Protein AF-0000000082274101 (afdb_homodimer)

Secondary structure (DSSP, 8-state):
-------------------------------TTSTHHHHHHHHHHHHHHHHHHHHHHHHHTTTGGGSSTT-------------------------------------------S--TT----------HHHHHHHHHHHHHHHHH-SSEEEETTSHHHHHHHT--SBGGGGGS--SEEEE-SSHHHHHHHHHHHHHHHHHH---EEEESS---SSGGGT--TTSEEEE-TT---EE-TTS--STTS-TTTT----S-GGG---EEEEE-TT-BHHHHIIIIIITTSEE----SSTTSBHHHHHHT----TTHHHH--GGGGEEEEEEE-TTS-EEEEETT-HHHHHHHHH-TTTS-EEEEEEEEEEE--SEEEEEEEEEEHHHHHHHHHHHHHTGGGS-TTEEEEEEE------S-------TT--S--------------S-EEEEEEEE-S---SSS-HHHHHIIIIIGGGSS-HHHHHT-EEEEEEHHHHHHHHHHSHHHH-EEEEEEEEEEE-GGG-SHHHHHHHHHHHHHHHHH-SSEEEEEEE--GGGGGS-TTSSS----S-SEEEEEEEEEETT--HHHHHHHHHHHHHHHHHHHTT-B---GGG--TT--TTTHHHHHHGGGHHHHHHHHHHH-TT--S--TTPPPP------/--------------------------------TTHHHHHHHHHHHHHHHHHHHHHHHHHHHHHHHTTTTT-------------------------------------------S--TTS---------HHHHHHHHHHHHHHHHHSSSEEEETTSHHHHHHHT--SBGGGGGS--SEEEE-SSHHHHHHHHHHHHHHHHHH---EEEESS---SSGGGT--TTSEEEE-TT---EE-TTS--STTS-TTTTS---S-GGG---EEEEE-TT-BHHHHIIIIIITTSEE----SSTTSBHHHHHHT----TTHHHH--GGGGEEEEEEE-TTS-EEEEETT-HHHHHHHHH-TTTS-EEEEEEEEEEE--SEEEEEEEEEEHHHHHHHHHHHHHTGGGS-TTEEEEEEE----TTS-------TT--S--------------S-EEEEEEEE-S---SSS-HHHHHIIIIIGGGSS-HHHHHT-EEEEEEHHHHHHHHHHSHHHH-EEEEEEEEEEE-GGG-SHHHHHHHHHHHHHHHHH-SSEEEEEEE--GGGGGS-TTSSS----S-SEEEEEEEEEETT--HHHHHHHHHHHHHHHHHHHTT-B---GGG--TT--TTTHHHHHHGGGHHHHHHHHHHH-TT--S--TTPPPP------

Radius of gyration: 40.39 Å; Cα contacts (8 Å, |Δi|>4): 2285; chains: 2; bounding box: 103×112×145 Å

Organism: NCBI:txid303405

pLDDT: mean 73.42, std 30.39, range [15.16, 98.81]

Structure (mmCIF, N/CA/C/O backbone):
data_AF-0000000082274101-model_v1
#
loop_
_entity.id
_entity.type
_entity.pdbx_description
1 polymer 'Oxidoreductase, oxygen dependent, FAD-dependent protein'
#
loop_
_atom_site.group_PDB
_atom_site.id
_atom_site.type_symbol
_atom_site.label_atom_id
_atom_site.label_alt_id
_atom_site.label_comp_id
_atom_site.label_asym_id
_atom_site.label_entity_id
_atom_site.label_seq_id
_atom_site.pdbx_PDB_ins_code
_atom_site.Cartn_x
_atom_site.Cartn_y
_atom_site.Cartn_z
_atom_site.occupancy
_atom_site.B_iso_or_equiv
_atom_site.auth_seq_id
_atom_site.auth_comp_id
_atom_site.auth_asym_id
_atom_site.auth_atom_id
_atom_site.pdbx_PDB_model_num
ATOM 1 N N . MET A 1 1 ? 47.875 -25.062 -98.375 1 18.92 1 MET A N 1
ATOM 2 C CA . MET A 1 1 ? 47.719 -24.438 -99.688 1 18.92 1 MET A CA 1
ATOM 3 C C . MET A 1 1 ? 47.125 -23.047 -99.562 1 18.92 1 MET A C 1
ATOM 5 O O . MET A 1 1 ? 46.875 -22.578 -98.5 1 18.92 1 MET A O 1
ATOM 9 N N . PRO A 1 2 ? 46.031 -22.844 -100.25 1 21.27 2 PRO A N 1
ATOM 10 C CA . PRO A 1 2 ? 45.125 -22.172 -101.125 1 21.27 2 PRO A CA 1
ATOM 11 C C . PRO A 1 2 ? 44.312 -21.062 -100.438 1 21.27 2 PRO A C 1
ATOM 13 O O . PRO A 1 2 ? 44.031 -21.172 -99.25 1 21.27 2 PRO A O 1
ATOM 16 N N . LEU A 1 3 ? 44.281 -20.047 -100.875 1 22.56 3 LEU A N 1
ATOM 17 C CA . LEU A 1 3 ? 44.031 -18.641 -100.562 1 22.56 3 LEU A CA 1
ATOM 18 C C . LEU A 1 3 ? 42.656 -18.438 -99.938 1 22.56 3 LEU A C 1
ATOM 20 O O . LEU A 1 3 ? 41.656 -18.891 -100.5 1 22.56 3 LEU A O 1
ATOM 24 N N . THR A 1 4 ? 42.656 -18.172 -98.375 1 21.47 4 THR A N 1
ATOM 25 C CA . THR A 1 4 ? 42 -18.219 -97.062 1 21.47 4 THR A CA 1
ATOM 26 C C . THR A 1 4 ? 40.875 -17.203 -96.938 1 21.47 4 THR A C 1
ATOM 28 O O . THR A 1 4 ? 41.094 -16.047 -96.562 1 21.47 4 THR A O 1
ATOM 31 N N . THR A 1 5 ? 39.906 -17.5 -98 1 17.47 5 THR A N 1
ATOM 32 C CA . THR A 1 5 ? 39 -16.578 -98.625 1 17.47 5 THR A CA 1
ATOM 33 C C . THR A 1 5 ? 38.125 -15.852 -97.625 1 17.47 5 THR A C 1
ATOM 35 O O . THR A 1 5 ? 38.062 -14.625 -97.625 1 17.47 5 THR A O 1
ATOM 38 N N . LEU A 1 6 ? 36.719 -16.438 -97.25 1 19.23 6 LEU A N 1
ATOM 39 C CA . LEU A 1 6 ? 35.688 -15.711 -98 1 19.23 6 LEU A CA 1
ATOM 40 C C . LEU A 1 6 ? 35.094 -14.609 -97.125 1 19.23 6 LEU A C 1
ATOM 42 O O . LEU A 1 6 ? 35.062 -14.719 -95.875 1 19.23 6 LEU A O 1
ATOM 46 N N . PRO A 1 7 ? 34.094 -13.641 -97.375 1 17.73 7 PRO A N 1
ATOM 47 C CA . PRO A 1 7 ? 33.875 -12.273 -97.875 1 17.73 7 PRO A CA 1
ATOM 48 C C . PRO A 1 7 ? 32.906 -11.492 -96.938 1 17.73 7 PRO A C 1
ATOM 50 O O . PRO A 1 7 ? 33 -10.266 -96.875 1 17.73 7 PRO A O 1
ATOM 53 N N . PHE A 1 8 ? 31.625 -12.109 -96.375 1 21.91 8 PHE A N 1
ATOM 54 C CA . PHE A 1 8 ? 30.688 -11.062 -96.75 1 21.91 8 PHE A CA 1
ATOM 55 C C . PHE A 1 8 ? 30.859 -9.828 -95.875 1 21.91 8 PHE A C 1
ATOM 57 O O . PHE A 1 8 ? 31.25 -9.945 -94.688 1 21.91 8 PHE A O 1
ATOM 64 N N . THR A 1 9 ? 31.016 -8.711 -96.188 1 17.81 9 THR A N 1
ATOM 65 C CA . THR A 1 9 ? 31.312 -7.285 -96.188 1 17.81 9 THR A CA 1
ATOM 66 C C . THR A 1 9 ? 30.547 -6.555 -95.062 1 17.81 9 THR A C 1
ATOM 68 O O . THR A 1 9 ? 29.5 -7.027 -94.625 1 17.81 9 THR A O 1
ATOM 71 N N . PHE A 1 10 ? 30.453 -5.484 -94.875 1 16.62 10 PHE A N 1
ATOM 72 C CA . PHE A 1 10 ? 31.094 -4.645 -93.812 1 16.62 10 PHE A CA 1
ATOM 73 C C . PHE A 1 10 ? 30.266 -4.625 -92.562 1 16.62 10 PHE A C 1
ATOM 75 O O . PHE A 1 10 ? 30.797 -4.875 -91.438 1 16.62 10 PHE A O 1
ATOM 82 N N . CYS A 1 11 ? 29 -3.738 -92.125 1 19.5 11 CYS A N 1
ATOM 83 C CA . CYS A 1 11 ? 29.297 -2.32 -92 1 19.5 11 CYS A CA 1
ATOM 84 C C . CYS A 1 11 ? 29.156 -1.876 -90.562 1 19.5 11 CYS A C 1
ATOM 86 O O . CYS A 1 11 ? 28.078 -1.996 -90 1 19.5 11 CYS A O 1
ATOM 88 N N . GLY A 1 12 ? 30.203 -1.818 -89.25 1 17.06 12 GLY A N 1
ATOM 89 C CA . GLY A 1 12 ? 30.75 -2.104 -87.938 1 17.06 12 GLY A CA 1
ATOM 90 C C . GLY A 1 12 ? 30.438 -1.029 -86.938 1 17.06 12 GLY A C 1
ATOM 91 O O . GLY A 1 12 ? 31.062 -0.962 -85.875 1 17.06 12 GLY A O 1
ATOM 92 N N . LEU A 1 13 ? 29.406 0.059 -87.125 1 21.25 13 LEU A N 1
ATOM 93 C CA . LEU A 1 13 ? 29.734 1.325 -86.438 1 21.25 13 LEU A CA 1
ATOM 94 C C . LEU A 1 13 ? 29.688 1.188 -84.938 1 21.25 13 LEU A C 1
ATOM 96 O O . LEU A 1 13 ? 28.703 0.672 -84.375 1 21.25 13 LEU A O 1
ATOM 100 N N . VAL A 1 14 ? 30.766 1.341 -84 1 18.56 14 VAL A N 1
ATOM 101 C CA . VAL A 1 14 ? 31.375 0.928 -82.688 1 18.56 14 VAL A CA 1
ATOM 102 C C . VAL A 1 14 ? 30.703 1.673 -81.562 1 18.56 14 VAL A C 1
ATOM 104 O O . VAL A 1 14 ? 31.031 1.441 -80.375 1 18.56 14 VAL A O 1
ATOM 107 N N . MET A 1 15 ? 29.438 2.277 -81.688 1 20.77 15 MET A N 1
ATOM 108 C CA . MET A 1 15 ? 29.375 3.299 -80.625 1 20.77 15 MET A CA 1
ATOM 109 C C . MET A 1 15 ? 29.562 2.674 -79.25 1 20.77 15 MET A C 1
ATOM 111 O O . MET A 1 15 ? 28.922 1.664 -78.938 1 20.77 15 MET A O 1
ATOM 115 N N . THR A 1 16 ? 30.609 2.895 -78.438 1 18.91 16 THR A N 1
ATOM 116 C CA . THR A 1 16 ? 31.453 2.369 -77.375 1 18.91 16 THR A CA 1
ATOM 117 C C . THR A 1 16 ? 30.719 2.404 -76 1 18.91 16 THR A C 1
ATOM 119 O O . THR A 1 16 ? 30.562 3.469 -75.438 1 18.91 16 THR A O 1
ATOM 122 N N . THR A 1 17 ? 29.344 1.957 -76 1 20.41 17 THR A N 1
ATOM 123 C CA . THR A 1 17 ? 28.562 2.34 -74.875 1 20.41 17 THR A CA 1
ATOM 124 C C . THR A 1 17 ? 29.188 1.795 -73.562 1 20.41 17 THR A C 1
ATOM 126 O O . THR A 1 17 ? 29.562 0.622 -73.5 1 20.41 17 THR A O 1
ATOM 129 N N . VAL A 1 18 ? 29.672 2.578 -72.625 1 21.05 18 VAL A N 1
ATOM 130 C CA . VAL A 1 18 ? 30.641 2.447 -71.562 1 21.05 18 VAL A CA 1
ATOM 131 C C . VAL A 1 18 ? 30.062 1.523 -70.438 1 21.05 18 VAL A C 1
ATOM 133 O O . VAL A 1 18 ? 28.969 1.755 -69.938 1 21.05 18 VAL A O 1
ATOM 136 N N . THR A 1 19 ? 30.406 0.02 -70.5 1 19.03 19 THR A N 1
ATOM 137 C CA . THR A 1 19 ? 30.125 -1.209 -69.812 1 19.03 19 THR A CA 1
ATOM 138 C C . THR A 1 19 ? 30.5 -1.067 -68.312 1 19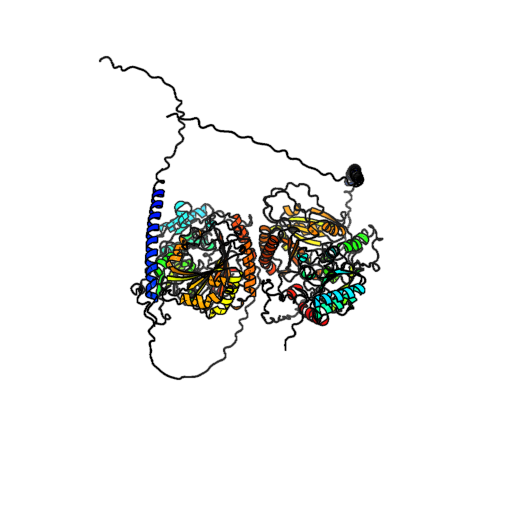.03 19 THR A C 1
ATOM 140 O O . THR A 1 19 ? 31.672 -1.23 -67.938 1 19.03 19 THR A O 1
ATOM 143 N N . MET A 1 20 ? 30.094 0.102 -67.688 1 20.52 20 MET A N 1
ATOM 144 C CA . MET A 1 20 ? 30.719 0.183 -66.375 1 20.52 20 MET A CA 1
ATOM 145 C C . MET A 1 20 ? 30.328 -1.002 -65.5 1 20.52 20 MET A C 1
ATOM 147 O O . MET A 1 20 ? 29.141 -1.271 -65.312 1 20.52 20 MET A O 1
ATOM 151 N N . THR A 1 21 ? 31.125 -2.127 -65.438 1 19.44 21 THR A N 1
ATOM 152 C CA . THR A 1 21 ? 31.109 -3.508 -64.938 1 19.44 21 THR A CA 1
ATOM 153 C C . THR A 1 21 ? 30.891 -3.564 -63.438 1 19.44 21 THR A C 1
ATOM 155 O O . THR A 1 21 ? 31.625 -4.25 -62.719 1 19.44 21 THR A O 1
ATOM 158 N N . MET A 1 22 ? 30.172 -2.516 -62.812 1 20.58 22 MET A N 1
ATOM 159 C CA . MET A 1 22 ? 30.438 -2.672 -61.375 1 20.58 22 MET A CA 1
ATOM 160 C C . MET A 1 22 ? 29.859 -3.99 -60.875 1 20.58 22 MET A C 1
ATOM 162 O O . MET A 1 22 ? 28.734 -4.352 -61.188 1 20.58 22 MET A O 1
ATOM 166 N N . THR A 1 23 ? 30.578 -5.012 -60.469 1 19.48 23 THR A N 1
ATOM 167 C CA . THR A 1 23 ? 30.594 -6.418 -60.062 1 19.48 23 THR A CA 1
ATOM 168 C C . THR A 1 23 ? 29.641 -6.672 -58.906 1 19.48 23 THR A C 1
ATOM 170 O O . THR A 1 23 ? 29.469 -7.812 -58.469 1 19.48 23 THR A O 1
ATOM 173 N N . MET A 1 24 ? 28.891 -5.609 -58.312 1 19.97 24 MET A N 1
ATOM 174 C CA . MET A 1 24 ? 28.609 -6.125 -56.969 1 19.97 24 MET A CA 1
ATOM 175 C C . MET A 1 24 ? 27.672 -7.324 -57.062 1 19.97 24 MET A C 1
ATOM 177 O O . MET A 1 24 ? 26.812 -7.402 -57.938 1 19.97 24 MET A O 1
ATOM 181 N N . LYS A 1 25 ? 27.891 -8.422 -56.312 1 20.09 25 LYS A N 1
ATOM 182 C CA . LYS A 1 25 ? 27.625 -9.828 -56.031 1 20.09 25 LYS A CA 1
ATOM 183 C C . LYS A 1 25 ? 26.156 -10.047 -55.688 1 20.09 25 LYS A C 1
ATOM 185 O O . LYS A 1 25 ? 25.688 -9.617 -54.625 1 20.09 25 LYS A O 1
ATOM 190 N N . ASN A 1 26 ? 25.109 -9.617 -56.719 1 19.45 26 ASN A N 1
ATOM 191 C CA . ASN A 1 26 ? 23.656 -9.555 -56.625 1 19.45 26 ASN A CA 1
ATOM 192 C C . ASN A 1 26 ? 23.047 -10.914 -56.281 1 19.45 26 ASN A C 1
ATOM 194 O O . ASN A 1 26 ? 23.094 -11.836 -57.094 1 19.45 26 ASN A O 1
ATOM 198 N N . GLU A 1 27 ? 23.094 -11.305 -55.031 1 21.03 27 GLU A N 1
ATOM 199 C CA . GLU A 1 27 ? 22.703 -12.594 -54.469 1 21.03 27 GLU A CA 1
ATOM 200 C C . GLU A 1 27 ? 21.266 -12.961 -54.875 1 21.03 27 GLU A C 1
ATOM 202 O O . GLU A 1 27 ? 20.422 -12.078 -55.031 1 21.03 27 GLU A O 1
ATOM 207 N N . ASN A 1 28 ? 20.953 -14.102 -55.5 1 19.91 28 ASN A N 1
ATOM 208 C CA . ASN A 1 28 ? 19.953 -14.922 -56.156 1 19.91 28 ASN A CA 1
ATOM 209 C C . ASN A 1 28 ? 18.688 -15.062 -55.312 1 19.91 28 ASN A C 1
ATOM 211 O O . ASN A 1 28 ? 18.578 -15.992 -54.5 1 19.91 28 ASN A O 1
ATOM 215 N N . LEU A 1 29 ? 18.172 -13.922 -54.594 1 20.09 29 LEU A N 1
ATOM 216 C CA . LEU A 1 29 ? 17.094 -14.125 -53.625 1 20.09 29 LEU A CA 1
ATOM 217 C C . LEU A 1 29 ? 15.844 -14.68 -54.312 1 20.09 29 LEU A C 1
ATOM 219 O O . LEU A 1 29 ? 15.375 -14.125 -55.312 1 20.09 29 LEU A O 1
ATOM 223 N N . SER A 1 30 ? 15.422 -15.969 -54.062 1 20.12 30 SER A N 1
ATOM 224 C CA . SER A 1 30 ? 14.477 -17 -54.469 1 20.12 30 SER A CA 1
ATOM 225 C C . SER A 1 30 ? 13.039 -16.484 -54.438 1 20.12 30 SER A C 1
ATOM 227 O O . SER A 1 30 ? 12.586 -15.945 -53.406 1 20.12 30 SER A O 1
ATOM 229 N N . SER A 1 31 ? 12.328 -16.047 -55.531 1 23.45 31 SER A N 1
ATOM 230 C CA . SER A 1 31 ? 11.164 -15.359 -56.062 1 23.45 31 SER A CA 1
ATOM 231 C C . SER A 1 31 ? 9.875 -16.078 -55.688 1 23.45 31 SER A C 1
ATOM 233 O O . SER A 1 31 ? 8.781 -15.648 -56.062 1 23.45 31 SER A O 1
ATOM 235 N N . ASP A 1 32 ? 9.977 -17.375 -55.281 1 22.62 32 ASP A N 1
ATOM 236 C CA . ASP A 1 32 ? 8.836 -18.266 -55.5 1 22.62 32 ASP A CA 1
ATOM 237 C C . ASP A 1 32 ? 7.691 -17.938 -54.562 1 22.62 32 ASP A C 1
ATOM 239 O O . ASP A 1 32 ? 6.711 -18.672 -54.469 1 22.62 32 ASP A O 1
ATOM 243 N N . TYR A 1 33 ? 7.926 -17.109 -53.531 1 21.34 33 TYR A N 1
ATOM 244 C CA . TYR A 1 33 ? 7.059 -17.094 -52.375 1 21.34 33 TYR A CA 1
ATOM 245 C C . TYR A 1 33 ? 5.699 -16.5 -52.719 1 21.34 33 TYR A C 1
ATOM 247 O O . TYR A 1 33 ? 4.875 -16.281 -51.812 1 21.34 33 TYR A O 1
ATOM 255 N N . SER A 1 34 ? 5.516 -15.961 -53.969 1 24.12 34 SER A N 1
ATOM 256 C CA . SER A 1 34 ? 4.438 -15 -54.156 1 24.12 34 SER A CA 1
ATOM 257 C C . SER A 1 34 ? 3.084 -15.695 -54.25 1 24.12 34 SER A C 1
ATOM 259 O O . SER A 1 34 ? 2.072 -15.156 -53.781 1 24.12 34 SER A O 1
ATOM 261 N N . LEU A 1 35 ? 3.104 -16.766 -55.031 1 24.48 35 LEU A N 1
ATOM 262 C CA . LEU A 1 35 ? 1.863 -17.219 -55.656 1 24.48 35 LEU A CA 1
ATOM 263 C C . LEU A 1 35 ? 0.942 -17.859 -54.625 1 24.48 35 LEU A C 1
ATOM 265 O O . LEU A 1 35 ? -0.282 -17.812 -54.75 1 24.48 35 LEU A O 1
ATOM 269 N N . ARG A 1 36 ? 1.587 -18.578 -53.656 1 23.25 36 ARG A N 1
ATOM 270 C CA . ARG A 1 36 ? 0.793 -19.469 -52.812 1 23.25 36 ARG A CA 1
ATOM 271 C C . ARG A 1 36 ? -0.174 -18.672 -51.938 1 23.25 36 ARG A C 1
ATOM 273 O O . ARG A 1 36 ? -1.048 -19.25 -51.281 1 23.25 36 ARG A O 1
ATOM 280 N N . GLN A 1 37 ? 0.16 -17.375 -51.812 1 24.98 37 GLN A N 1
ATOM 281 C CA . GLN A 1 37 ? -0.684 -16.578 -50.938 1 24.98 37 GLN A CA 1
ATOM 282 C C . GLN A 1 37 ? -2.078 -16.391 -51.531 1 24.98 37 GLN A C 1
ATOM 284 O O . GLN A 1 37 ? -3.066 -16.344 -50.781 1 24.98 37 GLN A O 1
ATOM 289 N N . ALA A 1 38 ? -2.111 -16.312 -52.906 1 29.28 38 ALA A N 1
ATOM 290 C CA . ALA A 1 38 ? -3.336 -15.883 -53.562 1 29.28 38 ALA A CA 1
ATOM 291 C C . ALA A 1 38 ? -4.434 -16.938 -53.438 1 29.28 38 ALA A C 1
ATOM 293 O O . ALA A 1 38 ? -5.598 -16.594 -53.188 1 29.28 38 ALA A O 1
ATOM 294 N N . ALA A 1 39 ? -4 -18.203 -53.656 1 28.55 39 ALA A N 1
ATOM 295 C CA . ALA A 1 39 ? -5.004 -19.266 -53.781 1 28.55 39 ALA A CA 1
ATOM 296 C C . ALA A 1 39 ? -5.773 -19.453 -52.469 1 28.55 39 ALA A C 1
ATOM 298 O O . ALA A 1 39 ? -6.973 -19.75 -52.5 1 28.55 39 ALA A O 1
ATOM 299 N N . ALA A 1 40 ? -5.023 -19.203 -51.344 1 27.98 40 ALA A N 1
ATOM 300 C CA . ALA A 1 40 ? -5.66 -19.547 -50.094 1 27.98 40 ALA A CA 1
ATOM 301 C C . ALA A 1 40 ? -6.824 -18.594 -49.781 1 27.98 40 ALA A C 1
ATOM 303 O O . ALA A 1 40 ? -7.746 -18.953 -49.062 1 27.98 40 ALA A O 1
ATOM 304 N N . LEU A 1 41 ? -6.801 -17.422 -50.469 1 31.98 41 LEU A N 1
ATOM 305 C CA . LEU A 1 41 ? -7.844 -16.438 -50.25 1 31.98 41 LEU A CA 1
ATOM 306 C C . LEU A 1 41 ? -9.164 -16.875 -50.875 1 31.98 41 LEU A C 1
ATOM 308 O O . LEU A 1 41 ? -10.227 -16.672 -50.281 1 31.98 41 LEU A O 1
ATOM 312 N N . LEU A 1 42 ? -9.055 -17.453 -52.062 1 32.19 42 LEU A N 1
ATOM 313 C CA . LEU A 1 42 ? -10.25 -17.766 -52.844 1 32.19 42 LEU A CA 1
ATOM 314 C C . LEU A 1 42 ? -11.07 -18.859 -52.156 1 32.19 42 LEU A C 1
ATOM 316 O O . LEU A 1 42 ? -12.305 -18.797 -52.156 1 32.19 42 LEU A O 1
ATOM 320 N N . ALA A 1 43 ? -10.375 -19.891 -51.625 1 30.62 43 ALA A N 1
ATOM 321 C CA . ALA A 1 43 ? -11.117 -21.031 -51.094 1 30.62 43 ALA A CA 1
ATOM 322 C C . ALA A 1 43 ? -11.961 -20.641 -49.875 1 30.62 43 ALA A C 1
ATOM 324 O O . ALA A 1 43 ? -12.961 -21.281 -49.562 1 30.62 43 ALA A O 1
ATOM 325 N N . ALA A 1 44 ? -11.57 -19.5 -49.25 1 29.78 44 ALA A N 1
ATOM 326 C CA . ALA A 1 44 ? -12.305 -19.078 -48.062 1 29.78 44 ALA A CA 1
ATOM 327 C C . ALA A 1 44 ? -13.703 -18.594 -48.406 1 29.78 44 ALA A C 1
ATOM 329 O O . ALA A 1 44 ? -14.648 -18.781 -47.625 1 29.78 44 ALA A O 1
ATOM 330 N N . ARG A 1 45 ? -13.836 -18.031 -49.594 1 33.47 45 ARG A N 1
ATOM 331 C CA . ARG A 1 45 ? -15.102 -17.422 -50 1 33.47 45 ARG A CA 1
ATOM 332 C C . ARG A 1 45 ? -16.188 -18.484 -50.188 1 33.47 45 ARG A C 1
ATOM 334 O O . ARG A 1 45 ? -17.328 -18.281 -49.781 1 33.47 45 ARG A O 1
ATOM 341 N N . ARG A 1 46 ? -15.781 -19.625 -50.844 1 32.06 46 ARG A N 1
ATOM 342 C CA . ARG A 1 46 ? -16.781 -20.609 -51.281 1 32.06 46 ARG A CA 1
ATOM 343 C C . ARG A 1 46 ? -17.484 -21.203 -50.062 1 32.06 46 ARG A C 1
ATOM 345 O O . ARG A 1 46 ? -18.688 -21.484 -50.094 1 32.06 46 ARG A O 1
ATOM 352 N N . HIS A 1 47 ? -16.562 -21.453 -49 1 31.42 47 HIS A N 1
ATOM 353 C CA . HIS A 1 47 ? -17.172 -22.219 -47.906 1 31.42 47 HIS A CA 1
ATOM 354 C C . HIS A 1 47 ? -18.203 -21.375 -47.156 1 31.42 47 HIS A C 1
ATOM 356 O O . HIS A 1 47 ? -19.047 -21.922 -46.438 1 31.42 47 HIS A O 1
ATOM 362 N N . ALA A 1 48 ? -18.109 -20.031 -47.312 1 33.34 48 ALA A N 1
ATOM 363 C CA . ALA A 1 48 ? -19.047 -19.141 -46.625 1 33.34 48 ALA A CA 1
ATOM 364 C C . ALA A 1 48 ? -20.453 -19.328 -47.125 1 33.34 48 ALA A C 1
ATOM 366 O O . ALA A 1 48 ? -21.422 -19.328 -46.375 1 33.34 48 ALA A O 1
ATOM 367 N N . GLU A 1 49 ? -20.531 -19.438 -48.438 1 35.75 49 GLU A N 1
ATOM 368 C CA . GLU A 1 49 ? -21.844 -19.375 -49.094 1 35.75 49 GLU A CA 1
ATOM 369 C C . GLU A 1 49 ? -22.719 -20.547 -48.688 1 35.75 49 GLU A C 1
ATOM 371 O O . GLU A 1 49 ? -23.938 -20.391 -48.5 1 35.75 49 GLU A O 1
ATOM 376 N N . ARG A 1 50 ? -22.016 -21.75 -48.562 1 29.98 50 ARG A N 1
ATOM 377 C CA . ARG A 1 50 ? -22.844 -22.922 -48.344 1 29.98 50 ARG A CA 1
ATOM 378 C C . ARG A 1 50 ? -23.531 -22.875 -47 1 29.98 50 ARG A C 1
ATOM 380 O O . ARG A 1 50 ? -24.562 -23.516 -46.781 1 29.98 50 ARG A O 1
ATOM 387 N N . MET A 1 51 ? -22.828 -22.109 -46.125 1 30.12 51 MET A N 1
ATOM 388 C CA . MET A 1 51 ? -23.406 -22.219 -44.781 1 30.12 51 MET A CA 1
ATOM 389 C C . MET A 1 51 ? -24.688 -21.391 -44.656 1 30.12 51 MET A C 1
ATOM 391 O O . MET A 1 51 ? -25.469 -21.594 -43.719 1 30.12 51 MET A O 1
ATOM 395 N N . TRP A 1 52 ? -24.797 -20.453 -45.562 1 33.31 52 TRP A N 1
ATOM 396 C CA . TRP A 1 52 ? -25.969 -19.578 -45.469 1 33.31 52 TRP A CA 1
ATOM 397 C C . TRP A 1 52 ? -27.266 -20.391 -45.656 1 33.31 52 TRP A C 1
ATOM 399 O O . TRP A 1 52 ? -28.25 -20.156 -44.938 1 33.31 52 TRP A O 1
ATOM 409 N N . ILE A 1 53 ? -27.172 -21.266 -46.75 1 35.38 53 ILE A N 1
ATOM 410 C CA . ILE A 1 53 ? -28.391 -21.906 -47.188 1 35.38 53 ILE A CA 1
ATOM 411 C C . ILE A 1 53 ? -28.969 -22.766 -46.062 1 35.38 53 ILE A C 1
ATOM 413 O O . ILE A 1 53 ? -30.172 -22.797 -45.844 1 35.38 53 ILE A O 1
ATOM 417 N N . TRP A 1 54 ? -27.938 -23.422 -45.281 1 32.97 54 TRP A N 1
ATOM 418 C CA . TRP A 1 54 ? -28.438 -24.406 -44.312 1 32.97 54 TRP A CA 1
ATOM 419 C C . TRP A 1 54 ? -29.156 -23.734 -43.156 1 32.97 54 TRP A C 1
ATOM 421 O O . TRP A 1 54 ? -30.172 -24.234 -42.656 1 32.97 54 TRP A O 1
ATOM 431 N N . TYR A 1 55 ? -28.875 -22.422 -43 1 33.06 55 TYR A N 1
ATOM 432 C CA . TYR A 1 55 ? -29.578 -21.734 -41.938 1 33.06 55 TYR A CA 1
ATOM 433 C C . TYR A 1 55 ? -31.078 -21.625 -42.25 1 33.06 55 TYR A C 1
ATOM 435 O O . TYR A 1 55 ? -31.906 -21.688 -41.344 1 33.06 55 TYR A O 1
ATOM 443 N N . PHE A 1 56 ? -31.234 -21.391 -43.594 1 35.53 56 PHE A N 1
ATOM 444 C CA . PHE A 1 56 ? -32.594 -21.062 -44 1 35.53 56 PHE A CA 1
ATOM 445 C C . PHE A 1 56 ? -33.562 -22.203 -43.656 1 35.53 56 PHE A C 1
ATOM 447 O O . PHE A 1 56 ? -34.656 -21.984 -43.156 1 35.53 56 PHE A O 1
ATOM 454 N N . LYS A 1 57 ? -33.094 -23.453 -44 1 29.31 57 LYS A N 1
ATOM 455 C CA . LYS A 1 57 ? -34.031 -24.578 -43.906 1 29.31 57 LYS A CA 1
ATOM 456 C C . LYS A 1 57 ? -34.406 -24.891 -42.469 1 29.31 57 LYS A C 1
ATOM 458 O O . LYS A 1 57 ? -35.531 -25.297 -42.188 1 29.31 57 LYS A O 1
ATOM 463 N N . VAL A 1 58 ? -33.344 -24.672 -41.531 1 30.7 58 VAL A N 1
ATOM 464 C CA . VAL A 1 58 ? -33.656 -25.156 -40.188 1 30.7 58 VAL A CA 1
ATOM 465 C C . VAL A 1 58 ? -34.594 -24.188 -39.469 1 30.7 58 VAL A C 1
ATOM 467 O O . VAL A 1 58 ? -35.125 -24.5 -38.406 1 30.7 58 VAL A O 1
ATOM 470 N N . SER A 1 59 ? -34.812 -23.031 -40.031 1 30.73 59 SER A N 1
ATOM 471 C CA . SER A 1 59 ? -35.75 -22.078 -39.469 1 30.73 59 SER A CA 1
ATOM 472 C C . SER A 1 59 ? -37.156 -22.656 -39.438 1 30.73 59 SER A C 1
ATOM 474 O O . SER A 1 59 ? -37.938 -22.344 -38.5 1 30.73 59 SER A O 1
ATOM 476 N N . LEU A 1 60 ? -37.531 -23.234 -40.625 1 30.8 60 LEU A N 1
ATOM 477 C CA . LEU A 1 60 ? -38.938 -23.516 -40.906 1 30.8 60 LEU A CA 1
ATOM 478 C C . LEU A 1 60 ? -39.5 -24.5 -39.875 1 30.8 60 LEU A C 1
ATOM 480 O O . LEU A 1 60 ? -40.625 -24.375 -39.438 1 30.8 60 LEU A O 1
ATOM 484 N N . SER A 1 61 ? -38.719 -25.641 -39.656 1 25.55 61 SER A N 1
ATOM 485 C CA . SER A 1 61 ? -39.406 -26.766 -39 1 25.55 61 SER A CA 1
ATOM 486 C C . SER A 1 61 ? -39.688 -26.453 -37.562 1 25.55 61 SER A C 1
ATOM 488 O O . SER A 1 61 ? -40.156 -27.328 -36.812 1 25.55 61 SER A O 1
ATOM 490 N N . PHE A 1 62 ? -39.375 -25.266 -37.125 1 28.75 62 PHE A N 1
ATOM 491 C CA . PHE A 1 62 ? -39.75 -24.875 -35.781 1 28.75 62 PHE A CA 1
ATOM 492 C C . PHE A 1 62 ? -41.281 -24.672 -35.719 1 28.75 62 PHE A C 1
ATOM 494 O O . PHE A 1 62 ? -41.812 -24.5 -34.625 1 28.75 62 PHE A O 1
ATOM 501 N N . VAL A 1 63 ? -41.812 -24.328 -36.875 1 28.27 63 VAL A N 1
ATOM 502 C CA . VAL A 1 63 ? -43.219 -23.906 -36.719 1 28.27 63 VAL A CA 1
ATOM 503 C C . VAL A 1 63 ? -44.031 -25 -36.062 1 28.27 63 VAL A C 1
ATOM 505 O O . VAL A 1 63 ? -44.781 -24.734 -35.125 1 28.27 63 VAL A O 1
ATOM 508 N N . VAL A 1 64 ? -44 -26.188 -36.688 1 25.89 64 VAL A N 1
ATOM 509 C CA . VAL A 1 64 ? -45.156 -27.094 -36.531 1 25.89 64 VAL A CA 1
ATOM 510 C C . VAL A 1 64 ? -45.125 -27.688 -35.125 1 25.89 64 VAL A C 1
ATOM 512 O O . VAL A 1 64 ? -46.188 -27.797 -34.469 1 25.89 64 VAL A O 1
ATOM 515 N N . PHE A 1 65 ? -43.844 -28.094 -34.656 1 23.92 65 PHE A N 1
ATOM 516 C CA . PHE A 1 65 ? -43.938 -29.016 -33.531 1 23.92 65 PHE A CA 1
ATOM 517 C C . PHE A 1 65 ? -44.375 -28.266 -32.281 1 23.92 65 PHE A C 1
ATOM 519 O O . PHE A 1 65 ? -44.5 -28.875 -31.203 1 23.92 65 PHE A O 1
ATOM 526 N N . PHE A 1 66 ? -44.625 -26.922 -32.25 1 27.53 66 PHE A N 1
ATOM 527 C CA . PHE A 1 66 ? -45.25 -26.234 -31.125 1 27.53 66 PHE A CA 1
ATOM 528 C C . PHE A 1 66 ? -46.562 -26.891 -30.734 1 27.53 66 PHE A C 1
ATOM 530 O O . PHE A 1 66 ? -47.062 -26.688 -29.625 1 27.53 66 PHE A O 1
ATOM 537 N N . MET A 1 67 ? -47.25 -27.297 -31.734 1 23.66 67 MET A N 1
ATOM 538 C CA . MET A 1 67 ? -48.688 -27.5 -31.484 1 23.66 67 MET A CA 1
ATOM 539 C C . MET A 1 67 ? -48.906 -28.531 -30.391 1 23.66 67 MET A C 1
ATOM 541 O O . MET A 1 67 ? -49.75 -28.359 -29.516 1 23.66 67 MET A O 1
ATOM 545 N N . ILE A 1 68 ? -48.594 -29.828 -30.5 1 21.23 68 ILE A N 1
ATOM 546 C CA . ILE A 1 68 ? -49.406 -30.891 -29.906 1 21.23 68 ILE A CA 1
ATOM 547 C C . ILE A 1 68 ? -49 -31.109 -28.453 1 21.23 68 ILE A C 1
ATOM 549 O O . ILE A 1 68 ? -49.844 -31.391 -27.609 1 21.23 68 ILE A O 1
ATOM 553 N N . TRP A 1 69 ? -47.625 -31.172 -28.156 1 20.17 69 TRP A N 1
ATOM 554 C CA . TRP A 1 69 ? -47.375 -32.094 -27.047 1 20.17 69 TRP A CA 1
ATOM 555 C C . TRP A 1 69 ? -47.75 -31.469 -25.719 1 20.17 69 TRP A C 1
ATOM 557 O O . TRP A 1 69 ? -47.031 -30.672 -25.156 1 20.17 69 TRP A O 1
ATOM 567 N N . SER A 1 70 ? -48.875 -30.719 -25.547 1 19.77 70 SER A N 1
ATOM 568 C CA . SER A 1 70 ? -49.688 -30.234 -24.422 1 19.77 70 SER A CA 1
ATOM 569 C C . SER A 1 70 ? -49.969 -31.359 -23.438 1 19.77 70 SER A C 1
ATOM 571 O O . SER A 1 70 ? -50.281 -31.109 -22.266 1 19.77 70 SER A O 1
ATOM 573 N N . GLN A 1 71 ? -50.438 -32.531 -23.828 1 17.58 71 GLN A N 1
ATOM 574 C CA . GLN A 1 71 ? -51.5 -33.219 -23.062 1 17.58 71 GLN A CA 1
ATOM 575 C C . GLN A 1 71 ? -50.938 -33.875 -21.797 1 17.58 71 GLN A C 1
ATOM 577 O O . GLN A 1 71 ? -51.562 -33.844 -20.75 1 17.58 71 GLN A O 1
ATOM 582 N N . MET A 1 72 ? -50.125 -34.938 -21.781 1 16.53 72 MET A N 1
ATOM 583 C CA . MET A 1 72 ? -50.5 -36.094 -20.969 1 16.53 72 MET A CA 1
ATOM 584 C C . MET A 1 72 ? -50.031 -35.906 -19.516 1 16.53 72 MET A C 1
ATOM 586 O O . MET A 1 72 ? -48.875 -35.562 -19.281 1 16.53 72 MET A O 1
ATOM 590 N N . LYS A 1 73 ? -51.031 -35.969 -18.578 1 18.47 73 LYS A N 1
ATOM 591 C CA . LYS A 1 73 ? -51.281 -35.812 -17.141 1 18.47 73 LYS A CA 1
ATOM 592 C C . LYS A 1 73 ? -50.656 -36.938 -16.344 1 18.47 73 LYS A C 1
ATOM 594 O O . LYS A 1 73 ? -50.656 -36.906 -15.102 1 18.47 73 LYS A O 1
ATOM 599 N N . PRO A 1 74 ? -49.594 -37.75 -16.812 1 15.89 74 PRO A N 1
ATOM 600 C CA . PRO A 1 74 ? -49.812 -39 -16.078 1 15.89 74 PRO A CA 1
ATOM 601 C C . PRO A 1 74 ? -49.75 -38.844 -14.562 1 15.89 74 PRO A C 1
ATOM 603 O O . PRO A 1 74 ? -49.156 -37.875 -14.07 1 15.89 74 PRO A O 1
ATOM 606 N N . LEU A 1 75 ? -50.094 -40.031 -13.852 1 16.66 75 LEU A N 1
ATOM 607 C CA . LEU A 1 75 ? -50.781 -40.656 -12.727 1 16.66 75 LEU A CA 1
ATOM 608 C C . LEU A 1 75 ? -49.875 -40.75 -11.516 1 16.66 75 LEU A C 1
ATOM 610 O O . LEU A 1 75 ? -50.219 -40.312 -10.414 1 16.66 75 LEU A O 1
ATOM 614 N N . HIS A 1 76 ? -49.156 -41.969 -11.312 1 16.25 76 HIS A N 1
ATOM 615 C CA . HIS A 1 76 ? -49.5 -42.875 -10.234 1 16.25 76 HIS A CA 1
ATOM 616 C C . HIS A 1 76 ? -48.812 -42.5 -8.93 1 16.25 76 HIS A C 1
ATOM 618 O O . HIS A 1 76 ? -47.906 -41.656 -8.93 1 16.25 76 HIS A O 1
ATOM 624 N N . PRO A 1 77 ? -48.25 -43.656 -8.117 1 16.28 77 PRO A N 1
ATOM 625 C CA . PRO A 1 77 ? -48.625 -44.375 -6.91 1 16.28 77 PRO A CA 1
ATOM 626 C C . PRO A 1 77 ? -47.75 -44.031 -5.707 1 16.28 77 PRO A C 1
ATOM 628 O O . PRO A 1 77 ? -48.25 -43.594 -4.668 1 16.28 77 PRO A O 1
ATOM 631 N N . LEU A 1 78 ? -46.812 -45.094 -5.262 1 15.17 78 LEU A N 1
ATOM 632 C CA . LEU A 1 78 ? -46.906 -45.969 -4.086 1 15.17 78 LEU A CA 1
ATOM 633 C C . LEU A 1 78 ? -46.031 -45.406 -2.955 1 15.17 78 LEU A C 1
ATOM 635 O O . LEU A 1 78 ? -46.5 -45.25 -1.826 1 15.17 78 LEU A O 1
ATOM 639 N N . ARG A 1 79 ? -44.844 -46.219 -2.604 1 15.26 79 ARG A N 1
ATOM 640 C CA . ARG A 1 79 ? -44.719 -47.062 -1.42 1 15.26 79 ARG A CA 1
ATOM 641 C C . ARG A 1 79 ? -44.219 -46.281 -0.223 1 15.26 79 ARG A C 1
ATOM 643 O O . ARG A 1 79 ? -43.688 -45.156 -0.38 1 15.26 79 ARG A O 1
ATOM 650 N N . ARG A 1 80 ? -43 -46.938 0.546 1 15.6 80 ARG A N 1
ATOM 651 C CA . ARG A 1 80 ? -42.844 -47.688 1.787 1 15.6 80 ARG A CA 1
ATOM 652 C C . ARG A 1 80 ? -42.281 -46.844 2.895 1 15.6 80 ARG A C 1
ATOM 654 O O . ARG A 1 80 ? -41.688 -45.781 2.621 1 15.6 80 ARG A O 1
ATOM 661 N N . ILE A 1 81 ? -41.344 -47.594 3.867 1 15.75 81 ILE A N 1
ATOM 662 C CA . ILE A 1 81 ? -41.344 -48.031 5.258 1 15.75 81 ILE A CA 1
ATOM 663 C C . ILE A 1 81 ? -40.469 -47.094 6.09 1 15.75 81 ILE A C 1
ATOM 665 O O . ILE A 1 81 ? -39.625 -46.406 5.547 1 15.75 81 ILE A O 1
ATOM 669 N N . HIS A 1 82 ? -39.844 -47.688 7.312 1 15.68 82 HIS A N 1
ATOM 670 C CA . HIS A 1 82 ? -40 -47.594 8.766 1 15.68 82 HIS A CA 1
ATOM 671 C C . HIS A 1 82 ? -38.844 -46.812 9.398 1 15.68 82 HIS A C 1
ATOM 673 O O . HIS A 1 82 ? -39.094 -45.875 10.148 1 15.68 82 HIS A O 1
ATOM 679 N N . PRO A 1 83 ? -37.844 -47.594 10.219 1 15.92 83 PRO A N 1
ATOM 680 C CA . PRO A 1 83 ? -37.812 -47.562 11.68 1 15.92 83 PRO A CA 1
ATOM 681 C C . PRO A 1 83 ? -36.812 -46.531 12.219 1 15.92 83 PRO A C 1
ATOM 683 O O . PRO A 1 83 ? -36.031 -45.938 11.453 1 15.92 83 PRO A O 1
ATOM 686 N N . GLN A 1 84 ? -35.906 -46.906 13.406 1 15.16 84 GLN A N 1
ATOM 687 C CA . GLN A 1 84 ? -35.812 -46.656 14.836 1 15.16 84 GLN A CA 1
ATOM 688 C C . GLN A 1 84 ? -34.625 -45.781 15.18 1 15.16 84 GLN A C 1
ATOM 690 O O . GLN A 1 84 ? -34.75 -44.812 15.906 1 15.16 84 GLN A O 1
ATOM 695 N N . ARG A 1 85 ? -33.219 -46.406 15.336 1 15.38 85 ARG A N 1
ATOM 696 C CA . ARG A 1 85 ? -32.625 -46.594 16.656 1 15.38 85 ARG A CA 1
ATOM 697 C C . ARG A 1 85 ? -31.984 -45.312 17.172 1 15.38 85 ARG A C 1
ATOM 699 O O . ARG A 1 85 ? -31.75 -44.375 16.391 1 15.38 85 ARG A O 1
ATOM 706 N N . SER A 1 86 ? -30.672 -45.438 18.031 1 15.74 86 SER A N 1
ATOM 707 C CA . SER A 1 86 ? -30.25 -45.344 19.422 1 15.74 86 SER A CA 1
ATOM 708 C C . SER A 1 86 ? -29.406 -44.094 19.656 1 15.74 86 SER A C 1
ATOM 710 O O . SER A 1 86 ? -28.969 -43.438 18.703 1 15.74 86 SER A O 1
ATOM 712 N N . GLN A 1 87 ? -28.281 -44.219 20.719 1 16.14 87 GLN A N 1
ATOM 713 C CA . GLN A 1 87 ? -28 -43.688 22.047 1 16.14 87 GLN A CA 1
ATOM 714 C C . GLN A 1 87 ? -26.969 -42.562 21.984 1 16.14 87 GLN A C 1
ATOM 716 O O . GLN A 1 87 ? -27.266 -41.438 22.391 1 16.14 87 GLN A O 1
ATOM 721 N N . GLU A 1 88 ? -25.625 -42.781 22.656 1 16.47 88 GLU A N 1
ATOM 722 C CA . GLU A 1 88 ? -25.094 -42.312 23.922 1 16.47 88 GLU A CA 1
ATOM 723 C C . GLU A 1 88 ? -24.156 -41.125 23.734 1 16.47 88 GLU A C 1
ATOM 725 O O . GLU A 1 88 ? -24.375 -40.062 24.328 1 16.47 88 GLU A O 1
ATOM 730 N N . ALA A 1 89 ? -22.703 -41.219 24.172 1 16.56 89 ALA A N 1
ATOM 731 C CA . ALA A 1 89 ? -22.062 -40.719 25.391 1 16.56 89 ALA A CA 1
ATOM 732 C C . ALA A 1 89 ? -21.297 -39.438 25.078 1 16.56 89 ALA A C 1
ATOM 734 O O . ALA A 1 89 ? -21.5 -38.406 25.75 1 16.56 89 ALA A O 1
ATOM 735 N N . LYS A 1 90 ? -19.781 -39.438 25.016 1 16.52 90 LYS A N 1
ATOM 736 C CA . LYS A 1 90 ? -18.797 -39.125 26.031 1 16.52 90 LYS A CA 1
ATOM 737 C C . LYS A 1 90 ? -18.172 -37.75 25.797 1 16.52 90 LYS A C 1
ATOM 739 O O . LYS A 1 90 ? -18.234 -37.219 24.688 1 16.52 90 LYS A O 1
ATOM 744 N N . ALA A 1 91 ? -16.703 -37.562 26.328 1 17.56 91 ALA A N 1
ATOM 745 C CA . ALA A 1 91 ? -15.93 -36.781 27.266 1 17.56 91 ALA A CA 1
ATOM 746 C C . ALA A 1 91 ? -15.258 -35.594 26.578 1 17.56 91 ALA A C 1
ATOM 748 O O . ALA A 1 91 ? -15.07 -35.625 25.359 1 17.56 91 ALA A O 1
ATOM 749 N N . ASN A 1 92 ? -14.555 -34.656 27.344 1 17.53 92 ASN A N 1
ATOM 750 C CA . ASN A 1 92 ? -14.289 -33.25 27.594 1 17.53 92 ASN A CA 1
ATOM 751 C C . ASN A 1 92 ? -12.977 -32.781 26.953 1 17.53 92 ASN A C 1
ATOM 753 O O . ASN A 1 92 ? -12.438 -31.734 27.297 1 17.53 92 ASN A O 1
ATOM 757 N N . PRO A 1 93 ? -12.484 -33.125 25.75 1 17.64 93 PRO A N 1
ATOM 758 C CA . PRO A 1 93 ? -11.031 -33 25.609 1 17.64 93 PRO A CA 1
ATOM 759 C C . PRO A 1 93 ? -10.547 -31.562 25.828 1 17.64 93 PRO A C 1
ATOM 761 O O . PRO A 1 93 ? -11.305 -30.609 25.609 1 17.64 93 PRO A O 1
ATOM 764 N N . SER A 1 94 ? -9.32 -31.406 26.594 1 18.72 94 SER A N 1
ATOM 765 C CA . SER A 1 94 ? -8.422 -30.438 27.25 1 18.72 94 SER A CA 1
ATOM 766 C C . SER A 1 94 ? -7.781 -29.516 26.219 1 18.72 94 SER A C 1
ATOM 768 O O . SER A 1 94 ? -7.441 -29.938 25.109 1 18.72 94 SER A O 1
ATOM 770 N N . ASP A 1 95 ? -7.836 -28.141 26.359 1 18.08 95 ASP A N 1
ATOM 771 C CA . ASP A 1 95 ? -7.652 -26.875 25.656 1 18.08 95 ASP A CA 1
ATOM 772 C C . ASP A 1 95 ? -6.168 -26.531 25.5 1 18.08 95 ASP A C 1
ATOM 774 O O . ASP A 1 95 ? -5.562 -25.953 26.406 1 18.08 95 ASP A O 1
ATOM 778 N N . THR A 1 96 ? -5.211 -27.453 25.094 1 17.66 96 THR A N 1
ATOM 779 C CA . THR A 1 96 ? -3.787 -27.156 25.203 1 17.66 96 THR A CA 1
ATOM 780 C C . THR A 1 96 ? -3.426 -25.922 24.359 1 17.66 96 THR A C 1
ATOM 782 O O . THR A 1 96 ? -3.664 -25.906 23.156 1 17.66 96 THR A O 1
ATOM 785 N N . THR A 1 97 ? -3.197 -24.734 25 1 18.25 97 THR A N 1
ATOM 786 C CA . THR A 1 97 ? -2.908 -23.359 24.578 1 18.25 97 THR A CA 1
ATOM 787 C C . THR A 1 97 ? -1.507 -23.266 23.984 1 18.25 97 THR A C 1
ATOM 789 O O . THR A 1 97 ? -0.516 -23.516 24.672 1 18.25 97 THR A O 1
ATOM 792 N N . ILE A 1 98 ? -1.191 -23.672 22.734 1 17.56 98 ILE A N 1
ATOM 793 C CA . ILE A 1 98 ? 0.151 -23.688 22.172 1 17.56 98 ILE A CA 1
ATOM 794 C C . ILE A 1 98 ? 0.687 -22.266 22.062 1 17.56 98 ILE A C 1
ATOM 796 O O . ILE A 1 98 ? 0.079 -21.406 21.406 1 17.56 98 ILE A O 1
ATOM 800 N N . SER A 1 99 ? 1.484 -21.812 23.094 1 18.25 99 SER A N 1
ATOM 801 C CA . SER A 1 99 ? 2.168 -20.531 23.281 1 18.25 99 SER A CA 1
ATOM 802 C C . SER A 1 99 ? 3.225 -20.312 22.203 1 18.25 99 SER A C 1
ATOM 804 O O . SER A 1 99 ? 4.113 -21.156 22.016 1 18.25 99 SER A O 1
ATOM 806 N N . LEU A 1 100 ? 2.939 -19.672 21.109 1 17.47 100 LEU A N 1
ATOM 807 C CA . LEU A 1 100 ? 3.832 -19.438 19.969 1 17.47 100 LEU A CA 1
ATOM 808 C C . LEU A 1 100 ? 5.016 -18.578 20.391 1 17.47 100 LEU A C 1
ATOM 810 O O . LEU A 1 100 ? 4.832 -17.5 20.969 1 17.47 100 LEU A O 1
ATOM 814 N N . LEU A 1 101 ? 6.121 -19.172 20.719 1 17.56 101 LEU A N 1
ATOM 815 C CA . LEU A 1 101 ? 7.41 -18.625 21.125 1 17.56 101 LEU A CA 1
ATOM 816 C C . LEU A 1 101 ? 7.898 -17.578 20.125 1 17.56 101 LEU A C 1
ATOM 818 O O . LEU A 1 101 ? 7.895 -17.828 18.922 1 17.56 101 LEU A O 1
ATOM 822 N N . ALA A 1 102 ? 7.914 -16.25 20.5 1 18.31 102 ALA A N 1
ATOM 823 C CA . ALA A 1 102 ? 8.367 -15.023 19.859 1 18.31 102 ALA A CA 1
ATOM 824 C C . ALA A 1 102 ? 9.844 -15.109 19.484 1 18.31 102 ALA A C 1
ATOM 826 O O . ALA A 1 102 ? 10.695 -15.32 20.344 1 18.31 102 ALA A O 1
ATOM 827 N N . CYS A 1 103 ? 10.133 -15.789 18.375 1 18.47 103 CYS A N 1
ATOM 828 C CA . CYS A 1 103 ? 11.508 -15.906 17.922 1 18.47 103 CYS A CA 1
ATOM 829 C C . CYS A 1 103 ? 12.195 -14.547 17.906 1 18.47 103 CYS A C 1
ATOM 831 O O . CYS A 1 103 ? 11.57 -13.531 17.609 1 18.47 103 CYS A O 1
ATOM 833 N N . ASP A 1 104 ? 13.32 -14.461 18.578 1 19.52 104 ASP A N 1
ATOM 834 C CA . ASP A 1 104 ? 14.344 -13.438 18.781 1 19.52 104 ASP A CA 1
ATOM 835 C C . ASP A 1 104 ? 14.75 -12.797 17.453 1 19.52 104 ASP A C 1
ATOM 837 O O . ASP A 1 104 ? 14.867 -13.484 16.438 1 19.52 104 ASP A O 1
ATOM 841 N N . ASP A 1 105 ? 14.695 -11.477 17.391 1 20.59 105 ASP A N 1
ATOM 842 C CA . ASP A 1 105 ? 14.789 -10.391 16.406 1 20.59 105 ASP A CA 1
ATOM 843 C C . ASP A 1 105 ? 16.156 -10.406 15.711 1 20.59 105 ASP A C 1
ATOM 845 O O . ASP A 1 105 ? 17 -9.547 15.969 1 20.59 105 ASP A O 1
ATOM 849 N N . HIS A 1 106 ? 16.938 -11.523 15.75 1 20.47 106 HIS A N 1
ATOM 850 C CA . HIS A 1 106 ? 18.203 -11.211 15.117 1 20.47 106 HIS A CA 1
ATOM 851 C C . HIS A 1 106 ? 18.016 -10.672 13.703 1 20.47 106 HIS A C 1
ATOM 853 O O . HIS A 1 106 ? 17.312 -11.289 12.891 1 20.47 106 HIS A O 1
ATOM 859 N N . VAL A 1 107 ? 18.141 -9.383 13.594 1 21.25 107 VAL A N 1
ATOM 860 C CA . VAL A 1 107 ? 18.078 -8.477 12.461 1 21.25 107 VAL A CA 1
ATOM 861 C C . VAL A 1 107 ? 18.984 -8.992 11.336 1 21.25 107 VAL A C 1
ATOM 863 O O . VAL A 1 107 ? 20.203 -9.008 11.477 1 21.25 107 VAL A O 1
ATOM 866 N N . LEU A 1 108 ? 18.766 -10.18 10.883 1 19.83 108 LEU A N 1
ATOM 867 C CA . LEU A 1 108 ? 19.609 -10.531 9.742 1 19.83 108 LEU A CA 1
ATOM 868 C C . LEU A 1 108 ? 19.469 -9.5 8.633 1 19.83 108 LEU A C 1
ATOM 870 O O . LEU A 1 108 ? 18.375 -9.008 8.359 1 19.83 108 LEU A O 1
ATOM 874 N N . THR A 1 109 ? 20.594 -8.828 8.289 1 21.14 109 THR A N 1
ATOM 875 C CA . THR A 1 109 ? 21.031 -7.812 7.344 1 21.14 109 THR A CA 1
ATOM 876 C C . THR A 1 109 ? 20.609 -8.172 5.922 1 21.14 109 THR A C 1
ATOM 878 O O . THR A 1 109 ? 20.953 -9.25 5.426 1 21.14 109 THR A O 1
ATOM 881 N N . SER A 1 110 ? 19.406 -7.902 5.637 1 20.7 110 SER A N 1
ATOM 882 C CA . SER A 1 110 ? 18.828 -8.125 4.316 1 20.7 110 SER A CA 1
ATOM 883 C C . SER A 1 110 ? 19.703 -7.531 3.219 1 20.7 110 SER A C 1
ATOM 885 O O . SER A 1 110 ? 20.062 -6.352 3.275 1 20.7 110 SER A O 1
ATOM 887 N N . THR A 1 111 ? 20.531 -8.312 2.68 1 23.14 111 THR A N 1
ATOM 888 C CA . THR A 1 111 ? 21.328 -8.016 1.491 1 23.14 111 THR A CA 1
ATOM 889 C C . THR A 1 111 ? 20.438 -7.48 0.371 1 23.14 111 THR A C 1
ATOM 891 O O . THR A 1 111 ? 19.516 -8.164 -0.088 1 23.14 111 THR A O 1
ATOM 894 N N . SER A 1 112 ? 20.047 -6.25 0.435 1 23.52 112 SER A N 1
ATOM 895 C CA . SER A 1 112 ? 19.297 -5.473 -0.548 1 23.52 112 SER A CA 1
ATOM 896 C C . SER A 1 112 ? 19.797 -5.75 -1.964 1 23.52 112 SER A C 1
ATOM 898 O O . SER A 1 112 ? 20.984 -5.641 -2.242 1 23.52 112 SER A O 1
ATOM 900 N N . LEU A 1 113 ? 19.094 -6.492 -2.705 1 24.22 113 LEU A N 1
ATOM 901 C CA . LEU A 1 113 ? 19.375 -6.91 -4.074 1 24.22 113 LEU A CA 1
ATOM 902 C C . LEU A 1 113 ? 19.375 -5.715 -5.02 1 24.22 113 LEU A C 1
ATOM 904 O O . LEU A 1 113 ? 19.141 -5.863 -6.219 1 24.22 113 LEU A O 1
ATOM 908 N N . ILE A 1 114 ? 19.156 -4.477 -4.562 1 24.75 114 ILE A N 1
ATOM 909 C CA . ILE A 1 114 ? 19.359 -3.59 -5.703 1 24.75 114 ILE A CA 1
ATOM 910 C C . ILE A 1 114 ? 20.781 -3.768 -6.238 1 24.75 114 ILE A C 1
ATOM 912 O O . ILE A 1 114 ? 21.75 -3.689 -5.484 1 24.75 114 ILE A O 1
ATOM 916 N N . PRO A 1 115 ? 20.891 -4.156 -7.48 1 25.09 115 PRO A N 1
ATOM 917 C CA . PRO A 1 115 ? 22.266 -4.227 -7.98 1 25.09 115 PRO A CA 1
ATOM 918 C C . PRO A 1 115 ? 23.031 -2.918 -7.785 1 25.09 115 PRO A C 1
ATOM 920 O O . PRO A 1 115 ? 22.594 -1.868 -8.266 1 25.09 115 PRO A O 1
ATOM 923 N N . ASP A 1 116 ? 23.281 -2.488 -6.559 1 25.08 116 ASP A N 1
ATOM 924 C CA . ASP A 1 116 ? 24.406 -1.562 -6.582 1 25.08 116 ASP A CA 1
ATOM 925 C C . ASP A 1 116 ? 25.406 -1.928 -7.688 1 25.08 116 ASP A C 1
ATOM 927 O O . ASP A 1 116 ? 25.625 -3.109 -7.953 1 25.08 116 ASP A O 1
ATOM 931 N N . GLU A 1 117 ? 25.594 -0.918 -8.617 1 26.42 117 GLU A N 1
ATOM 932 C CA . GLU A 1 117 ? 26.641 -1.158 -9.609 1 26.42 117 GLU A CA 1
ATOM 933 C C . GLU A 1 117 ? 27.812 -1.918 -8.992 1 26.42 117 GLU A C 1
ATOM 935 O O . GLU A 1 117 ? 28.422 -2.76 -9.648 1 26.42 117 GLU A O 1
ATOM 940 N N . ASN A 1 118 ? 28.172 -1.334 -7.746 1 24.92 118 ASN A N 1
ATOM 941 C CA . ASN A 1 118 ? 29.375 -1.882 -7.133 1 24.92 118 ASN A CA 1
ATOM 942 C C . ASN A 1 118 ? 29.062 -3.125 -6.305 1 24.92 118 ASN A C 1
ATOM 944 O O . ASN A 1 118 ? 29.812 -3.469 -5.391 1 24.92 118 ASN A O 1
ATOM 948 N N . VAL A 1 119 ? 27.859 -3.357 -5.938 1 26 119 VAL A N 1
ATOM 949 C CA . VAL A 1 119 ? 27.938 -4.691 -5.355 1 26 119 VAL A CA 1
ATOM 950 C C . VAL A 1 119 ? 28.531 -5.664 -6.375 1 26 119 VAL A C 1
ATOM 952 O O . VAL A 1 119 ? 27.891 -5.957 -7.398 1 26 119 VAL A O 1
ATOM 955 N N . LEU A 1 120 ? 29.734 -5.602 -6.332 1 23.84 120 LEU A N 1
ATOM 956 C CA . LEU A 1 120 ? 30.453 -6.715 -6.934 1 23.84 120 LEU A CA 1
ATOM 957 C C . LEU A 1 120 ? 29.75 -8.039 -6.656 1 23.84 120 LEU A C 1
ATOM 959 O O . LEU A 1 120 ? 29.688 -8.484 -5.508 1 23.84 120 LEU A O 1
ATOM 963 N N . ILE A 1 121 ? 28.469 -8.266 -7.031 1 26.27 121 ILE A N 1
ATOM 964 C CA . ILE A 1 121 ? 28.375 -9.711 -7.199 1 26.27 121 ILE A CA 1
ATOM 965 C C . ILE A 1 121 ? 29.766 -10.312 -7.266 1 26.27 121 ILE A C 1
ATOM 967 O O . ILE A 1 121 ? 30.562 -9.969 -8.148 1 26.27 121 ILE A O 1
ATOM 971 N N . LYS A 1 122 ? 30.203 -10.578 -6.105 1 28.78 122 LYS A N 1
ATOM 972 C CA . LYS A 1 122 ? 31.406 -11.359 -6.379 1 28.78 122 LYS A CA 1
ATOM 973 C C . LYS A 1 122 ? 31.297 -12.094 -7.711 1 28.78 122 LYS A C 1
ATOM 975 O O . LYS A 1 122 ? 30.5 -13.031 -7.844 1 28.78 122 LYS A O 1
ATOM 980 N N . ILE A 1 123 ? 31.172 -11.242 -8.789 1 29.55 123 ILE A N 1
ATOM 981 C CA . ILE A 1 123 ? 31.469 -11.969 -10.016 1 29.55 123 ILE A CA 1
ATOM 982 C C . ILE A 1 123 ? 32.281 -13.227 -9.695 1 29.55 123 ILE A C 1
ATOM 984 O O . ILE A 1 123 ? 33.312 -13.148 -9.055 1 29.55 123 ILE A O 1
ATOM 988 N N . ASN A 1 124 ? 31.453 -14.289 -9.484 1 34.44 124 ASN A N 1
ATOM 989 C CA . ASN A 1 124 ? 32.344 -15.43 -9.5 1 34.44 124 ASN A CA 1
ATOM 990 C C . ASN A 1 124 ? 33.656 -15.102 -10.211 1 34.44 124 ASN A C 1
ATOM 992 O O . ASN A 1 124 ? 33.656 -14.383 -11.211 1 34.44 124 ASN A O 1
ATOM 996 N N . PRO A 1 125 ? 34.719 -14.969 -9.461 1 39.5 125 PRO A N 1
ATOM 997 C CA . PRO A 1 125 ? 35.875 -14.773 -10.312 1 39.5 125 PRO A CA 1
ATOM 998 C C . PRO A 1 125 ? 35.656 -15.25 -11.75 1 39.5 125 PRO A C 1
ATOM 1000 O O . PRO A 1 125 ? 34.844 -16.156 -11.984 1 39.5 125 PRO A O 1
ATOM 1003 N N . PRO A 1 126 ? 35.656 -14.352 -12.672 1 41.41 126 PRO A N 1
ATOM 1004 C CA . PRO A 1 126 ? 35.625 -14.969 -14 1 41.41 126 PRO A CA 1
ATOM 1005 C C . PRO A 1 126 ? 36.094 -16.422 -13.977 1 41.41 126 PRO A C 1
ATOM 1007 O O . PRO A 1 126 ? 37.062 -16.766 -13.305 1 41.41 126 PRO A O 1
ATOM 1010 N N . ILE A 1 127 ? 35.031 -17.281 -13.969 1 49.78 127 ILE A N 1
ATOM 1011 C CA . ILE A 1 127 ? 35.5 -18.656 -14.164 1 49.78 127 ILE A CA 1
ATOM 1012 C C . ILE A 1 127 ? 36.812 -18.641 -14.898 1 49.78 127 ILE A C 1
ATOM 1014 O O . ILE A 1 127 ? 36.906 -18.156 -16.031 1 49.78 127 ILE A O 1
ATOM 1018 N N . ASP A 1 128 ? 37.781 -18.562 -14.086 1 59.5 128 ASP A N 1
ATOM 1019 C CA . ASP A 1 128 ? 39.125 -18.797 -14.656 1 59.5 128 ASP A CA 1
ATOM 1020 C C . ASP A 1 128 ? 39.031 -19.734 -15.852 1 59.5 128 ASP A C 1
ATOM 1022 O O . ASP A 1 128 ? 38.125 -20.562 -15.938 1 59.5 128 ASP A O 1
ATOM 1026 N N . ASP A 1 129 ? 39.531 -19.312 -16.953 1 64.69 129 ASP A N 1
ATOM 1027 C CA . ASP A 1 129 ? 39.594 -20.109 -18.172 1 64.69 129 ASP A CA 1
ATOM 1028 C C . ASP A 1 129 ? 39.812 -21.594 -17.844 1 64.69 129 ASP A C 1
ATOM 1030 O O . ASP A 1 129 ? 39.219 -22.469 -18.484 1 64.69 129 ASP A O 1
ATOM 1034 N N . GLU A 1 130 ? 40.469 -21.766 -16.688 1 72.5 130 GLU A N 1
ATOM 1035 C CA . GLU A 1 130 ? 40.719 -23.156 -16.312 1 72.5 130 GLU A CA 1
ATOM 1036 C C . GLU A 1 130 ? 39.469 -23.797 -15.727 1 72.5 130 GLU A C 1
ATOM 1038 O O . GLU A 1 130 ? 39.156 -24.953 -16 1 72.5 130 GLU A O 1
ATOM 1043 N N . TYR A 1 131 ? 38.719 -22.938 -15.039 1 77.25 131 TYR A N 1
ATOM 1044 C CA . TYR A 1 131 ? 37.469 -23.422 -14.422 1 77.25 131 TYR A CA 1
ATOM 1045 C C . TYR A 1 131 ? 36.406 -23.703 -15.477 1 77.25 131 TYR A C 1
ATOM 1047 O O . TYR A 1 131 ? 35.781 -24.766 -15.453 1 77.25 131 TYR A O 1
ATOM 1055 N N . ARG A 1 132 ? 36.312 -22.875 -16.344 1 78.38 132 ARG A N 1
ATOM 1056 C CA . ARG A 1 132 ? 35.375 -23.062 -17.438 1 78.38 132 ARG A CA 1
ATOM 1057 C C . ARG A 1 132 ? 35.719 -24.312 -18.25 1 78.38 132 ARG A C 1
ATOM 1059 O O . ARG A 1 132 ? 34.812 -25.047 -18.656 1 78.38 132 ARG A O 1
ATOM 1066 N N . LYS A 1 133 ? 37.031 -24.531 -18.391 1 82.25 133 LYS A N 1
ATOM 1067 C CA . LYS A 1 133 ? 37.469 -25.703 -19.141 1 82.25 133 LYS A CA 1
ATOM 1068 C C . LYS A 1 133 ? 37.062 -26.984 -18.422 1 82.25 133 LYS A C 1
ATOM 1070 O O . LYS A 1 133 ? 36.625 -27.953 -19.047 1 82.25 133 LYS A O 1
ATOM 1075 N N . LYS A 1 134 ? 37.188 -26.984 -17.125 1 86.69 134 LYS A N 1
ATOM 1076 C CA . LYS A 1 134 ? 36.844 -28.172 -16.344 1 86.69 134 LYS A CA 1
ATOM 1077 C C . LYS A 1 134 ? 35.344 -28.438 -16.391 1 86.69 134 LYS A C 1
ATOM 1079 O O . LYS A 1 134 ? 34.906 -29.594 -16.484 1 86.69 134 LYS A O 1
ATOM 1084 N N . VAL A 1 135 ? 34.594 -27.422 -16.297 1 88.31 135 VAL A N 1
ATOM 1085 C CA . VAL A 1 135 ? 33.125 -27.547 -16.359 1 88.31 135 VAL A CA 1
ATOM 1086 C C . VAL A 1 135 ? 32.719 -28.094 -17.719 1 88.31 135 VAL A C 1
ATOM 1088 O O . VAL A 1 135 ? 31.906 -29.031 -17.797 1 88.31 135 VAL A O 1
ATOM 1091 N N . LEU A 1 136 ? 33.344 -27.609 -18.781 1 87.44 136 LEU A N 1
ATOM 1092 C CA . LEU A 1 136 ? 33 -28.047 -20.125 1 87.44 136 LEU A CA 1
ATOM 1093 C C . LEU A 1 136 ? 33.438 -29.484 -20.359 1 87.44 136 LEU A C 1
ATOM 1095 O O . LEU A 1 136 ? 32.75 -30.25 -21.047 1 87.44 136 LEU A O 1
ATOM 1099 N N . GLU A 1 137 ? 34.562 -29.812 -19.797 1 89.75 137 GLU A N 1
ATOM 1100 C CA . GLU A 1 137 ? 35 -31.203 -19.906 1 89.75 137 GLU A CA 1
ATOM 1101 C C . GLU A 1 137 ? 34.062 -32.156 -19.188 1 89.75 137 GLU A C 1
ATOM 1103 O O . GLU A 1 137 ? 33.781 -33.25 -19.688 1 89.75 137 GLU A O 1
ATOM 1108 N N . THR A 1 138 ? 33.688 -31.75 -18.016 1 93.56 138 THR A N 1
ATOM 1109 C CA . THR A 1 138 ? 32.75 -32.562 -17.234 1 93.56 138 THR A CA 1
ATOM 1110 C C . THR A 1 138 ? 31.438 -32.75 -17.984 1 93.56 138 THR A C 1
ATOM 1112 O O . THR A 1 138 ? 30.875 -33.844 -18.031 1 93.56 138 THR A O 1
ATOM 1115 N N . LEU A 1 139 ? 30.969 -31.734 -18.641 1 93.19 139 LEU A N 1
ATOM 1116 C CA . LEU A 1 139 ? 29.719 -31.781 -19.391 1 93.19 139 LEU A CA 1
ATOM 1117 C C . LEU A 1 139 ? 29.891 -32.625 -20.641 1 93.19 139 LEU A C 1
ATOM 1119 O O . LEU A 1 139 ? 28.953 -33.344 -21.062 1 93.19 139 LEU A O 1
ATOM 1123 N N . LYS A 1 140 ? 31.031 -32.562 -21.203 1 91.06 140 LYS A N 1
ATOM 1124 C CA . LYS A 1 140 ? 31.312 -33.406 -22.359 1 91.06 140 LYS A CA 1
ATOM 1125 C C . LYS A 1 140 ? 31.281 -34.906 -21.984 1 91.06 140 LYS A C 1
ATOM 1127 O O . LYS A 1 140 ? 30.719 -35.719 -22.719 1 91.06 140 LYS A O 1
ATOM 1132 N N . ASN A 1 141 ? 31.953 -35.156 -20.875 1 93.38 141 ASN A N 1
ATOM 1133 C CA . ASN A 1 141 ? 31.938 -36.531 -20.391 1 93.38 141 ASN A CA 1
ATOM 1134 C C . ASN A 1 141 ? 30.516 -37.031 -20.094 1 93.38 141 ASN A C 1
ATOM 1136 O O . ASN A 1 141 ? 30.156 -38.156 -20.391 1 93.38 141 ASN A O 1
ATOM 1140 N N . LEU A 1 142 ? 29.75 -36.156 -19.5 1 94.69 142 LEU A N 1
ATOM 1141 C CA . LEU A 1 142 ? 28.344 -36.5 -19.234 1 94.69 142 LEU A CA 1
ATOM 1142 C C . LEU A 1 142 ? 27.578 -36.75 -20.531 1 94.69 142 LEU A C 1
ATOM 1144 O O . LEU A 1 142 ? 26.75 -37.656 -20.594 1 94.69 142 LEU A O 1
ATOM 1148 N N . ASP A 1 143 ? 27.844 -35.969 -21.516 1 94.38 143 ASP A N 1
ATOM 1149 C CA . ASP A 1 143 ? 27.172 -36.094 -22.812 1 94.38 143 ASP A CA 1
ATOM 1150 C C . ASP A 1 143 ? 27.391 -37.469 -23.422 1 94.38 143 ASP A C 1
ATOM 1152 O O . ASP A 1 143 ? 26.516 -38 -24.094 1 94.38 143 ASP A O 1
ATOM 1156 N N . GLU A 1 144 ? 28.516 -38.031 -23.188 1 94 144 GLU A N 1
ATOM 1157 C CA . GLU A 1 144 ? 28.875 -39.344 -23.719 1 94 144 GLU A CA 1
ATOM 1158 C C . GLU A 1 144 ? 28.141 -40.438 -22.969 1 94 144 GLU A C 1
ATOM 1160 O O . GLU A 1 144 ? 27.969 -41.562 -23.5 1 94 144 GLU A O 1
ATOM 1165 N N . GLU A 1 145 ? 27.75 -40.156 -21.812 1 95 145 GLU A N 1
ATOM 1166 C CA . GLU A 1 145 ? 27.172 -41.219 -20.969 1 95 145 GLU A CA 1
ATOM 1167 C C . GLU A 1 145 ? 25.656 -41.188 -21.016 1 95 145 GLU A C 1
ATOM 1169 O O . GLU A 1 145 ? 25 -42.219 -20.859 1 95 145 GLU A O 1
ATOM 1174 N N . ILE A 1 146 ? 25.047 -40.062 -21.219 1 96 146 ILE A N 1
ATOM 1175 C CA . ILE A 1 146 ? 23.594 -39.969 -21.172 1 96 146 ILE A CA 1
ATOM 1176 C C . ILE A 1 146 ? 23.016 -40.25 -22.547 1 96 146 ILE A C 1
ATOM 1178 O O . ILE A 1 146 ? 23.719 -40.188 -23.562 1 96 146 ILE A O 1
ATOM 1182 N N . GLN A 1 147 ? 21.766 -40.656 -22.594 1 96.94 147 GLN A N 1
ATOM 1183 C CA . GLN A 1 147 ? 21.047 -40.875 -23.859 1 96.94 147 GLN A CA 1
ATOM 1184 C C . GLN A 1 147 ? 20.562 -39.562 -24.438 1 96.94 147 GLN A C 1
ATOM 1186 O O . GLN A 1 147 ? 20.453 -39.438 -25.656 1 96.94 147 GLN A O 1
ATOM 1191 N N . GLY A 1 148 ? 20.234 -38.625 -23.562 1 96.31 148 GLY A N 1
ATOM 1192 C CA . GLY A 1 148 ? 19.844 -37.312 -24.016 1 96.31 148 GLY A CA 1
ATOM 1193 C C . GLY A 1 148 ? 20.984 -36.5 -24.609 1 96.31 148 GLY A C 1
ATOM 1194 O O . GLY A 1 148 ? 21.922 -37.094 -25.156 1 96.31 148 GLY A O 1
ATOM 1195 N N . ASP A 1 149 ? 20.781 -35.156 -24.625 1 94 149 ASP A N 1
ATOM 1196 C CA . ASP A 1 149 ? 21.766 -34.281 -25.281 1 94 149 ASP A CA 1
ATOM 1197 C C . ASP A 1 149 ? 22.156 -33.125 -24.359 1 94 149 ASP A C 1
ATOM 1199 O O . ASP A 1 149 ? 21.391 -32.719 -23.484 1 94 149 ASP A O 1
ATOM 1203 N N . ILE A 1 150 ? 23.344 -32.719 -24.531 1 94.56 150 ILE A N 1
ATOM 1204 C CA . ILE A 1 150 ? 23.781 -31.484 -23.906 1 94.56 150 ILE A CA 1
ATOM 1205 C C . ILE A 1 150 ? 23.984 -30.406 -24.969 1 94.56 150 ILE A C 1
ATOM 1207 O O . ILE A 1 150 ? 24.766 -30.594 -25.906 1 94.56 150 ILE A O 1
ATOM 1211 N N . VAL A 1 151 ? 23.25 -29.375 -24.859 1 92.94 151 VAL A N 1
ATOM 1212 C CA . VAL A 1 151 ? 23.328 -28.266 -25.812 1 92.94 151 VAL A CA 1
ATOM 1213 C C . VAL A 1 151 ? 24.109 -27.109 -25.188 1 92.94 151 VAL A C 1
ATOM 1215 O O . VAL A 1 151 ? 23.688 -26.562 -24.156 1 92.94 151 VAL A O 1
ATOM 1218 N N . LEU A 1 152 ? 25.141 -26.781 -25.797 1 91 152 LEU A N 1
ATOM 1219 C CA . LEU A 1 152 ? 25.969 -25.688 -25.297 1 91 152 LEU A CA 1
ATOM 1220 C C . LEU A 1 152 ? 25.516 -24.344 -25.891 1 91 152 LEU A C 1
ATOM 1222 O O . LEU A 1 152 ? 24.969 -24.312 -27 1 91 152 LEU A O 1
ATOM 1226 N N . LEU A 1 153 ? 25.781 -23.312 -25.141 1 87.25 153 LEU A N 1
ATOM 1227 C CA . LEU A 1 153 ? 25.469 -21.953 -25.578 1 87.25 153 LEU A CA 1
ATOM 1228 C C . LEU A 1 153 ? 26.109 -21.656 -26.922 1 87.25 153 LEU A C 1
ATOM 1230 O O . LEU A 1 153 ? 25.547 -20.922 -27.734 1 87.25 153 LEU A O 1
ATOM 1234 N N . SER A 1 154 ? 27.234 -22.266 -27.203 1 83 154 SER A N 1
ATOM 1235 C CA . SER A 1 154 ? 27.984 -22.016 -28.438 1 83 154 SER A CA 1
ATOM 1236 C C . SER A 1 154 ? 27.219 -22.531 -29.656 1 83 154 SER A C 1
ATOM 1238 O O . SER A 1 154 ? 27.453 -22.078 -30.781 1 83 154 SER A O 1
ATOM 1240 N N . ASN A 1 155 ? 26.359 -23.578 -29.453 1 87.62 155 ASN A N 1
ATOM 1241 C CA . ASN A 1 155 ? 25.484 -24.047 -30.516 1 87.62 155 ASN A CA 1
ATOM 1242 C C . ASN A 1 155 ? 24.188 -23.219 -30.578 1 87.62 155 ASN A C 1
ATOM 1244 O O . ASN A 1 155 ? 23.141 -23.656 -30.109 1 87.62 155 ASN A O 1
ATOM 1248 N N . LYS A 1 156 ? 24.25 -22.156 -31.234 1 83.62 156 LYS A N 1
ATOM 1249 C CA . LYS A 1 156 ? 23.25 -21.094 -31.156 1 83.62 156 LYS A CA 1
ATOM 1250 C C . LYS A 1 156 ? 21.875 -21.594 -31.609 1 83.62 156 LYS A C 1
ATOM 1252 O O . LYS A 1 156 ? 20.875 -21.375 -30.938 1 83.62 156 LYS A O 1
ATOM 1257 N N . THR A 1 157 ? 21.781 -22.281 -32.656 1 86.62 157 THR A N 1
ATOM 1258 C CA . THR A 1 157 ? 20.516 -22.688 -33.25 1 86.62 157 THR A CA 1
ATOM 1259 C C . THR A 1 157 ? 19.781 -23.656 -32.312 1 86.62 157 THR A C 1
ATOM 1261 O O . THR A 1 157 ? 18.609 -23.453 -32 1 86.62 157 THR A O 1
ATOM 1264 N N . LYS A 1 158 ? 20.516 -24.672 -31.859 1 89.88 158 LYS A N 1
ATOM 1265 C CA . LYS A 1 158 ? 19.875 -25.656 -30.984 1 89.88 158 LYS A CA 1
ATOM 1266 C C . LYS A 1 158 ? 19.641 -25.078 -29.594 1 89.88 158 LYS A C 1
ATOM 1268 O O . LYS A 1 158 ? 18.703 -25.484 -28.906 1 89.88 158 LYS A O 1
ATOM 1273 N N . PHE A 1 159 ? 20.484 -24.156 -29.312 1 91.88 159 PHE A N 1
ATOM 1274 C CA . PHE A 1 159 ? 20.438 -23.609 -27.953 1 91.88 159 PHE A CA 1
ATOM 1275 C C . PHE A 1 159 ? 19.172 -22.797 -27.734 1 91.88 159 PHE A C 1
ATOM 1277 O O . PHE A 1 159 ? 18.594 -22.828 -26.641 1 91.88 159 PHE A O 1
ATOM 1284 N N . ILE A 1 160 ? 18.719 -22.078 -28.672 1 88 160 ILE A N 1
ATOM 1285 C CA . ILE A 1 160 ? 17.531 -21.234 -28.547 1 88 160 ILE A CA 1
ATOM 1286 C C . ILE A 1 160 ? 16.328 -22.094 -28.188 1 88 160 ILE A C 1
ATOM 1288 O O . ILE A 1 160 ? 15.578 -21.766 -27.266 1 88 160 ILE A O 1
ATOM 1292 N N . GLY A 1 161 ? 16.141 -23.141 -28.828 1 88.25 161 GLY A N 1
ATOM 1293 C CA . GLY A 1 161 ? 15.039 -24.047 -28.547 1 88.25 161 GLY A CA 1
ATOM 1294 C C . GLY A 1 161 ? 15.18 -24.75 -27.203 1 88.25 161 GLY A C 1
ATOM 1295 O O . GLY A 1 161 ? 14.195 -24.875 -26.469 1 88.25 161 GLY A O 1
ATOM 1296 N N . ALA A 1 162 ? 16.344 -25.109 -26.891 1 91.69 162 ALA A N 1
ATOM 1297 C CA . ALA A 1 162 ? 16.594 -25.891 -25.688 1 91.69 162 ALA A CA 1
ATOM 1298 C C . ALA A 1 162 ? 16.422 -25.016 -24.438 1 91.69 162 ALA A C 1
ATOM 1300 O O . ALA A 1 162 ? 15.969 -25.5 -23.391 1 91.69 162 ALA A O 1
ATOM 1301 N N . SER A 1 163 ? 16.797 -23.75 -24.562 1 91.69 163 SER A N 1
ATOM 1302 C CA . SER A 1 163 ? 16.812 -22.891 -23.391 1 91.69 163 SER A CA 1
ATOM 1303 C C . SER A 1 163 ? 15.531 -22.078 -23.281 1 91.69 163 SER A C 1
ATOM 1305 O O . SER A 1 163 ? 15.398 -21.219 -22.406 1 91.69 163 SER A O 1
ATOM 1307 N N . GLN A 1 164 ? 14.609 -22.328 -24.125 1 87.94 164 GLN A N 1
ATOM 1308 C CA . GLN A 1 164 ? 13.406 -21.5 -24.219 1 87.94 164 GLN A CA 1
ATOM 1309 C C . GLN A 1 164 ? 12.57 -21.625 -22.953 1 87.94 164 GLN A C 1
ATOM 1311 O O . GLN A 1 164 ? 12.359 -22.734 -22.438 1 87.94 164 GLN A O 1
ATOM 1316 N N . VAL A 1 165 ? 12.188 -20.422 -22.406 1 89.88 165 VAL A N 1
ATOM 1317 C CA . VAL A 1 165 ? 11.234 -20.344 -21.297 1 89.88 165 VAL A CA 1
ATOM 1318 C C . VAL A 1 165 ? 10.141 -19.328 -21.641 1 89.88 165 VAL A C 1
ATOM 1320 O O . VAL A 1 165 ? 10.234 -18.625 -22.641 1 89.88 165 VAL A O 1
ATOM 1323 N N . TRP A 1 166 ? 9.086 -19.312 -20.844 1 88.69 166 TRP A N 1
ATOM 1324 C CA . TRP A 1 166 ? 7.891 -18.516 -21.094 1 88.69 166 TRP A CA 1
ATOM 1325 C C . TRP A 1 166 ? 8.234 -17.031 -21.156 1 88.69 166 TRP A C 1
ATOM 1327 O O . TRP A 1 166 ? 7.711 -16.312 -22 1 88.69 166 TRP A O 1
ATOM 1337 N N . GLN A 1 167 ? 9.18 -16.547 -20.328 1 88.94 167 GLN A N 1
ATOM 1338 C CA . GLN A 1 167 ? 9.555 -15.148 -20.266 1 88.94 167 GLN A CA 1
ATOM 1339 C C . GLN A 1 167 ? 10.789 -14.867 -21.125 1 88.94 167 GLN A C 1
ATOM 1341 O O . GLN A 1 167 ? 11.883 -15.352 -20.812 1 88.94 167 GLN A O 1
ATOM 1346 N N . GLN A 1 168 ? 10.703 -13.977 -21.969 1 83.38 168 GLN A N 1
ATOM 1347 C CA . GLN A 1 168 ? 11.789 -13.688 -22.891 1 83.38 168 GLN A CA 1
ATOM 1348 C C . GLN A 1 168 ? 12.906 -12.914 -22.219 1 83.38 168 GLN A C 1
ATOM 1350 O O . GLN A 1 168 ? 14.078 -13.039 -22.594 1 83.38 168 GLN A O 1
ATOM 1355 N N . LYS A 1 169 ? 12.523 -12.133 -21.266 1 83.31 169 LYS A N 1
ATOM 1356 C CA . LYS A 1 169 ? 13.516 -11.328 -20.547 1 83.31 169 LYS A CA 1
ATOM 1357 C C . LYS A 1 169 ? 14.586 -12.211 -19.922 1 83.31 169 LYS A C 1
ATOM 1359 O O . LYS A 1 169 ? 15.734 -11.781 -19.75 1 83.31 169 LYS A O 1
ATOM 1364 N N . ALA A 1 170 ? 14.258 -13.391 -19.625 1 75.31 170 ALA A N 1
ATOM 1365 C CA . ALA A 1 170 ? 15.195 -14.336 -19.016 1 75.31 170 ALA A CA 1
ATOM 1366 C C . ALA A 1 170 ? 16.312 -14.695 -19.984 1 75.31 170 ALA A C 1
ATOM 1368 O O . ALA A 1 170 ? 17.375 -15.156 -19.562 1 75.31 170 ALA A O 1
ATOM 1369 N N . HIS A 1 171 ? 16.156 -14.484 -21.234 1 75.5 171 HIS A N 1
ATOM 1370 C CA . HIS A 1 171 ? 17.141 -14.867 -22.25 1 75.5 171 HIS A CA 1
ATOM 1371 C C . HIS A 1 171 ? 18.281 -13.867 -22.297 1 75.5 171 HIS A C 1
ATOM 1373 O O . HIS A 1 171 ? 19.328 -14.141 -22.906 1 75.5 171 HIS A O 1
ATOM 1379 N N . LEU A 1 172 ? 18.094 -12.805 -21.578 1 77.19 172 LEU A N 1
ATOM 1380 C CA . LEU A 1 172 ? 19.141 -11.789 -21.547 1 77.19 172 LEU A CA 1
ATOM 1381 C C . LEU A 1 172 ? 20.344 -12.266 -20.75 1 77.19 172 LEU A C 1
ATOM 1383 O O . LEU A 1 172 ? 21.453 -11.75 -20.922 1 77.19 172 LEU A O 1
ATOM 1387 N N . THR A 1 173 ? 20.156 -13.266 -19.938 1 84.69 173 THR A N 1
ATOM 1388 C CA . THR A 1 173 ? 21.219 -13.898 -19.156 1 84.69 173 THR A CA 1
ATOM 1389 C C . THR A 1 173 ? 21.125 -15.422 -19.25 1 84.69 173 THR A C 1
ATOM 1391 O O . THR A 1 173 ? 20.734 -16.078 -18.281 1 84.69 173 THR A O 1
ATOM 1394 N N . PRO A 1 174 ? 21.594 -15.922 -20.328 1 88.62 174 PRO A N 1
ATOM 1395 C CA . PRO A 1 174 ? 21.375 -17.344 -20.609 1 88.62 174 PRO A CA 1
ATOM 1396 C C . PRO A 1 174 ? 22.281 -18.266 -19.797 1 88.62 174 PRO A C 1
ATOM 1398 O O . PRO A 1 174 ? 23.297 -17.812 -19.266 1 88.62 174 PRO A O 1
ATOM 1401 N N . PRO A 1 175 ? 21.828 -19.547 -19.672 1 92.44 175 PRO A N 1
ATOM 1402 C CA . PRO A 1 175 ? 22.703 -20.547 -19.094 1 92.44 175 PRO A CA 1
ATOM 1403 C C . PRO A 1 175 ? 23.891 -20.875 -19.984 1 92.44 175 PRO A C 1
ATOM 1405 O O . PRO A 1 175 ? 23.922 -20.5 -21.156 1 92.44 175 PRO A O 1
ATOM 1408 N N . LEU A 1 176 ? 24.875 -21.578 -19.391 1 90.25 176 LEU A N 1
ATOM 1409 C CA . LEU A 1 176 ? 26.047 -22.031 -20.125 1 90.25 176 LEU A CA 1
ATOM 1410 C C . LEU A 1 176 ? 25.688 -23.234 -21 1 90.25 176 LEU A C 1
ATOM 1412 O O . LEU A 1 176 ? 26.281 -23.422 -22.078 1 90.25 176 LEU A O 1
ATOM 1416 N N . ALA A 1 177 ? 24.828 -24.016 -20.469 1 94.31 177 ALA A N 1
ATOM 1417 C CA . ALA A 1 177 ? 24.438 -25.234 -21.172 1 94.31 177 ALA A CA 1
ATOM 1418 C C . ALA A 1 177 ? 23.062 -25.719 -20.719 1 94.31 177 ALA A C 1
ATOM 1420 O O . ALA A 1 177 ? 22.578 -25.312 -19.656 1 94.31 177 ALA A O 1
ATOM 1421 N N . VAL A 1 178 ? 22.469 -26.484 -21.594 1 96.5 178 VAL A N 1
ATOM 1422 C CA . VAL A 1 178 ? 21.234 -27.172 -21.281 1 96.5 178 VAL A CA 1
ATOM 1423 C C . VAL A 1 178 ? 21.422 -28.688 -21.422 1 96.5 178 VAL A C 1
ATOM 1425 O O . VAL A 1 178 ? 21.797 -29.172 -22.484 1 96.5 178 VAL A O 1
ATOM 1428 N N . VAL A 1 179 ? 21.234 -29.391 -20.312 1 97.56 179 VAL A N 1
ATOM 1429 C CA . VAL A 1 179 ? 21.203 -30.844 -20.344 1 97.56 179 VAL A CA 1
ATOM 1430 C C . VAL A 1 179 ? 19.766 -31.312 -20.594 1 97.56 179 VAL A C 1
ATOM 1432 O O . VAL A 1 179 ? 18.906 -31.188 -19.734 1 97.56 179 VAL A O 1
ATOM 1435 N N . GLU A 1 180 ? 19.484 -31.859 -21.719 1 97.31 180 GLU A N 1
ATOM 1436 C CA . GLU A 1 180 ? 18.188 -32.438 -22.062 1 97.31 180 GLU A CA 1
ATOM 1437 C C . GLU A 1 180 ? 18.172 -33.938 -21.812 1 97.31 180 GLU A C 1
ATOM 1439 O O . GLU A 1 180 ? 18.641 -34.719 -22.641 1 97.31 180 GLU A O 1
ATOM 1444 N N . VAL A 1 181 ? 17.562 -34.344 -20.797 1 98.12 181 VAL A N 1
ATOM 1445 C CA . VAL A 1 181 ? 17.531 -35.781 -20.453 1 98.12 181 VAL A CA 1
ATOM 1446 C C . VAL A 1 181 ? 16.469 -36.5 -21.281 1 98.12 181 VAL A C 1
ATOM 1448 O O . VAL A 1 181 ? 15.406 -35.938 -21.562 1 98.12 181 VAL A O 1
ATOM 1451 N N . ALA A 1 182 ? 16.719 -37.75 -21.562 1 97 182 ALA A N 1
ATOM 1452 C CA . ALA A 1 182 ? 15.812 -38.531 -22.391 1 97 182 ALA A CA 1
ATOM 1453 C C . ALA A 1 182 ? 15.031 -39.531 -21.562 1 97 182 ALA A C 1
ATOM 1455 O O . ALA A 1 182 ? 13.969 -40.031 -21.984 1 97 182 ALA A O 1
ATOM 1456 N N . ASN A 1 183 ? 15.578 -39.906 -20.484 1 96.88 183 ASN A N 1
ATOM 1457 C CA . ASN A 1 183 ? 14.977 -40.875 -19.594 1 96.88 183 ASN A CA 1
ATOM 1458 C C . ASN A 1 183 ? 15.438 -40.688 -18.156 1 96.88 183 ASN A C 1
ATOM 1460 O O . ASN A 1 183 ? 16.328 -39.875 -17.891 1 96.88 183 ASN A O 1
ATOM 1464 N N . PRO A 1 184 ? 14.773 -41.344 -17.188 1 97.5 184 PRO A N 1
ATOM 1465 C CA . PRO A 1 184 ? 15.125 -41.188 -15.773 1 97.5 184 PRO A CA 1
ATOM 1466 C C . PRO A 1 184 ? 16.578 -41.562 -15.484 1 97.5 184 PRO A C 1
ATOM 1468 O O . PRO A 1 184 ? 17.203 -41 -14.594 1 97.5 184 PRO A O 1
ATOM 1471 N N . GLN A 1 185 ? 17.109 -42.5 -16.219 1 97.62 185 GLN A N 1
ATOM 1472 C CA . GLN A 1 185 ? 18.5 -42.906 -16.016 1 97.62 185 GLN A CA 1
ATOM 1473 C C . GLN A 1 185 ? 19.453 -41.719 -16.297 1 97.62 185 GLN A C 1
ATOM 1475 O O . GLN A 1 185 ? 20.469 -41.594 -15.617 1 97.62 185 GLN A O 1
ATOM 1480 N N . ASP A 1 186 ? 19.141 -40.969 -17.344 1 98.31 186 ASP A N 1
ATOM 1481 C CA . ASP A 1 186 ? 19.922 -39.781 -17.625 1 98.31 186 ASP A CA 1
ATOM 1482 C C . ASP A 1 186 ? 19.953 -38.844 -16.422 1 98.31 186 ASP A C 1
ATOM 1484 O O . ASP A 1 186 ? 20.984 -38.219 -16.156 1 98.31 186 ASP A O 1
ATOM 1488 N N . VAL A 1 187 ? 18.828 -38.719 -15.711 1 98.56 187 VAL A N 1
ATOM 1489 C CA . VAL A 1 187 ? 18.75 -37.844 -14.531 1 98.56 187 VAL A CA 1
ATOM 1490 C C . VAL A 1 187 ? 19.656 -38.406 -13.43 1 98.56 187 VAL A C 1
ATOM 1492 O O . VAL A 1 187 ? 20.359 -37.656 -12.766 1 98.56 187 VAL A O 1
ATOM 1495 N N . GLU A 1 188 ? 19.656 -39.719 -13.219 1 98.12 188 GLU A N 1
ATOM 1496 C CA . GLU A 1 188 ? 20.484 -40.375 -12.219 1 98.12 188 GLU A CA 1
ATOM 1497 C C . GLU A 1 188 ? 21.969 -40.094 -12.453 1 98.12 188 GLU A C 1
ATOM 1499 O O . GLU A 1 188 ? 22.75 -40.031 -11.5 1 98.12 188 GLU A O 1
ATOM 1504 N N . LEU A 1 189 ? 22.281 -39.969 -13.672 1 97.69 189 LEU A N 1
ATOM 1505 C CA . LEU A 1 189 ? 23.672 -39.688 -14.031 1 97.69 189 LEU A CA 1
ATOM 1506 C C . LEU A 1 189 ? 24 -38.219 -13.93 1 97.69 189 LEU A C 1
ATOM 1508 O O . LEU A 1 189 ? 25.062 -37.844 -13.422 1 97.69 189 LEU A O 1
ATOM 1512 N N . ALA A 1 190 ? 23.141 -37.375 -14.414 1 98.19 190 ALA A N 1
ATOM 1513 C CA . ALA A 1 190 ? 23.406 -35.938 -14.547 1 98.19 190 ALA A CA 1
ATOM 1514 C C . ALA A 1 190 ? 23.375 -35.25 -13.195 1 98.19 190 ALA A C 1
ATOM 1516 O O . ALA A 1 190 ? 24.188 -34.375 -12.922 1 98.19 190 ALA A O 1
ATOM 1517 N N . LEU A 1 191 ? 22.438 -35.625 -12.328 1 97.94 191 LEU A N 1
ATOM 1518 C CA . LEU A 1 191 ? 22.172 -34.844 -11.117 1 97.94 191 LEU A CA 1
ATOM 1519 C C . LEU A 1 191 ? 23.375 -34.875 -10.18 1 97.94 191 LEU A C 1
ATOM 1521 O O . LEU A 1 191 ? 23.766 -33.812 -9.656 1 97.94 191 LEU A O 1
ATOM 1525 N N . PRO A 1 192 ? 23.984 -36.062 -9.898 1 97.38 192 PRO A N 1
ATOM 1526 C CA . PRO A 1 192 ? 25.172 -36.062 -9.047 1 97.38 192 PRO A CA 1
ATOM 1527 C C . PRO A 1 192 ? 26.312 -35.219 -9.641 1 97.38 192 PRO A C 1
ATOM 1529 O O . PRO A 1 192 ? 27.062 -34.594 -8.898 1 97.38 192 PRO A O 1
ATOM 1532 N N . ILE A 1 193 ? 26.406 -35.219 -10.906 1 97 193 ILE A N 1
ATOM 1533 C CA . ILE A 1 193 ? 27.469 -34.469 -11.57 1 97 193 ILE A CA 1
ATOM 1534 C C . ILE A 1 193 ? 27.203 -32.969 -11.43 1 97 193 ILE A C 1
ATOM 1536 O O . ILE A 1 193 ? 28.109 -32.188 -11.07 1 97 193 ILE A O 1
ATOM 1540 N N . LEU A 1 194 ? 26.016 -32.562 -11.719 1 97.31 194 LEU A N 1
ATOM 1541 C CA . LEU A 1 194 ? 25.656 -31.172 -11.578 1 97.31 194 LEU A CA 1
ATOM 1542 C C . LEU A 1 194 ? 25.781 -30.719 -10.125 1 97.31 194 LEU A C 1
ATOM 1544 O O . LEU A 1 194 ? 26.219 -29.594 -9.859 1 97.31 194 LEU A O 1
ATOM 1548 N N . SER A 1 195 ? 25.375 -31.578 -9.234 1 97.19 195 SER A N 1
ATOM 1549 C CA . SER A 1 195 ? 25.547 -31.297 -7.812 1 97.19 195 SER A CA 1
ATOM 1550 C C . SER A 1 195 ? 27.016 -31.109 -7.449 1 97.19 195 SER A C 1
ATOM 1552 O O . SER A 1 195 ? 27.359 -30.234 -6.664 1 97.19 195 SER A O 1
ATOM 1554 N N . GLY A 1 196 ? 27.797 -31.922 -7.973 1 95.44 196 GLY A N 1
ATOM 1555 C CA . GLY A 1 196 ? 29.234 -31.797 -7.762 1 95.44 196 GLY A CA 1
ATOM 1556 C C . GLY A 1 196 ? 29.797 -30.5 -8.32 1 95.44 196 GLY A C 1
ATOM 1557 O O . GLY A 1 196 ? 30.641 -29.859 -7.684 1 95.44 196 GLY A O 1
ATOM 1558 N N . LEU A 1 197 ? 29.344 -30.156 -9.516 1 94.44 197 LEU A N 1
ATOM 1559 C CA . LEU A 1 197 ? 29.781 -28.906 -10.125 1 94.44 197 LEU A CA 1
ATOM 1560 C C . LEU A 1 197 ? 29.391 -27.719 -9.25 1 94.44 197 LEU A C 1
ATOM 1562 O O . LEU A 1 197 ? 30.156 -26.766 -9.109 1 94.44 197 LEU A O 1
ATOM 1566 N N . LYS A 1 198 ? 28.203 -27.703 -8.727 1 95.19 198 LYS A N 1
ATOM 1567 C CA . LYS A 1 198 ? 27.766 -26.641 -7.824 1 95.19 198 LYS A CA 1
ATOM 1568 C C . LYS A 1 198 ? 28.609 -26.609 -6.555 1 95.19 198 LYS A C 1
ATOM 1570 O O . LYS A 1 198 ? 29.062 -25.547 -6.129 1 95.19 198 LYS A O 1
ATOM 1575 N N . ARG A 1 199 ? 28.828 -27.719 -5.93 1 92.88 199 ARG A N 1
ATOM 1576 C CA . ARG A 1 199 ? 29.531 -27.828 -4.656 1 92.88 199 ARG A CA 1
ATOM 1577 C C . ARG A 1 199 ? 31 -27.438 -4.809 1 92.88 199 ARG A C 1
ATOM 1579 O O . ARG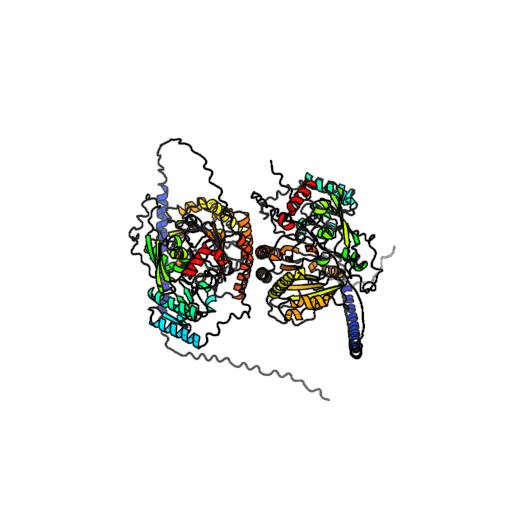 A 1 199 ? 31.531 -26.688 -3.992 1 92.88 199 ARG A O 1
ATOM 1586 N N . ASP A 1 200 ? 31.562 -27.953 -5.867 1 89.81 200 ASP A N 1
ATOM 1587 C CA . ASP A 1 200 ? 33.031 -27.891 -5.965 1 89.81 200 ASP A CA 1
ATOM 1588 C C . ASP A 1 200 ? 33.469 -26.688 -6.812 1 89.81 200 ASP A C 1
ATOM 1590 O O . ASP A 1 200 ? 34.562 -26.156 -6.633 1 89.81 200 ASP A O 1
ATOM 1594 N N . TYR A 1 201 ? 32.594 -26.266 -7.766 1 88.5 201 TYR A N 1
ATOM 1595 C CA . TYR A 1 201 ? 33 -25.219 -8.688 1 88.5 201 TYR A CA 1
ATOM 1596 C C . TYR A 1 201 ? 32 -24.062 -8.664 1 88.5 201 TYR A C 1
ATOM 1598 O O . TYR A 1 201 ? 32.125 -23.125 -9.469 1 88.5 201 TYR A O 1
ATOM 1606 N N . HIS A 1 202 ? 31.016 -24.094 -7.902 1 91.06 202 HIS A N 1
ATOM 1607 C CA . HIS A 1 202 ? 30.016 -23.047 -7.691 1 91.06 202 HIS A CA 1
ATOM 1608 C C . HIS A 1 202 ? 29.25 -22.75 -8.977 1 91.06 202 HIS A C 1
ATOM 1610 O O . HIS A 1 202 ? 28.891 -21.594 -9.242 1 91.06 202 HIS A O 1
ATOM 1616 N N . VAL A 1 203 ? 29.125 -23.766 -9.82 1 93.12 203 VAL A N 1
ATOM 1617 C CA . VAL A 1 203 ? 28.281 -23.656 -11.016 1 93.12 203 VAL A CA 1
ATOM 1618 C C . VAL A 1 203 ? 26.844 -24.047 -10.664 1 93.12 203 VAL A C 1
ATOM 1620 O O . VAL A 1 203 ? 26.547 -25.219 -10.453 1 93.12 203 VAL A O 1
ATOM 1623 N N . PRO A 1 204 ? 26.016 -23.031 -10.672 1 94.62 204 PRO A N 1
ATOM 1624 C CA . PRO A 1 204 ? 24.641 -23.359 -10.312 1 94.62 204 PRO A CA 1
ATOM 1625 C C . PRO A 1 204 ? 23.906 -24.125 -11.414 1 94.62 204 PRO A C 1
ATOM 1627 O O . PRO A 1 204 ? 24.344 -24.109 -12.562 1 94.62 204 PRO A O 1
ATOM 1630 N N . PHE A 1 205 ? 22.891 -24.844 -11.078 1 96 205 PHE A N 1
ATOM 1631 C CA . PHE A 1 205 ? 22.031 -25.484 -12.062 1 96 205 PHE A CA 1
ATOM 1632 C C . PHE A 1 205 ? 20.562 -25.344 -11.664 1 96 205 PHE A C 1
ATOM 1634 O O . PHE A 1 205 ? 20.25 -25.031 -10.516 1 96 205 PHE A O 1
ATOM 1641 N N . ARG A 1 206 ? 19.719 -25.469 -12.68 1 96.5 206 ARG A N 1
ATOM 1642 C CA . ARG A 1 206 ? 18.281 -25.312 -12.492 1 96.5 206 ARG A CA 1
ATOM 1643 C C . ARG A 1 206 ? 17.516 -26.422 -13.18 1 96.5 206 ARG A C 1
ATOM 1645 O O . ARG A 1 206 ? 17.859 -26.828 -14.305 1 96.5 206 ARG A O 1
ATOM 1652 N N . ILE A 1 207 ? 16.578 -26.953 -12.445 1 97.06 207 ILE A N 1
ATOM 1653 C CA . ILE A 1 207 ? 15.719 -27.984 -12.977 1 97.06 207 ILE A CA 1
ATOM 1654 C C . ILE A 1 207 ? 14.5 -27.359 -13.648 1 97.06 207 ILE A C 1
ATOM 1656 O O . ILE A 1 207 ? 13.836 -26.5 -13.07 1 97.06 207 ILE A O 1
ATOM 1660 N N . ARG A 1 208 ? 14.188 -27.797 -14.867 1 95.75 208 ARG A N 1
ATOM 1661 C CA . ARG A 1 208 ? 13.055 -27.219 -15.594 1 95.75 208 ARG A CA 1
ATOM 1662 C C . ARG A 1 208 ? 12.133 -28.312 -16.125 1 95.75 208 ARG A C 1
ATOM 1664 O O . ARG A 1 208 ? 12.578 -29.219 -16.828 1 95.75 208 ARG A O 1
ATOM 1671 N N . SER A 1 209 ? 10.922 -28.234 -15.789 1 93.88 209 SER A N 1
ATOM 1672 C CA . SER A 1 209 ? 9.883 -29.016 -16.453 1 93.88 209 SER A CA 1
ATOM 1673 C C . SER A 1 209 ? 9.297 -28.281 -17.641 1 93.88 209 SER A C 1
ATOM 1675 O O . SER A 1 209 ? 9.914 -28.219 -18.703 1 93.88 209 SER A O 1
ATOM 1677 N N . GLY A 1 210 ? 8.344 -27.422 -17.469 1 90.06 210 GLY A N 1
ATOM 1678 C CA . GLY A 1 210 ? 7.699 -26.703 -18.547 1 90.06 210 GLY A CA 1
ATOM 1679 C C . GLY A 1 210 ? 8.273 -25.312 -18.781 1 90.06 210 GLY A C 1
ATOM 1680 O O . GLY A 1 210 ? 8.117 -24.75 -19.859 1 90.06 210 GLY A O 1
ATOM 1681 N N . GLY A 1 211 ? 8.891 -24.734 -17.781 1 91.38 211 GLY A N 1
ATOM 1682 C CA . GLY A 1 211 ? 9.531 -23.438 -17.922 1 91.38 211 GLY A CA 1
ATOM 1683 C C . GLY A 1 211 ? 8.547 -22.281 -17.906 1 91.38 211 GLY A C 1
ATOM 1684 O O . GLY A 1 211 ? 8.789 -21.25 -18.516 1 91.38 211 GLY A O 1
ATOM 1685 N N . HIS A 1 212 ? 7.473 -22.391 -17.234 1 90.38 212 HIS A N 1
ATOM 1686 C CA . HIS A 1 212 ? 6.398 -21.406 -17.25 1 90.38 212 HIS A CA 1
ATOM 1687 C C . HIS A 1 212 ? 6.281 -20.688 -15.906 1 90.38 212 HIS A C 1
ATOM 1689 O O . HIS A 1 212 ? 5.18 -20.328 -15.484 1 90.38 212 HIS A O 1
ATOM 1695 N N . SER A 1 213 ? 7.367 -20.344 -15.234 1 91.38 213 SER A N 1
ATOM 1696 C CA . SER A 1 213 ? 7.344 -19.719 -13.922 1 91.38 213 SER A CA 1
ATOM 1697 C C . SER A 1 213 ? 7.305 -18.203 -14.039 1 91.38 213 SER A C 1
ATOM 1699 O O . SER A 1 213 ? 7.859 -17.625 -14.984 1 91.38 213 SER A O 1
ATOM 1701 N N . TYR A 1 214 ? 6.699 -17.562 -13.086 1 90.81 214 TYR A N 1
ATOM 1702 C CA . TYR A 1 214 ? 6.703 -16.109 -12.984 1 90.81 214 TYR A CA 1
ATOM 1703 C C . TYR A 1 214 ? 8.062 -15.586 -12.539 1 90.81 214 TYR A C 1
ATOM 1705 O O . TYR A 1 214 ? 8.375 -14.406 -12.703 1 90.81 214 TYR A O 1
ATOM 1713 N N . LEU A 1 215 ? 8.828 -16.422 -11.93 1 89.31 215 LEU A N 1
ATOM 1714 C CA . LEU A 1 215 ? 10.188 -16.094 -11.523 1 89.31 215 LEU A CA 1
ATOM 1715 C C . LEU A 1 215 ? 11.211 -16.875 -12.336 1 89.31 215 LEU A C 1
ATOM 1717 O O . LEU A 1 215 ? 11.281 -18.109 -12.242 1 89.31 215 LEU A O 1
ATOM 1721 N N . SER A 1 216 ? 11.992 -16.125 -13.016 1 82.94 216 SER A N 1
ATOM 1722 C CA . SER A 1 216 ? 12.906 -16.781 -13.945 1 82.94 216 SER A CA 1
ATOM 1723 C C . SER A 1 216 ? 13.914 -17.656 -13.211 1 82.94 216 SER A C 1
ATOM 1725 O O . SER A 1 216 ? 14.32 -18.703 -13.719 1 82.94 216 SER A O 1
ATOM 1727 N N . ASP A 1 217 ? 14.234 -17.328 -12.094 1 88.12 217 ASP A N 1
ATOM 1728 C CA . ASP A 1 217 ? 15.25 -18.078 -11.352 1 88.12 217 ASP A CA 1
ATOM 1729 C C . ASP A 1 217 ? 14.734 -19.453 -10.945 1 88.12 217 ASP A C 1
ATOM 1731 O O . ASP A 1 217 ? 15.516 -20.312 -10.531 1 88.12 217 ASP A O 1
ATOM 1735 N N . PHE A 1 218 ? 13.5 -19.656 -11.133 1 89.69 218 PHE A N 1
ATOM 1736 C CA . PHE A 1 218 ? 12.93 -20.953 -10.82 1 89.69 218 PHE A CA 1
ATOM 1737 C C . PHE A 1 218 ? 13.195 -21.953 -11.945 1 89.69 218 PHE A C 1
ATOM 1739 O O . PHE A 1 218 ? 13.242 -23.156 -11.711 1 89.69 218 PHE A O 1
ATOM 1746 N N . ASN A 1 219 ? 13.367 -21.391 -13.172 1 89.06 219 ASN A N 1
ATOM 1747 C CA . ASN A 1 219 ? 13.414 -22.359 -14.266 1 89.06 219 ASN A CA 1
ATOM 1748 C C . ASN A 1 219 ? 14.594 -22.078 -15.203 1 89.06 219 ASN A C 1
ATOM 1750 O O . ASN A 1 219 ? 14.828 -22.828 -16.156 1 89.06 219 ASN A O 1
ATOM 1754 N N . THR A 1 220 ? 15.266 -21.094 -14.961 1 91.69 220 THR A N 1
ATOM 1755 C CA . THR A 1 220 ? 16.5 -20.844 -15.695 1 91.69 220 THR A CA 1
ATOM 1756 C C . THR A 1 220 ? 17.562 -20.25 -14.773 1 91.69 220 THR A C 1
ATOM 1758 O O . THR A 1 220 ? 17.281 -19.969 -13.602 1 91.69 220 THR A O 1
ATOM 1761 N N . VAL A 1 221 ? 18.766 -20.219 -15.266 1 93.5 221 VAL A N 1
ATOM 1762 C CA . VAL A 1 221 ? 19.891 -19.766 -14.453 1 93.5 221 VAL A CA 1
ATOM 1763 C C . VAL A 1 221 ? 20.938 -19.094 -15.344 1 93.5 221 VAL A C 1
ATOM 1765 O O . VAL A 1 221 ? 21.188 -19.562 -16.453 1 93.5 221 VAL A O 1
ATOM 1768 N N . SER A 1 222 ? 21.422 -18 -14.875 1 90.06 222 SER A N 1
ATOM 1769 C CA . SER A 1 222 ? 22.5 -17.328 -15.594 1 90.06 222 SER A CA 1
ATOM 1770 C C . SER A 1 222 ? 23.844 -18 -15.328 1 90.06 222 SER A C 1
ATOM 1772 O O . SER A 1 222 ? 24.156 -18.312 -14.18 1 90.06 222 SER A O 1
ATOM 1774 N N . ASP A 1 223 ? 24.547 -18.281 -16.359 1 88.56 223 ASP A N 1
ATOM 1775 C CA . ASP A 1 223 ? 25.922 -18.781 -16.281 1 88.56 223 ASP A CA 1
ATOM 1776 C C . ASP A 1 223 ? 25.984 -20.125 -15.555 1 88.56 223 ASP A C 1
ATOM 1778 O O . ASP A 1 223 ? 26.969 -20.422 -14.875 1 88.56 223 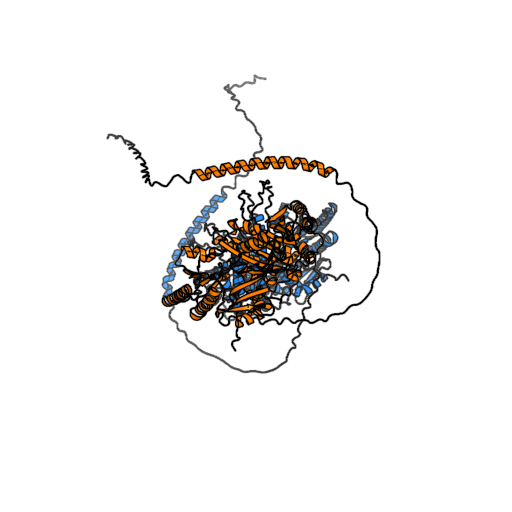ASP A O 1
ATOM 1782 N N . GLY A 1 224 ? 24.953 -20.844 -15.578 1 93.69 224 GLY A N 1
ATOM 1783 C CA . GLY A 1 224 ? 24.859 -22.172 -15.016 1 93.69 224 GLY A CA 1
ATOM 1784 C C . GLY A 1 224 ? 24.344 -23.203 -16.016 1 93.69 224 GLY A C 1
ATOM 1785 O O . GLY A 1 224 ? 24.562 -23.062 -17.219 1 93.69 224 GLY A O 1
ATOM 1786 N N . VAL A 1 225 ? 23.875 -24.297 -15.422 1 95.5 225 VAL A N 1
ATOM 1787 C CA . VAL A 1 225 ? 23.406 -25.391 -16.281 1 95.5 225 VAL A CA 1
ATOM 1788 C C . VAL A 1 225 ? 21.922 -25.625 -16.047 1 95.5 225 VAL A C 1
ATOM 1790 O O . VAL A 1 225 ? 21.484 -25.719 -14.898 1 95.5 225 VAL A O 1
ATOM 1793 N N . MET A 1 226 ? 21.172 -25.688 -17.141 1 96.44 226 MET A N 1
ATOM 1794 C CA . MET A 1 226 ? 19.766 -26.047 -17.062 1 96.44 226 MET A CA 1
ATOM 1795 C C . MET A 1 226 ? 19.578 -27.547 -17.266 1 96.44 226 MET A C 1
ATOM 1797 O O . MET A 1 226 ? 20.109 -28.125 -18.234 1 96.44 226 MET A O 1
ATOM 1801 N N . LEU A 1 227 ? 19 -28.188 -16.328 1 97.62 227 LEU A N 1
ATOM 1802 C CA . LEU A 1 227 ? 18.578 -29.578 -16.469 1 97.62 227 LEU A CA 1
ATOM 1803 C C . LEU A 1 227 ? 17.125 -29.672 -16.938 1 97.62 227 LEU A C 1
ATOM 1805 O O . LEU A 1 227 ? 16.203 -29.5 -16.125 1 97.62 227 LEU A O 1
ATOM 1809 N N . SER A 1 228 ? 16.938 -29.938 -18.203 1 97.5 228 SER A N 1
ATOM 1810 C CA . SER A 1 228 ? 15.602 -29.922 -18.797 1 97.5 228 SER A CA 1
ATOM 1811 C C . SER A 1 228 ? 14.961 -31.312 -18.781 1 97.5 228 SER A C 1
ATOM 1813 O O . SER A 1 228 ? 15.539 -32.281 -19.281 1 97.5 228 SER A O 1
ATOM 1815 N N . LEU A 1 229 ? 13.781 -31.359 -18.281 1 97.62 229 LEU A N 1
ATOM 1816 C CA . LEU A 1 229 ? 13 -32.594 -18.219 1 97.62 229 LEU A CA 1
ATOM 1817 C C . LEU A 1 229 ? 11.945 -32.594 -19.328 1 97.62 229 LEU A C 1
ATOM 1819 O O . LEU A 1 229 ? 11.055 -33.469 -19.328 1 97.62 229 LEU A O 1
ATOM 1823 N N . ALA A 1 230 ? 12.031 -31.719 -20.266 1 94.12 230 ALA A N 1
ATOM 1824 C CA . ALA A 1 230 ? 11 -31.484 -21.266 1 94.12 230 ALA A CA 1
ATOM 1825 C C . ALA A 1 230 ? 10.758 -32.719 -22.109 1 94.12 230 ALA A C 1
ATOM 1827 O O . ALA A 1 230 ? 9.664 -32.906 -22.656 1 94.12 230 ALA A O 1
ATOM 1828 N N . LYS A 1 231 ? 11.719 -33.594 -22.188 1 94.94 231 LYS A N 1
ATOM 1829 C CA . LYS A 1 231 ? 11.586 -34.781 -23.047 1 94.94 231 LYS A CA 1
ATOM 1830 C C . LYS A 1 231 ? 11.047 -35.969 -22.266 1 94.94 231 LYS A C 1
ATOM 1832 O O . LYS A 1 231 ? 10.727 -37 -22.859 1 94.94 231 LYS A O 1
ATOM 1837 N N . LEU A 1 232 ? 10.945 -35.875 -20.984 1 97.69 232 LEU A N 1
ATOM 1838 C CA . LEU A 1 232 ? 10.297 -36.906 -20.172 1 97.69 232 LEU A CA 1
ATOM 1839 C C . LEU A 1 232 ? 8.781 -36.781 -20.25 1 97.69 232 LEU A C 1
ATOM 1841 O O . LEU A 1 232 ? 8.156 -36.219 -19.359 1 97.69 232 LEU A O 1
ATOM 1845 N N . LYS A 1 233 ? 8.133 -37.406 -21.25 1 97.12 233 LYS A N 1
ATOM 1846 C CA . LYS A 1 233 ? 6.738 -37.125 -21.562 1 97.12 233 LYS A CA 1
ATOM 1847 C C . LYS A 1 233 ? 5.906 -38.406 -21.578 1 97.12 233 LYS A C 1
ATOM 1849 O O . LYS A 1 233 ? 4.762 -38.406 -22.031 1 97.12 233 LYS A O 1
ATOM 1854 N N . ALA A 1 234 ? 6.402 -39.469 -21.094 1 97.06 234 ALA A N 1
ATOM 1855 C CA . ALA A 1 234 ? 5.652 -40.719 -21.109 1 97.06 234 ALA A CA 1
ATOM 1856 C C . ALA A 1 234 ? 4.445 -40.656 -20.172 1 97.06 234 ALA A C 1
ATOM 1858 O O . ALA A 1 234 ? 4.523 -40.094 -19.094 1 97.06 234 ALA A O 1
ATOM 1859 N N . MET A 1 235 ? 3.342 -41.188 -20.672 1 97.06 235 MET A N 1
ATOM 1860 C CA . MET A 1 235 ? 2.123 -41.406 -19.891 1 97.06 235 MET A CA 1
ATOM 1861 C C . MET A 1 235 ? 1.641 -42.844 -20.016 1 97.06 235 MET A C 1
ATOM 1863 O O . MET A 1 235 ? 1.539 -43.375 -21.125 1 97.06 235 MET A O 1
ATOM 1867 N N . ASP A 1 236 ? 1.383 -43.438 -18.906 1 95.75 236 ASP A N 1
ATOM 1868 C CA . ASP A 1 236 ? 0.924 -44.844 -18.891 1 95.75 236 ASP A CA 1
ATOM 1869 C C . ASP A 1 236 ? -0.503 -44.938 -18.359 1 95.75 236 ASP A C 1
ATOM 1871 O O . ASP A 1 236 ? -0.753 -44.656 -17.188 1 95.75 236 ASP A O 1
ATOM 1875 N N . PHE A 1 237 ? -1.399 -45.375 -19.234 1 91.69 237 PHE A N 1
ATOM 1876 C CA . PHE A 1 237 ? -2.812 -45.5 -18.891 1 91.69 237 PHE A CA 1
ATOM 1877 C C . PHE A 1 237 ? -3.193 -46.969 -18.719 1 91.69 237 PHE A C 1
ATOM 1879 O O . PHE A 1 237 ? -4.375 -47.312 -18.75 1 91.69 237 PHE A O 1
ATOM 1886 N N . SER A 1 238 ? -2.33 -47.844 -18.641 1 83 238 SER A N 1
ATOM 1887 C CA . SER A 1 238 ? -2.57 -49.312 -18.656 1 83 238 SER A CA 1
ATOM 1888 C C . SER A 1 238 ? -3.445 -49.719 -17.484 1 83 238 SER A C 1
ATOM 1890 O O . SER A 1 238 ? -4.184 -50.719 -17.578 1 83 238 SER A O 1
ATOM 1892 N N . ASN A 1 239 ? -3.379 -49.062 -16.469 1 77.06 239 ASN A N 1
ATOM 1893 C CA . ASN A 1 239 ? -4.117 -49.469 -15.281 1 77.06 239 ASN A CA 1
ATOM 1894 C C . ASN A 1 239 ? -5.516 -48.844 -15.258 1 77.06 239 ASN A C 1
ATOM 1896 O O . ASN A 1 239 ? -6.211 -48.938 -14.242 1 77.06 239 ASN A O 1
ATOM 1900 N N . ILE A 1 240 ? -5.82 -48.188 -16.391 1 78.31 240 ILE A N 1
ATOM 1901 C CA . ILE A 1 240 ? -7.133 -47.562 -16.359 1 78.31 240 ILE A CA 1
ATOM 1902 C C . ILE A 1 240 ? -8.094 -48.312 -17.266 1 78.31 240 ILE A C 1
ATOM 1904 O O . ILE A 1 240 ? -7.684 -48.844 -18.312 1 78.31 240 ILE A O 1
ATOM 1908 N N . ASP A 1 241 ? -9.352 -48.594 -16.812 1 64.12 241 ASP A N 1
ATOM 1909 C CA . ASP A 1 241 ? -10.406 -49.188 -17.641 1 64.12 241 ASP A CA 1
ATOM 1910 C C . ASP A 1 241 ? -10.953 -48.156 -18.641 1 64.12 241 ASP A C 1
ATOM 1912 O O . ASP A 1 241 ? -11.266 -47.031 -18.281 1 64.12 241 ASP A O 1
ATOM 1916 N N . SER A 1 242 ? -10.383 -48.25 -19.906 1 52.88 242 SER A N 1
ATOM 1917 C CA . SER A 1 242 ? -10.828 -47.281 -20.922 1 52.88 242 SER A CA 1
ATOM 1918 C C . SER A 1 242 ? -12.336 -47.094 -20.891 1 52.88 242 SER A C 1
ATOM 1920 O O . SER A 1 242 ? -13.094 -48.062 -20.828 1 52.88 242 SER A O 1
ATOM 1922 N N . MET A 1 243 ? -12.75 -46.031 -20.344 1 47.59 243 MET A N 1
ATOM 1923 C CA . MET A 1 243 ? -14.172 -45.688 -20.438 1 47.59 243 MET A CA 1
ATOM 1924 C C . MET A 1 243 ? -14.594 -45.5 -21.875 1 47.59 243 MET A C 1
ATOM 1926 O O . MET A 1 243 ? -15.773 -45.25 -22.156 1 47.59 243 MET A O 1
ATOM 1930 N N . MET A 1 244 ? -13.68 -45.375 -22.766 1 42.47 244 MET A N 1
ATOM 1931 C CA . MET A 1 244 ? -14.156 -45.062 -24.109 1 42.47 244 MET A CA 1
ATOM 1932 C C . MET A 1 244 ? -15.172 -46.125 -24.578 1 42.47 244 MET A C 1
ATOM 1934 O O . MET A 1 244 ? -15.836 -45.906 -25.594 1 42.47 244 MET A O 1
ATOM 1938 N N . GLY A 1 245 ? -14.945 -47.375 -24.422 1 35.78 245 GLY A N 1
ATOM 1939 C CA . GLY A 1 245 ? -16.062 -48.188 -24.906 1 35.78 245 GLY A CA 1
ATOM 1940 C C . GLY A 1 245 ? -17.391 -47.812 -24.234 1 35.78 245 GLY A C 1
ATOM 1941 O O . GLY A 1 245 ? -18.406 -48.438 -24.516 1 35.78 245 GLY A O 1
ATOM 1942 N N . MET A 1 246 ? -17.422 -47.375 -23.016 1 33.72 246 MET A N 1
ATOM 1943 C CA . MET A 1 246 ? -18.672 -46.875 -22.484 1 33.72 246 MET A CA 1
ATOM 1944 C C . MET A 1 246 ? -19.047 -45.562 -23.156 1 33.72 246 MET A C 1
ATOM 1946 O O . MET A 1 246 ? -18.406 -44.531 -22.938 1 33.72 246 MET A O 1
ATOM 1950 N N . THR A 1 247 ? -19.297 -45.5 -24.469 1 31.84 247 THR A N 1
ATOM 1951 C CA . THR A 1 247 ? -19.859 -44.438 -25.281 1 31.84 247 THR A CA 1
ATOM 1952 C C . THR A 1 247 ? -20.781 -43.531 -24.469 1 31.84 247 THR A C 1
ATOM 1954 O O . THR A 1 247 ? -21.156 -43.875 -23.344 1 31.84 247 THR A O 1
ATOM 1957 N N . ASN A 1 248 ? -21.688 -42.656 -25.188 1 32.88 248 ASN A N 1
ATOM 1958 C CA . ASN A 1 248 ? -22.828 -41.781 -24.906 1 32.88 248 ASN A CA 1
ATOM 1959 C C . ASN A 1 248 ? -23.797 -42.438 -23.938 1 32.88 248 ASN A C 1
ATOM 1961 O O . ASN A 1 248 ? -24.703 -41.812 -23.422 1 32.88 248 ASN A O 1
ATOM 1965 N N . ASN A 1 249 ? -23.969 -43.688 -23.984 1 29.16 249 ASN A N 1
ATOM 1966 C CA . ASN A 1 249 ? -25.078 -44.406 -23.391 1 29.16 249 ASN A CA 1
ATOM 1967 C C . ASN A 1 249 ? -24.938 -44.562 -21.891 1 29.16 249 ASN A C 1
ATOM 1969 O O . ASN A 1 249 ? -25.906 -44.844 -21.188 1 29.16 249 ASN A O 1
ATOM 1973 N N . MET A 1 250 ? -23.766 -44.812 -21.406 1 31.53 250 MET A N 1
ATOM 1974 C CA . MET A 1 250 ? -23.734 -45 -19.953 1 31.53 250 MET A CA 1
ATOM 1975 C C . MET A 1 250 ? -23.891 -43.688 -19.219 1 31.53 250 MET A C 1
ATOM 1977 O O . MET A 1 250 ? -23.938 -43.656 -17.984 1 31.53 250 MET A O 1
ATOM 1981 N N . ILE A 1 251 ? -23.656 -42.531 -19.828 1 33.75 251 ILE A N 1
ATOM 1982 C CA . ILE A 1 251 ? -24.031 -41.281 -19.141 1 33.75 251 ILE A CA 1
ATOM 1983 C C . ILE A 1 251 ? -25.531 -41.281 -18.875 1 33.75 251 ILE A C 1
ATOM 1985 O O . ILE A 1 251 ? -26.047 -40.375 -18.203 1 33.75 251 ILE A O 1
ATOM 1989 N N . ARG A 1 252 ? -26.359 -42 -19.656 1 29.52 252 ARG A N 1
ATOM 1990 C CA . ARG A 1 252 ? -27.812 -41.969 -19.5 1 29.52 252 ARG A CA 1
ATOM 1991 C C . ARG A 1 252 ? -28.234 -42.688 -18.234 1 29.52 252 ARG A C 1
ATOM 1993 O O . ARG A 1 252 ? -29.438 -42.781 -17.922 1 29.52 252 ARG A O 1
ATOM 2000 N N . ASN A 1 253 ? -27.531 -43.75 -17.859 1 29.06 253 ASN A N 1
ATOM 2001 C CA . ASN A 1 253 ? -28.234 -44.406 -16.766 1 29.06 253 ASN A CA 1
ATOM 2002 C C . ASN A 1 253 ? -28.219 -43.562 -15.492 1 29.06 253 ASN A C 1
ATOM 2004 O O . ASN A 1 253 ? -27.188 -43.031 -15.109 1 29.06 253 ASN A O 1
ATOM 2008 N N . GLU A 1 254 ? -29.453 -43.094 -15.031 1 31.61 254 GLU A N 1
ATOM 2009 C CA . GLU A 1 254 ? -29.938 -42.219 -13.992 1 31.61 254 GLU A CA 1
ATOM 2010 C C . GLU A 1 254 ? -29.047 -42.281 -12.75 1 31.61 254 GLU A C 1
ATOM 2012 O O . GLU A 1 254 ? -28.859 -41.281 -12.055 1 31.61 254 GLU A O 1
ATOM 2017 N N . ALA A 1 255 ? -29.203 -43.438 -11.984 1 31.86 255 ALA A N 1
ATOM 2018 C CA . ALA A 1 255 ? -29.312 -43.625 -10.539 1 31.86 255 ALA A CA 1
ATOM 2019 C C . ALA A 1 255 ? -27.938 -43.75 -9.891 1 31.86 255 ALA A C 1
ATOM 2021 O O . ALA A 1 255 ? -27.828 -44.062 -8.711 1 31.86 255 ALA A O 1
ATOM 2022 N N . GLN A 1 256 ? -26.938 -44.156 -10.648 1 32.25 256 GLN A N 1
ATOM 2023 C CA . GLN A 1 256 ? -25.906 -44.344 -9.625 1 32.25 256 GLN A CA 1
ATOM 2024 C C . GLN A 1 256 ? -25.406 -42.969 -9.117 1 32.25 256 GLN A C 1
ATOM 2026 O O . GLN A 1 256 ? -25.172 -42.062 -9.898 1 32.25 256 GLN A O 1
ATOM 2031 N N . PRO A 1 257 ? -25.766 -42.625 -7.859 1 33.94 257 PRO A N 1
ATOM 2032 C CA . PRO A 1 257 ? -25.203 -41.375 -7.273 1 33.94 257 PRO A CA 1
ATOM 2033 C C . PRO A 1 257 ? -23.766 -41.125 -7.715 1 33.94 257 PRO A C 1
ATOM 2035 O O . PRO A 1 257 ? -22.969 -42.062 -7.777 1 33.94 257 PRO A O 1
ATOM 2038 N N . ARG A 1 258 ? -23.453 -40.25 -8.656 1 37.41 258 ARG A N 1
ATOM 2039 C CA . ARG A 1 258 ? -22.203 -39.688 -9.172 1 37.41 258 ARG A CA 1
ATOM 2040 C C . ARG A 1 258 ? -21.094 -39.781 -8.133 1 37.41 258 ARG A C 1
ATOM 2042 O O . ARG A 1 258 ? -19.969 -39.312 -8.367 1 37.41 258 ARG A O 1
ATOM 2049 N N . GLY A 1 259 ? -21.344 -40.031 -6.906 1 38.53 259 GLY A N 1
ATOM 2050 C CA . GLY A 1 259 ? -20.406 -40 -5.801 1 38.53 259 GLY A CA 1
ATOM 2051 C C . GLY A 1 259 ? -19.234 -40.938 -5.992 1 38.53 259 GLY A C 1
ATOM 2052 O O . GLY A 1 259 ? -18.141 -40.688 -5.512 1 38.53 259 GLY A O 1
ATOM 2053 N N . GLN A 1 260 ? -19.453 -42.312 -6.246 1 41.34 260 GLN A N 1
ATOM 2054 C CA . GLN A 1 260 ? -18.359 -43.281 -6.105 1 41.34 260 GLN A CA 1
ATOM 2055 C C . GLN A 1 260 ? -17.609 -43.438 -7.422 1 41.34 260 GLN A C 1
ATOM 2057 O O . GLN A 1 260 ? -17.266 -44.562 -7.801 1 41.34 260 GLN A O 1
ATOM 2062 N N . ILE A 1 261 ? -17.703 -42.625 -8.328 1 51.5 261 ILE A N 1
ATOM 2063 C CA . ILE A 1 261 ? -16.922 -42.844 -9.539 1 51.5 261 ILE A CA 1
ATOM 2064 C C . ILE A 1 261 ? -15.438 -43 -9.172 1 51.5 261 ILE A C 1
ATOM 2066 O O . ILE A 1 261 ? -14.852 -42.094 -8.57 1 51.5 261 ILE A O 1
ATOM 2070 N N . SER A 1 262 ? -14.969 -44.219 -9.125 1 66.75 262 SER A N 1
ATOM 2071 C CA . SER A 1 262 ? -13.68 -44.688 -8.617 1 66.75 262 SER A CA 1
ATOM 2072 C C . SER A 1 262 ? -12.523 -44 -9.359 1 66.75 262 SER A C 1
ATOM 2074 O O . SER A 1 262 ? -12.484 -44 -10.594 1 66.75 262 SER A O 1
ATOM 2076 N N . ALA A 1 263 ? -11.844 -43.062 -8.82 1 79.88 263 ALA A N 1
ATOM 2077 C CA . ALA A 1 263 ? -10.57 -42.531 -9.297 1 79.88 263 ALA A CA 1
ATOM 2078 C C . ALA A 1 263 ? -9.648 -43.656 -9.773 1 79.88 263 ALA A C 1
ATOM 2080 O O . ALA A 1 263 ? -9.641 -44.75 -9.203 1 79.88 263 ALA A O 1
ATOM 2081 N N . GLN A 1 264 ? -9.242 -43.469 -10.992 1 90 264 GLN A N 1
ATOM 2082 C CA . GLN A 1 264 ? -8.164 -44.312 -11.484 1 90 264 GLN A CA 1
ATOM 2083 C C . GLN A 1 264 ? -6.82 -43.594 -11.43 1 90 264 GLN A C 1
ATOM 2085 O O . GLN A 1 264 ? -6.77 -42.375 -11.172 1 90 264 GLN A O 1
ATOM 2090 N N . THR A 1 265 ? -5.805 -44.375 -11.508 1 94 265 THR A N 1
ATOM 2091 C CA . THR A 1 265 ? -4.48 -43.781 -11.398 1 94 265 THR A CA 1
ATOM 2092 C C . THR A 1 265 ? -3.682 -44 -12.68 1 94 265 THR A C 1
ATOM 2094 O O . THR A 1 265 ? -3.676 -45.094 -13.234 1 94 265 THR A O 1
ATOM 2097 N N . ILE A 1 266 ? -3.1 -42.938 -13.172 1 96 266 ILE A N 1
ATOM 2098 C CA . ILE A 1 266 ? -2.158 -43.062 -14.281 1 96 266 ILE A CA 1
ATOM 2099 C C . ILE A 1 266 ? -0.752 -42.719 -13.805 1 96 266 ILE A C 1
ATOM 2101 O O . ILE A 1 266 ? -0.586 -42.094 -12.758 1 96 266 ILE A O 1
ATOM 2105 N N . THR A 1 267 ? 0.191 -43.156 -14.5 1 97.12 267 THR A N 1
ATOM 2106 C CA . THR A 1 267 ? 1.572 -42.75 -14.266 1 97.12 267 THR A CA 1
ATOM 2107 C C . THR A 1 267 ? 2.055 -41.812 -15.367 1 97.12 267 THR A C 1
ATOM 2109 O O . THR A 1 267 ? 1.825 -42.062 -16.547 1 97.12 267 THR A O 1
ATOM 2112 N N . MET A 1 268 ? 2.689 -40.75 -15.039 1 97.5 268 MET A N 1
ATOM 2113 C CA . MET A 1 268 ? 3.178 -39.812 -16.047 1 97.5 268 MET A CA 1
ATOM 2114 C C . MET A 1 268 ? 4.52 -39.219 -15.625 1 97.5 268 MET A C 1
ATOM 2116 O O . MET A 1 268 ? 4.871 -39.219 -14.445 1 97.5 268 MET A O 1
ATOM 2120 N N . GLN A 1 269 ? 5.25 -38.812 -16.609 1 98.44 269 GLN A N 1
ATOM 2121 C CA . GLN A 1 269 ? 6.523 -38.125 -16.391 1 98.44 269 GLN A CA 1
ATOM 2122 C C . GLN A 1 269 ? 6.332 -36.625 -16.297 1 98.44 269 GLN A C 1
ATOM 2124 O O . GLN A 1 269 ? 5.316 -36.094 -16.75 1 98.44 269 GLN A O 1
ATOM 2129 N N . PRO A 1 270 ? 7.277 -35.938 -15.602 1 97.62 270 PRO A N 1
ATOM 2130 C CA . PRO A 1 270 ? 7.078 -34.531 -15.234 1 97.62 270 PRO A CA 1
ATOM 2131 C C . PRO A 1 270 ? 7.121 -33.594 -16.438 1 97.62 270 PRO A C 1
ATOM 2133 O O . PRO A 1 270 ? 6.703 -32.438 -16.328 1 97.62 270 PRO A O 1
ATOM 2136 N N . GLY A 1 271 ? 7.625 -33.938 -17.547 1 97.25 271 GLY A N 1
ATOM 2137 C CA . GLY A 1 271 ? 7.742 -33.094 -18.719 1 97.25 271 GLY A CA 1
ATOM 2138 C C . GLY A 1 271 ? 6.453 -32.969 -19.516 1 97.25 271 GLY A C 1
ATOM 2139 O O . GLY A 1 271 ? 6.348 -32.156 -20.438 1 97.25 271 GLY A O 1
ATOM 2140 N N . VAL A 1 272 ? 5.434 -33.781 -19.172 1 97.56 272 VAL A N 1
ATOM 2141 C CA . VAL A 1 272 ? 4.133 -33.719 -19.828 1 97.56 272 VAL A CA 1
ATOM 2142 C C . VAL A 1 272 ? 3.514 -32.344 -19.625 1 97.56 272 VAL A C 1
ATOM 2144 O O . VAL A 1 272 ? 3.479 -31.828 -18.5 1 97.56 272 VAL A O 1
ATOM 2147 N N . THR A 1 273 ? 3.094 -31.688 -20.719 1 94.69 273 THR A N 1
ATOM 2148 C CA . THR A 1 273 ? 2.412 -30.406 -20.609 1 94.69 273 THR A CA 1
ATOM 2149 C C . THR A 1 273 ? 0.92 -30.609 -20.359 1 94.69 273 THR A C 1
ATOM 2151 O O . THR A 1 273 ? 0.391 -31.703 -20.562 1 94.69 273 THR A O 1
ATOM 2154 N N . VAL A 1 274 ? 0.293 -29.578 -19.922 1 94.56 274 VAL A N 1
ATOM 2155 C CA . VAL A 1 274 ? -1.147 -29.609 -19.688 1 94.56 274 VAL A CA 1
ATOM 2156 C C . VAL A 1 274 ? -1.869 -29.969 -20.984 1 94.56 274 VAL A C 1
ATOM 2158 O O . VAL A 1 274 ? -2.791 -30.797 -20.984 1 94.56 274 VAL A O 1
ATOM 2161 N N . GLU A 1 275 ? -1.483 -29.391 -22.078 1 91.69 275 GLU A N 1
ATOM 2162 C CA . GLU A 1 275 ? -2.1 -29.672 -23.375 1 91.69 275 GLU A CA 1
ATOM 2163 C C . GLU A 1 275 ? -2.004 -31.156 -23.719 1 91.69 275 GLU A C 1
ATOM 2165 O O . GLU A 1 275 ? -2.992 -31.766 -24.125 1 91.69 275 GLU A O 1
ATOM 2170 N N . GLU A 1 276 ? -0.875 -31.734 -23.578 1 93.75 276 GLU A N 1
ATOM 2171 C CA . GLU A 1 276 ? -0.659 -33.125 -23.891 1 93.75 276 GLU A CA 1
ATOM 2172 C C . GLU A 1 276 ? -1.474 -34.031 -22.969 1 93.75 276 GLU A C 1
ATOM 2174 O O . GLU A 1 276 ? -2.074 -35.031 -23.406 1 93.75 276 GLU A O 1
ATOM 2179 N N . PHE A 1 277 ? -1.461 -33.719 -21.734 1 96.06 277 PHE A N 1
ATOM 2180 C CA . PHE A 1 277 ? -2.234 -34.5 -20.75 1 96.06 277 PHE A CA 1
ATOM 2181 C C . PHE A 1 277 ? -3.717 -34.469 -21.109 1 96.06 277 PHE A C 1
ATOM 2183 O O . PHE A 1 277 ? -4.375 -35.5 -21.109 1 96.06 277 PHE A O 1
ATOM 2190 N N . MET A 1 278 ? -4.246 -33.25 -21.344 1 93.88 278 MET A N 1
ATOM 2191 C CA . MET A 1 278 ? -5.672 -33.125 -21.625 1 93.88 278 MET A CA 1
ATOM 2192 C C . MET A 1 278 ? -6.047 -33.812 -22.938 1 93.88 278 MET A C 1
ATOM 2194 O O . MET A 1 278 ? -7.137 -34.375 -23.062 1 93.88 278 MET A O 1
ATOM 2198 N N . LYS A 1 279 ? -5.242 -33.781 -23.906 1 91.75 279 LYS A N 1
ATOM 2199 C CA . LYS A 1 279 ? -5.5 -34.469 -25.172 1 91.75 279 LYS A CA 1
ATOM 2200 C C . LYS A 1 279 ? -5.57 -35.969 -24.953 1 91.75 279 LYS A C 1
ATOM 2202 O O . LYS A 1 279 ? -6.535 -36.625 -25.359 1 91.75 279 LYS A O 1
ATOM 2207 N N . GLU A 1 280 ? -4.602 -36.5 -24.234 1 92.81 280 GLU A N 1
ATOM 2208 C CA . GLU A 1 280 ? -4.496 -37.938 -24.094 1 92.81 280 GLU A CA 1
ATOM 2209 C C . GLU A 1 280 ? -5.508 -38.469 -23.078 1 92.81 280 GLU A C 1
ATOM 2211 O O . GLU A 1 280 ? -6.125 -39.5 -23.281 1 92.81 280 GLU A O 1
ATOM 2216 N N . SER A 1 281 ? -5.641 -37.812 -21.984 1 92.69 281 SER A N 1
ATOM 2217 C CA . SER A 1 281 ? -6.465 -38.312 -20.875 1 92.69 281 SER A CA 1
ATOM 2218 C C . SER A 1 281 ? -7.934 -37.969 -21.094 1 92.69 281 SER A C 1
ATOM 2220 O O . SER A 1 281 ? -8.797 -38.844 -20.984 1 92.69 281 SER A O 1
ATOM 2222 N N . LEU A 1 282 ? -8.195 -36.75 -21.422 1 90.62 282 LEU A N 1
ATOM 2223 C CA . LEU A 1 282 ? -9.586 -36.312 -21.484 1 90.62 282 LEU A CA 1
ATOM 2224 C C . LEU A 1 282 ? -10.156 -36.562 -22.891 1 90.62 282 LEU A C 1
ATOM 2226 O O . LEU A 1 282 ? -11.148 -37.281 -23.047 1 90.62 282 LEU A O 1
ATOM 2230 N N . TYR A 1 283 ? -9.594 -35.969 -23.875 1 89.62 283 TYR A N 1
ATOM 2231 C CA . TYR A 1 283 ? -10.133 -36.031 -25.219 1 89.62 283 TYR A CA 1
ATOM 2232 C C . TYR A 1 283 ? -10.18 -37.469 -25.734 1 89.62 283 TYR A C 1
ATOM 2234 O O . TYR A 1 283 ? -11.203 -37.906 -26.234 1 89.62 283 TYR A O 1
ATOM 2242 N N . GLU A 1 284 ? -9.086 -38.219 -25.547 1 90.5 284 GLU A N 1
ATOM 2243 C CA . GLU A 1 284 ? -8.977 -39.562 -26.125 1 90.5 284 GLU A CA 1
ATOM 2244 C C . GLU A 1 284 ? -9.625 -40.594 -25.234 1 90.5 284 GLU A C 1
ATOM 2246 O O . GLU A 1 284 ? -10.156 -41.594 -25.719 1 90.5 284 GLU A O 1
ATOM 2251 N N . ARG A 1 285 ? -9.602 -40.375 -23.828 1 90.94 285 ARG A N 1
ATOM 2252 C CA . ARG A 1 285 ? -9.922 -41.5 -22.969 1 90.94 285 ARG A CA 1
ATOM 2253 C C . ARG A 1 285 ? -11.07 -41.156 -22.016 1 90.94 285 ARG A C 1
ATOM 2255 O O . ARG A 1 285 ? -11.602 -42.031 -21.344 1 90.94 285 ARG A O 1
ATOM 2262 N N . GLY A 1 286 ? -11.43 -39.875 -21.891 1 89.75 286 GLY A N 1
ATOM 2263 C CA . GLY A 1 286 ? -12.594 -39.5 -21.109 1 89.75 286 GLY A CA 1
ATOM 2264 C C . GLY A 1 286 ? -12.297 -39.344 -19.625 1 89.75 286 GLY A C 1
ATOM 2265 O O . GLY A 1 286 ? -13.164 -39.594 -18.781 1 89.75 286 GLY A O 1
ATOM 2266 N N . PHE A 1 287 ? -11.047 -39.094 -19.328 1 92.44 287 PHE A N 1
ATOM 2267 C CA . PHE A 1 287 ? -10.656 -38.875 -17.938 1 92.44 287 PHE A CA 1
ATOM 2268 C C . PHE A 1 287 ? -10.031 -37.469 -17.781 1 92.44 287 PHE A C 1
ATOM 2270 O O . PHE A 1 287 ? -9.273 -37.031 -18.641 1 92.44 287 PHE A O 1
ATOM 2277 N N . SER A 1 288 ? -10.453 -36.844 -16.75 1 92.62 288 SER A N 1
ATOM 2278 C CA . SER A 1 288 ? -9.836 -35.562 -16.438 1 92.62 288 SER A CA 1
ATOM 2279 C C . SER A 1 288 ? -9.227 -35.562 -15.039 1 92.62 288 SER A C 1
ATOM 2281 O O . SER A 1 288 ? -9.391 -36.531 -14.289 1 92.62 288 SER A O 1
ATOM 2283 N N . SER A 1 289 ? -8.539 -34.531 -14.711 1 95.81 289 SER A N 1
ATOM 2284 C CA . SER A 1 289 ? -8.008 -34.25 -13.375 1 95.81 289 SER A CA 1
ATOM 2285 C C . SER A 1 289 ? -7.68 -32.781 -13.219 1 95.81 289 SER A C 1
ATOM 2287 O O . SER A 1 289 ? -8.141 -31.938 -14 1 95.81 289 SER A O 1
ATOM 2289 N N . ILE A 1 290 ? -6.941 -32.469 -12.148 1 97.44 290 ILE A N 1
ATOM 2290 C CA . ILE A 1 290 ? -6.605 -31.078 -11.906 1 97.44 290 ILE A CA 1
ATOM 2291 C C . ILE A 1 290 ? -5.48 -30.656 -12.844 1 97.44 290 ILE A C 1
ATOM 2293 O O . ILE A 1 290 ? -4.438 -31.312 -12.914 1 97.44 290 ILE A O 1
ATOM 2297 N N . VAL A 1 291 ? -5.688 -29.562 -13.594 1 96.06 291 VAL A N 1
ATOM 2298 C CA . VAL A 1 291 ? -4.695 -29.047 -14.531 1 96.06 291 VAL A CA 1
ATOM 2299 C C . VAL A 1 291 ? -4.68 -27.516 -14.469 1 96.06 291 VAL A C 1
ATOM 2301 O O . VAL A 1 291 ? -5.641 -26.906 -14.008 1 96.06 291 VAL A O 1
ATOM 2304 N N . ALA A 1 292 ? -3.557 -26.969 -14.898 1 93.69 292 ALA A N 1
ATOM 2305 C CA . ALA A 1 292 ? -3.451 -25.516 -15.023 1 93.69 292 ALA A CA 1
ATOM 2306 C C . ALA A 1 292 ? -4.285 -25 -16.188 1 93.69 292 ALA A C 1
ATOM 2308 O O . ALA A 1 292 ? -4.836 -25.797 -16.969 1 93.69 292 ALA A O 1
ATOM 2309 N N . SER A 1 293 ? -4.402 -23.719 -16.234 1 86.25 293 SER A N 1
ATOM 2310 C CA . SER A 1 293 ? -5.199 -23.094 -17.297 1 86.25 293 SER A CA 1
ATOM 2311 C C . SER A 1 293 ? -4.414 -23 -18.594 1 86.25 293 SER A C 1
ATOM 2313 O O . SER A 1 293 ? -4.98 -23.125 -19.688 1 86.25 293 SER A O 1
ATOM 2315 N N . ALA A 1 294 ? -3.145 -22.859 -18.516 1 86.12 294 ALA A N 1
ATOM 2316 C CA . ALA A 1 294 ? -2.318 -22.688 -19.719 1 86.12 294 ALA A CA 1
ATOM 2317 C C . ALA A 1 294 ? -1.8 -24.047 -20.203 1 86.12 294 ALA A C 1
ATOM 2319 O O . ALA A 1 294 ? -1.32 -24.859 -19.422 1 86.12 294 ALA A O 1
ATOM 2320 N N . GLY A 1 295 ? -1.811 -24.219 -21.453 1 87.88 295 GLY A N 1
ATOM 2321 C CA . GLY A 1 295 ? -1.468 -25.5 -22.062 1 87.88 295 GLY A CA 1
ATOM 2322 C C . GLY A 1 295 ? 0.013 -25.812 -22 1 87.88 295 GLY A C 1
ATOM 2323 O O . GLY A 1 295 ? 0.4 -26.984 -21.938 1 87.88 295 GLY A O 1
ATOM 2324 N N . GLU A 1 296 ? 0.85 -24.828 -21.938 1 87.75 296 GLU A N 1
ATOM 2325 C CA . GLU A 1 296 ? 2.293 -25.031 -22.016 1 87.75 296 GLU A CA 1
ATOM 2326 C C . GLU A 1 296 ? 2.887 -25.312 -20.625 1 87.75 296 GLU A C 1
ATOM 2328 O O . GLU A 1 296 ? 4.051 -25.688 -20.516 1 87.75 296 GLU A O 1
ATOM 2333 N N . VAL A 1 297 ? 2.096 -25.188 -19.641 1 92.69 297 VAL A N 1
ATOM 2334 C CA . VAL A 1 297 ? 2.564 -25.469 -18.281 1 92.69 297 VAL A CA 1
ATOM 2335 C C . VAL A 1 297 ? 2.922 -26.953 -18.156 1 92.69 297 VAL A C 1
ATOM 2337 O O . VAL A 1 297 ? 2.193 -27.812 -18.656 1 92.69 297 VAL A O 1
ATOM 2340 N N . GLY A 1 298 ? 4.098 -27.203 -17.625 1 95.25 298 GLY A N 1
ATOM 2341 C CA . GLY A 1 298 ? 4.477 -28.578 -17.328 1 95.25 298 GLY A CA 1
ATOM 2342 C C . GLY A 1 298 ? 3.76 -29.141 -16.109 1 95.25 298 GLY A C 1
ATOM 2343 O O . GLY A 1 298 ? 3.633 -28.469 -15.094 1 95.25 298 GLY A O 1
ATOM 2344 N N . MET A 1 299 ? 3.293 -30.344 -16.234 1 97.38 299 MET A N 1
ATOM 2345 C CA . MET A 1 299 ? 2.559 -30.984 -15.148 1 97.38 299 MET A CA 1
ATOM 2346 C C . MET A 1 299 ? 3.441 -31.141 -13.914 1 97.38 299 MET A C 1
ATOM 2348 O O . MET A 1 299 ? 2.959 -31.047 -12.781 1 97.38 299 MET A O 1
ATOM 2352 N N . GLY A 1 300 ? 4.727 -31.375 -14.141 1 97.5 300 GLY A N 1
ATOM 2353 C CA . GLY A 1 300 ? 5.633 -31.531 -13.016 1 97.5 300 GLY A CA 1
ATOM 2354 C C . GLY A 1 300 ? 5.664 -30.328 -12.102 1 97.5 300 GLY A C 1
ATOM 2355 O O . GLY A 1 300 ? 5.316 -30.422 -10.922 1 97.5 300 GLY A O 1
ATOM 2356 N N . GLY A 1 301 ? 6.109 -29.188 -12.656 1 96.56 301 GLY A N 1
ATOM 2357 C CA . GLY A 1 301 ? 6.152 -27.969 -11.875 1 96.56 301 GLY A CA 1
ATOM 2358 C C . GLY A 1 301 ? 4.801 -27.578 -11.305 1 96.56 301 GLY A C 1
ATOM 2359 O O . GLY A 1 301 ? 4.711 -27.141 -10.156 1 96.56 301 GLY A O 1
ATOM 2360 N N . PHE A 1 302 ? 3.74 -27.781 -12.047 1 97.12 302 PHE A N 1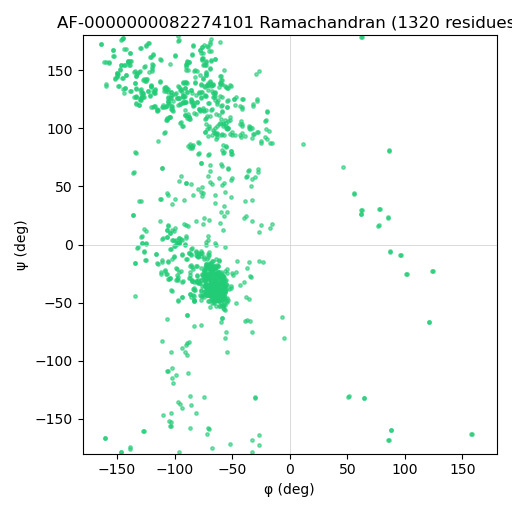
ATOM 2361 C CA . PHE A 1 302 ? 2.379 -27.438 -11.656 1 97.12 302 PHE A CA 1
ATOM 2362 C C . PHE A 1 302 ? 1.953 -28.219 -10.422 1 97.12 302 PHE A C 1
ATOM 2364 O O . PHE A 1 302 ? 1.464 -27.641 -9.453 1 97.12 302 PHE A O 1
ATOM 2371 N N . ILE A 1 303 ? 2.174 -29.5 -10.422 1 98.38 303 ILE A N 1
ATOM 2372 C CA . ILE A 1 303 ? 1.709 -30.375 -9.359 1 98.38 303 ILE A CA 1
ATOM 2373 C C . ILE A 1 303 ? 2.531 -30.141 -8.094 1 98.38 303 ILE A C 1
ATOM 2375 O O . ILE A 1 303 ? 1.975 -29.984 -7.008 1 98.38 303 ILE A O 1
ATOM 2379 N N . LEU A 1 304 ? 3.799 -30.016 -8.219 1 98.12 304 LEU A N 1
ATOM 2380 C CA . LEU A 1 304 ? 4.695 -29.984 -7.066 1 98.12 304 LEU A CA 1
ATOM 2381 C C . LEU A 1 304 ? 4.531 -28.688 -6.289 1 98.12 304 LEU A C 1
ATOM 2383 O O . LEU A 1 304 ? 4.961 -28.594 -5.137 1 98.12 304 LEU A O 1
ATOM 2387 N N . GLY A 1 305 ? 3.951 -27.688 -6.93 1 97.44 305 GLY A N 1
ATOM 2388 C CA . GLY A 1 305 ? 3.721 -26.422 -6.254 1 97.44 305 GLY A CA 1
ATOM 2389 C C . GLY A 1 305 ? 2.338 -26.312 -5.637 1 97.44 305 GLY A C 1
ATOM 2390 O O . GLY A 1 305 ? 1.988 -25.281 -5.055 1 97.44 305 GLY A O 1
ATOM 2391 N N . GLY A 1 306 ? 1.569 -27.281 -5.66 1 97.62 306 GLY A N 1
ATOM 2392 C CA . GLY A 1 306 ? 0.19 -27.312 -5.203 1 97.62 306 GLY A CA 1
ATOM 2393 C C . GLY A 1 306 ? -0.796 -27.688 -6.293 1 97.62 306 GLY A C 1
ATOM 2394 O O . GLY A 1 306 ? -1.393 -28.766 -6.25 1 97.62 306 GLY A O 1
ATOM 2395 N N . GLY A 1 307 ? -0.898 -26.828 -7.219 1 98.44 307 GLY A N 1
ATOM 2396 C CA . GLY A 1 307 ? -1.66 -27.141 -8.422 1 98.44 307 GLY A CA 1
ATOM 2397 C C . GLY A 1 307 ? -3.141 -26.844 -8.273 1 98.44 307 GLY A C 1
ATOM 2398 O O . GLY A 1 307 ? -3.943 -27.766 -8.078 1 98.44 307 GLY A O 1
ATOM 2399 N N . TYR A 1 308 ? -3.48 -25.594 -8.438 1 98.25 308 TYR A N 1
ATOM 2400 C CA . TYR A 1 308 ? -4.879 -25.172 -8.477 1 98.25 308 TYR A CA 1
ATOM 2401 C C . TYR A 1 308 ? -5.414 -25.188 -9.906 1 98.25 308 TYR A C 1
ATOM 2403 O O . TYR A 1 308 ? -4.73 -24.75 -10.836 1 98.25 308 TYR A O 1
ATOM 2411 N N . GLY A 1 309 ? -6.598 -25.734 -10.047 1 96.94 309 GLY A N 1
ATOM 2412 C CA . GLY A 1 309 ? -7.281 -25.734 -11.328 1 96.94 309 GLY A CA 1
ATOM 2413 C C . GLY A 1 309 ? -8.789 -25.641 -11.203 1 96.94 309 GLY A C 1
ATOM 2414 O O . GLY A 1 309 ? -9.32 -25.609 -10.086 1 96.94 309 GLY A O 1
ATOM 2415 N N . LEU A 1 310 ? -9.484 -25.656 -12.266 1 95.75 310 LEU A N 1
ATOM 2416 C CA . LEU A 1 310 ? -10.914 -25.406 -12.328 1 95.75 310 LEU A CA 1
ATOM 2417 C C . LEU A 1 310 ? -11.695 -26.516 -11.633 1 95.75 310 LEU A C 1
ATOM 2419 O O . LEU A 1 310 ? -12.828 -26.297 -11.195 1 95.75 310 LEU A O 1
ATOM 2423 N N . GLN A 1 311 ? -11.125 -27.688 -11.477 1 96.25 311 GLN A N 1
ATOM 2424 C CA . GLN A 1 311 ? -11.828 -28.781 -10.828 1 96.25 311 GLN A CA 1
ATOM 2425 C C . GLN A 1 311 ? -11.328 -29 -9.398 1 96.25 311 GLN A C 1
ATOM 2427 O O . GLN A 1 311 ? -11.648 -30 -8.766 1 96.25 311 GLN A O 1
ATOM 2432 N N . SER A 1 312 ? -10.531 -28.078 -8.922 1 97.94 312 SER A N 1
ATOM 2433 C CA . SER A 1 312 ? -9.953 -28.234 -7.594 1 97.94 312 SER A CA 1
ATOM 2434 C C . SER A 1 312 ? -11.031 -28.25 -6.52 1 97.94 312 SER A C 1
ATOM 2436 O O . SER A 1 312 ? -10.883 -28.906 -5.484 1 97.94 312 SER A O 1
ATOM 2438 N N . ARG A 1 313 ? -12.125 -27.531 -6.715 1 97.75 313 ARG A N 1
ATOM 2439 C CA . ARG A 1 313 ? -13.195 -27.531 -5.723 1 97.75 313 ARG A CA 1
ATOM 2440 C C . ARG A 1 313 ? -13.875 -28.906 -5.648 1 97.75 313 ARG A C 1
ATOM 2442 O O . ARG A 1 313 ? -14.555 -29.203 -4.672 1 97.75 313 ARG A O 1
ATOM 2449 N N . MET A 1 314 ? -13.719 -29.703 -6.699 1 96.25 314 MET A N 1
ATOM 2450 C CA . MET A 1 314 ? -14.305 -31.031 -6.754 1 96.25 314 MET A CA 1
ATOM 2451 C C . MET A 1 314 ? -13.383 -32.062 -6.109 1 96.25 314 MET A C 1
ATOM 2453 O O . MET A 1 314 ? -13.828 -32.938 -5.355 1 96.25 314 MET A O 1
ATOM 2457 N N . TYR A 1 315 ? -12.086 -31.922 -6.426 1 96.62 315 TYR A N 1
ATOM 2458 C CA . TYR A 1 315 ? -11.203 -33.062 -6.133 1 96.62 315 TYR A CA 1
ATOM 2459 C C . TYR A 1 315 ? -9.984 -32.594 -5.336 1 96.62 315 TYR A C 1
ATOM 2461 O O . TYR A 1 315 ? -9.031 -33.344 -5.168 1 96.62 315 TYR A O 1
ATOM 2469 N N . GLY A 1 316 ? -9.922 -31.328 -4.891 1 97.75 316 GLY A N 1
ATOM 2470 C CA . GLY A 1 316 ? -8.758 -30.781 -4.211 1 97.75 316 GLY A CA 1
ATOM 2471 C C . GLY A 1 316 ? -7.707 -30.25 -5.164 1 97.75 316 GLY A C 1
ATOM 2472 O O . GLY A 1 316 ? -7.988 -30.031 -6.344 1 97.75 316 GLY A O 1
ATOM 2473 N N . LEU A 1 317 ? -6.555 -29.969 -4.602 1 98.56 317 LEU A N 1
ATOM 2474 C CA . LEU A 1 317 ? -5.438 -29.5 -5.41 1 98.56 317 LEU A CA 1
ATOM 2475 C C . LEU A 1 317 ? -4.77 -30.656 -6.145 1 98.56 317 LEU A C 1
ATOM 2477 O O . LEU A 1 317 ? -5.07 -31.812 -5.875 1 98.56 317 LEU A O 1
ATOM 2481 N N . ALA A 1 318 ? -3.93 -30.359 -7.094 1 98.62 318 ALA A N 1
ATOM 2482 C CA . ALA A 1 318 ? -3.221 -31.406 -7.828 1 98.62 318 ALA A CA 1
ATOM 2483 C C . ALA A 1 318 ? -2.441 -32.312 -6.879 1 98.62 318 ALA A C 1
ATOM 2485 O O . ALA A 1 318 ? -2.416 -33.531 -7.055 1 98.62 318 ALA A O 1
ATOM 2486 N N . ILE A 1 319 ? -1.822 -31.75 -5.887 1 98.5 319 ILE A N 1
ATOM 2487 C CA . ILE A 1 319 ? -1.006 -32.5 -4.938 1 98.5 319 ILE A CA 1
ATOM 2488 C C . ILE A 1 319 ? -1.882 -33.469 -4.172 1 98.5 319 ILE A C 1
ATOM 2490 O O . ILE A 1 319 ? -1.388 -34.469 -3.648 1 98.5 319 ILE A O 1
ATOM 2494 N N . ASP A 1 320 ? -3.15 -33.219 -4.008 1 98.06 320 ASP A N 1
ATOM 2495 C CA . ASP A 1 320 ? -4.066 -34.125 -3.299 1 98.06 320 ASP A CA 1
ATOM 2496 C C . ASP A 1 320 ? -4.402 -35.344 -4.141 1 98.06 320 ASP A C 1
ATOM 2498 O O . ASP A 1 320 ? -4.965 -36.312 -3.631 1 98.06 320 ASP A O 1
ATOM 2502 N N . ASN A 1 321 ? -4.039 -35.312 -5.41 1 97.81 321 ASN A N 1
ATOM 2503 C CA . ASN A 1 321 ? -4.371 -36.375 -6.34 1 97.81 321 ASN A CA 1
ATOM 2504 C C . ASN A 1 321 ? -3.129 -37.156 -6.762 1 97.81 321 ASN A C 1
ATOM 2506 O O . ASN A 1 321 ? -3.182 -37.969 -7.695 1 97.81 321 ASN A O 1
ATOM 2510 N N . VAL A 1 322 ? -2.006 -36.844 -6.176 1 98.06 322 VAL A N 1
ATOM 2511 C CA . VAL A 1 322 ? -0.789 -37.625 -6.383 1 98.06 322 VAL A CA 1
ATOM 2512 C C . VAL A 1 322 ? -0.757 -38.812 -5.418 1 98.06 322 VAL A C 1
ATOM 2514 O O . VAL A 1 322 ? -0.965 -38.656 -4.211 1 98.06 322 VAL A O 1
ATOM 2517 N N . VAL A 1 323 ? -0.441 -40 -5.918 1 97.12 323 VAL A N 1
ATOM 2518 C CA . VAL A 1 323 ? -0.494 -41.188 -5.047 1 97.12 323 VAL A CA 1
ATOM 2519 C C . VAL A 1 323 ? 0.917 -41.719 -4.809 1 97.12 323 VAL A C 1
ATOM 2521 O O . VAL A 1 323 ? 1.17 -42.375 -3.814 1 97.12 323 VAL A O 1
ATOM 2524 N N . GLU A 1 324 ? 1.803 -41.438 -5.672 1 97.62 324 GLU A N 1
ATOM 2525 C CA . GLU A 1 324 ? 3.193 -41.875 -5.559 1 97.62 324 GLU A CA 1
ATOM 2526 C C . GLU A 1 324 ? 4.105 -41.031 -6.453 1 97.62 324 GLU A C 1
ATOM 2528 O O . GLU A 1 324 ? 3.639 -40.406 -7.406 1 97.62 324 GLU A O 1
ATOM 2533 N N . MET A 1 325 ? 5.383 -40.969 -6.133 1 98.5 325 MET A N 1
ATOM 2534 C CA . MET A 1 325 ? 6.395 -40.312 -6.945 1 98.5 325 MET A CA 1
ATOM 2535 C C . MET A 1 325 ? 7.707 -41.062 -6.934 1 98.5 325 MET A C 1
ATOM 2537 O O . MET A 1 325 ? 8.016 -41.781 -5.965 1 98.5 325 MET A O 1
ATOM 2541 N N . GLN A 1 326 ? 8.367 -41.031 -8.008 1 98.56 326 GLN A N 1
ATOM 2542 C CA . GLN A 1 326 ? 9.773 -41.406 -8.062 1 98.56 326 GLN A CA 1
ATOM 2543 C C . GLN A 1 326 ? 10.688 -40.188 -8.117 1 98.56 326 GLN A C 1
ATOM 2545 O O . GLN A 1 326 ? 10.477 -39.281 -8.93 1 98.56 326 GLN A O 1
ATOM 2550 N N . VAL A 1 327 ? 11.68 -40.188 -7.207 1 98.44 327 VAL A N 1
ATOM 2551 C CA . VAL A 1 327 ? 12.539 -39.031 -7.086 1 98.44 327 VAL A CA 1
ATOM 2552 C C . VAL A 1 327 ? 14 -39.438 -7.141 1 98.44 327 VAL A C 1
ATOM 2554 O O . VAL A 1 327 ? 14.406 -40.406 -6.488 1 98.44 327 VAL A O 1
ATOM 2557 N N . VAL A 1 328 ? 14.781 -38.781 -7.973 1 98.62 328 VAL A N 1
ATOM 2558 C CA . VAL A 1 328 ? 16.234 -38.938 -7.98 1 98.62 328 VAL A CA 1
ATOM 2559 C C . VAL A 1 328 ? 16.859 -37.906 -7.051 1 98.62 328 VAL A C 1
ATOM 2561 O O . VAL A 1 328 ? 16.641 -36.688 -7.203 1 98.62 328 VAL A O 1
ATOM 2564 N N . LEU A 1 329 ? 17.609 -38.344 -6.082 1 98.12 329 LEU A N 1
ATOM 2565 C CA . LEU A 1 329 ? 18.25 -37.469 -5.113 1 98.12 329 LEU A CA 1
ATOM 2566 C C . LEU A 1 329 ? 19.578 -36.938 -5.66 1 98.12 329 LEU A C 1
ATOM 2568 O O . LEU A 1 329 ? 20.047 -37.406 -6.707 1 98.12 329 LEU A O 1
ATOM 2572 N N . THR A 1 330 ? 20.203 -36 -4.98 1 97.31 330 THR A N 1
ATOM 2573 C CA . THR A 1 330 ? 21.391 -35.281 -5.453 1 97.31 330 THR A CA 1
ATOM 2574 C C . THR A 1 330 ? 22.562 -36.25 -5.602 1 97.31 330 THR A C 1
ATOM 2576 O O . THR A 1 330 ? 23.516 -35.938 -6.324 1 97.31 330 THR A O 1
ATOM 2579 N N . ASN A 1 331 ? 22.531 -37.406 -4.945 1 96.25 331 ASN A N 1
ATOM 2580 C CA . ASN A 1 331 ? 23.594 -38.375 -5.059 1 96.25 331 ASN A CA 1
ATOM 2581 C C . ASN A 1 331 ? 23.328 -39.375 -6.176 1 96.25 331 ASN A C 1
ATOM 2583 O O . ASN A 1 331 ? 24.109 -40.312 -6.391 1 96.25 331 ASN A O 1
ATOM 2587 N N . GLY A 1 332 ? 22.172 -39.219 -6.863 1 97.06 332 GLY A N 1
ATOM 2588 C CA . GLY A 1 332 ? 21.844 -40.062 -7.992 1 97.06 332 GLY A CA 1
ATOM 2589 C C . GLY A 1 332 ? 20.938 -41.219 -7.621 1 97.06 332 GLY A C 1
ATOM 2590 O O . GLY A 1 332 ? 20.453 -41.938 -8.492 1 97.06 332 GLY A O 1
ATOM 2591 N N . GLN A 1 333 ? 20.734 -41.406 -6.316 1 97.5 333 GLN A N 1
ATOM 2592 C CA . GLN A 1 333 ? 19.859 -42.5 -5.867 1 97.5 333 GLN A CA 1
ATOM 2593 C C . GLN A 1 333 ? 18.406 -42.188 -6.191 1 97.5 333 GLN A C 1
ATOM 2595 O O . GLN A 1 333 ? 17.938 -41.062 -6.031 1 97.5 333 GLN A O 1
ATOM 2600 N N . THR A 1 334 ? 17.703 -43.219 -6.691 1 98.19 334 THR A N 1
ATOM 2601 C CA . THR A 1 334 ? 16.266 -43.125 -6.953 1 98.19 334 THR A CA 1
ATOM 2602 C C . THR A 1 334 ? 15.461 -43.625 -5.766 1 98.19 334 THR A C 1
ATOM 2604 O O . THR A 1 334 ? 15.758 -44.688 -5.223 1 98.19 334 THR A O 1
ATOM 2607 N N . LYS A 1 335 ? 14.5 -42.875 -5.352 1 97.94 335 LYS A N 1
ATOM 2608 C CA . LYS A 1 335 ? 13.594 -43.281 -4.273 1 97.94 335 LYS A CA 1
ATOM 2609 C C . LYS A 1 335 ? 12.141 -43.25 -4.738 1 97.94 335 LYS A C 1
ATOM 2611 O O . LYS A 1 335 ? 11.711 -42.281 -5.387 1 97.94 335 LYS A O 1
ATOM 2616 N N . ASP A 1 336 ? 11.422 -44.344 -4.438 1 98.06 336 ASP A N 1
ATOM 2617 C CA . ASP A 1 336 ? 9.969 -44.344 -4.578 1 98.06 336 ASP A CA 1
ATOM 2618 C C . ASP A 1 336 ? 9.289 -43.906 -3.283 1 98.06 336 ASP A C 1
ATOM 2620 O O . ASP A 1 336 ? 9.555 -44.469 -2.217 1 98.06 336 ASP A O 1
ATOM 2624 N N . VAL A 1 337 ? 8.469 -42.844 -3.371 1 98.25 337 VAL A N 1
ATOM 2625 C CA . VAL A 1 337 ? 7.871 -42.312 -2.156 1 98.25 337 VAL A CA 1
ATOM 2626 C C . VAL A 1 337 ? 6.352 -42.281 -2.295 1 98.25 337 VAL A C 1
ATOM 2628 O O . VAL A 1 337 ? 5.824 -42.062 -3.385 1 98.25 337 VAL A O 1
ATOM 2631 N N . THR A 1 338 ? 5.629 -42.562 -1.241 1 97.56 338 THR A N 1
ATOM 2632 C CA . THR A 1 338 ? 4.176 -42.562 -1.141 1 97.56 338 THR A CA 1
ATOM 2633 C C . THR A 1 338 ? 3.727 -41.938 0.188 1 97.56 338 THR A C 1
ATOM 2635 O O . THR A 1 338 ? 4.543 -41.406 0.941 1 97.56 338 THR A O 1
ATOM 2638 N N . LYS A 1 339 ? 2.41 -42 0.361 1 96.19 339 LYS A N 1
ATOM 2639 C CA . LYS A 1 339 ? 1.857 -41.5 1.61 1 96.19 339 LYS A CA 1
ATOM 2640 C C . LYS A 1 339 ? 2.572 -42.094 2.816 1 96.19 339 LYS A C 1
ATOM 2642 O O . LYS A 1 339 ? 2.826 -43.281 2.857 1 96.19 339 LYS A O 1
ATOM 2647 N N . GLY A 1 340 ? 2.873 -41.281 3.795 1 95.62 340 GLY A N 1
ATOM 2648 C CA . GLY A 1 340 ? 3.594 -41.688 4.984 1 95.62 340 GLY A CA 1
ATOM 2649 C C . GLY A 1 340 ? 5.062 -41.312 4.953 1 95.62 340 GLY A C 1
ATOM 2650 O O . GLY A 1 340 ? 5.703 -41.219 6.004 1 95.62 340 GLY A O 1
ATOM 2651 N N . ASP A 1 341 ? 5.652 -41.156 3.752 1 97.69 341 ASP A N 1
ATOM 2652 C CA . ASP A 1 341 ? 7.043 -40.719 3.6 1 97.69 341 ASP A CA 1
ATOM 2653 C C . ASP A 1 341 ? 7.184 -39.219 3.818 1 97.69 341 ASP A C 1
ATOM 2655 O O . ASP A 1 341 ? 6.391 -38.438 3.289 1 97.69 341 ASP A O 1
ATOM 2659 N N . ASP A 1 342 ? 8.234 -38.844 4.547 1 98.06 342 ASP A N 1
ATOM 2660 C CA . ASP A 1 342 ? 8.508 -37.438 4.781 1 98.06 342 ASP A CA 1
ATOM 2661 C C . ASP A 1 342 ? 8.797 -36.688 3.473 1 98.06 342 ASP A C 1
ATOM 2663 O O . ASP A 1 342 ? 8.398 -35.531 3.299 1 98.06 342 ASP A O 1
ATOM 2667 N N . LEU A 1 343 ? 9.484 -37.312 2.619 1 98.44 343 LEU A N 1
ATOM 2668 C CA . LEU A 1 343 ? 9.805 -36.719 1.338 1 98.44 343 LEU A CA 1
ATOM 2669 C C . LEU A 1 343 ? 8.555 -36.531 0.483 1 98.44 343 LEU A C 1
ATOM 2671 O O . LEU A 1 343 ? 8.414 -35.531 -0.225 1 98.44 343 LEU A O 1
ATOM 2675 N N . PHE A 1 344 ? 7.637 -37.531 0.53 1 98.56 344 PHE A N 1
ATOM 2676 C CA . PHE A 1 344 ? 6.359 -37.406 -0.166 1 98.56 344 PHE A CA 1
ATOM 2677 C C . PHE A 1 344 ? 5.586 -36.188 0.331 1 98.56 344 PHE A C 1
ATOM 2679 O O . PHE A 1 344 ? 5.016 -35.438 -0.466 1 98.56 344 PHE A O 1
ATOM 2686 N N . TRP A 1 345 ? 5.609 -36.031 1.653 1 98.62 345 TRP A N 1
ATOM 2687 C CA . TRP A 1 345 ? 4.973 -34.875 2.279 1 98.62 345 TRP A CA 1
ATOM 2688 C C . TRP A 1 345 ? 5.582 -33.562 1.765 1 98.62 345 TRP A C 1
ATOM 2690 O O . TRP A 1 345 ? 4.859 -32.656 1.36 1 98.62 345 TRP A O 1
ATOM 2700 N N . ALA A 1 346 ? 6.875 -33.469 1.709 1 98.75 346 ALA A N 1
ATOM 2701 C CA . ALA A 1 346 ? 7.602 -32.25 1.353 1 98.75 346 ALA A CA 1
ATOM 2702 C C . ALA A 1 346 ? 7.414 -31.922 -0.123 1 98.75 346 ALA A C 1
ATOM 2704 O O . ALA A 1 346 ? 7.277 -30.75 -0.484 1 98.75 346 ALA A O 1
ATOM 2705 N N . LEU A 1 347 ? 7.359 -32.906 -0.954 1 98.69 347 LEU A N 1
ATOM 2706 C CA . LEU A 1 347 ? 7.27 -32.719 -2.396 1 98.69 347 LEU A CA 1
ATOM 2707 C C . LEU A 1 347 ? 5.902 -32.188 -2.785 1 98.69 347 LEU A C 1
ATOM 2709 O O . LEU A 1 347 ? 5.754 -31.578 -3.854 1 98.69 347 LEU A O 1
ATOM 2713 N N . ARG A 1 348 ? 4.922 -32.438 -1.972 1 98.62 348 ARG A N 1
ATOM 2714 C CA . ARG A 1 348 ? 3.574 -31.938 -2.23 1 98.62 348 ARG A CA 1
ATOM 2715 C C . ARG A 1 348 ? 3.395 -30.531 -1.681 1 98.62 348 ARG A C 1
ATOM 2717 O O . ARG A 1 348 ? 2.762 -30.344 -0.639 1 98.62 348 ARG A O 1
ATOM 2724 N N . GLY A 1 349 ? 3.84 -29.594 -2.488 1 98.25 349 GLY A N 1
ATOM 2725 C CA . GLY A 1 349 ? 3.717 -28.188 -2.115 1 98.25 349 GLY A CA 1
ATOM 2726 C C . GLY A 1 349 ? 5.043 -27.453 -2.105 1 98.25 349 GLY A C 1
ATOM 2727 O O . GLY A 1 349 ? 5.082 -26.234 -2.215 1 98.25 349 GLY A O 1
ATOM 2728 N N . ALA A 1 350 ? 6.109 -28.141 -1.974 1 97.88 350 ALA A N 1
ATOM 2729 C CA . ALA A 1 350 ? 7.438 -27.531 -1.951 1 97.88 350 ALA A CA 1
ATOM 2730 C C . ALA A 1 350 ? 8.422 -28.328 -2.811 1 97.88 350 ALA A C 1
ATOM 2732 O O . ALA A 1 350 ? 9.633 -28.25 -2.596 1 97.88 350 ALA A O 1
ATOM 2733 N N . GLY A 1 351 ? 7.984 -29 -3.734 1 92.69 351 GLY A N 1
ATOM 2734 C CA . GLY A 1 351 ? 8.797 -29.969 -4.434 1 92.69 351 GLY A CA 1
ATOM 2735 C C . GLY A 1 351 ? 9.625 -29.375 -5.559 1 92.69 351 GLY A C 1
ATOM 2736 O O . GLY A 1 351 ? 10.609 -29.969 -6 1 92.69 351 GLY A O 1
ATOM 2737 N N . GLY A 1 352 ? 9.258 -28.219 -6.023 1 93.06 352 GLY A N 1
ATOM 2738 C CA . GLY A 1 352 ? 9.953 -27.656 -7.164 1 93.06 352 GLY A CA 1
ATOM 2739 C C . GLY A 1 352 ? 11.398 -27.281 -6.852 1 93.06 352 GLY A C 1
ATOM 2740 O O . GLY A 1 352 ? 11.656 -26.234 -6.266 1 93.06 352 GLY A O 1
ATOM 2741 N N . GLY A 1 353 ? 12.266 -28.172 -7.227 1 93.56 353 GLY A N 1
ATOM 2742 C CA . GLY A 1 353 ? 13.688 -27.859 -7.211 1 93.56 353 GLY A CA 1
ATOM 2743 C C . GLY A 1 353 ? 14.289 -27.891 -5.816 1 93.56 353 GLY A C 1
ATOM 2744 O O . GLY A 1 353 ? 15.391 -27.391 -5.602 1 93.56 353 GLY A O 1
ATOM 2745 N N . ASN A 1 354 ? 13.656 -28.453 -4.867 1 96.94 354 ASN A N 1
ATOM 2746 C CA . ASN A 1 354 ? 14.125 -28.281 -3.496 1 96.94 354 ASN A CA 1
ATOM 2747 C C . ASN A 1 354 ? 14.742 -29.562 -2.947 1 96.94 354 ASN A C 1
ATOM 2749 O O . ASN A 1 354 ? 15.531 -29.531 -2.004 1 96.94 354 ASN A O 1
ATOM 2753 N N . PHE A 1 355 ? 14.422 -30.797 -3.502 1 98 355 PHE A N 1
ATOM 2754 C CA . PHE A 1 355 ? 14.82 -32 -2.812 1 98 355 PHE A CA 1
ATOM 2755 C C . PHE A 1 355 ? 15.445 -33 -3.783 1 98 355 PHE A C 1
ATOM 2757 O O . PHE A 1 355 ? 16.078 -33.969 -3.367 1 98 355 PHE A O 1
ATOM 2764 N N . GLY A 1 356 ? 15.266 -32.812 -4.957 1 98 356 GLY A N 1
ATOM 2765 C CA . GLY A 1 356 ? 15.68 -33.719 -6.035 1 98 356 GLY A CA 1
ATOM 2766 C C . GLY A 1 356 ? 14.891 -33.5 -7.312 1 98 356 GLY A C 1
ATOM 2767 O O . GLY A 1 356 ? 14.32 -32.438 -7.531 1 98 356 GLY A O 1
ATOM 2768 N N . VAL A 1 357 ? 14.969 -34.5 -8.188 1 98.56 357 VAL A N 1
ATOM 2769 C CA . VAL A 1 357 ? 14.242 -34.438 -9.445 1 98.56 357 VAL A CA 1
ATOM 2770 C C . VAL A 1 357 ? 13.18 -35.531 -9.492 1 98.56 357 VAL A C 1
ATOM 2772 O O . VAL A 1 357 ? 13.508 -36.719 -9.445 1 98.56 357 VAL A O 1
ATOM 2775 N N . VAL A 1 358 ? 11.938 -35.156 -9.523 1 98.62 358 VAL A N 1
ATOM 2776 C CA . VAL A 1 358 ? 10.852 -36.094 -9.711 1 98.62 358 VAL A CA 1
ATOM 2777 C C . VAL A 1 358 ? 10.828 -36.594 -11.164 1 98.62 358 VAL A C 1
ATOM 2779 O O . VAL A 1 358 ? 10.812 -35.781 -12.094 1 98.62 358 VAL A O 1
ATOM 2782 N N . THR A 1 359 ? 10.812 -37.875 -11.359 1 98.5 359 THR A N 1
ATOM 2783 C CA . THR A 1 359 ? 10.891 -38.438 -12.711 1 98.5 359 THR A CA 1
ATOM 2784 C C . THR A 1 359 ? 9.602 -39.156 -13.07 1 98.5 359 THR A C 1
ATOM 2786 O O . THR A 1 359 ? 9.359 -39.469 -14.234 1 98.5 359 THR A O 1
ATOM 2789 N N . SER A 1 360 ? 8.844 -39.438 -12.086 1 98.06 360 SER A N 1
ATOM 2790 C CA . SER A 1 360 ? 7.57 -40.094 -12.305 1 98.06 360 SER A CA 1
ATOM 2791 C C . SER A 1 360 ? 6.547 -39.719 -11.25 1 98.06 360 SER A C 1
ATOM 2793 O O . SER A 1 360 ? 6.895 -39.531 -10.078 1 98.06 360 SER A O 1
ATOM 2795 N N . LEU A 1 361 ? 5.281 -39.625 -11.672 1 97.69 361 LEU A N 1
ATOM 2796 C CA . LEU A 1 361 ? 4.16 -39.281 -10.797 1 97.69 361 LEU A CA 1
ATOM 2797 C C . LEU A 1 361 ? 2.984 -40.219 -11.031 1 97.69 361 LEU A C 1
ATOM 2799 O O . LEU A 1 361 ? 2.596 -40.469 -12.18 1 97.69 361 LEU A O 1
ATOM 2803 N N . GLY A 1 362 ? 2.475 -40.844 -9.953 1 97.62 362 GLY A N 1
ATOM 2804 C CA . GLY A 1 362 ? 1.146 -41.438 -9.984 1 97.62 362 GLY A CA 1
ATOM 2805 C C . GLY A 1 362 ? 0.04 -40.438 -9.719 1 97.62 362 GLY A C 1
ATOM 2806 O O . GLY A 1 362 ? 0.016 -39.781 -8.672 1 97.62 362 GLY A O 1
ATOM 2807 N N . TYR A 1 363 ? -0.866 -40.281 -10.664 1 97.44 363 TYR A N 1
ATOM 2808 C CA . TYR A 1 363 ? -1.831 -39.188 -10.641 1 97.44 363 TYR A CA 1
ATOM 2809 C C . TYR A 1 363 ? -3.25 -39.719 -10.828 1 97.44 363 TYR A C 1
ATOM 2811 O O . TYR A 1 363 ? -3.525 -40.469 -11.781 1 97.44 363 TYR A O 1
ATOM 2819 N N . ARG A 1 364 ? -4.164 -39.375 -9.898 1 96.25 364 ARG A N 1
ATOM 2820 C CA . ARG A 1 364 ? -5.559 -39.812 -9.977 1 96.25 364 ARG A CA 1
ATOM 2821 C C . ARG A 1 364 ? -6.289 -39.062 -11.102 1 96.25 364 ARG A C 1
ATOM 2823 O O . ARG A 1 364 ? -6.09 -37.875 -11.289 1 96.25 364 ARG A O 1
ATOM 2830 N N . VAL A 1 365 ? -7.07 -39.75 -11.844 1 95.25 365 VAL A N 1
ATOM 2831 C CA . VAL A 1 365 ? -7.926 -39.188 -12.883 1 95.25 365 VAL A CA 1
ATOM 2832 C C . VAL A 1 365 ? -9.367 -39.656 -12.664 1 95.25 365 VAL A C 1
ATOM 2834 O O . VAL A 1 365 ? -9.617 -40.688 -12.055 1 95.25 365 VAL A O 1
ATOM 2837 N N . TYR A 1 366 ? -10.273 -38.844 -13.133 1 92.88 366 TYR A N 1
ATOM 2838 C CA . TYR A 1 366 ? -11.703 -39.062 -12.906 1 92.88 366 TYR A CA 1
ATOM 2839 C C . TYR A 1 366 ? -12.469 -39.062 -14.219 1 92.88 366 TYR A C 1
ATOM 2841 O O . TYR A 1 366 ? -12.156 -38.312 -15.133 1 92.88 366 TYR A O 1
ATOM 2849 N N . PRO A 1 367 ? -13.477 -39.938 -14.312 1 91.12 367 PRO A N 1
ATOM 2850 C CA . PRO A 1 367 ? -14.312 -39.875 -15.508 1 91.12 367 PRO A CA 1
ATOM 2851 C C . PRO A 1 367 ? -14.906 -38.469 -15.727 1 91.12 367 PRO A C 1
ATOM 2853 O O . PRO A 1 367 ? -15.383 -37.844 -14.781 1 91.12 367 PRO A O 1
ATOM 2856 N N . SER A 1 368 ? -14.82 -38.062 -16.984 1 90.19 368 SER A N 1
ATOM 2857 C CA . SER A 1 368 ? -15.273 -36.688 -17.281 1 90.19 368 SER A CA 1
ATOM 2858 C C . SER A 1 368 ? -15.594 -36.531 -18.766 1 90.19 368 SER A C 1
ATOM 2860 O O . SER A 1 368 ? -14.852 -37.031 -19.625 1 90.19 368 SER A O 1
ATOM 2862 N N . SER A 1 369 ? -16.734 -35.844 -19.031 1 87.56 369 SER A N 1
ATOM 2863 C CA . SER A 1 369 ? -16.969 -35.375 -20.391 1 87.56 369 SER A CA 1
ATOM 2864 C C . SER A 1 369 ? -16.062 -34.188 -20.75 1 87.56 369 SER A C 1
ATOM 2866 O O . SER A 1 369 ? -15.633 -33.438 -19.859 1 87.56 369 SER A O 1
ATOM 2868 N N . ASP A 1 370 ? -15.703 -34.094 -22.016 1 89.62 370 ASP A N 1
ATOM 2869 C CA . ASP A 1 370 ? -14.891 -32.969 -22.5 1 89.62 370 ASP A CA 1
ATOM 2870 C C . ASP A 1 370 ? -15.695 -31.672 -22.516 1 89.62 370 ASP A C 1
ATOM 2872 O O . ASP A 1 370 ? -15.125 -30.594 -22.406 1 89.62 370 ASP A O 1
ATOM 2876 N N . ILE A 1 371 ? -16.984 -31.75 -22.625 1 88.94 371 ILE A N 1
ATOM 2877 C CA . ILE A 1 371 ? -17.828 -30.562 -22.766 1 88.94 371 ILE A CA 1
ATOM 2878 C C . ILE A 1 371 ? -18.172 -30 -21.391 1 88.94 371 ILE A C 1
ATOM 2880 O O . ILE A 1 371 ? -18.656 -30.734 -20.516 1 88.94 371 ILE A O 1
ATOM 2884 N N . LYS A 1 372 ? -17.875 -28.781 -21.203 1 92.19 372 LYS A N 1
ATOM 2885 C CA . LYS A 1 372 ? -18.172 -28.016 -20 1 92.19 372 LYS A CA 1
ATOM 2886 C C . LYS A 1 372 ? -18.969 -26.75 -20.328 1 92.19 372 LYS A C 1
ATOM 2888 O O . LYS A 1 372 ? -19.25 -26.484 -21.5 1 92.19 372 LYS A O 1
ATOM 2893 N N . LEU A 1 373 ? -19.438 -26.094 -19.266 1 92.75 373 LEU A N 1
ATOM 2894 C CA . LEU A 1 373 ? -20.234 -24.875 -19.438 1 92.75 373 LEU A CA 1
ATOM 2895 C C . LEU A 1 373 ? -19.531 -23.672 -18.812 1 92.75 373 LEU A C 1
ATOM 2897 O O . LEU A 1 373 ? -18.984 -23.766 -17.719 1 92.75 373 LEU A O 1
ATOM 2901 N N . GLU A 1 374 ? -19.484 -22.578 -19.562 1 92.94 374 GLU A N 1
ATOM 2902 C CA . GLU A 1 374 ? -19.031 -21.281 -19.047 1 92.94 374 GLU A CA 1
ATOM 2903 C C . GLU A 1 374 ? -20.125 -20.234 -19.203 1 92.94 374 GLU A C 1
ATOM 2905 O O . GLU A 1 374 ? -20.766 -20.125 -20.25 1 92.94 374 GLU A O 1
ATOM 2910 N N . ALA A 1 375 ? -20.438 -19.562 -18.172 1 94.44 375 ALA A N 1
ATOM 2911 C CA . ALA A 1 375 ? -21.203 -18.312 -18.188 1 94.44 375 ALA A CA 1
ATOM 2912 C C . ALA A 1 375 ? -20.297 -17.109 -17.922 1 94.44 375 ALA A C 1
ATOM 2914 O O . ALA A 1 375 ? -19.531 -17.109 -16.953 1 94.44 375 ALA A O 1
ATOM 2915 N N . SER A 1 376 ? -20.312 -16.125 -18.766 1 93.31 376 SER A N 1
ATOM 2916 C CA . SER A 1 376 ? -19.375 -15.023 -18.656 1 93.31 376 SER A CA 1
ATOM 2917 C C . SER A 1 376 ? -20.094 -13.68 -18.781 1 93.31 376 SER A C 1
ATOM 2919 O O . SER A 1 376 ? -21.109 -13.578 -19.453 1 93.31 376 SER A O 1
ATOM 2921 N N . VAL A 1 377 ? -19.578 -12.672 -18.047 1 91.94 377 VAL A N 1
ATOM 2922 C CA . VAL A 1 377 ? -20.125 -11.32 -18.109 1 91.94 377 VAL A CA 1
ATOM 2923 C C . VAL A 1 377 ? -19.016 -10.305 -17.797 1 91.94 377 VAL A C 1
ATOM 2925 O O . VAL A 1 377 ? -18.109 -10.578 -17.016 1 91.94 377 VAL A O 1
ATOM 2928 N N . LYS A 1 378 ? -19.047 -9.164 -18.5 1 89.38 378 LYS A N 1
ATOM 2929 C CA . LYS A 1 378 ? -18.172 -8.031 -18.203 1 89.38 378 LYS A CA 1
ATOM 2930 C C . LYS A 1 378 ? -18.844 -7.066 -17.219 1 89.38 378 LYS A C 1
ATOM 2932 O O . LYS A 1 378 ? -20 -6.695 -17.422 1 89.38 378 LYS A O 1
ATOM 2937 N N . VAL A 1 379 ? -18.156 -6.773 -16.219 1 90.38 379 VAL A N 1
ATOM 2938 C CA . VAL A 1 379 ? -18.781 -5.973 -15.18 1 90.38 379 VAL A CA 1
ATOM 2939 C C . VAL A 1 379 ? -17.781 -4.922 -14.672 1 90.38 379 VAL A C 1
ATOM 2941 O O . VAL A 1 379 ? -16.578 -5.027 -14.914 1 90.38 379 VAL A O 1
ATOM 2944 N N . THR A 1 380 ? -18.312 -3.922 -13.953 1 87.69 380 THR A N 1
ATOM 2945 C CA . THR A 1 380 ? -17.5 -2.893 -13.32 1 87.69 380 THR A CA 1
ATOM 2946 C C . THR A 1 380 ? -16.812 -3.438 -12.07 1 87.69 380 THR A C 1
ATOM 2948 O O . THR A 1 380 ? -17.203 -4.488 -11.555 1 87.69 380 THR A O 1
ATOM 2951 N N . LEU A 1 381 ? -15.812 -2.689 -11.602 1 88.94 381 LEU A N 1
ATOM 2952 C CA . LEU A 1 381 ? -15.109 -3.07 -10.375 1 88.94 381 LEU A CA 1
ATOM 2953 C C . LEU A 1 381 ? -16.062 -3.086 -9.188 1 88.94 381 LEU A C 1
ATOM 2955 O O . LEU A 1 381 ? -15.984 -3.963 -8.328 1 88.94 381 LEU A O 1
ATOM 2959 N N . SER A 1 382 ? -16.969 -2.131 -9.125 1 88.88 382 SER A N 1
ATOM 2960 C CA . SER A 1 382 ? -17.922 -2.064 -8.016 1 88.88 382 SER A CA 1
ATOM 2961 C C . SER A 1 382 ? -18.875 -3.258 -8.031 1 88.88 382 SER A C 1
ATOM 2963 O O . SER A 1 382 ? -19.172 -3.826 -6.977 1 88.88 382 SER A O 1
ATOM 2965 N N . ASP A 1 383 ? -19.266 -3.674 -9.211 1 91.44 383 ASP A N 1
ATOM 2966 C CA . ASP A 1 383 ? -20.188 -4.805 -9.328 1 91.44 383 ASP A CA 1
ATOM 2967 C C . ASP A 1 383 ? -19.5 -6.113 -8.945 1 91.44 383 ASP A C 1
ATOM 2969 O O . ASP A 1 383 ? -20.062 -6.938 -8.234 1 91.44 383 ASP A O 1
ATOM 2973 N N . VAL A 1 384 ? -18.297 -6.262 -9.398 1 94 384 VAL A N 1
ATOM 2974 C CA . VAL A 1 384 ? -17.641 -7.547 -9.203 1 94 384 VAL A CA 1
ATOM 2975 C C . VAL A 1 384 ? -17.266 -7.711 -7.73 1 94 384 VAL A C 1
ATOM 2977 O O . VAL A 1 384 ? -17.328 -8.812 -7.184 1 94 384 VAL A O 1
ATOM 2980 N N . THR A 1 385 ? -16.797 -6.633 -7.031 1 95.12 385 THR A N 1
ATOM 2981 C CA . THR A 1 385 ? -16.391 -6.758 -5.637 1 95.12 385 THR A CA 1
ATOM 2982 C C . THR A 1 385 ? -17.594 -7.09 -4.754 1 95.12 385 THR A C 1
ATOM 2984 O O . THR A 1 385 ? -17.484 -7.91 -3.84 1 95.12 385 THR A O 1
ATOM 2987 N N . LEU A 1 386 ? -18.75 -6.504 -5.047 1 95.88 386 LEU A N 1
ATOM 2988 C CA . LEU A 1 386 ? -19.953 -6.852 -4.305 1 95.88 386 LEU A CA 1
ATOM 2989 C C . LEU A 1 386 ? -20.391 -8.281 -4.609 1 95.88 386 LEU A C 1
ATOM 2991 O O . LEU A 1 386 ? -20.781 -9.016 -3.707 1 95.88 386 LEU A O 1
ATOM 2995 N N . PHE A 1 387 ? -20.359 -8.656 -5.828 1 97.38 387 PHE A N 1
ATOM 2996 C CA . PHE A 1 387 ? -20.656 -10.023 -6.234 1 97.38 387 PHE A CA 1
ATOM 2997 C C . PHE A 1 387 ? -19.781 -11.016 -5.496 1 97.38 387 PHE A C 1
ATOM 2999 O O . PHE A 1 387 ? -20.266 -12.016 -4.953 1 97.38 387 PHE A O 1
ATOM 3006 N N . LEU A 1 388 ? -18.422 -10.766 -5.469 1 98.44 388 LEU A N 1
ATOM 3007 C CA . LEU A 1 388 ? -17.469 -11.672 -4.836 1 98.44 388 LEU A CA 1
ATOM 3008 C C . LEU A 1 388 ? -17.703 -11.75 -3.334 1 98.44 388 LEU A C 1
ATOM 3010 O O . LEU A 1 388 ? -17.578 -12.82 -2.736 1 98.44 388 LEU A O 1
ATOM 3014 N N . GLN A 1 389 ? -18 -10.578 -2.73 1 98.38 389 GLN A N 1
ATOM 3015 C CA . GLN A 1 389 ? -18.312 -10.594 -1.305 1 98.38 389 GLN A CA 1
ATOM 3016 C C . GLN A 1 389 ? -19.516 -11.492 -1.017 1 98.38 389 GLN A C 1
ATOM 3018 O O . GLN A 1 389 ? -19.484 -12.289 -0.08 1 98.38 389 GLN A O 1
ATOM 3023 N N . ARG A 1 390 ? -20.594 -11.43 -1.816 1 98.19 390 ARG A N 1
ATOM 3024 C CA . ARG A 1 390 ? -21.797 -12.227 -1.646 1 98.19 390 ARG A CA 1
ATOM 3025 C C . ARG A 1 390 ? -21.547 -13.695 -1.934 1 98.19 390 ARG A C 1
ATOM 3027 O O . ARG A 1 390 ? -22.016 -14.57 -1.204 1 98.19 390 ARG A O 1
ATOM 3034 N N . LEU A 1 391 ? -20.828 -13.922 -2.998 1 98.56 391 LEU A N 1
ATOM 3035 C CA . LEU A 1 391 ? -20.484 -15.297 -3.342 1 98.56 391 LEU A CA 1
ATOM 3036 C C . LEU A 1 391 ? -19.672 -15.953 -2.227 1 98.56 391 LEU A C 1
ATOM 3038 O O . LEU A 1 391 ? -19.922 -17.109 -1.875 1 98.56 391 LEU A O 1
ATOM 3042 N N . GLY A 1 392 ? -18.641 -15.172 -1.735 1 98.25 392 GLY A N 1
ATOM 3043 C CA . GLY A 1 392 ? -17.828 -15.68 -0.639 1 98.25 392 GLY A CA 1
ATOM 3044 C C . GLY A 1 392 ? -18.656 -16.062 0.582 1 98.25 392 GLY A C 1
ATOM 3045 O O . GLY A 1 392 ? -18.344 -17.031 1.269 1 98.25 392 GLY A O 1
ATOM 3046 N N . ALA A 1 393 ? -19.688 -15.336 0.848 1 97.19 393 ALA A N 1
ATOM 3047 C CA . ALA A 1 393 ? -20.547 -15.617 1.985 1 97.19 393 ALA A CA 1
ATOM 3048 C C . ALA A 1 393 ? -21.312 -16.922 1.78 1 97.19 393 ALA A C 1
ATOM 3050 O O . ALA A 1 393 ? -21.672 -17.609 2.748 1 97.19 393 ALA A O 1
ATOM 3051 N N . MET A 1 394 ? -21.438 -17.375 0.585 1 96.94 394 MET A N 1
ATOM 3052 C CA . MET A 1 394 ? -22.219 -18.562 0.247 1 96.94 394 MET A CA 1
ATOM 3053 C C . MET A 1 394 ? -21.297 -19.766 0.002 1 96.94 394 MET A C 1
ATOM 3055 O O . MET A 1 394 ? -21.766 -20.859 -0.331 1 96.94 394 MET A O 1
ATOM 3059 N N . GLU A 1 395 ? -20.047 -19.641 0.185 1 95.94 395 GLU A N 1
ATOM 3060 C CA . GLU A 1 395 ? -19.062 -20.609 -0.282 1 95.94 395 GLU A CA 1
ATOM 3061 C C . GLU A 1 395 ? -19.359 -22 0.269 1 95.94 395 GLU A C 1
ATOM 3063 O O . GLU A 1 395 ? -19.344 -22.984 -0.474 1 95.94 395 GLU A O 1
ATOM 3068 N N . PRO A 1 396 ? -19.781 -22.156 1.532 1 93.5 396 PRO A N 1
ATOM 3069 C CA . PRO A 1 396 ? -20.031 -23.5 2.057 1 93.5 396 PRO A CA 1
ATOM 3070 C C . PRO A 1 396 ? -21.188 -24.203 1.358 1 93.5 396 PRO A C 1
ATOM 3072 O O . PRO A 1 396 ? -21.25 -25.438 1.363 1 93.5 396 PRO A O 1
ATOM 3075 N N . GLU A 1 397 ? -22.031 -23.453 0.704 1 95.5 397 GLU A N 1
ATOM 3076 C CA . GLU A 1 397 ? -23.234 -24.016 0.091 1 95.5 397 GLU A CA 1
ATOM 3077 C C . GLU A 1 397 ? -23.062 -24.156 -1.42 1 95.5 397 GLU A C 1
ATOM 3079 O O . GLU A 1 397 ? -23.922 -24.734 -2.092 1 95.5 397 GLU A O 1
ATOM 3084 N N . LEU A 1 398 ? -22 -23.719 -1.92 1 97.5 398 LEU A N 1
ATOM 3085 C CA . LEU A 1 398 ? -21.812 -23.766 -3.367 1 97.5 398 LEU A CA 1
ATOM 3086 C C . LEU A 1 398 ? -21.641 -25.188 -3.855 1 97.5 398 LEU A C 1
ATOM 3088 O O . LEU A 1 398 ? -20.984 -26 -3.191 1 97.5 398 LEU A O 1
ATOM 3092 N N . HIS A 1 399 ? -22.234 -25.484 -4.965 1 96.38 399 HIS A N 1
ATOM 3093 C CA . HIS A 1 399 ? -22.047 -26.797 -5.582 1 96.38 399 HIS A CA 1
ATOM 3094 C C . HIS A 1 399 ? -20.562 -27.047 -5.891 1 96.38 399 HIS A C 1
ATOM 3096 O O . HIS A 1 399 ? -19.875 -26.156 -6.379 1 96.38 399 HIS A O 1
ATOM 3102 N N . PRO A 1 400 ? -20.062 -28.234 -5.645 1 95.31 400 PRO A N 1
ATOM 3103 C CA . PRO A 1 400 ? -18.641 -28.516 -5.848 1 95.31 400 PRO A CA 1
ATOM 3104 C C . PRO A 1 400 ? -18.203 -28.375 -7.305 1 95.31 400 PRO A C 1
ATOM 3106 O O . PRO A 1 400 ? -17.031 -28.109 -7.586 1 95.31 400 PRO A O 1
ATOM 3109 N N . GLU A 1 401 ? -19.125 -28.531 -8.234 1 95.94 401 GLU A N 1
ATOM 3110 C CA . GLU A 1 401 ? -18.781 -28.516 -9.656 1 95.94 401 GLU A CA 1
ATOM 3111 C C . GLU A 1 401 ? -18.766 -27.078 -10.195 1 95.94 401 GLU A C 1
ATOM 3113 O O . GLU A 1 401 ? -18.422 -26.844 -11.352 1 95.94 401 GLU A O 1
ATOM 3118 N N . PHE A 1 402 ? -19.125 -26.141 -9.344 1 97.25 402 PHE A N 1
ATOM 3119 C CA . PHE A 1 402 ? -19.125 -24.734 -9.711 1 97.25 402 PHE A CA 1
ATOM 3120 C C . PHE A 1 402 ? -17.781 -24.094 -9.406 1 97.25 402 PHE A C 1
ATOM 3122 O O . PHE A 1 402 ? -17.172 -24.375 -8.383 1 97.25 402 PHE A O 1
ATOM 3129 N N . ASN A 1 403 ? -17.328 -23.234 -10.328 1 97.5 403 ASN A N 1
ATOM 3130 C CA . ASN A 1 403 ? -16.109 -22.453 -10.125 1 97.5 403 ASN A CA 1
ATOM 3131 C C . ASN A 1 403 ? -16.203 -21.078 -10.773 1 97.5 403 ASN A C 1
ATOM 3133 O O . ASN A 1 403 ? -17.016 -20.875 -11.688 1 97.5 403 ASN A O 1
ATOM 3137 N N . VAL A 1 404 ? -15.43 -20.094 -10.234 1 97.44 404 VAL A N 1
ATOM 3138 C CA . VAL A 1 404 ? -15.438 -18.734 -10.773 1 97.44 404 VAL A CA 1
ATOM 3139 C C . VAL A 1 404 ? -14.008 -18.219 -10.914 1 97.44 404 VAL A C 1
ATOM 3141 O O . VAL A 1 404 ? -13.164 -18.469 -10.047 1 97.44 404 VAL A O 1
ATOM 3144 N N . HIS A 1 405 ? -13.719 -17.531 -12.016 1 95.5 405 HIS A N 1
ATOM 3145 C CA . HIS A 1 405 ? -12.492 -16.797 -12.266 1 95.5 405 HIS A CA 1
ATOM 3146 C C . HIS A 1 405 ? -12.789 -15.367 -12.719 1 95.5 405 HIS A C 1
ATOM 3148 O O . HIS A 1 405 ? -13.609 -15.156 -13.617 1 95.5 405 HIS A O 1
ATOM 3154 N N . VAL A 1 406 ? -12.164 -14.445 -12.016 1 95 406 VAL A N 1
ATOM 3155 C CA . VAL A 1 406 ? -12.227 -13.055 -12.461 1 95 406 VAL A CA 1
ATOM 3156 C C . VAL A 1 406 ? -10.906 -12.672 -13.133 1 95 406 VAL A C 1
ATOM 3158 O O . VAL A 1 406 ? -9.828 -12.93 -12.586 1 95 406 VAL A O 1
ATOM 3161 N N . HIS A 1 407 ? -10.945 -12.109 -14.227 1 87.62 407 HIS A N 1
ATOM 3162 C CA . HIS A 1 407 ? -9.734 -11.641 -14.906 1 87.62 407 HIS A CA 1
ATOM 3163 C C . HIS A 1 407 ? -9.992 -10.328 -15.641 1 87.62 407 HIS A C 1
ATOM 3165 O O . HIS A 1 407 ? -11.117 -10.07 -16.094 1 87.62 407 HIS A O 1
ATOM 3171 N N . GLY A 1 408 ? -9.094 -9.312 -15.43 1 71 408 GLY A N 1
ATOM 3172 C CA . GLY A 1 408 ? -9.305 -7.961 -15.922 1 71 408 GLY A CA 1
ATOM 3173 C C . GLY A 1 408 ? -8.602 -7.688 -17.234 1 71 408 GLY A C 1
ATOM 3174 O O . GLY A 1 408 ? -7.57 -8.297 -17.531 1 71 408 GLY A O 1
ATOM 3175 N N . TYR A 1 409 ? -9.125 -7.336 -18.359 1 54.56 409 TYR A N 1
ATOM 3176 C CA . TYR A 1 409 ? -8.414 -6.941 -19.578 1 54.56 409 TYR A CA 1
ATOM 3177 C C . TYR A 1 409 ? -8.234 -5.43 -19.641 1 54.56 409 TYR A C 1
ATOM 3179 O O . TYR A 1 409 ? -7.109 -4.941 -19.781 1 54.56 409 TYR A O 1
ATOM 3187 N N . GLU A 1 410 ? -9.289 -4.633 -20.281 1 48.19 410 GLU A N 1
ATOM 3188 C CA . GLU A 1 410 ? -9.07 -3.539 -21.219 1 48.19 410 GLU A CA 1
ATOM 3189 C C . GLU A 1 410 ? -8.805 -2.227 -20.484 1 48.19 410 GLU A C 1
ATOM 3191 O O . GLU A 1 410 ? -9.625 -1.777 -19.688 1 48.19 410 GLU A O 1
ATOM 3196 N N . ALA A 1 411 ? -7.641 -2.057 -20.172 1 43.34 411 ALA A N 1
ATOM 3197 C CA . ALA A 1 411 ? -7.246 -0.719 -19.734 1 43.34 411 ALA A CA 1
ATOM 3198 C C . ALA A 1 411 ? -8.062 0.354 -20.453 1 43.34 411 ALA A C 1
ATOM 3200 O O . ALA A 1 411 ? -8.672 0.087 -21.484 1 43.34 411 ALA A O 1
ATOM 3201 N N . ARG A 1 412 ? -7.734 1.654 -20.125 1 41.34 412 ARG A N 1
ATOM 3202 C CA . ARG A 1 412 ? -8.328 2.934 -20.5 1 41.34 412 ARG A CA 1
ATOM 3203 C C . ARG A 1 412 ? -8.359 3.1 -22.016 1 41.34 412 ARG A C 1
ATOM 3205 O O . ARG A 1 412 ? -7.543 3.832 -22.578 1 41.34 412 ARG A O 1
ATOM 3212 N N . LYS A 1 413 ? -8.477 2.506 -23.156 1 37.59 413 LYS A N 1
ATOM 3213 C CA . LYS A 1 413 ? -8.727 3.488 -24.203 1 37.59 413 LYS A CA 1
ATOM 3214 C C . LYS A 1 413 ? -10 4.281 -23.938 1 37.59 413 LYS A C 1
ATOM 3216 O O . LYS A 1 413 ? -11.109 3.777 -24.141 1 37.59 413 LYS A O 1
ATOM 3221 N N . CYS A 1 414 ? -10.102 5.234 -22.859 1 33.09 414 CYS A N 1
ATOM 3222 C CA . CYS A 1 414 ? -11.312 6.035 -23.062 1 33.09 414 CYS A CA 1
ATOM 3223 C C . CYS A 1 414 ? -11.539 6.312 -24.547 1 33.09 414 CYS A C 1
ATOM 3225 O O . CYS A 1 414 ? -12.648 6.66 -24.953 1 33.09 414 CYS A O 1
ATOM 3227 N N . GLU A 1 415 ? -10.711 7.047 -25.281 1 31.02 415 GLU A N 1
ATOM 3228 C CA . GLU A 1 415 ? -11.055 7.148 -26.688 1 31.02 415 GLU A CA 1
ATOM 3229 C C . GLU A 1 415 ? -11.141 5.77 -27.344 1 31.02 415 GLU A C 1
ATOM 3231 O O . GLU A 1 415 ? -10.188 4.988 -27.281 1 31.02 415 GLU A O 1
ATOM 3236 N N . ILE A 1 416 ? -12.328 5.254 -27.391 1 28.89 416 ILE A N 1
ATOM 3237 C CA . ILE A 1 416 ? -12.82 4.098 -28.141 1 28.89 416 ILE A CA 1
ATOM 3238 C C . ILE A 1 416 ? -12.062 3.979 -29.469 1 28.89 416 ILE A C 1
ATOM 3240 O O . ILE A 1 416 ? -12.438 4.598 -30.469 1 28.89 416 ILE A O 1
ATOM 3244 N N . SER A 1 417 ? -10.914 4.508 -29.719 1 26.89 417 SER A N 1
ATOM 3245 C CA . SER A 1 417 ? -10.641 3.883 -31.016 1 26.89 417 SER A CA 1
ATOM 3246 C C . SER A 1 417 ? -10.703 2.361 -30.906 1 26.89 417 SER A C 1
ATOM 3248 O O . SER A 1 417 ? -10.484 1.795 -29.828 1 26.89 417 SER A O 1
ATOM 3250 N N . THR A 1 418 ? -11.312 1.63 -31.828 1 26.5 418 THR A N 1
ATOM 3251 C CA . THR A 1 418 ? -11.617 0.28 -32.281 1 26.5 418 THR A CA 1
ATOM 3252 C C . THR A 1 418 ? -10.438 -0.654 -32.031 1 26.5 418 THR A C 1
ATOM 3254 O O . THR A 1 418 ? -10.453 -1.81 -32.469 1 26.5 418 THR A O 1
ATOM 3257 N N . GLN A 1 419 ? -9.195 -0.197 -31.844 1 23.89 419 GLN A N 1
ATOM 3258 C CA . GLN A 1 419 ? -8.43 -1.402 -32.125 1 23.89 419 GLN A CA 1
ATOM 3259 C C . GLN A 1 419 ? -8.57 -2.43 -31.016 1 23.89 419 GLN A C 1
ATOM 3261 O O . GLN A 1 419 ? -8.5 -2.084 -29.844 1 23.89 419 GLN A O 1
ATOM 3266 N N . ARG A 1 420 ? -9.258 -3.598 -31.234 1 25.22 420 ARG A N 1
ATOM 3267 C CA . ARG A 1 420 ? -9.5 -4.934 -30.703 1 25.22 420 ARG A CA 1
ATOM 3268 C C . ARG A 1 420 ? -8.258 -5.48 -30.016 1 25.22 420 ARG A C 1
ATOM 3270 O O . ARG A 1 420 ? -7.266 -5.809 -30.672 1 25.22 420 ARG A O 1
ATOM 3277 N N . SER A 1 421 ? -7.68 -4.922 -29.109 1 25.72 421 SER A N 1
ATOM 3278 C CA . SER A 1 421 ? -6.68 -5.906 -28.703 1 25.72 421 SER A CA 1
ATOM 3279 C C . SER A 1 421 ? -7.32 -7.254 -28.391 1 25.72 421 SER A C 1
ATOM 3281 O O . SER A 1 421 ? -8.258 -7.328 -27.594 1 25.72 421 SER A O 1
ATOM 3283 N N . HIS A 1 422 ? -7.332 -8.227 -29.188 1 24.61 422 HIS A N 1
ATOM 3284 C CA . HIS A 1 422 ? -7.668 -9.617 -29.453 1 24.61 422 HIS A CA 1
ATOM 3285 C C . HIS A 1 422 ? -7.215 -10.523 -28.312 1 24.61 422 HIS A C 1
ATOM 3287 O O . HIS A 1 422 ? -7.406 -11.742 -28.375 1 24.61 422 HIS A O 1
ATOM 3293 N N . ALA A 1 423 ? -6.293 -10.234 -27.516 1 25.86 423 ALA A N 1
ATOM 3294 C CA . ALA A 1 423 ? -5.688 -11.539 -27.25 1 25.86 423 ALA A CA 1
ATOM 3295 C C . ALA A 1 423 ? -6.73 -12.531 -26.75 1 25.86 423 ALA A C 1
ATOM 3297 O O . ALA A 1 423 ? -6.77 -13.68 -27.203 1 25.86 423 ALA A O 1
ATOM 3298 N N . VAL A 1 424 ? -7.273 -12.555 -25.531 1 25.98 424 VAL A N 1
ATOM 3299 C CA . VAL A 1 424 ? -7.836 -13.883 -25.344 1 25.98 424 VAL A CA 1
ATOM 3300 C C . VAL A 1 424 ? -9.125 -14.023 -26.141 1 25.98 424 VAL A C 1
ATOM 3302 O O . VAL A 1 424 ? -10.219 -14.008 -25.578 1 25.98 424 VAL A O 1
ATOM 3305 N N . ASP A 1 425 ? -9.383 -13.141 -27.141 1 25.61 425 ASP A N 1
ATOM 3306 C CA . ASP A 1 425 ? -10.602 -13.516 -27.859 1 25.61 425 ASP A CA 1
ATOM 3307 C C . ASP A 1 425 ? -10.422 -14.844 -28.578 1 25.61 425 ASP A C 1
ATOM 3309 O O . ASP A 1 425 ? -9.812 -14.898 -29.641 1 25.61 425 ASP A O 1
ATOM 3313 N N . GLY A 1 426 ? -9.922 -15.93 -28.312 1 25.27 426 GLY A N 1
ATOM 3314 C CA . GLY A 1 426 ? -10.297 -16.875 -29.359 1 25.27 426 GLY A CA 1
ATOM 3315 C C . GLY A 1 426 ? -11.641 -16.578 -29.984 1 25.27 426 GLY A C 1
ATOM 3316 O O . GLY A 1 426 ? -11.773 -15.602 -30.734 1 25.27 426 GLY A O 1
ATOM 3317 N N . LEU A 1 427 ? -12.672 -17.672 -30.156 1 24.44 427 LEU A N 1
ATOM 3318 C CA . LEU A 1 427 ? -13.688 -17.859 -31.188 1 24.44 427 LEU A CA 1
ATOM 3319 C C . LEU A 1 427 ? -14.742 -16.766 -31.125 1 24.44 427 LEU A C 1
ATOM 3321 O O . LEU A 1 427 ? -15.719 -16.781 -31.875 1 24.44 427 LEU A O 1
ATOM 3325 N N . PHE A 1 428 ? -15.148 -16.172 -30.016 1 24.47 428 PHE A N 1
ATOM 3326 C CA . PHE A 1 428 ? -16.422 -15.523 -30.281 1 24.47 428 PHE A CA 1
ATOM 3327 C C . PHE A 1 428 ? -16.25 -14.32 -31.203 1 24.47 428 PHE A C 1
ATOM 3329 O O . PHE A 1 428 ? -15.328 -13.531 -31.031 1 24.47 428 PHE A O 1
ATOM 3336 N N . GLU A 1 429 ? -16.562 -14.547 -32.5 1 26.47 429 GLU A N 1
ATOM 3337 C CA . GLU A 1 429 ? -17 -13.562 -33.5 1 26.47 429 GLU A CA 1
ATOM 3338 C C . GLU A 1 429 ? -17.828 -12.461 -32.844 1 26.47 429 GLU A C 1
ATOM 3340 O O . GLU A 1 429 ? -19.031 -12.633 -32.656 1 26.47 429 GLU A O 1
ATOM 3345 N N . GLN A 1 430 ? -17.656 -11.922 -31.75 1 26.25 430 GLN A N 1
ATOM 3346 C CA . GLN A 1 430 ? -18.688 -10.922 -31.5 1 26.25 430 GLN A CA 1
ATOM 3347 C C . GLN A 1 430 ? -18.734 -9.891 -32.625 1 26.25 430 GLN A C 1
ATOM 3349 O O . GLN A 1 430 ? -17.703 -9.367 -33.031 1 26.25 430 GLN A O 1
ATOM 3354 N N . LYS A 1 431 ? -19.797 -9.969 -33.469 1 26.92 431 LYS A N 1
ATOM 3355 C CA . LYS A 1 431 ? -20.391 -8.891 -34.25 1 26.92 431 LYS A CA 1
ATOM 3356 C C . LYS A 1 431 ? -20.156 -7.535 -33.594 1 26.92 431 LYS A C 1
ATOM 3358 O O . LYS A 1 431 ? -20.016 -7.453 -32.375 1 26.92 431 LYS A O 1
ATOM 3363 N N . ASP A 1 432 ? -20.047 -6.434 -34.406 1 29.48 432 ASP A N 1
ATOM 3364 C CA . ASP A 1 432 ? -19.953 -4.984 -34.25 1 29.48 432 ASP A CA 1
ATOM 3365 C C . ASP A 1 432 ? -20.875 -4.492 -33.156 1 29.48 432 ASP A C 1
ATOM 3367 O O . ASP A 1 432 ? -22.031 -4.164 -33.406 1 29.48 432 ASP A O 1
ATOM 3371 N N . SER A 1 433 ? -21.266 -5.266 -32.25 1 29 433 SER A N 1
ATOM 3372 C CA . SER A 1 433 ? -22.203 -4.508 -31.422 1 29 433 SER A CA 1
ATOM 3373 C C . SER A 1 433 ? -21.703 -3.088 -31.172 1 29 433 SER A C 1
ATOM 3375 O O . SER A 1 433 ? -20.516 -2.871 -30.969 1 29 433 SER A O 1
ATOM 3377 N N . PRO A 1 434 ? -22.594 -2.092 -31.703 1 27.8 434 PRO A N 1
ATOM 3378 C CA . PRO A 1 434 ? -22.219 -0.691 -31.484 1 27.8 434 PRO A CA 1
ATOM 3379 C C . PRO A 1 434 ? -21.531 -0.464 -30.141 1 27.8 434 PRO A C 1
ATOM 3381 O O . PRO A 1 434 ? -21.938 -1.032 -29.125 1 27.8 434 PRO A O 1
ATOM 3384 N N . ILE A 1 435 ? -20.297 -0.403 -30.234 1 29.94 435 ILE A N 1
ATOM 3385 C CA . ILE A 1 435 ? -19.594 0.163 -29.094 1 29.94 435 ILE A CA 1
ATOM 3386 C C . ILE A 1 435 ? -20.422 1.292 -28.484 1 29.94 435 ILE A C 1
ATOM 3388 O O . ILE A 1 435 ? -20.625 2.332 -29.109 1 29.94 435 ILE A O 1
ATOM 3392 N N . VAL A 1 436 ? -21.594 0.962 -27.984 1 28.48 436 VAL A N 1
ATOM 3393 C CA . VAL A 1 436 ? -22.219 2.049 -27.234 1 28.48 436 VAL A CA 1
ATOM 3394 C C . VAL A 1 436 ? -21.141 2.887 -26.562 1 28.48 436 VAL A C 1
ATOM 3396 O O . VAL A 1 436 ? -20.219 2.344 -25.922 1 28.48 436 VAL A O 1
ATOM 3399 N N . ASP A 1 437 ? -20.797 3.965 -27.094 1 30.8 437 ASP A N 1
ATOM 3400 C CA . ASP A 1 437 ? -20.062 5.098 -26.547 1 30.8 437 ASP A CA 1
ATOM 3401 C C . ASP A 1 437 ? -20.25 5.199 -25.031 1 30.8 437 ASP A C 1
ATOM 3403 O O . ASP A 1 437 ? -21.062 6.008 -24.562 1 30.8 437 ASP A O 1
ATOM 3407 N N . ARG A 1 438 ? -20.828 4.148 -24.469 1 30.09 438 ARG A N 1
ATOM 3408 C CA . ARG A 1 438 ? -20.922 4.484 -23.047 1 30.09 438 ARG A CA 1
ATOM 3409 C C . ARG A 1 438 ? -19.594 5.027 -22.531 1 30.09 438 ARG A C 1
ATOM 3411 O O . ARG A 1 438 ? -18.531 4.512 -22.875 1 30.09 438 ARG A O 1
ATOM 3418 N N . ASP A 1 439 ? -19.344 6.215 -22.484 1 33.41 439 ASP A N 1
ATOM 3419 C CA . ASP A 1 439 ? -18.391 6.887 -21.625 1 33.41 439 ASP A CA 1
ATOM 3420 C C . ASP A 1 439 ? -17.953 5.98 -20.484 1 33.41 439 ASP A C 1
ATOM 3422 O O . ASP A 1 439 ? -18.156 6.312 -19.312 1 33.41 439 ASP A O 1
ATOM 3426 N N . VAL A 1 440 ? -18.234 4.742 -20.734 1 34.72 440 VAL A N 1
ATOM 3427 C CA . VAL A 1 440 ? -17.812 3.908 -19.609 1 34.72 440 VAL A CA 1
ATOM 3428 C C . VAL A 1 440 ? -16.312 4.086 -19.391 1 34.72 440 VAL A C 1
ATOM 3430 O O . VAL A 1 440 ? -15.492 3.646 -20.219 1 34.72 440 VAL A O 1
ATOM 3433 N N . GLY A 1 441 ? -15.789 5.133 -19.281 1 38.88 441 GLY A N 1
ATOM 3434 C CA . GLY A 1 441 ? -14.492 5.359 -18.672 1 38.88 441 GLY A CA 1
ATOM 3435 C C . GLY A 1 441 ? -13.891 4.105 -18.062 1 38.88 441 GLY A C 1
ATOM 3436 O O . GLY A 1 441 ? -12.758 3.734 -18.406 1 38.88 441 GLY A O 1
ATOM 3437 N N . CYS A 1 442 ? -14.242 3.578 -16.797 1 47.31 442 CYS A N 1
ATOM 3438 C CA . CYS A 1 442 ? -13.656 2.9 -15.641 1 47.31 442 CYS A CA 1
ATOM 3439 C C . CYS A 1 442 ? -13.734 1.387 -15.805 1 47.31 442 CYS A C 1
ATOM 3441 O O . CYS A 1 442 ? -14.828 0.82 -15.891 1 47.31 442 CYS A O 1
ATOM 3443 N N . GLY A 1 443 ? -12.516 0.499 -15.93 1 62.06 443 GLY A N 1
ATOM 3444 C CA . GLY A 1 443 ? -11.922 -0.727 -15.414 1 62.06 443 GLY A CA 1
ATOM 3445 C C . GLY A 1 443 ? -12.906 -1.881 -15.352 1 62.06 443 GLY A C 1
ATOM 3446 O O . GLY A 1 443 ? -13.422 -2.199 -14.273 1 62.06 443 GLY A O 1
ATOM 3447 N N . LEU A 1 444 ? -13.375 -2.385 -16.578 1 77.12 444 LEU A N 1
ATOM 3448 C CA . LEU A 1 444 ? -14.211 -3.584 -16.547 1 77.12 444 LEU A CA 1
ATOM 3449 C C . LEU A 1 444 ? -13.352 -4.832 -16.344 1 77.12 444 LEU A C 1
ATOM 3451 O O . LEU A 1 444 ? -12.195 -4.871 -16.781 1 77.12 444 LEU A O 1
ATOM 3455 N N . VAL A 1 445 ? -13.977 -5.746 -15.617 1 88.44 445 VAL A N 1
ATOM 3456 C CA . VAL A 1 445 ? -13.391 -7.07 -15.43 1 88.44 445 VAL A CA 1
ATOM 3457 C C . VAL A 1 445 ? -14.352 -8.141 -15.93 1 88.44 445 VAL A C 1
ATOM 3459 O O . VAL A 1 445 ? -15.57 -7.926 -15.961 1 88.44 445 VAL A O 1
ATOM 3462 N N . THR A 1 446 ? -13.82 -9.211 -16.422 1 90.62 446 THR A N 1
ATOM 3463 C CA . THR A 1 446 ? -14.625 -10.352 -16.859 1 90.62 446 THR A CA 1
ATOM 3464 C C . THR A 1 446 ? -14.789 -11.352 -15.711 1 90.62 446 THR A C 1
ATOM 3466 O O . THR A 1 446 ? -13.812 -11.75 -15.086 1 90.62 446 THR A O 1
ATOM 3469 N N . VAL A 1 447 ? -15.984 -11.672 -15.461 1 95.06 447 VAL A N 1
ATOM 3470 C CA . VAL A 1 447 ? -16.297 -12.766 -14.539 1 95.06 447 VAL A CA 1
ATOM 3471 C C . VAL A 1 447 ? -16.672 -14.016 -15.328 1 95.06 447 VAL A C 1
ATOM 3473 O O . VAL A 1 447 ? -17.656 -14.008 -16.078 1 95.06 447 VAL A O 1
ATOM 3476 N N . SER A 1 448 ? -15.875 -15.023 -15.211 1 94.75 448 SER A N 1
ATOM 3477 C CA . SER A 1 448 ? -16.172 -16.328 -15.812 1 94.75 448 SER A CA 1
ATOM 3478 C C . SER A 1 448 ? -16.672 -17.312 -14.766 1 94.75 448 SER A C 1
ATOM 3480 O O . SER A 1 448 ? -15.945 -17.656 -13.828 1 94.75 448 SER A O 1
ATOM 3482 N N . MET A 1 449 ? -17.875 -17.75 -14.945 1 97.06 449 MET A N 1
ATOM 3483 C CA . MET A 1 449 ? -18.5 -18.75 -14.086 1 97.06 449 MET A CA 1
ATOM 3484 C C . MET A 1 449 ? -18.562 -20.109 -14.789 1 97.06 449 MET A C 1
ATOM 3486 O O . MET A 1 449 ? -19.156 -20.234 -15.859 1 97.06 449 MET A O 1
ATOM 3490 N N . TYR A 1 450 ? -17.938 -21.109 -14.117 1 95.88 450 TYR A N 1
ATOM 3491 C CA . TYR A 1 450 ? -17.797 -22.406 -14.773 1 95.88 450 TYR A CA 1
ATOM 3492 C C . TYR A 1 450 ? -18.641 -23.453 -14.07 1 95.88 450 TYR A C 1
ATOM 3494 O O . TYR A 1 450 ? -18.75 -23.469 -12.836 1 95.88 450 TYR A O 1
ATOM 3502 N N . TRP A 1 451 ? -19.266 -24.344 -14.852 1 95.69 451 TRP A N 1
ATOM 3503 C CA . TRP A 1 451 ? -19.734 -25.656 -14.406 1 95.69 451 TRP A CA 1
ATOM 3504 C C . TRP A 1 451 ? -18.812 -26.766 -14.906 1 95.69 451 TRP A C 1
ATOM 3506 O O . TRP A 1 451 ? -18.859 -27.141 -16.078 1 95.69 451 TRP A O 1
ATOM 3516 N N . MET A 1 452 ? -18.094 -27.359 -13.992 1 93.69 452 MET A N 1
ATOM 3517 C CA . MET A 1 452 ? -17.031 -28.281 -14.383 1 93.69 452 MET A CA 1
ATOM 3518 C C . MET A 1 452 ? -17.5 -29.719 -14.258 1 93.69 452 MET A C 1
ATOM 3520 O O . MET A 1 452 ? -16.719 -30.656 -14.508 1 93.69 452 MET A O 1
ATOM 3524 N N . GLY A 1 453 ? -18.719 -29.875 -13.805 1 89.12 453 GLY A N 1
ATOM 3525 C CA . GLY A 1 453 ? -19.359 -31.156 -14.016 1 89.12 453 GLY A CA 1
ATOM 3526 C C . GLY A 1 453 ? -19.703 -31.422 -15.469 1 89.12 453 GLY A C 1
ATOM 3527 O O . GLY A 1 453 ? -19.438 -30.594 -16.344 1 89.12 453 GLY A O 1
ATOM 3528 N N . ASP A 1 454 ? -20.156 -32.656 -15.711 1 80.25 454 ASP A N 1
ATOM 3529 C CA . ASP A 1 454 ? -20.562 -32.969 -17.078 1 80.25 454 ASP A CA 1
ATOM 3530 C C . ASP A 1 454 ? -21.734 -32.094 -17.531 1 80.25 454 ASP A C 1
ATOM 3532 O O . ASP A 1 454 ? -22.703 -31.938 -16.797 1 80.25 454 ASP A O 1
ATOM 3536 N N . ALA A 1 455 ? -21.438 -31.438 -18.672 1 73.75 455 ALA A N 1
ATOM 3537 C CA . ALA A 1 455 ? -22.438 -30.516 -19.172 1 73.75 455 ALA A CA 1
ATOM 3538 C C . ALA A 1 455 ? -23.125 -31.078 -20.422 1 73.75 455 ALA A C 1
ATOM 3540 O O . ALA A 1 455 ? -22.516 -31.797 -21.203 1 73.75 455 ALA A O 1
ATOM 3541 N N . ASN A 1 456 ? -24.406 -30.984 -20.344 1 72.62 456 ASN A N 1
ATOM 3542 C CA . ASN A 1 456 ? -25.25 -31.422 -21.453 1 72.62 456 ASN A CA 1
ATOM 3543 C C . ASN A 1 456 ? -26.281 -30.359 -21.812 1 72.62 456 ASN A C 1
ATOM 3545 O O . ASN A 1 456 ? -27.031 -29.891 -20.938 1 72.62 456 ASN A O 1
ATOM 3549 N N . PRO A 1 457 ? -26.156 -29.938 -23.078 1 70.38 457 PRO A N 1
ATOM 3550 C CA . PRO A 1 457 ? -27.141 -28.922 -23.469 1 70.38 457 PRO A CA 1
ATOM 3551 C C . PRO A 1 457 ? -28.578 -29.359 -23.219 1 70.38 457 PRO A C 1
ATOM 3553 O O . PRO A 1 457 ? -29.469 -28.516 -23.047 1 70.38 457 PRO A O 1
ATOM 3556 N N . GLU A 1 458 ? -28.75 -30.594 -23.203 1 66.25 458 GLU A N 1
ATOM 3557 C CA . GLU A 1 458 ? -30.109 -31.078 -22.984 1 66.25 458 GLU A CA 1
ATOM 3558 C C . GLU A 1 458 ? -30.453 -31.109 -21.5 1 66.25 458 GLU A C 1
ATOM 3560 O O . GLU A 1 458 ? -31.625 -30.969 -21.125 1 66.25 458 GLU A O 1
ATOM 3565 N N . GLU A 1 459 ? -29.469 -31.469 -20.719 1 65.19 459 GLU A N 1
ATOM 3566 C CA . GLU A 1 459 ? -29.641 -31.453 -19.266 1 65.19 459 GLU A CA 1
ATOM 3567 C C . GLU A 1 459 ? -28.875 -30.281 -18.641 1 65.19 459 GLU A C 1
ATOM 3569 O O . GLU A 1 459 ? -27.672 -30.359 -18.422 1 65.19 459 GLU A O 1
ATOM 3574 N N . ARG A 1 460 ? -29.641 -29.359 -18.203 1 77.12 460 ARG A N 1
ATOM 3575 C CA . ARG A 1 460 ? -29.016 -28.062 -18 1 77.12 460 ARG A CA 1
ATOM 3576 C C . ARG A 1 460 ? -28.812 -27.766 -16.516 1 77.12 460 ARG A C 1
ATOM 3578 O O . ARG A 1 460 ? -29.109 -26.656 -16.062 1 77.12 460 ARG A O 1
ATOM 3585 N N . LEU A 1 461 ? -28.312 -28.875 -15.852 1 84.31 461 LEU A N 1
ATOM 3586 C CA . LEU A 1 461 ? -28.109 -28.672 -14.422 1 84.31 461 LEU A CA 1
ATOM 3587 C C . LEU A 1 461 ? -27.188 -27.5 -14.156 1 84.31 461 LEU A C 1
ATOM 3589 O O . LEU A 1 461 ? -27.516 -26.594 -13.383 1 84.31 461 LEU A O 1
ATOM 3593 N N . GLY A 1 462 ? -26.031 -27.484 -14.805 1 91.56 462 GLY A N 1
ATOM 3594 C CA . GLY A 1 462 ? -25.062 -26.422 -14.602 1 91.56 462 GLY A CA 1
ATOM 3595 C C . GLY A 1 462 ? -25.594 -25.062 -14.969 1 91.56 462 GLY A C 1
ATOM 3596 O O . GLY A 1 462 ? -25.406 -24.094 -14.227 1 91.56 462 GLY A O 1
ATOM 3597 N N . MET A 1 463 ? -26.297 -24.969 -16 1 92.56 463 MET A N 1
ATOM 3598 C CA . MET A 1 463 ? -26.844 -23.688 -16.453 1 92.56 463 MET A CA 1
ATOM 3599 C C . MET A 1 463 ? -27.906 -23.188 -15.492 1 92.56 463 MET A C 1
ATOM 3601 O O . MET A 1 463 ? -27.938 -22 -15.148 1 92.56 463 MET A O 1
ATOM 3605 N N . THR A 1 464 ? -28.812 -24.094 -15.117 1 93.56 464 THR A N 1
ATOM 3606 C CA . THR A 1 464 ? -29.875 -23.734 -14.188 1 93.56 464 THR A CA 1
ATOM 3607 C C . THR A 1 464 ? -29.297 -23.281 -12.852 1 93.56 464 THR A C 1
ATOM 3609 O O . THR A 1 464 ? -29.766 -22.297 -12.273 1 93.56 464 THR A O 1
ATOM 3612 N N . TYR A 1 465 ? -28.312 -24 -12.438 1 95.69 465 TYR A N 1
ATOM 3613 C CA . TYR A 1 465 ? -27.688 -23.641 -11.172 1 95.69 465 TYR A CA 1
ATOM 3614 C C . TYR A 1 465 ? -27.078 -22.25 -11.234 1 95.69 465 TYR A C 1
ATOM 3616 O O . TYR A 1 465 ? -27.312 -21.422 -10.344 1 95.69 465 TYR A O 1
ATOM 3624 N N . ILE A 1 466 ? -26.312 -21.906 -12.281 1 96.75 466 ILE A N 1
ATOM 3625 C CA . ILE A 1 466 ? -25.656 -20.609 -12.414 1 96.75 466 ILE A CA 1
ATOM 3626 C C . ILE A 1 466 ? -26.703 -19.516 -12.57 1 96.75 466 ILE A C 1
ATOM 3628 O O . ILE A 1 466 ? -26.641 -18.484 -11.898 1 96.75 466 ILE A O 1
ATOM 3632 N N . LYS A 1 467 ? -27.656 -19.75 -13.352 1 95.12 467 LYS A N 1
ATOM 3633 C CA . LYS A 1 467 ? -28.688 -18.766 -13.656 1 95.12 467 LYS A CA 1
ATOM 3634 C C . LYS A 1 467 ? -29.531 -18.453 -12.43 1 95.12 467 LYS A C 1
ATOM 3636 O O . LYS A 1 467 ? -29.828 -17.281 -12.156 1 95.12 467 LYS A O 1
ATOM 3641 N N . ASP A 1 468 ? -29.875 -19.469 -11.672 1 95.56 468 ASP A N 1
ATOM 3642 C CA . ASP A 1 468 ? -30.875 -19.297 -10.609 1 95.56 468 ASP A CA 1
ATOM 3643 C C . ASP A 1 468 ? -30.188 -18.984 -9.273 1 95.56 468 ASP A C 1
ATOM 3645 O O . ASP A 1 468 ? -30.766 -18.281 -8.438 1 95.56 468 ASP A O 1
ATOM 3649 N N . THR A 1 469 ? -29.016 -19.531 -9.086 1 96.81 469 THR A N 1
ATOM 3650 C CA . THR A 1 469 ? -28.391 -19.422 -7.773 1 96.81 469 THR A CA 1
ATOM 3651 C C . THR A 1 469 ? -27.297 -18.359 -7.781 1 96.81 469 THR A C 1
ATOM 3653 O O . THR A 1 469 ? -27.125 -17.625 -6.805 1 96.81 469 THR A O 1
ATOM 3656 N N . ILE A 1 470 ? -26.469 -18.234 -8.859 1 98 470 ILE A N 1
ATOM 3657 C CA . ILE A 1 470 ? -25.25 -17.422 -8.852 1 98 470 ILE A CA 1
ATOM 3658 C C . ILE A 1 470 ? -25.547 -16.062 -9.461 1 98 470 ILE A C 1
ATOM 3660 O O . ILE A 1 470 ? -25.188 -15.023 -8.883 1 98 470 ILE A O 1
ATOM 3664 N N . VAL A 1 471 ? -26.203 -15.953 -10.594 1 97.31 471 VAL A N 1
ATOM 3665 C CA . VAL A 1 471 ? -26.406 -14.734 -11.367 1 97.31 471 VAL A CA 1
ATOM 3666 C C . VAL A 1 471 ? -27.156 -13.703 -10.516 1 97.31 471 VAL A C 1
ATOM 3668 O O . VAL A 1 471 ? -26.844 -12.508 -10.57 1 97.31 471 VAL A O 1
ATOM 3671 N N . PRO A 1 472 ? -28.094 -14.117 -9.625 1 97.25 472 PRO A N 1
ATOM 3672 C CA . PRO A 1 472 ? -28.812 -13.133 -8.805 1 97.25 472 PRO A CA 1
ATOM 3673 C C . PRO A 1 472 ? -27.891 -12.43 -7.793 1 97.25 472 PRO A C 1
ATOM 3675 O O . PRO A 1 472 ? -28.297 -11.438 -7.188 1 97.25 472 PRO A O 1
ATOM 3678 N N . LEU A 1 473 ? -26.688 -12.961 -7.578 1 97.12 473 LEU A N 1
ATOM 3679 C CA . LEU A 1 473 ? -25.766 -12.352 -6.617 1 97.12 473 LEU A CA 1
ATOM 3680 C C . LEU A 1 473 ? -25.188 -11.055 -7.164 1 97.12 473 LEU A C 1
ATOM 3682 O O . LEU A 1 473 ? -24.625 -10.258 -6.406 1 97.12 473 LEU A O 1
ATOM 3686 N N . PHE A 1 474 ? -25.25 -10.844 -8.516 1 96.5 474 PHE A N 1
ATOM 3687 C CA . PHE A 1 474 ? -24.828 -9.562 -9.07 1 96.5 474 PHE A CA 1
ATOM 3688 C C . PHE A 1 474 ? -25.781 -8.453 -8.641 1 96.5 474 PHE A C 1
ATOM 3690 O O . PHE A 1 474 ? -27 -8.625 -8.664 1 96.5 474 PHE A O 1
ATOM 3697 N N . PRO A 1 475 ? -25.219 -7.305 -8.258 1 93.06 475 PRO A N 1
ATOM 3698 C CA . PRO A 1 475 ? -26.094 -6.227 -7.781 1 93.06 475 PRO A CA 1
ATOM 3699 C C . PRO A 1 475 ? -26.859 -5.547 -8.914 1 93.06 475 PRO A C 1
ATOM 3701 O O . PRO A 1 475 ? -27.953 -5.043 -8.703 1 93.06 475 PRO A O 1
ATOM 3704 N N . SER A 1 476 ? -26.344 -5.523 -10.078 1 89.62 476 SER A N 1
ATOM 3705 C CA . SER A 1 476 ? -26.922 -4.801 -11.211 1 89.62 476 SER A CA 1
ATOM 3706 C C . SER A 1 476 ? -27.797 -5.711 -12.055 1 89.62 476 SER A C 1
ATOM 3708 O O . SER A 1 476 ? -27.391 -6.797 -12.453 1 89.62 476 SER A O 1
ATOM 3710 N N . ASN A 1 477 ? -28.953 -5.25 -12.391 1 84.5 477 ASN A N 1
ATOM 3711 C CA . ASN A 1 477 ? -29.844 -5.984 -13.273 1 84.5 477 ASN A CA 1
ATOM 3712 C C . ASN A 1 477 ? -29.281 -6.09 -14.688 1 84.5 477 ASN A C 1
ATOM 3714 O O . ASN A 1 477 ? -29.438 -7.117 -15.344 1 84.5 477 ASN A O 1
ATOM 3718 N N . THR A 1 478 ? -28.656 -5.07 -15.016 1 81.19 478 THR A N 1
ATOM 3719 C CA . THR A 1 478 ? -28.062 -5.059 -16.344 1 81.19 478 THR A CA 1
ATOM 3720 C C . THR A 1 478 ? -27.016 -6.156 -16.469 1 81.19 478 THR A C 1
ATOM 3722 O O . THR A 1 478 ? -26.969 -6.867 -17.484 1 81.19 478 THR A O 1
ATOM 3725 N N . THR A 1 479 ? -26.266 -6.281 -15.477 1 85.12 479 THR A N 1
ATOM 3726 C CA . THR A 1 479 ? -25.25 -7.324 -15.461 1 85.12 479 THR A CA 1
ATOM 3727 C C . THR A 1 479 ? -25.891 -8.711 -15.555 1 85.12 479 THR A C 1
ATOM 3729 O O . THR A 1 479 ? -25.422 -9.57 -16.297 1 85.12 479 THR A O 1
ATOM 3732 N N . ARG A 1 480 ? -26.969 -8.922 -14.938 1 90.69 480 ARG A N 1
ATOM 3733 C CA . ARG A 1 480 ? -27.656 -10.211 -14.914 1 90.69 480 ARG A CA 1
ATOM 3734 C C . ARG A 1 480 ? -28.172 -10.578 -16.297 1 90.69 480 ARG A C 1
ATOM 3736 O O . ARG A 1 480 ? -28.125 -11.742 -16.703 1 90.69 480 ARG A O 1
ATOM 3743 N N . GLU A 1 481 ? -28.562 -9.555 -16.984 1 89.88 481 GLU A N 1
ATOM 3744 C CA . GLU A 1 481 ? -29.156 -9.781 -18.297 1 89.88 481 GLU A CA 1
ATOM 3745 C C . GLU A 1 481 ? -28.078 -10 -19.359 1 89.88 481 GLU A C 1
ATOM 3747 O O . GLU A 1 481 ? -28.344 -10.594 -20.406 1 89.88 481 GLU A O 1
ATOM 3752 N N . GLU A 1 482 ? -26.922 -9.602 -19.047 1 90.81 482 GLU A N 1
ATOM 3753 C CA . GLU A 1 482 ? -25.859 -9.617 -20.047 1 90.81 482 GLU A CA 1
ATOM 3754 C C . GLU A 1 482 ? -25.016 -10.883 -19.938 1 90.81 482 GLU A C 1
ATOM 3756 O O . GLU A 1 482 ? -24.094 -11.094 -20.719 1 90.81 482 GLU A O 1
ATOM 3761 N N . VAL A 1 483 ? -25.375 -11.758 -19.031 1 93.56 483 VAL A N 1
ATOM 3762 C CA . VAL A 1 483 ? -24.625 -13 -18.875 1 93.56 483 VAL A CA 1
ATOM 3763 C C . VAL A 1 483 ? -24.797 -13.867 -20.125 1 93.56 483 VAL A C 1
ATOM 3765 O O . VAL A 1 483 ? -25.922 -14.125 -20.562 1 93.56 483 VAL A O 1
ATOM 3768 N N . THR A 1 484 ? -23.656 -14.281 -20.688 1 92.81 484 THR A N 1
ATOM 3769 C CA . THR A 1 484 ? -23.656 -15.164 -21.844 1 92.81 484 THR A CA 1
ATOM 3770 C C . THR A 1 484 ? -23.234 -16.578 -21.438 1 92.81 484 THR A C 1
ATOM 3772 O O . THR A 1 484 ? -22.281 -16.75 -20.688 1 92.81 484 THR A O 1
ATOM 3775 N N . TYR A 1 485 ? -24.031 -17.562 -21.953 1 90.88 485 TYR A N 1
ATOM 3776 C CA . TYR A 1 485 ? -23.75 -18.969 -21.656 1 90.88 485 TYR A CA 1
ATOM 3777 C C . TYR A 1 485 ? -23.219 -19.688 -22.891 1 90.88 485 TYR A C 1
ATOM 3779 O O . TYR A 1 485 ? -23.75 -19.516 -24 1 90.88 485 TYR A O 1
ATOM 3787 N N . TYR A 1 486 ? -22.141 -20.484 -22.719 1 86.5 486 TYR A N 1
ATOM 3788 C CA . TYR A 1 486 ? -21.672 -21.281 -23.844 1 86.5 486 TYR A CA 1
ATOM 3789 C C . TYR A 1 486 ? -21.031 -22.562 -23.359 1 86.5 486 TYR A C 1
ATOM 3791 O O . TYR A 1 486 ? -20.469 -22.625 -22.266 1 86.5 486 TYR A O 1
ATOM 3799 N N . TYR A 1 487 ? -21.188 -23.578 -24.125 1 87.88 487 TYR A N 1
ATOM 3800 C CA . TYR A 1 487 ? -20.516 -24.859 -23.922 1 87.88 487 TYR A CA 1
ATOM 3801 C C . TYR A 1 487 ? -19.172 -24.891 -24.641 1 87.88 487 TYR A C 1
ATOM 3803 O O . TYR A 1 487 ? -19.047 -24.359 -25.75 1 87.88 487 TYR A O 1
ATOM 3811 N N . PHE A 1 488 ? -18.156 -25.453 -23.984 1 84.62 488 PHE A N 1
ATOM 3812 C CA . PHE A 1 488 ? -16.844 -25.469 -24.609 1 84.62 488 PHE A CA 1
ATOM 3813 C C . PHE A 1 488 ? -16.156 -26.812 -24.375 1 84.62 488 PHE A C 1
ATOM 3815 O O . PHE A 1 488 ? -16.531 -27.562 -23.453 1 84.62 488 PHE A O 1
ATOM 3822 N N . SER A 1 489 ? -15.25 -27.141 -25.281 1 88.31 489 SER A N 1
ATOM 3823 C CA . SER A 1 489 ? -14.352 -28.266 -25.078 1 88.31 489 SER A CA 1
ATOM 3824 C C . SER A 1 489 ? -13.219 -27.891 -24.109 1 88.31 489 SER A C 1
ATOM 3826 O O . SER A 1 489 ? -12.391 -27.031 -24.422 1 88.31 489 SER A O 1
ATOM 3828 N N . TRP A 1 490 ? -13.219 -28.547 -23.016 1 89.75 490 TRP A N 1
ATOM 3829 C CA . TRP A 1 490 ? -12.203 -28.219 -22.016 1 89.75 490 TRP A CA 1
ATOM 3830 C C . TRP A 1 490 ? -10.812 -28.641 -22.5 1 89.75 490 TRP A C 1
ATOM 3832 O O . TRP A 1 490 ? -9.844 -27.906 -22.297 1 89.75 490 TRP A O 1
ATOM 3842 N N . SER A 1 491 ? -10.672 -29.781 -23.094 1 86.75 491 SER A N 1
ATOM 3843 C CA . SER A 1 491 ? -9.391 -30.203 -23.656 1 86.75 491 SER A CA 1
ATOM 3844 C C . SER A 1 491 ? -8.93 -29.281 -24.766 1 86.75 491 SER A C 1
ATOM 3846 O O . SER A 1 491 ? -7.723 -29.109 -24.984 1 86.75 491 SER A O 1
ATOM 3848 N N . GLY A 1 492 ? -9.836 -28.609 -25.391 1 80.62 492 GLY A N 1
ATOM 3849 C CA . GLY A 1 492 ? -9.539 -27.688 -26.469 1 80.62 492 GLY A CA 1
ATOM 3850 C C . GLY A 1 492 ? -9.156 -26.297 -25.984 1 80.62 492 GLY A C 1
ATOM 3851 O O . GLY A 1 492 ? -8.445 -25.562 -26.672 1 80.62 492 GLY A O 1
ATOM 3852 N N . MET A 1 493 ? -9.711 -25.922 -24.859 1 74.81 493 MET A N 1
ATOM 3853 C CA . MET A 1 493 ? -9.438 -24.594 -24.297 1 74.81 493 MET A CA 1
ATOM 3854 C C . MET A 1 493 ? -7.934 -24.375 -24.141 1 74.81 493 MET A C 1
ATOM 3856 O O . MET A 1 493 ? -7.422 -23.312 -24.484 1 74.81 493 MET A O 1
ATOM 3860 N N . SER A 1 494 ? -7.305 -25.312 -23.625 1 63.47 494 SER A N 1
ATOM 3861 C CA . SER A 1 494 ? -5.859 -25.203 -23.469 1 63.47 494 SER A CA 1
ATOM 3862 C C . SER A 1 494 ? -5.172 -25.031 -24.812 1 63.47 494 SER A C 1
ATOM 3864 O O . SER A 1 494 ? -4.211 -24.266 -24.938 1 63.47 494 SER A O 1
ATOM 3866 N N . ARG A 1 495 ? -5.75 -25.609 -25.781 1 61.53 495 ARG A N 1
ATOM 3867 C CA . ARG A 1 495 ? -5.191 -25.547 -27.125 1 61.53 495 ARG A CA 1
ATOM 3868 C C . ARG A 1 495 ? -5.426 -24.188 -27.766 1 61.53 495 ARG A C 1
ATOM 3870 O O . ARG A 1 495 ? -4.539 -23.656 -28.438 1 61.53 495 ARG A O 1
ATOM 3877 N N . GLN A 1 496 ? -6.57 -23.734 -27.594 1 60.69 496 GLN A N 1
ATOM 3878 C CA . GLN A 1 496 ? -6.93 -22.453 -28.188 1 60.69 496 GLN A CA 1
ATOM 3879 C C . GLN A 1 496 ? -6.109 -21.312 -27.594 1 60.69 496 GLN A C 1
ATOM 3881 O O . GLN A 1 496 ? -5.668 -20.406 -28.297 1 60.69 496 GLN A O 1
ATOM 3886 N N . ARG A 1 497 ? -5.914 -21.328 -26.344 1 58.69 497 ARG A N 1
ATOM 3887 C CA . ARG A 1 497 ? -5.117 -20.297 -25.688 1 58.69 497 ARG A CA 1
ATOM 3888 C C . ARG A 1 497 ? -3.695 -20.266 -26.234 1 58.69 497 ARG A C 1
ATOM 3890 O O . ARG A 1 497 ? -3.111 -19.203 -26.406 1 58.69 497 ARG A O 1
ATOM 3897 N N . GLU A 1 498 ? -3.211 -21.469 -26.594 1 55.22 498 GLU A N 1
ATOM 3898 C CA . GLU A 1 498 ? -1.852 -21.578 -27.109 1 55.22 498 GLU A CA 1
ATOM 3899 C C . GLU A 1 498 ? -1.748 -21.031 -28.531 1 55.22 498 GLU A C 1
ATOM 3901 O O . GLU A 1 498 ? -0.663 -20.672 -28.984 1 55.22 498 GLU A O 1
ATOM 3906 N N . GLN A 1 499 ? -2.828 -21.078 -29.156 1 56.84 499 GLN A N 1
ATOM 3907 C CA . GLN A 1 499 ? -2.783 -20.594 -30.531 1 56.84 499 GLN A CA 1
ATOM 3908 C C . GLN A 1 499 ? -2.836 -19.062 -30.578 1 56.84 499 GLN A C 1
ATOM 3910 O O . GLN A 1 499 ? -2.537 -18.453 -31.609 1 56.84 499 GLN A O 1
ATOM 3915 N N . ASP A 1 500 ? -3.117 -18.547 -29.469 1 57.06 500 ASP A N 1
ATOM 3916 C CA . ASP A 1 500 ? -3.115 -17.094 -29.359 1 57.06 500 ASP A CA 1
ATOM 3917 C C . ASP A 1 500 ? -1.718 -16.578 -29.031 1 57.06 500 ASP A C 1
ATOM 3919 O O . ASP A 1 500 ? -1.163 -16.891 -27.984 1 57.06 500 ASP A O 1
ATOM 3923 N N . ASP A 1 501 ? -1.079 -15.93 -30.062 1 55.88 501 ASP A N 1
ATOM 3924 C CA . ASP A 1 501 ? 0.289 -15.438 -29.938 1 55.88 501 ASP A CA 1
ATOM 3925 C C . ASP A 1 501 ? 0.476 -14.617 -28.672 1 55.88 501 ASP A C 1
ATOM 3927 O O . ASP A 1 501 ? 1.583 -14.539 -28.125 1 55.88 501 ASP A O 1
ATOM 3931 N N . ARG A 1 502 ? -0.567 -14.047 -28.156 1 57.09 502 ARG A N 1
ATOM 3932 C CA . ARG A 1 502 ? -0.477 -13.172 -26.984 1 57.09 502 ARG A CA 1
ATOM 3933 C C . ARG A 1 502 ? -0.12 -13.969 -25.734 1 57.09 502 ARG A C 1
ATOM 3935 O O . ARG A 1 502 ? 0.389 -13.406 -24.766 1 57.09 502 ARG A O 1
ATOM 3942 N N . TRP A 1 503 ? -0.409 -15.242 -25.891 1 58.31 503 TRP A N 1
ATOM 3943 C CA . TRP A 1 503 ? -0.236 -16.062 -24.703 1 58.31 503 TRP A CA 1
ATOM 3944 C C . TRP A 1 503 ? 1.001 -16.938 -24.812 1 58.31 503 TRP A C 1
ATOM 3946 O O . TRP A 1 503 ? 1.453 -17.516 -23.828 1 58.31 503 TRP A O 1
ATOM 3956 N N . LYS A 1 504 ? 1.474 -17.047 -25.953 1 63.03 504 LYS A N 1
ATOM 3957 C CA . LYS A 1 504 ? 2.59 -17.969 -26.172 1 63.03 504 LYS A CA 1
ATOM 3958 C C . LYS A 1 504 ? 3.828 -17.516 -25.391 1 63.03 504 LYS A C 1
ATOM 3960 O O . LYS A 1 504 ? 4.512 -18.328 -24.781 1 63.03 504 LYS A O 1
ATOM 3965 N N . SER A 1 505 ? 4.07 -16.234 -25.5 1 70.44 505 SER A N 1
ATOM 3966 C CA . SER A 1 505 ? 5.23 -15.695 -24.781 1 70.44 505 SER A CA 1
ATOM 3967 C C . SER A 1 505 ? 5 -14.242 -24.375 1 70.44 505 SER A C 1
ATOM 3969 O O . SER A 1 505 ? 4.129 -13.57 -24.922 1 70.44 505 SER A O 1
ATOM 3971 N N . VAL A 1 506 ? 5.613 -13.977 -23.234 1 81.25 506 VAL A N 1
ATOM 3972 C CA . VAL A 1 506 ? 5.598 -12.602 -22.766 1 81.25 506 VAL A CA 1
ATOM 3973 C C . VAL A 1 506 ? 7.027 -12.078 -22.656 1 81.25 506 VAL A C 1
ATOM 3975 O O . VAL A 1 506 ? 7.977 -12.859 -22.562 1 81.25 506 VAL A O 1
ATOM 3978 N N . TYR A 1 507 ? 7.148 -10.844 -22.797 1 84.44 507 TYR A N 1
ATOM 3979 C CA . TYR A 1 507 ? 8.445 -10.234 -22.5 1 84.44 507 TYR A CA 1
ATOM 3980 C C . TYR A 1 507 ? 8.82 -10.453 -21.047 1 84.44 507 TYR A C 1
ATOM 3982 O O . TYR A 1 507 ? 9.906 -10.945 -20.75 1 84.44 507 TYR A O 1
ATOM 3990 N N . SER A 1 508 ? 7.91 -10.078 -20.219 1 88.88 508 SER A N 1
ATOM 3991 C CA . SER A 1 508 ? 8.07 -10.297 -18.797 1 88.88 508 SER A CA 1
ATOM 3992 C C . SER A 1 508 ? 6.727 -10.555 -18.125 1 88.88 508 SER A C 1
ATOM 3994 O O . SER A 1 508 ? 5.684 -10.133 -18.625 1 88.88 508 SER A O 1
ATOM 3996 N N . ALA A 1 509 ? 6.793 -11.328 -17.031 1 90.69 509 ALA A N 1
ATOM 3997 C CA . ALA A 1 509 ? 5.605 -11.648 -16.234 1 90.69 509 ALA A CA 1
ATOM 3998 C C . ALA A 1 509 ? 5.898 -11.586 -14.742 1 90.69 509 ALA A C 1
ATOM 4000 O O . ALA A 1 509 ? 6.957 -12.031 -14.297 1 90.69 509 ALA A O 1
ATOM 4001 N N . GLN A 1 510 ? 5.051 -10.914 -14.016 1 93.25 510 GLN A N 1
ATOM 4002 C CA . GLN A 1 510 ? 5.074 -10.906 -12.562 1 93.25 510 GLN A CA 1
ATOM 4003 C C . GLN A 1 510 ? 3.672 -11.094 -11.984 1 93.25 510 GLN A C 1
ATOM 4005 O O . GLN A 1 510 ? 2.68 -10.758 -12.641 1 93.25 510 GLN A O 1
ATOM 4010 N N . CYS A 1 511 ? 3.65 -11.695 -10.852 1 94.88 511 CYS A N 1
ATOM 4011 C CA . CYS A 1 511 ? 2.379 -11.914 -10.172 1 94.88 511 CYS A CA 1
ATOM 4012 C C . CYS A 1 511 ? 2.484 -11.57 -8.695 1 94.88 511 CYS A C 1
ATOM 4014 O O . CYS A 1 511 ? 3.48 -11.898 -8.039 1 94.88 511 CYS A O 1
ATOM 4016 N N . TRP A 1 512 ? 1.624 -10.742 -8.211 1 96.75 512 TRP A N 1
ATOM 4017 C CA . TRP A 1 512 ? 1.371 -10.531 -6.793 1 96.75 512 TRP A CA 1
ATOM 4018 C C . TRP A 1 512 ? 0.08 -11.219 -6.359 1 96.75 512 TRP A C 1
ATOM 4020 O O . TRP A 1 512 ? -0.962 -11.055 -6.996 1 96.75 512 TRP A O 1
ATOM 4030 N N . ASN A 1 513 ? 0.152 -12.07 -5.305 1 97.62 513 ASN A N 1
ATOM 4031 C CA . ASN A 1 513 ? -1.079 -12.758 -4.938 1 97.62 513 ASN A CA 1
ATOM 4032 C C . ASN A 1 513 ? -1.095 -13.133 -3.455 1 97.62 513 ASN A C 1
ATOM 4034 O O . ASN A 1 513 ? -0.058 -13.094 -2.791 1 97.62 513 ASN A O 1
ATOM 4038 N N . GLY A 1 514 ? -2.221 -13.406 -2.943 1 98.19 514 GLY A N 1
ATOM 4039 C CA . GLY A 1 514 ? -2.488 -13.859 -1.589 1 98.19 514 GLY A CA 1
ATOM 4040 C C . GLY A 1 514 ? -3.877 -14.453 -1.422 1 98.19 514 GLY A C 1
ATOM 4041 O O . GLY A 1 514 ? -4.688 -14.422 -2.35 1 98.19 514 GLY A O 1
ATOM 4042 N N . PHE A 1 515 ? -4.125 -15.023 -0.234 1 98.69 515 PHE A N 1
ATOM 4043 C CA . PHE A 1 515 ? -5.375 -15.727 0.013 1 98.69 515 PHE A CA 1
ATOM 4044 C C . PHE A 1 515 ? -6.297 -14.906 0.905 1 98.69 515 PHE A C 1
ATOM 4046 O O . PHE A 1 515 ? -5.895 -14.469 1.987 1 98.69 515 PHE A O 1
ATOM 4053 N N . LEU A 1 516 ? -7.516 -14.641 0.403 1 98.75 516 LEU A N 1
ATOM 4054 C CA . LEU A 1 516 ? -8.539 -14.039 1.245 1 98.75 516 LEU A CA 1
ATOM 4055 C C . LEU A 1 516 ? -9.273 -15.102 2.061 1 98.75 516 LEU A C 1
ATOM 4057 O O . LEU A 1 516 ? -9.867 -16.016 1.497 1 98.75 516 LEU A O 1
ATOM 4061 N N . LEU A 1 517 ? -9.234 -15.016 3.338 1 98.38 517 LEU A N 1
ATOM 4062 C CA . LEU A 1 517 ? -9.891 -15.953 4.246 1 98.38 517 LEU A CA 1
ATOM 4063 C C . LEU A 1 517 ? -11.328 -15.516 4.516 1 98.38 517 LEU A C 1
ATOM 4065 O O . LEU A 1 517 ? -11.672 -14.352 4.34 1 98.38 517 LEU A O 1
ATOM 4069 N N . PRO A 1 518 ? -12.148 -16.469 4.91 1 97.69 518 PRO A N 1
ATOM 4070 C CA . PRO A 1 518 ? -13.562 -16.141 5.152 1 97.69 518 PRO A CA 1
ATOM 4071 C C . PRO A 1 518 ? -13.75 -14.992 6.137 1 97.69 518 PRO A C 1
ATOM 4073 O O . PRO A 1 518 ? -14.641 -14.164 5.961 1 97.69 518 PRO A O 1
ATOM 4076 N N . ARG A 1 519 ? -12.938 -14.828 7.141 1 96.81 519 ARG A N 1
ATOM 4077 C CA . ARG A 1 519 ? -13.062 -13.781 8.156 1 96.81 519 ARG A CA 1
ATOM 4078 C C . ARG A 1 519 ? -12.891 -12.398 7.535 1 96.81 519 ARG A C 1
ATOM 4080 O O . ARG A 1 519 ? -13.422 -11.414 8.055 1 96.81 519 ARG A O 1
ATOM 4087 N N . ASN A 1 520 ? -12.203 -12.336 6.445 1 97.81 520 ASN A N 1
ATOM 4088 C CA . ASN A 1 520 ? -11.93 -11.047 5.809 1 97.81 520 ASN A CA 1
ATOM 4089 C C . ASN A 1 520 ? -12.891 -10.789 4.648 1 97.81 520 ASN A C 1
ATOM 4091 O O . ASN A 1 520 ? -12.734 -9.805 3.92 1 97.81 520 ASN A O 1
ATOM 4095 N N . ASN A 1 521 ? -13.859 -11.688 4.414 1 98.19 521 ASN A N 1
ATOM 4096 C CA . ASN A 1 521 ? -14.852 -11.477 3.367 1 98.19 521 ASN A CA 1
ATOM 4097 C C . ASN A 1 521 ? -15.922 -10.477 3.799 1 98.19 521 ASN A C 1
ATOM 4099 O O . ASN A 1 521 ? -17.094 -10.836 3.941 1 98.19 521 ASN A O 1
ATOM 4103 N N . THR A 1 522 ? -15.57 -9.188 3.916 1 97.19 522 THR A N 1
ATOM 4104 C CA . THR A 1 522 ? -16.469 -8.125 4.332 1 97.19 522 THR A CA 1
ATOM 4105 C C . THR A 1 522 ? -16.578 -7.055 3.248 1 97.19 522 THR A C 1
ATOM 4107 O O . THR A 1 522 ? -15.742 -6.984 2.35 1 97.19 522 THR A O 1
ATOM 4110 N N . TYR A 1 523 ? -17.609 -6.301 3.354 1 94.12 523 TYR A N 1
ATOM 4111 C CA . TYR A 1 523 ? -17.828 -5.203 2.418 1 94.12 523 TYR A CA 1
ATOM 4112 C C . TYR A 1 523 ? -16.688 -4.203 2.465 1 94.12 523 TYR A C 1
ATOM 4114 O O . TYR A 1 523 ? -16.219 -3.736 1.423 1 94.12 523 TYR A O 1
ATOM 4122 N N . ASP A 1 524 ? -16.141 -3.908 3.604 1 90.62 524 ASP A N 1
ATOM 4123 C CA . ASP A 1 524 ? -15.07 -2.93 3.777 1 90.62 524 ASP A CA 1
ATOM 4124 C C . ASP A 1 524 ? -13.781 -3.4 3.109 1 90.62 524 ASP A C 1
ATOM 4126 O O . ASP A 1 524 ? -13.094 -2.617 2.445 1 90.62 524 ASP A O 1
ATOM 4130 N N . VAL A 1 525 ? -13.492 -4.645 3.303 1 95.75 525 VAL A N 1
ATOM 4131 C CA . VAL A 1 525 ? -12.273 -5.203 2.725 1 95.75 525 VAL A CA 1
ATOM 4132 C C . VAL A 1 525 ? -12.352 -5.148 1.201 1 95.75 525 VAL A C 1
ATOM 4134 O O . VAL A 1 525 ? -11.414 -4.703 0.54 1 95.75 525 VAL A O 1
ATOM 4137 N N . TRP A 1 526 ? -13.445 -5.523 0.649 1 96.75 526 TRP A N 1
ATOM 4138 C CA . TRP A 1 526 ? -13.602 -5.539 -0.802 1 96.75 526 TRP A CA 1
ATOM 4139 C C . TRP A 1 526 ? -13.617 -4.121 -1.364 1 96.75 526 TRP A C 1
ATOM 4141 O O . TRP A 1 526 ? -13.141 -3.883 -2.477 1 96.75 526 TRP A O 1
ATOM 4151 N N . THR A 1 527 ? -14.148 -3.18 -0.623 1 91.75 527 THR A N 1
ATOM 4152 C CA . THR A 1 527 ? -14.117 -1.781 -1.038 1 91.75 527 THR A CA 1
ATOM 4153 C C . THR A 1 527 ? -12.68 -1.266 -1.093 1 91.75 527 THR A C 1
ATOM 4155 O O . THR A 1 527 ? -12.312 -0.543 -2.021 1 91.75 527 THR A O 1
ATOM 4158 N N . ASP A 1 528 ? -11.93 -1.604 -0.109 1 91.31 528 ASP A N 1
ATOM 4159 C CA . ASP A 1 528 ? -10.523 -1.221 -0.093 1 91.31 528 ASP A CA 1
ATOM 4160 C C . ASP A 1 528 ? -9.773 -1.821 -1.282 1 91.31 528 ASP A C 1
ATOM 4162 O O . ASP A 1 528 ? -9 -1.131 -1.949 1 91.31 528 ASP A O 1
ATOM 4166 N N . ILE A 1 529 ? -9.984 -3.096 -1.532 1 95.69 529 ILE A N 1
ATOM 4167 C CA . ILE A 1 529 ? -9.359 -3.773 -2.662 1 95.69 529 ILE A CA 1
ATOM 4168 C C . ILE A 1 529 ? -9.781 -3.104 -3.967 1 95.69 529 ILE A C 1
ATOM 4170 O O . ILE A 1 529 ? -8.961 -2.879 -4.855 1 95.69 529 ILE A O 1
ATOM 4174 N N . GLN A 1 530 ? -11.047 -2.756 -4.051 1 93.25 530 GLN A N 1
ATOM 4175 C CA . GLN A 1 530 ? -11.602 -2.09 -5.227 1 93.25 530 GLN A CA 1
ATOM 4176 C C . GLN A 1 530 ? -10.867 -0.785 -5.516 1 93.25 530 GLN A C 1
ATOM 4178 O O . GLN A 1 530 ? -10.531 -0.497 -6.668 1 93.25 530 GLN A O 1
ATOM 4183 N N . GLU A 1 531 ? -10.641 -0.028 -4.531 1 89.69 531 GLU A N 1
ATOM 4184 C CA . GLU A 1 531 ? -9.984 1.264 -4.703 1 89.69 531 GLU A CA 1
ATOM 4185 C C . GLU A 1 531 ? -8.555 1.091 -5.207 1 89.69 531 GLU A C 1
ATOM 4187 O O . GLU A 1 531 ? -8.086 1.862 -6.047 1 89.69 531 GLU A O 1
ATOM 4192 N N . SER A 1 532 ? -7.879 0.138 -4.668 1 93.38 532 SER A N 1
ATOM 4193 C CA . SER A 1 532 ? -6.523 -0.153 -5.125 1 93.38 532 SER A CA 1
ATOM 4194 C C . SER A 1 532 ? -6.523 -0.63 -6.574 1 93.38 532 SER A C 1
ATOM 4196 O O . SER A 1 532 ? -5.668 -0.227 -7.363 1 93.38 532 SER A O 1
ATOM 4198 N N . MET A 1 533 ? -7.465 -1.46 -6.914 1 92.31 533 MET A N 1
ATOM 4199 C CA . MET A 1 533 ? -7.562 -1.953 -8.281 1 92.31 533 MET A CA 1
ATOM 4200 C C . MET A 1 533 ? -7.914 -0.822 -9.242 1 92.31 533 MET A C 1
ATOM 4202 O O . MET A 1 533 ? -7.469 -0.818 -10.398 1 92.31 533 MET A O 1
ATOM 4206 N N . LYS A 1 534 ? -8.742 0.073 -8.781 1 90.19 534 LYS A N 1
ATOM 4207 C CA . LYS A 1 534 ? -9.078 1.236 -9.594 1 90.19 534 LYS A CA 1
ATOM 4208 C C . LYS A 1 534 ? -7.832 2.021 -9.977 1 90.19 534 LYS A C 1
ATOM 4210 O O . LYS A 1 534 ? -7.699 2.465 -11.125 1 90.19 534 LYS A O 1
ATOM 4215 N N . ALA A 1 535 ? -6.98 2.191 -9.023 1 91.38 535 ALA A N 1
ATOM 4216 C CA . ALA A 1 535 ? -5.723 2.881 -9.305 1 91.38 535 ALA A CA 1
ATOM 4217 C C . ALA A 1 535 ? -4.926 2.148 -10.375 1 91.38 535 ALA A C 1
ATOM 4219 O O . ALA A 1 535 ? -4.359 2.777 -11.273 1 91.38 535 ALA A O 1
ATOM 4220 N N . LEU A 1 536 ? -4.844 0.872 -10.289 1 90.12 536 LEU A N 1
ATOM 4221 C CA . LEU A 1 536 ? -4.117 0.087 -11.281 1 90.12 536 LEU A CA 1
ATOM 4222 C C . LEU A 1 536 ? -4.727 0.266 -12.672 1 90.12 536 LEU A C 1
ATOM 4224 O O . LEU A 1 536 ? -4.004 0.438 -13.656 1 90.12 536 LEU A O 1
ATOM 4228 N N . PHE A 1 537 ? -6.035 0.29 -12.742 1 86.25 537 PHE A N 1
ATOM 4229 C CA . PHE A 1 537 ? -6.727 0.458 -14.016 1 86.25 537 PHE A CA 1
ATOM 4230 C C . PHE A 1 537 ? -6.434 1.828 -14.609 1 86.25 537 PHE A C 1
ATOM 4232 O O . PHE A 1 537 ? -6.336 1.971 -15.828 1 86.25 537 PHE A O 1
ATOM 4239 N N . LEU A 1 538 ? -6.289 2.766 -13.742 1 85.56 538 LEU A N 1
ATOM 4240 C CA . LEU A 1 538 ? -6.098 4.141 -14.188 1 85.56 538 LEU A CA 1
ATOM 4241 C C . LEU A 1 538 ? -4.676 4.355 -14.695 1 85.56 538 LEU A C 1
ATOM 4243 O O . LEU A 1 538 ? -4.449 5.145 -15.609 1 85.56 538 LEU A O 1
ATOM 4247 N N . TYR A 1 539 ? -3.744 3.562 -14.195 1 88.44 539 TYR A N 1
ATOM 4248 C CA . TYR A 1 539 ? -2.373 4.02 -14.398 1 88.44 539 TYR A CA 1
ATOM 4249 C C . TYR A 1 539 ? -1.526 2.93 -15.047 1 88.44 539 TYR A C 1
ATOM 4251 O O . TYR A 1 539 ? -0.371 3.166 -15.414 1 88.44 539 TYR A O 1
ATOM 4259 N N . THR A 1 540 ? -2.043 1.739 -15.234 1 87.44 540 THR A N 1
ATOM 4260 C CA . THR A 1 540 ? -1.275 0.667 -15.859 1 87.44 540 THR A CA 1
ATOM 4261 C C . THR A 1 540 ? -1.955 0.188 -17.141 1 87.44 540 THR A C 1
ATOM 4263 O O . THR A 1 540 ? -3.17 0.323 -17.297 1 87.44 540 THR A O 1
ATOM 4266 N N . ASN A 1 541 ? -1.095 -0.372 -18.016 1 83.88 541 ASN A N 1
ATOM 4267 C CA . ASN A 1 541 ? -1.604 -0.914 -19.266 1 83.88 541 ASN A CA 1
ATOM 4268 C C . ASN A 1 541 ? -1.644 -2.439 -19.25 1 83.88 541 ASN A C 1
ATOM 4270 O O . ASN A 1 541 ? -2.49 -3.053 -19.891 1 83.88 541 ASN A O 1
ATOM 4274 N N . ASN A 1 542 ? -0.747 -3.037 -18.5 1 85.75 542 ASN A N 1
ATOM 4275 C CA . ASN A 1 542 ? -0.551 -4.477 -18.641 1 85.75 542 ASN A CA 1
ATOM 4276 C C . ASN A 1 542 ? -0.915 -5.215 -17.359 1 85.75 542 ASN A C 1
ATOM 4278 O O . ASN A 1 542 ? -0.909 -6.449 -17.312 1 85.75 542 ASN A O 1
ATOM 4282 N N . ALA A 1 543 ? -1.188 -4.441 -16.266 1 90.19 543 ALA A N 1
ATOM 4283 C CA . ALA A 1 543 ? -1.576 -5.078 -15.008 1 90.19 543 ALA A CA 1
ATOM 4284 C C . ALA A 1 543 ? -3.064 -5.414 -15 1 90.19 543 ALA A C 1
ATOM 4286 O O . ALA A 1 543 ? -3.885 -4.633 -15.492 1 90.19 543 ALA A O 1
ATOM 4287 N N . SER A 1 544 ? -3.424 -6.609 -14.453 1 88.62 544 SER A N 1
ATOM 4288 C CA . SER A 1 544 ? -4.82 -7.027 -14.391 1 88.62 544 SER A CA 1
ATOM 4289 C C . SER A 1 544 ? -5.102 -7.832 -13.125 1 88.62 544 SER A C 1
ATOM 4291 O O . SER A 1 544 ? -4.262 -8.617 -12.688 1 88.62 544 SER A O 1
ATOM 4293 N N . PRO A 1 545 ? -6.293 -7.594 -12.617 1 92.31 545 PRO A N 1
ATOM 4294 C CA . PRO A 1 545 ? -6.668 -8.438 -11.484 1 92.31 545 PRO A CA 1
ATOM 4295 C C . PRO A 1 545 ? -7 -9.867 -11.891 1 92.31 545 PRO A C 1
ATOM 4297 O O . PRO A 1 545 ? -7.504 -10.094 -12.992 1 92.31 545 PRO A O 1
ATOM 4300 N N . ARG A 1 546 ? -6.688 -10.781 -11.078 1 94.62 546 ARG A N 1
ATOM 4301 C CA . ARG A 1 546 ? -7.098 -12.18 -11.172 1 94.62 546 ARG A CA 1
ATOM 4302 C C . ARG A 1 546 ? -7.594 -12.695 -9.82 1 94.62 546 ARG A C 1
ATOM 4304 O O . ARG A 1 546 ? -6.867 -12.641 -8.828 1 94.62 546 ARG A O 1
ATOM 4311 N N . ILE A 1 547 ? -8.812 -13.148 -9.797 1 97.69 547 ILE A N 1
ATOM 4312 C CA . ILE A 1 547 ? -9.383 -13.695 -8.57 1 97.69 547 ILE A CA 1
ATOM 4313 C C . ILE A 1 547 ? -9.953 -15.086 -8.844 1 97.69 547 ILE A C 1
ATOM 4315 O O . ILE A 1 547 ? -10.734 -15.273 -9.781 1 97.69 547 ILE A O 1
ATOM 4319 N N . GLU A 1 548 ? -9.547 -15.992 -8.078 1 98.06 548 GLU A N 1
ATOM 4320 C CA . GLU A 1 548 ? -9.953 -17.391 -8.242 1 98.06 548 GLU A CA 1
ATOM 4321 C C . GLU A 1 548 ? -10.672 -17.891 -6.992 1 98.06 548 GLU A C 1
ATOM 4323 O O . GLU A 1 548 ? -10.242 -17.625 -5.871 1 98.06 548 GLU A O 1
ATOM 4328 N N . LEU A 1 549 ? -11.766 -18.625 -7.258 1 98.56 549 LEU A N 1
ATOM 4329 C CA . LEU A 1 549 ? -12.539 -19.203 -6.168 1 98.56 549 LEU A CA 1
ATOM 4330 C C . LEU A 1 549 ? -11.891 -20.484 -5.66 1 98.56 549 LEU A C 1
ATOM 4332 O O . LEU A 1 549 ? -11.602 -21.391 -6.445 1 98.56 549 LEU A O 1
ATOM 4336 N N . TRP A 1 550 ? -11.609 -20.5 -4.461 1 98.44 550 TRP A N 1
ATOM 4337 C CA . TRP A 1 550 ? -11.102 -21.688 -3.773 1 98.44 550 TRP A CA 1
ATOM 4338 C C . TRP A 1 550 ? -12.195 -22.328 -2.93 1 98.44 550 TRP A C 1
ATOM 4340 O O . TRP A 1 550 ? -13.375 -22.281 -3.293 1 98.44 550 TRP A O 1
ATOM 4350 N N . GLY A 1 551 ? -11.867 -23.094 -1.892 1 97.38 551 GLY A N 1
ATOM 4351 C CA . GLY A 1 551 ? -12.867 -23.797 -1.103 1 97.38 551 GLY A CA 1
ATOM 4352 C C . GLY A 1 551 ? -13.203 -25.172 -1.664 1 97.38 551 GLY A C 1
ATOM 4353 O O . GLY A 1 551 ? -12.398 -25.781 -2.371 1 97.38 551 GLY A O 1
ATOM 4354 N N . GLY A 1 552 ? -14.422 -25.703 -1.255 1 97.06 552 GLY A N 1
ATOM 4355 C CA . GLY A 1 552 ? -14.805 -27.031 -1.692 1 97.06 552 GLY A CA 1
ATOM 4356 C C . GLY A 1 552 ? -13.898 -28.125 -1.158 1 97.06 552 GLY A C 1
ATOM 4357 O O . GLY A 1 552 ? -13.57 -28.141 0.031 1 97.06 552 GLY A O 1
ATOM 4358 N N . ALA A 1 553 ? -13.5 -28.953 -2.014 1 97.56 553 ALA A N 1
ATOM 4359 C CA . ALA A 1 553 ? -12.672 -30.094 -1.616 1 97.56 553 ALA A CA 1
ATOM 4360 C C . ALA A 1 553 ? -11.32 -29.625 -1.079 1 97.56 553 ALA A C 1
ATOM 4362 O O . ALA A 1 553 ? -10.695 -30.312 -0.277 1 97.56 553 ALA A O 1
ATOM 4363 N N . ILE A 1 554 ? -10.852 -28.438 -1.487 1 98.19 554 ILE A N 1
ATOM 4364 C CA . ILE A 1 554 ? -9.57 -27.906 -1.023 1 98.19 554 ILE A CA 1
ATOM 4365 C C . ILE A 1 554 ? -9.602 -27.75 0.494 1 98.19 554 ILE A C 1
ATOM 4367 O O . ILE A 1 554 ? -8.648 -28.109 1.185 1 98.19 554 ILE A O 1
ATOM 4371 N N . SER A 1 555 ? -10.727 -27.266 1.016 1 97.06 555 SER A N 1
ATOM 4372 C CA . SER A 1 555 ? -10.836 -26.906 2.428 1 97.06 555 SER A CA 1
ATOM 4373 C C . SER A 1 555 ? -11.047 -28.141 3.295 1 97.06 555 SER A C 1
ATOM 4375 O O . SER A 1 555 ? -11 -28.062 4.523 1 97.06 555 SER A O 1
ATOM 4377 N N . LYS A 1 556 ? -11.289 -29.25 2.703 1 96.12 556 LYS A N 1
ATOM 4378 C CA . LYS A 1 556 ? -11.539 -30.484 3.457 1 96.12 556 LYS A CA 1
ATOM 4379 C C . LYS A 1 556 ? -10.234 -31.188 3.809 1 96.12 556 LYS A C 1
ATOM 4381 O O . LYS A 1 556 ? -10.234 -32.156 4.559 1 96.12 556 LYS A O 1
ATOM 4386 N N . VAL A 1 557 ? -9.164 -30.703 3.256 1 96.5 557 VAL A N 1
ATOM 4387 C CA . VAL A 1 557 ? -7.844 -31.25 3.527 1 96.5 557 VAL A CA 1
ATOM 4388 C C . VAL A 1 557 ? -7.148 -30.438 4.605 1 96.5 557 VAL A C 1
ATOM 4390 O O . VAL A 1 557 ? -7.18 -29.203 4.57 1 96.5 557 VAL A O 1
ATOM 4393 N N . SER A 1 558 ? -6.527 -31.094 5.539 1 95.94 558 SER A N 1
ATOM 4394 C CA . SER A 1 558 ? -5.828 -30.391 6.613 1 95.94 558 SER A CA 1
ATOM 4395 C C . SER A 1 558 ? -4.594 -29.672 6.086 1 95.94 558 SER A C 1
ATOM 4397 O O . SER A 1 558 ? -3.953 -30.125 5.141 1 95.94 558 SER A O 1
ATOM 4399 N N . SER A 1 559 ? -4.219 -28.578 6.754 1 96.19 559 SER A N 1
ATOM 4400 C CA . SER A 1 559 ? -3.109 -27.719 6.332 1 96.19 559 SER A CA 1
ATOM 4401 C C . SER A 1 559 ? -1.771 -28.438 6.504 1 96.19 559 SER A C 1
ATOM 4403 O O . SER A 1 559 ? -0.768 -28.031 5.914 1 96.19 559 SER A O 1
ATOM 4405 N N . ASN A 1 560 ? -1.716 -29.531 7.273 1 96.06 560 ASN A N 1
ATOM 4406 C CA . ASN A 1 560 ? -0.453 -30.219 7.523 1 96.06 560 ASN A CA 1
ATOM 4407 C C . ASN A 1 560 ? -0.371 -31.531 6.758 1 96.06 560 ASN A C 1
ATOM 4409 O O . ASN A 1 560 ? 0.586 -32.281 6.922 1 96.06 560 ASN A O 1
ATOM 4413 N N . THR A 1 561 ? -1.363 -31.797 5.902 1 96.69 561 THR A N 1
ATOM 4414 C CA . THR A 1 561 ? -1.391 -33.031 5.121 1 96.69 561 THR A CA 1
ATOM 4415 C C . THR A 1 561 ? -0.235 -33.062 4.125 1 96.69 561 THR A C 1
ATOM 4417 O O . THR A 1 561 ? 0.25 -34.125 3.766 1 96.69 561 THR A O 1
ATOM 4420 N N . SER A 1 562 ? 0.183 -31.984 3.686 1 97.94 562 SER A N 1
ATOM 4421 C CA . SER A 1 562 ? 1.303 -31.781 2.771 1 97.94 562 SER A CA 1
ATOM 4422 C C . SER A 1 562 ? 2.055 -30.5 3.1 1 97.94 562 SER A C 1
ATOM 4424 O O . SER A 1 562 ? 1.698 -29.781 4.043 1 97.94 562 SER A O 1
ATOM 4426 N N . ALA A 1 563 ? 3.113 -30.203 2.395 1 98.44 563 ALA A N 1
ATOM 4427 C CA . ALA A 1 563 ? 3.906 -29 2.627 1 98.44 563 ALA A CA 1
ATOM 4428 C C . ALA A 1 563 ? 3.092 -27.75 2.336 1 98.44 563 ALA A C 1
ATOM 4430 O O . ALA A 1 563 ? 3.385 -26.672 2.867 1 98.44 563 ALA A O 1
ATOM 4431 N N . PHE A 1 564 ? 2.113 -27.781 1.422 1 98.25 564 PHE A N 1
ATOM 4432 C CA . PHE A 1 564 ? 1.278 -26.625 1.083 1 98.25 564 PHE A CA 1
ATOM 4433 C C . PHE A 1 564 ? 0.199 -26.422 2.139 1 98.25 564 PHE A C 1
ATOM 4435 O O . PHE A 1 564 ? -0.743 -27.203 2.238 1 98.25 564 PHE A O 1
ATOM 4442 N N . PRO A 1 565 ? 0.195 -25.328 2.846 1 98.19 565 PRO A N 1
ATOM 4443 C CA . PRO A 1 565 ? -0.661 -25.219 4.027 1 98.19 565 PRO A CA 1
ATOM 4444 C C . PRO A 1 565 ? -1.939 -24.422 3.756 1 98.19 565 PRO A C 1
ATOM 4446 O O . PRO A 1 565 ? -2.85 -24.406 4.59 1 98.19 565 PRO A O 1
ATOM 4449 N N . HIS A 1 566 ? -2.141 -23.75 2.662 1 97.88 566 HIS A N 1
ATOM 4450 C CA . HIS A 1 566 ? -3.205 -22.766 2.467 1 97.88 566 HIS A CA 1
ATOM 4451 C C . HIS A 1 566 ? -4.48 -23.438 1.967 1 97.88 566 HIS A C 1
ATOM 4453 O O . HIS A 1 566 ? -4.801 -23.359 0.778 1 97.88 566 HIS A O 1
ATOM 4459 N N . ARG A 1 567 ? -5.246 -23.938 2.939 1 97.88 567 ARG A N 1
ATOM 4460 C CA . ARG A 1 567 ? -6.379 -24.797 2.58 1 97.88 567 ARG A CA 1
ATOM 4461 C C . ARG A 1 567 ? -7.699 -24.094 2.867 1 97.88 567 ARG A C 1
ATOM 4463 O O . ARG A 1 567 ? -8.742 -24.469 2.322 1 97.88 567 ARG A O 1
ATOM 4470 N N . ASN A 1 568 ? -7.711 -23.031 3.619 1 96.75 568 ASN A N 1
ATOM 4471 C CA . ASN A 1 568 ? -8.961 -22.438 4.105 1 96.75 568 ASN A CA 1
ATOM 4472 C C . ASN A 1 568 ? -9.305 -21.156 3.355 1 96.75 568 ASN A C 1
ATOM 4474 O O . ASN A 1 568 ? -10.125 -20.375 3.82 1 96.75 568 ASN A O 1
ATOM 4478 N N . ALA A 1 569 ? -8.727 -20.953 2.289 1 98 569 ALA A N 1
ATOM 4479 C CA . ALA A 1 569 ? -8.93 -19.734 1.529 1 98 569 ALA A CA 1
ATOM 4480 C C . ALA A 1 569 ? -10.273 -19.75 0.812 1 98 569 ALA A C 1
ATOM 4482 O O . ALA A 1 569 ? -10.719 -20.781 0.327 1 98 569 ALA A O 1
ATOM 4483 N N . LEU A 1 570 ? -10.922 -18.547 0.759 1 98.25 570 LEU A N 1
ATOM 4484 C CA . LEU A 1 570 ? -12.086 -18.344 -0.098 1 98.25 570 LEU A CA 1
ATOM 4485 C C . LEU A 1 570 ? -11.656 -18.016 -1.526 1 98.25 570 LEU A C 1
ATOM 4487 O O . LEU A 1 570 ? -12.234 -18.547 -2.482 1 98.25 570 LEU A O 1
ATOM 4491 N N . TYR A 1 571 ? -10.727 -17.094 -1.569 1 98.69 571 TYR A N 1
ATOM 4492 C CA . TYR A 1 571 ? -10.227 -16.625 -2.861 1 98.69 571 TYR A CA 1
ATOM 4493 C C . TYR A 1 571 ? -8.703 -16.562 -2.861 1 98.69 571 TYR A C 1
ATOM 4495 O O . TYR A 1 571 ? -8.086 -16.375 -1.812 1 98.69 571 TYR A O 1
ATOM 4503 N N . ASN A 1 572 ? -8.086 -16.859 -3.977 1 98.62 572 ASN A N 1
ATOM 4504 C CA . ASN A 1 572 ? -6.777 -16.297 -4.297 1 98.62 572 ASN A CA 1
ATOM 4505 C C . ASN A 1 572 ? -6.902 -14.992 -5.09 1 98.62 572 ASN A C 1
ATOM 4507 O O . ASN A 1 572 ? -7.457 -14.984 -6.191 1 98.62 572 ASN A O 1
ATOM 4511 N N . VAL A 1 573 ? -6.539 -13.867 -4.492 1 98.5 573 VAL A N 1
ATOM 4512 C CA . VAL A 1 573 ? -6.59 -12.547 -5.105 1 98.5 573 VAL A CA 1
ATOM 4513 C C . VAL A 1 573 ? -5.207 -12.164 -5.633 1 98.5 573 VAL A C 1
ATOM 4515 O O . VAL A 1 573 ? -4.223 -12.203 -4.895 1 98.5 573 VAL A O 1
ATOM 4518 N N . ALA A 1 574 ? -5.215 -11.812 -6.945 1 97.5 574 ALA A N 1
ATOM 4519 C CA . ALA A 1 574 ? -3.91 -11.562 -7.547 1 97.5 574 ALA A CA 1
ATOM 4520 C C . ALA A 1 574 ? -3.963 -10.375 -8.5 1 97.5 574 ALA A C 1
ATOM 4522 O O . ALA A 1 574 ? -5.047 -9.938 -8.906 1 97.5 574 ALA A O 1
ATOM 4523 N N . VAL A 1 575 ? -2.834 -9.781 -8.719 1 95.94 575 VAL A N 1
ATOM 4524 C CA . VAL A 1 575 ? -2.559 -8.859 -9.82 1 95.94 575 VAL A CA 1
ATOM 4525 C C . VAL A 1 575 ? -1.468 -9.445 -10.719 1 95.94 575 VAL A C 1
ATOM 4527 O O . VAL A 1 575 ? -0.36 -9.727 -10.25 1 95.94 575 VAL A O 1
ATOM 4530 N N . ASP A 1 576 ? -1.802 -9.656 -11.945 1 92.75 576 ASP A N 1
ATOM 4531 C CA . ASP A 1 576 ? -0.84 -10.117 -12.938 1 92.75 576 ASP A CA 1
ATOM 4532 C C . ASP A 1 576 ? -0.326 -8.961 -13.789 1 92.75 576 ASP A C 1
ATOM 4534 O O . ASP A 1 576 ? -1.107 -8.117 -14.234 1 92.75 576 ASP A O 1
ATOM 4538 N N . LEU A 1 577 ? 0.923 -8.875 -13.898 1 92 577 LEU A N 1
ATOM 4539 C CA . LEU A 1 577 ? 1.56 -7.984 -14.867 1 92 577 LEU A CA 1
ATOM 4540 C C . LEU A 1 577 ? 2.189 -8.781 -16 1 92 577 LEU A C 1
ATOM 4542 O O . LEU A 1 577 ? 3.299 -9.297 -15.867 1 92 577 LEU A O 1
ATOM 4546 N N . LEU A 1 578 ? 1.486 -8.898 -17.078 1 89.38 578 LEU A N 1
ATOM 4547 C CA . LEU A 1 578 ? 1.941 -9.609 -18.281 1 89.38 578 LEU A CA 1
ATOM 4548 C C . LEU A 1 578 ? 2.275 -8.625 -19.391 1 89.38 578 LEU A C 1
ATOM 4550 O O . LEU A 1 578 ? 1.375 -8.078 -20.047 1 89.38 578 LEU A O 1
ATOM 4554 N N . VAL A 1 579 ? 3.547 -8.484 -19.625 1 88.25 579 VAL A N 1
ATOM 4555 C CA . VAL A 1 579 ? 4.012 -7.531 -20.625 1 88.25 579 VAL A CA 1
ATOM 4556 C C . VAL A 1 579 ? 4.234 -8.25 -21.953 1 88.25 579 VAL A C 1
ATOM 4558 O O . VAL A 1 579 ? 5.047 -9.172 -22.047 1 88.25 579 VAL A O 1
ATOM 4561 N N . PRO A 1 580 ? 3.555 -7.828 -22.922 1 84 580 PRO A N 1
ATOM 4562 C CA . PRO A 1 580 ? 3.703 -8.508 -24.219 1 84 580 PRO A CA 1
ATOM 4563 C C . PRO A 1 580 ? 5.102 -8.359 -24.812 1 84 580 PRO A C 1
ATOM 4565 O O . PRO A 1 580 ? 5.84 -7.438 -24.438 1 84 580 PRO A O 1
ATOM 4568 N N . GLU A 1 581 ? 5.352 -9.266 -25.688 1 82.5 581 GLU A N 1
ATOM 4569 C CA . GLU A 1 581 ? 6.605 -9.18 -26.422 1 82.5 581 GLU A CA 1
ATOM 4570 C C . GLU A 1 581 ? 6.688 -7.883 -27.219 1 82.5 581 GLU A C 1
ATOM 4572 O O . GLU A 1 581 ? 5.676 -7.395 -27.734 1 82.5 581 GLU A O 1
ATOM 4577 N N . GLY A 1 582 ? 7.75 -7.34 -27.344 1 79.31 582 GLY A N 1
ATOM 4578 C CA . GLY A 1 582 ? 7.953 -6.137 -28.125 1 79.31 582 GLY A CA 1
ATOM 4579 C C . GLY A 1 582 ? 7.703 -4.859 -27.344 1 79.31 582 GLY A C 1
ATOM 4580 O O . GLY A 1 582 ? 7.926 -3.76 -27.859 1 79.31 582 GLY A O 1
ATOM 4581 N N . SER A 1 583 ? 7.227 -5 -26.109 1 81.5 583 SER A N 1
ATOM 4582 C CA . SER A 1 583 ? 6.977 -3.828 -25.281 1 81.5 583 SER A CA 1
ATOM 4583 C C . SER A 1 583 ? 8.281 -3.146 -24.891 1 81.5 583 SER A C 1
ATOM 4585 O O . SER A 1 583 ? 9.352 -3.766 -24.922 1 81.5 583 SER A O 1
ATOM 4587 N N . ASP A 1 584 ? 8.141 -1.864 -24.547 1 84.81 584 ASP A N 1
ATOM 4588 C CA . ASP A 1 584 ? 9.281 -1.11 -24.031 1 84.81 584 ASP A CA 1
ATOM 4589 C C . ASP A 1 584 ? 9.664 -1.593 -22.625 1 84.81 584 ASP A C 1
ATOM 4591 O O . ASP A 1 584 ? 8.852 -1.561 -21.703 1 84.81 584 ASP A O 1
ATOM 4595 N N . PRO A 1 585 ? 10.906 -2.033 -22.516 1 84.88 585 PRO A N 1
ATOM 4596 C CA . PRO A 1 585 ? 11.344 -2.553 -21.219 1 84.88 585 PRO A CA 1
ATOM 4597 C C . PRO A 1 585 ? 11.195 -1.53 -20.094 1 84.88 585 PRO A C 1
ATOM 4599 O O . PRO A 1 585 ? 10.883 -1.897 -18.953 1 84.88 585 PRO A O 1
ATOM 4602 N N . LYS A 1 586 ? 11.406 -0.316 -20.359 1 85.25 586 LYS A N 1
ATOM 4603 C CA . LYS A 1 586 ? 11.305 0.711 -19.328 1 85.25 586 LYS A CA 1
ATOM 4604 C C . LYS A 1 586 ? 9.867 0.841 -18.828 1 85.25 586 LYS A C 1
ATOM 4606 O O . LYS A 1 586 ? 9.633 0.944 -17.625 1 85.25 586 LYS A O 1
ATOM 4611 N N . SER A 1 587 ? 8.977 0.811 -19.781 1 83.25 587 SER A N 1
ATOM 4612 C CA . SER A 1 587 ? 7.57 0.897 -19.406 1 83.25 587 SER A CA 1
ATOM 4613 C C . SER A 1 587 ? 7.152 -0.294 -18.562 1 83.25 587 SER A C 1
ATOM 4615 O O . SER A 1 587 ? 6.371 -0.146 -17.609 1 83.25 587 SER A O 1
ATOM 4617 N N . ALA A 1 588 ? 7.711 -1.416 -18.906 1 85.38 588 ALA A N 1
ATOM 4618 C CA . ALA A 1 588 ? 7.426 -2.625 -18.125 1 85.38 588 ALA A CA 1
ATOM 4619 C C . ALA A 1 588 ? 7.949 -2.5 -16.703 1 85.38 588 ALA A C 1
ATOM 4621 O O . ALA A 1 588 ? 7.25 -2.844 -15.75 1 85.38 588 ALA A O 1
ATOM 4622 N N . ASP A 1 589 ? 9.07 -1.947 -16.609 1 88.19 589 ASP A N 1
ATOM 4623 C CA . ASP A 1 589 ? 9.688 -1.775 -15.297 1 88.19 589 ASP A CA 1
ATOM 4624 C C . ASP A 1 589 ? 8.922 -0.749 -14.461 1 88.19 589 ASP A C 1
ATOM 4626 O O . ASP A 1 589 ? 8.742 -0.937 -13.258 1 88.19 589 ASP A O 1
ATOM 4630 N N . ASP A 1 590 ? 8.508 0.303 -15.094 1 88.62 590 ASP A N 1
ATOM 4631 C CA . ASP A 1 590 ? 7.758 1.344 -14.398 1 88.62 590 ASP A CA 1
ATOM 4632 C C . ASP A 1 590 ? 6.438 0.799 -13.852 1 88.62 590 ASP A C 1
ATOM 4634 O O . ASP A 1 590 ? 6.051 1.107 -12.727 1 88.62 590 ASP A O 1
ATOM 4638 N N . GLU A 1 591 ? 5.777 -0.013 -14.602 1 91.38 591 GLU A N 1
ATOM 4639 C CA . GLU A 1 591 ? 4.52 -0.585 -14.141 1 91.38 591 GLU A CA 1
ATOM 4640 C C . GLU A 1 591 ? 4.746 -1.543 -12.969 1 91.38 591 GLU A C 1
ATOM 4642 O O . GLU A 1 591 ? 3.941 -1.598 -12.039 1 91.38 591 GLU A O 1
ATOM 4647 N N . ALA A 1 592 ? 5.84 -2.242 -13.117 1 93.12 592 ALA A N 1
ATOM 4648 C CA . ALA A 1 592 ? 6.156 -3.148 -12.016 1 93.12 592 ALA A CA 1
ATOM 4649 C C . ALA A 1 592 ? 6.371 -2.377 -10.711 1 93.12 592 ALA A C 1
ATOM 4651 O O . ALA A 1 592 ? 5.914 -2.801 -9.648 1 93.12 592 ALA A O 1
ATOM 4652 N N . ILE A 1 593 ? 7.027 -1.274 -10.805 1 92.12 593 ILE A N 1
ATOM 4653 C CA . ILE A 1 593 ? 7.273 -0.425 -9.641 1 92.12 593 ILE A CA 1
ATOM 4654 C C . ILE A 1 593 ? 5.945 0.04 -9.055 1 92.12 593 ILE A C 1
ATOM 4656 O O . ILE A 1 593 ? 5.758 0.017 -7.832 1 92.12 593 ILE A O 1
ATOM 4660 N N . LEU A 1 594 ? 5.059 0.405 -9.922 1 94.06 594 LEU A N 1
ATOM 4661 C CA . LEU A 1 594 ? 3.764 0.902 -9.469 1 94.06 594 LEU A CA 1
ATOM 4662 C C . LEU A 1 594 ? 2.961 -0.206 -8.797 1 94.06 594 LEU A C 1
ATOM 4664 O O . LEU A 1 594 ? 2.406 -0.007 -7.715 1 94.06 594 LEU A O 1
ATOM 4668 N N . VAL A 1 595 ? 2.887 -1.35 -9.406 1 95.75 595 VAL A N 1
ATOM 4669 C CA . VAL A 1 595 ? 2.123 -2.453 -8.836 1 95.75 595 VAL A CA 1
ATOM 4670 C C . VAL A 1 595 ? 2.707 -2.84 -7.48 1 95.75 595 VAL A C 1
ATOM 4672 O O . VAL A 1 595 ? 1.968 -3.092 -6.523 1 95.75 595 VAL A O 1
ATOM 4675 N N . HIS A 1 596 ? 3.998 -2.865 -7.426 1 94.38 596 HIS A N 1
ATOM 4676 C CA . HIS A 1 596 ? 4.676 -3.182 -6.172 1 94.38 596 HIS A CA 1
ATOM 4677 C C . HIS A 1 596 ? 4.309 -2.18 -5.082 1 94.38 596 HIS A C 1
ATOM 4679 O O . HIS A 1 596 ? 4.145 -2.555 -3.918 1 94.38 596 HIS A O 1
ATOM 4685 N N . ALA A 1 597 ? 4.18 -0.983 -5.461 1 94.69 597 ALA A N 1
ATOM 4686 C CA . ALA A 1 597 ? 3.869 0.07 -4.496 1 94.69 597 ALA A CA 1
ATOM 4687 C C . ALA A 1 597 ? 2.418 -0.017 -4.035 1 94.69 597 ALA A C 1
ATOM 4689 O O . ALA A 1 597 ? 2.1 0.324 -2.893 1 94.69 597 ALA A O 1
ATOM 4690 N N . ILE A 1 598 ? 1.524 -0.472 -4.848 1 96.31 598 ILE A N 1
ATOM 4691 C CA . ILE A 1 598 ? 0.097 -0.516 -4.551 1 96.31 598 ILE A CA 1
ATOM 4692 C C . ILE A 1 598 ? -0.237 -1.807 -3.807 1 96.31 598 ILE A C 1
ATOM 4694 O O . ILE A 1 598 ? -1.142 -1.832 -2.969 1 96.31 598 ILE A O 1
ATOM 4698 N N . TRP A 1 599 ? 0.462 -2.83 -4.008 1 96.38 599 TRP A N 1
ATOM 4699 C CA . TRP A 1 599 ? 0.111 -4.188 -3.611 1 96.38 599 TRP A CA 1
ATOM 4700 C C . TRP A 1 599 ? -0.081 -4.281 -2.1 1 96.38 599 TRP A C 1
ATOM 4702 O O . TRP A 1 599 ? -1.003 -4.949 -1.625 1 96.38 599 TRP A O 1
ATOM 4712 N N . PRO A 1 600 ? 0.7 -3.619 -1.339 1 94.12 600 PRO A N 1
ATOM 4713 C CA . PRO A 1 600 ? 0.504 -3.74 0.108 1 94.12 600 PRO A CA 1
ATOM 4714 C C . PRO A 1 600 ? -0.894 -3.314 0.552 1 94.12 600 PRO A C 1
ATOM 4716 O O . PRO A 1 600 ? -1.406 -3.818 1.555 1 94.12 600 PRO A O 1
ATOM 4719 N N . SER A 1 601 ? -1.518 -2.42 -0.224 1 93.75 601 SER A N 1
ATOM 4720 C CA . SER A 1 601 ? -2.875 -1.998 0.101 1 93.75 601 SER A CA 1
ATOM 4721 C C . SER A 1 601 ? -3.865 -3.148 -0.057 1 93.75 601 SER A C 1
ATOM 4723 O O . SER A 1 601 ? -4.898 -3.182 0.614 1 93.75 601 SER A O 1
ATOM 4725 N N . ILE A 1 602 ? -3.523 -4.051 -0.846 1 96.81 602 ILE A N 1
ATOM 4726 C CA . ILE A 1 602 ? -4.352 -5.234 -1.057 1 96.81 602 ILE A CA 1
ATOM 4727 C C . ILE A 1 602 ? -3.889 -6.355 -0.132 1 96.81 602 ILE A C 1
ATOM 4729 O O . ILE A 1 602 ? -4.707 -6.988 0.545 1 96.81 602 ILE A O 1
ATOM 4733 N N . ALA A 1 603 ? -2.594 -6.547 -0.063 1 96.19 603 ALA A N 1
ATOM 4734 C CA . ALA A 1 603 ? -1.963 -7.668 0.635 1 96.19 603 ALA A CA 1
ATOM 4735 C C . ALA A 1 603 ? -2.314 -7.652 2.121 1 96.19 603 ALA A C 1
ATOM 4737 O O . ALA A 1 603 ? -2.381 -8.703 2.758 1 96.19 603 ALA A O 1
ATOM 4738 N N . ARG A 1 604 ? -2.566 -6.492 2.67 1 93.25 604 ARG A N 1
ATOM 4739 C CA . ARG A 1 604 ? -2.832 -6.387 4.102 1 93.25 604 ARG A CA 1
ATOM 4740 C C . ARG A 1 604 ? -4.082 -7.172 4.484 1 93.25 604 ARG A C 1
ATOM 4742 O O . ARG A 1 604 ? -4.305 -7.457 5.66 1 93.25 604 ARG A O 1
ATOM 4749 N N . HIS A 1 605 ? -4.914 -7.477 3.502 1 96.88 605 HIS A N 1
ATOM 4750 C CA . HIS A 1 605 ? -6.152 -8.203 3.758 1 96.88 605 HIS A CA 1
ATOM 4751 C C . HIS A 1 605 ? -5.988 -9.688 3.461 1 96.88 605 HIS A C 1
ATOM 4753 O O . HIS A 1 605 ? -6.941 -10.461 3.596 1 96.88 605 HIS A O 1
ATOM 4759 N N . LEU A 1 606 ? -4.836 -10.094 3.055 1 97.69 606 LEU A N 1
ATOM 4760 C CA . LEU A 1 606 ? -4.633 -11.445 2.543 1 97.69 606 LEU A CA 1
ATOM 4761 C C . LEU A 1 606 ? -3.623 -12.203 3.398 1 97.69 606 LEU A C 1
ATOM 4763 O O . LEU A 1 606 ? -2.912 -11.602 4.207 1 97.69 606 LEU A O 1
ATOM 4767 N N . ASP A 1 607 ? -3.682 -13.555 3.174 1 96.5 607 ASP A N 1
ATOM 4768 C CA . ASP A 1 607 ? -2.764 -14.461 3.863 1 96.5 607 ASP A CA 1
ATOM 4769 C C . ASP A 1 607 ? -1.999 -15.328 2.869 1 96.5 607 ASP A C 1
ATOM 4771 O O . ASP A 1 607 ? -2.543 -15.727 1.838 1 96.5 607 ASP A O 1
ATOM 4775 N N . GLY A 1 608 ? -0.741 -15.523 3.178 1 96.69 608 GLY A N 1
ATOM 4776 C CA . GLY A 1 608 ? 0.04 -16.469 2.4 1 96.69 608 GLY A CA 1
ATOM 4777 C C . GLY A 1 608 ? 0.172 -16.094 0.94 1 96.69 608 GLY A C 1
ATOM 4778 O O . GLY A 1 608 ? -0.276 -15.016 0.535 1 96.69 608 GLY A O 1
ATOM 4779 N N . VAL A 1 609 ? 0.909 -16.922 0.192 1 97.56 609 VAL A N 1
ATOM 4780 C CA . VAL A 1 609 ? 1.158 -16.734 -1.233 1 97.56 609 VAL A CA 1
ATOM 4781 C C . VAL A 1 609 ? 1.165 -18.078 -1.941 1 97.56 609 VAL A C 1
ATOM 4783 O O . VAL A 1 609 ? 1.68 -19.062 -1.407 1 97.56 609 VAL A O 1
ATOM 4786 N N . TYR A 1 610 ? 0.51 -18.141 -3.037 1 97.81 610 TYR A N 1
ATOM 4787 C CA . TYR A 1 610 ? 0.504 -19.344 -3.861 1 97.81 610 TYR A CA 1
ATOM 4788 C C . TYR A 1 610 ? 1.827 -19.5 -4.602 1 97.81 610 TYR A C 1
ATOM 4790 O O . TYR A 1 610 ? 2.137 -18.719 -5.508 1 97.81 610 TYR A O 1
ATOM 4798 N N . ILE A 1 611 ? 2.572 -20.5 -4.324 1 96.25 611 ILE A N 1
ATOM 4799 C CA . ILE A 1 611 ? 3.963 -20.641 -4.746 1 96.25 611 ILE A CA 1
ATOM 4800 C C . ILE A 1 611 ? 4.027 -20.859 -6.254 1 96.25 611 ILE A C 1
ATOM 4802 O O . ILE A 1 611 ? 5.031 -20.531 -6.891 1 96.25 611 ILE A O 1
ATOM 4806 N N . ASN A 1 612 ? 2.979 -21.469 -6.871 1 96.75 612 ASN A N 1
ATOM 4807 C CA . ASN A 1 612 ? 2.99 -21.609 -8.32 1 96.75 612 ASN A CA 1
ATOM 4808 C C . ASN A 1 612 ? 2.914 -20.25 -9.023 1 96.75 612 ASN A C 1
ATOM 4810 O O . ASN A 1 612 ? 3.193 -20.156 -10.219 1 96.75 612 ASN A O 1
ATOM 4814 N N . ASN A 1 613 ? 2.479 -19.281 -8.336 1 95.88 613 ASN A N 1
ATOM 4815 C CA . ASN A 1 613 ? 2.576 -17.891 -8.758 1 95.88 613 ASN A CA 1
ATOM 4816 C C . ASN A 1 613 ? 3.555 -17.109 -7.895 1 95.88 613 ASN A C 1
ATOM 4818 O O . ASN A 1 613 ? 3.166 -16.156 -7.223 1 95.88 613 ASN A O 1
ATOM 4822 N N . ALA A 1 614 ? 4.746 -17.469 -8 1 94.69 614 ALA A N 1
ATOM 4823 C CA . ALA A 1 614 ? 5.797 -16.953 -7.129 1 94.69 614 ALA A CA 1
ATOM 4824 C C . ALA A 1 614 ? 5.906 -15.438 -7.25 1 94.69 614 ALA A C 1
ATOM 4826 O O . ALA A 1 614 ? 5.77 -14.883 -8.344 1 94.69 614 ALA A O 1
ATOM 4827 N N . MET A 1 615 ? 6.137 -14.875 -6.145 1 93.88 615 MET A N 1
ATOM 4828 C CA . MET A 1 615 ? 6.184 -13.414 -6.066 1 93.88 615 MET A CA 1
ATOM 4829 C C . MET A 1 615 ? 7.621 -12.93 -5.887 1 93.88 615 MET A C 1
ATOM 4831 O O . MET A 1 615 ? 8.242 -13.188 -4.855 1 93.88 615 MET A O 1
ATOM 4835 N N . ALA A 1 616 ? 8.055 -12.172 -6.832 1 88.88 616 ALA A N 1
ATOM 4836 C CA . ALA A 1 616 ? 9.438 -11.688 -6.832 1 88.88 616 ALA A CA 1
ATOM 4837 C C . ALA A 1 616 ? 9.672 -10.711 -5.688 1 88.88 616 ALA A C 1
ATOM 4839 O O . ALA A 1 616 ? 10.789 -10.586 -5.191 1 88.88 616 ALA A O 1
ATOM 4840 N N . SER A 1 617 ? 8.633 -10.102 -5.223 1 84.94 617 SER A N 1
ATOM 4841 C CA . SER A 1 617 ? 8.766 -9 -4.27 1 84.94 617 SER A CA 1
ATOM 4842 C C . SER A 1 617 ? 8.961 -9.523 -2.85 1 84.94 617 SER A C 1
ATOM 4844 O O . SER A 1 617 ? 9.227 -8.75 -1.928 1 84.94 617 SER A O 1
ATOM 4846 N N . LEU A 1 618 ? 8.875 -10.781 -2.668 1 87.25 618 LEU A N 1
ATOM 4847 C CA . LEU A 1 618 ? 9.047 -11.32 -1.323 1 87.25 618 LEU A CA 1
ATOM 4848 C C . LEU A 1 618 ? 10.523 -11.352 -0.935 1 87.25 618 LEU A C 1
ATOM 4850 O O . LEU A 1 618 ? 11.367 -11.766 -1.731 1 87.25 618 LEU A O 1
ATOM 4854 N N . SER A 1 619 ? 10.75 -10.828 0.258 1 74.12 619 SER A N 1
ATOM 4855 C CA . SER A 1 619 ? 12.125 -10.836 0.766 1 74.12 619 SER A CA 1
ATOM 4856 C C . SER A 1 619 ? 12.523 -12.227 1.247 1 74.12 619 SER A C 1
ATOM 4858 O O . SER A 1 619 ? 11.68 -13.125 1.348 1 74.12 619 SER A O 1
ATOM 4860 N N . GLY A 1 620 ? 13.781 -12.328 1.508 1 71.56 620 GLY A N 1
ATOM 4861 C CA . GLY A 1 620 ? 14.344 -13.586 1.951 1 71.56 620 GLY A CA 1
ATOM 4862 C C . GLY A 1 620 ? 13.766 -14.078 3.264 1 71.56 620 GLY A C 1
ATOM 4863 O O . GLY A 1 620 ? 13.609 -15.281 3.473 1 71.56 620 GLY A O 1
ATOM 4864 N N . PHE A 1 621 ? 13.367 -13.156 3.992 1 65.75 621 PHE A N 1
ATOM 4865 C CA . PHE A 1 621 ? 12.867 -13.531 5.312 1 65.75 621 PHE A CA 1
ATOM 4866 C C . PHE A 1 621 ? 11.375 -13.828 5.262 1 65.75 621 PHE A C 1
ATOM 4868 O O . PHE A 1 621 ? 10.859 -14.594 6.086 1 65.75 621 PHE A O 1
ATOM 4875 N N . GLU A 1 622 ? 10.82 -13.477 4.23 1 80.69 622 GLU A N 1
ATOM 4876 C CA . GLU A 1 622 ? 9.359 -13.508 4.219 1 80.69 622 GLU A CA 1
ATOM 4877 C C . GLU A 1 622 ? 8.836 -14.703 3.436 1 80.69 622 GLU A C 1
ATOM 4879 O O . GLU A 1 622 ? 7.789 -15.258 3.766 1 80.69 622 GLU A O 1
ATOM 4884 N N . TYR A 1 623 ? 9.594 -15.156 2.445 1 90.81 623 TYR A N 1
ATOM 4885 C CA . TYR A 1 623 ? 8.945 -16.016 1.467 1 90.81 623 TYR A CA 1
ATOM 4886 C C . TYR A 1 623 ? 8.68 -17.406 2.053 1 90.81 623 TYR A C 1
ATOM 4888 O O . TYR A 1 623 ? 7.668 -18.031 1.73 1 90.81 623 TYR A O 1
ATOM 4896 N N . PRO A 1 624 ? 9.547 -17.938 3.01 1 93.25 624 PRO A N 1
ATOM 4897 C CA . PRO A 1 624 ? 9.203 -19.266 3.525 1 93.25 624 PRO A CA 1
ATOM 4898 C C . PRO A 1 624 ? 7.875 -19.281 4.277 1 93.25 624 PRO A C 1
ATOM 4900 O O . PRO A 1 624 ? 7.066 -20.188 4.086 1 93.25 624 PRO A O 1
ATOM 4903 N N . LEU A 1 625 ? 7.676 -18.281 5.02 1 94.06 625 LEU A N 1
ATOM 4904 C CA . LEU A 1 625 ? 6.422 -18.219 5.762 1 94.06 625 LEU A CA 1
ATOM 4905 C C . LEU A 1 625 ? 5.254 -17.922 4.828 1 94.06 625 LEU A C 1
ATOM 4907 O O . LEU A 1 625 ? 4.145 -18.406 5.035 1 94.06 625 LEU A O 1
ATOM 4911 N N . ALA A 1 626 ? 5.504 -17.094 3.877 1 96.06 626 ALA A N 1
ATOM 4912 C CA . ALA A 1 626 ? 4.453 -16.75 2.92 1 96.06 626 ALA A CA 1
ATOM 4913 C C . ALA A 1 626 ? 4.008 -17.984 2.137 1 96.06 626 ALA A C 1
ATOM 4915 O O . ALA A 1 626 ? 2.811 -18.219 1.955 1 96.06 626 ALA A O 1
ATOM 4916 N N . TYR A 1 627 ? 4.918 -18.812 1.73 1 97.31 627 TYR A N 1
ATOM 4917 C CA . TYR A 1 627 ? 4.613 -19.969 0.887 1 97.31 627 TYR A CA 1
ATOM 4918 C C . TYR A 1 627 ? 4.145 -21.141 1.726 1 97.31 627 TYR A C 1
ATOM 4920 O O . TYR A 1 627 ? 3.227 -21.875 1.332 1 97.31 627 TYR A O 1
ATOM 4928 N N . TRP A 1 628 ? 4.789 -21.359 2.949 1 97.62 628 TRP A N 1
ATOM 4929 C CA . TRP A 1 628 ? 4.605 -22.641 3.594 1 97.62 628 TRP A CA 1
ATOM 4930 C C . TRP A 1 628 ? 4.156 -22.484 5.043 1 97.62 628 TRP A C 1
ATOM 4932 O O . TRP A 1 628 ? 3.959 -23.469 5.758 1 97.62 628 TRP A O 1
ATOM 4942 N N . GLY A 1 629 ? 3.975 -21.25 5.48 1 95.5 629 GLY A N 1
ATOM 4943 C CA . GLY A 1 629 ? 3.461 -21.016 6.816 1 95.5 629 GLY A CA 1
ATOM 4944 C C . GLY A 1 629 ? 4.211 -21.781 7.895 1 95.5 629 GLY A C 1
ATOM 4945 O O . GLY A 1 629 ? 5.441 -21.75 7.934 1 95.5 629 GLY A O 1
ATOM 4946 N N . SER A 1 630 ? 3.436 -22.453 8.75 1 94 630 SER A N 1
ATOM 4947 C CA . SER A 1 630 ? 4.004 -23.188 9.883 1 94 630 SER A CA 1
ATOM 4948 C C . SER A 1 630 ? 4.77 -24.422 9.422 1 94 630 SER A C 1
ATOM 4950 O O . SER A 1 630 ? 5.559 -24.984 10.18 1 94 630 SER A O 1
ATOM 4952 N N . ASN A 1 631 ? 4.547 -24.844 8.234 1 97.19 631 ASN A N 1
ATOM 4953 C CA . ASN A 1 631 ? 5.223 -26.031 7.723 1 97.19 631 ASN A CA 1
ATOM 4954 C C . ASN A 1 631 ? 6.668 -25.719 7.336 1 97.19 631 ASN A C 1
ATOM 4956 O O . ASN A 1 631 ? 7.434 -26.641 7.02 1 97.19 631 ASN A O 1
ATOM 4960 N N . SER A 1 632 ? 7.047 -24.453 7.371 1 95.94 632 SER A N 1
ATOM 4961 C CA . SER A 1 632 ? 8.375 -24.016 6.938 1 95.94 632 SER A CA 1
ATOM 4962 C C . SER A 1 632 ? 9.469 -24.656 7.785 1 95.94 632 SER A C 1
ATOM 4964 O O . SER A 1 632 ? 10.531 -25.016 7.273 1 95.94 632 SER A O 1
ATOM 4966 N N . TYR A 1 633 ? 9.188 -24.859 9.055 1 94.25 633 TYR A N 1
ATOM 4967 C CA . TYR A 1 633 ? 10.203 -25.422 9.938 1 94.25 633 TYR A CA 1
ATOM 4968 C C . TYR A 1 633 ? 10.508 -26.859 9.555 1 94.25 633 TYR A C 1
ATOM 4970 O O . TYR A 1 633 ? 11.672 -27.25 9.406 1 94.25 633 TYR A O 1
ATOM 4978 N N . ARG A 1 634 ? 9.469 -27.641 9.422 1 96.44 634 ARG A N 1
ATOM 4979 C CA . ARG A 1 634 ? 9.641 -29.047 9.023 1 96.44 634 ARG A CA 1
ATOM 4980 C C . ARG A 1 634 ? 10.328 -29.141 7.664 1 96.44 634 ARG A C 1
ATOM 4982 O O . ARG A 1 634 ? 11.172 -30.016 7.457 1 96.44 634 ARG A O 1
ATOM 4989 N N . LEU A 1 635 ? 9.992 -28.25 6.789 1 97.62 635 LEU A N 1
ATOM 4990 C CA . LEU A 1 635 ? 10.594 -28.25 5.457 1 97.62 635 LEU A CA 1
ATOM 4991 C C . LEU A 1 635 ? 12.094 -27.984 5.539 1 97.62 635 LEU A C 1
ATOM 4993 O O . LEU A 1 635 ? 12.875 -28.594 4.809 1 97.62 635 LEU A O 1
ATOM 4997 N N . ARG A 1 636 ? 12.492 -27.094 6.363 1 96.12 636 ARG A N 1
ATOM 4998 C CA . ARG A 1 636 ? 13.914 -26.781 6.516 1 96.12 636 ARG A CA 1
ATOM 4999 C C . ARG A 1 636 ? 14.68 -27.984 7.051 1 96.12 636 ARG A C 1
ATOM 5001 O O . ARG A 1 636 ? 15.805 -28.25 6.629 1 96.12 636 ARG A O 1
ATOM 5008 N N . GLN A 1 637 ? 14.047 -28.719 7.973 1 96.44 637 GLN A N 1
ATOM 5009 C CA . GLN A 1 637 ? 14.664 -29.938 8.484 1 96.44 637 GLN A CA 1
ATOM 5010 C C . GLN A 1 637 ? 14.836 -30.969 7.379 1 96.44 637 GLN A C 1
ATOM 5012 O O . GLN A 1 637 ? 15.891 -31.609 7.273 1 96.44 637 GLN A O 1
ATOM 5017 N N . LEU A 1 638 ? 13.867 -31.125 6.586 1 97.69 638 LEU A N 1
ATOM 5018 C CA . LEU A 1 638 ? 13.922 -32.094 5.5 1 97.69 638 LEU A CA 1
ATOM 5019 C C . LEU A 1 638 ? 14.914 -31.656 4.426 1 97.69 638 LEU A C 1
ATOM 5021 O O . LEU A 1 638 ? 15.594 -32.5 3.82 1 97.69 638 LEU A O 1
ATOM 5025 N N . LYS A 1 639 ? 14.961 -30.312 4.184 1 97.12 639 LYS A N 1
ATOM 5026 C CA . LYS A 1 639 ? 15.969 -29.797 3.264 1 97.12 639 LYS A CA 1
ATOM 5027 C C . LYS A 1 639 ? 17.375 -30.156 3.73 1 97.12 639 LYS A C 1
ATOM 5029 O O . LYS A 1 639 ? 18.219 -30.562 2.928 1 97.12 639 LYS A O 1
ATOM 5034 N N . GLN A 1 640 ? 17.609 -30.062 4.988 1 95.5 640 GLN A N 1
ATOM 5035 C CA . GLN A 1 640 ? 18.906 -30.422 5.555 1 95.5 640 GLN A CA 1
ATOM 5036 C C . GLN A 1 640 ? 19.203 -31.906 5.375 1 95.5 640 GLN A C 1
ATOM 5038 O O . GLN A 1 640 ? 20.344 -32.281 5.129 1 95.5 640 GLN A O 1
ATOM 5043 N N . GLN A 1 641 ? 18.25 -32.656 5.547 1 95.69 641 GLN A N 1
ATOM 5044 C CA . GLN A 1 641 ? 18.391 -34.125 5.441 1 95.69 641 GLN A CA 1
ATOM 5045 C C . GLN A 1 641 ? 18.672 -34.531 4 1 95.69 641 GLN A C 1
ATOM 5047 O O . GLN A 1 641 ? 19.547 -35.375 3.75 1 95.69 641 GLN A O 1
ATOM 5052 N N . TYR A 1 642 ? 17.953 -33.969 3.025 1 96.56 642 TYR A N 1
ATOM 5053 C CA . TYR A 1 642 ? 17.984 -34.5 1.663 1 96.56 642 TYR A CA 1
ATOM 5054 C C . TYR A 1 642 ? 18.938 -33.688 0.788 1 96.56 642 TYR A C 1
ATOM 5056 O O . TYR A 1 642 ? 19.328 -34.125 -0.295 1 96.56 642 TYR A O 1
ATOM 5064 N N . ASP A 1 643 ? 19.25 -32.531 1.163 1 95.88 643 ASP A N 1
ATOM 5065 C CA . ASP A 1 643 ? 20.203 -31.672 0.466 1 95.88 643 ASP A CA 1
ATOM 5066 C C . ASP A 1 643 ? 21.156 -31 1.449 1 95.88 643 ASP A C 1
ATOM 5068 O O . ASP A 1 643 ? 21.219 -29.766 1.519 1 95.88 643 ASP A O 1
ATOM 5072 N N . PRO A 1 644 ? 21.922 -31.75 2.156 1 92.44 644 PRO A N 1
ATOM 5073 C CA . PRO A 1 644 ? 22.766 -31.203 3.23 1 92.44 644 PRO A CA 1
ATOM 5074 C C . PRO A 1 644 ? 23.797 -30.203 2.725 1 92.44 644 PRO A C 1
ATOM 5076 O O . PRO A 1 644 ? 24.234 -29.328 3.477 1 92.44 644 PRO A O 1
ATOM 5079 N N . PHE A 1 645 ? 24.188 -30.25 1.442 1 92.5 645 PHE A N 1
ATOM 5080 C CA . PHE A 1 645 ? 25.203 -29.344 0.912 1 92.5 645 PHE A CA 1
ATOM 5081 C C . PHE A 1 645 ? 24.547 -28.156 0.228 1 92.5 645 PHE A C 1
ATOM 5083 O O . PHE A 1 645 ? 25.219 -27.312 -0.361 1 92.5 645 PHE A O 1
ATOM 5090 N N . HIS A 1 646 ? 23.266 -28.109 0.245 1 94.31 646 HIS A N 1
ATOM 5091 C CA . HIS A 1 646 ? 22.453 -27.016 -0.279 1 94.31 646 HIS A CA 1
ATOM 5092 C C . HIS A 1 646 ? 22.781 -26.734 -1.742 1 94.31 646 HIS A C 1
ATOM 5094 O O . HIS A 1 646 ? 23.016 -25.594 -2.125 1 94.31 646 HIS A O 1
ATOM 5100 N N . VAL A 1 647 ? 22.891 -27.781 -2.488 1 95.94 647 VAL A N 1
ATOM 5101 C CA . VAL A 1 647 ? 23.219 -27.625 -3.902 1 95.94 647 VAL A CA 1
ATOM 5102 C C . VAL A 1 647 ? 21.969 -27.25 -4.688 1 95.94 647 VAL A C 1
ATOM 5104 O O . VAL A 1 647 ? 22.062 -26.594 -5.727 1 95.94 647 VAL A O 1
ATOM 5107 N N . LEU A 1 648 ? 20.828 -27.734 -4.238 1 96.69 648 LEU A N 1
ATOM 5108 C CA . LEU A 1 648 ? 19.562 -27.328 -4.824 1 96.69 648 LEU A CA 1
ATOM 5109 C C . LEU A 1 648 ? 19.125 -25.969 -4.289 1 96.69 648 LEU A C 1
ATOM 5111 O O . LEU A 1 648 ? 18.234 -25.875 -3.445 1 96.69 648 LEU A O 1
ATOM 5115 N N . THR A 1 649 ? 19.734 -24.938 -4.809 1 93.75 649 THR A N 1
ATOM 5116 C CA . THR A 1 649 ? 19.484 -23.609 -4.289 1 93.75 649 THR A CA 1
ATOM 5117 C C . THR A 1 649 ? 19.141 -22.641 -5.418 1 93.75 649 THR A C 1
ATOM 5119 O O . THR A 1 649 ? 19.734 -22.688 -6.496 1 93.75 649 THR A O 1
ATOM 5122 N N . PHE A 1 650 ? 18.109 -21.828 -5.254 1 91.38 650 PHE A N 1
ATOM 5123 C CA . PHE A 1 650 ? 17.672 -20.719 -6.102 1 91.38 650 PHE A CA 1
ATOM 5124 C C . PHE A 1 650 ? 17.062 -19.609 -5.262 1 91.38 650 PHE A C 1
ATOM 5126 O O . PHE A 1 650 ? 17.078 -19.656 -4.031 1 91.38 650 PHE A O 1
ATOM 5133 N N . SER A 1 651 ? 16.625 -18.406 -5.715 1 87.12 651 SER A N 1
ATOM 5134 C CA . SER A 1 651 ? 16.25 -17.172 -5.012 1 87.12 651 SER A CA 1
ATOM 5135 C C . SER A 1 651 ? 15.242 -17.453 -3.908 1 87.12 651 SER A C 1
ATOM 5137 O O . SER A 1 651 ? 15.281 -16.844 -2.844 1 87.12 651 SER A O 1
ATOM 5139 N N . GLN A 1 652 ? 14.305 -18.375 -4.051 1 93 652 GLN A N 1
ATOM 5140 C CA . GLN A 1 652 ? 13.289 -18.625 -3.035 1 93 652 GLN A CA 1
ATOM 5141 C C . GLN A 1 652 ? 13.195 -20.125 -2.721 1 93 652 GLN A C 1
ATOM 5143 O O . GLN A 1 652 ? 12.109 -20.656 -2.49 1 93 652 GLN A O 1
ATOM 5148 N N . SER A 1 653 ? 14.414 -20.719 -2.73 1 94.75 653 SER A N 1
ATOM 5149 C CA . SER A 1 653 ? 14.508 -22.094 -2.291 1 94.75 653 SER A CA 1
ATOM 5150 C C . SER A 1 653 ? 14.422 -22.203 -0.772 1 94.75 653 SER A C 1
ATOM 5152 O O . SER A 1 653 ? 14.641 -21.219 -0.063 1 94.75 653 SER A O 1
ATOM 5154 N N . ILE A 1 654 ? 14.102 -23.375 -0.267 1 95.44 654 ILE A N 1
ATOM 5155 C CA . ILE A 1 654 ? 14.008 -23.609 1.171 1 95.44 654 ILE A CA 1
ATOM 5156 C C . ILE A 1 654 ? 15.375 -23.391 1.817 1 95.44 654 ILE A C 1
ATOM 5158 O O . ILE A 1 654 ? 16.359 -24.031 1.435 1 95.44 654 ILE A O 1
ATOM 5162 N N . PRO A 1 655 ? 15.43 -22.438 2.771 1 91.75 655 PRO A N 1
ATOM 5163 C CA . PRO A 1 655 ? 16.719 -22.234 3.445 1 91.75 655 PRO A CA 1
ATOM 5164 C C . PRO A 1 655 ? 17.062 -23.359 4.418 1 91.75 655 PRO A C 1
ATOM 5166 O O . PRO A 1 655 ? 16.172 -24.062 4.898 1 91.75 655 PRO A O 1
ATOM 5169 N N . LEU A 1 656 ? 18.344 -23.531 4.648 1 89.25 656 LEU A N 1
ATOM 5170 C CA . LEU A 1 656 ? 18.781 -24.5 5.648 1 89.25 656 LEU A CA 1
ATOM 5171 C C . LEU A 1 656 ? 18.547 -23.969 7.059 1 89.25 656 LEU A C 1
ATOM 5173 O O . LEU A 1 656 ? 18.312 -22.781 7.246 1 89.25 656 LEU A O 1
ATOM 5177 N N . VAL A 1 657 ? 18.406 -24.844 8.023 1 78.62 657 VAL A N 1
ATOM 5178 C CA . VAL A 1 657 ? 18.266 -24.453 9.422 1 78.62 657 VAL A CA 1
ATOM 5179 C C . VAL A 1 657 ? 19.516 -23.734 9.898 1 78.62 657 VAL A C 1
ATOM 5181 O O . VAL A 1 657 ? 20.625 -24.078 9.5 1 78.62 657 VAL A O 1
ATOM 5184 N N . ASN A 1 658 ? 19.484 -22.406 9.984 1 61.56 658 ASN A N 1
ATOM 5185 C CA . ASN A 1 658 ? 20.672 -21.75 10.5 1 61.56 658 ASN A CA 1
ATOM 5186 C C . ASN A 1 658 ? 21.297 -22.547 11.656 1 61.56 658 ASN A C 1
ATOM 5188 O O . ASN A 1 658 ? 20.594 -22.938 12.594 1 61.56 658 ASN A O 1
ATOM 5192 N N . VAL A 1 659 ? 22.281 -23.438 11.438 1 44.38 659 VAL A N 1
ATOM 5193 C CA . VAL A 1 659 ? 23.078 -23.953 12.547 1 44.38 659 VAL A CA 1
ATOM 5194 C C . VAL A 1 659 ? 23.438 -22.812 13.492 1 44.38 659 VAL A C 1
ATOM 5196 O O . VAL A 1 659 ? 23.953 -21.781 13.062 1 44.38 659 VAL A O 1
ATOM 5199 N N . SER A 1 660 ? 22.719 -22.531 14.484 1 34.75 660 SER A N 1
ATOM 5200 C CA . SER A 1 660 ? 23.328 -21.719 15.531 1 34.75 660 SER A CA 1
ATOM 5201 C C . SER A 1 660 ? 24.844 -21.938 15.578 1 34.75 660 SER A C 1
ATOM 5203 O O . SER A 1 660 ? 25.312 -23.062 15.547 1 34.75 660 SER A O 1
ATOM 5205 N N . LEU A 1 661 ? 25.688 -21.141 14.984 1 29.08 661 LEU A N 1
ATOM 5206 C CA . LEU A 1 661 ? 27 -21.188 15.625 1 29.08 661 LEU A CA 1
ATOM 5207 C C . LEU A 1 661 ? 26.875 -21.453 17.125 1 29.08 661 LEU A C 1
ATOM 5209 O O . LEU A 1 661 ? 26.203 -20.703 17.828 1 29.08 661 LEU A O 1
ATOM 5213 N N . GLU A 1 662 ? 26.969 -22.688 17.594 1 23.33 662 GLU A N 1
ATOM 5214 C CA . GLU A 1 662 ? 27.578 -22.734 18.906 1 23.33 662 GLU A CA 1
ATOM 5215 C C . GLU A 1 662 ? 28.688 -21.688 19.047 1 23.33 662 GLU A C 1
ATOM 5217 O O . GLU A 1 662 ? 29.5 -21.516 18.141 1 23.33 662 GLU A O 1
ATOM 5222 N N . MET B 1 1 ? -29.094 16.859 -91.562 1 19.02 1 MET B N 1
ATOM 5223 C CA . MET B 1 1 ? -27.75 16.641 -92.062 1 19.02 1 MET B CA 1
ATOM 5224 C C . MET B 1 1 ? -26.703 17.234 -91.125 1 19.02 1 MET B C 1
ATOM 5226 O O . MET B 1 1 ? -25.688 16.594 -90.875 1 19.02 1 MET B O 1
ATOM 5230 N N . PRO B 1 2 ? -26.547 18.547 -90.875 1 20.91 2 PRO B N 1
ATOM 5231 C CA . PRO B 1 2 ? -25.625 19.641 -90.562 1 20.91 2 PRO B CA 1
ATOM 5232 C C . PRO B 1 2 ? -25.266 19.703 -89.062 1 20.91 2 PRO B C 1
ATOM 5234 O O . PRO B 1 2 ? -26.156 19.609 -88.188 1 20.91 2 PRO B O 1
ATOM 5237 N N . LEU B 1 3 ? -24.031 19.438 -88.5 1 23.69 3 LEU B N 1
ATOM 5238 C CA . LEU B 1 3 ? -23.328 18.859 -87.375 1 23.69 3 LEU B CA 1
ATOM 5239 C C . LEU B 1 3 ? -23.109 19.906 -86.312 1 23.69 3 LEU B C 1
ATOM 5241 O O . LEU B 1 3 ? -22.234 20.766 -86.438 1 23.69 3 LEU B O 1
ATOM 5245 N N . THR B 1 4 ? -24.031 20.828 -85.625 1 21.45 4 THR B N 1
ATOM 5246 C CA . THR B 1 4 ? -23.969 22.234 -85.188 1 21.45 4 THR B CA 1
ATOM 5247 C C . THR B 1 4 ? -23.266 22.359 -83.812 1 21.45 4 THR B C 1
ATOM 5249 O O . THR B 1 4 ? -23.406 21.5 -82.938 1 21.45 4 THR B O 1
ATOM 5252 N N . THR B 1 5 ? -22.391 23.578 -83.25 1 23.11 5 THR B N 1
ATOM 5253 C CA . THR B 1 5 ? -21.141 24.078 -82.75 1 23.11 5 THR B CA 1
ATOM 5254 C C . THR B 1 5 ? -21.25 24.328 -81.25 1 23.11 5 THR B C 1
ATOM 5256 O O . THR B 1 5 ? -22.188 25 -80.75 1 23.11 5 THR B O 1
ATOM 5259 N N . LEU B 1 6 ? -20.641 23.578 -80 1 23.92 6 LEU B N 1
ATOM 5260 C CA . LEU B 1 6 ? -21.031 23.219 -78.625 1 23.92 6 LEU B CA 1
ATOM 5261 C C . LEU B 1 6 ? -20.547 24.266 -77.625 1 23.92 6 LEU B C 1
ATOM 5263 O O . LEU B 1 6 ? -19.359 24.312 -77.312 1 23.92 6 LEU B O 1
ATOM 5267 N N . PRO B 1 7 ? -20.812 25.703 -77.5 1 20.25 7 PRO B N 1
ATOM 5268 C CA . PRO B 1 7 ? -19.984 26.828 -77.125 1 20.25 7 PRO B CA 1
ATOM 5269 C C . PRO B 1 7 ? -19.938 27 -75.562 1 20.25 7 PRO B C 1
ATOM 5271 O O . PRO B 1 7 ? -20.906 26.688 -74.875 1 20.25 7 PRO B O 1
ATOM 5274 N N . PHE B 1 8 ? -18.734 27.172 -74.688 1 23.36 8 PHE B N 1
ATOM 5275 C CA . PHE B 1 8 ? -18.094 26.906 -73.375 1 23.36 8 PHE B CA 1
ATOM 5276 C C . PHE B 1 8 ? -18.281 28.078 -72.438 1 23.36 8 PHE B C 1
ATOM 5278 O O . PHE B 1 8 ? -17.844 28.031 -71.25 1 23.36 8 PHE B O 1
ATOM 5285 N N . THR B 1 9 ? -19.422 28.766 -72 1 19.44 9 THR B N 1
ATOM 5286 C CA . THR B 1 9 ? -19.516 30.188 -71.688 1 19.44 9 THR B CA 1
ATOM 5287 C C . THR B 1 9 ? -19.094 30.438 -70.25 1 19.44 9 THR B C 1
ATOM 5289 O O . THR B 1 9 ? -19.641 29.812 -69.312 1 19.44 9 THR B O 1
ATOM 5292 N N . PHE B 1 10 ? -18.031 31.312 -69.75 1 20.92 10 PHE B N 1
ATOM 5293 C CA . PHE B 1 10 ? -17.016 31.547 -68.688 1 20.92 10 PHE B CA 1
ATOM 5294 C C . PHE B 1 10 ? -17.578 32.406 -67.562 1 20.92 10 PHE B C 1
ATOM 5296 O O . PHE B 1 10 ? -16.891 32.656 -66.562 1 20.92 10 PHE B O 1
ATOM 5303 N N . CYS B 1 11 ? -18.828 32.469 -66.938 1 19.42 11 CYS B N 1
ATOM 5304 C CA . CYS B 1 11 ? -19.312 33.781 -66.5 1 19.42 11 CYS B CA 1
ATOM 5305 C C . CYS B 1 11 ? -18.578 34.25 -65.25 1 19.42 11 CYS B C 1
ATOM 5307 O O . CYS B 1 11 ? -18.047 33.438 -64.5 1 19.42 11 CYS B O 1
ATOM 5309 N N . GLY B 1 12 ? -18.766 35.594 -64.75 1 19.33 12 GLY B N 1
ATOM 5310 C CA . GLY B 1 12 ? -18.25 36.812 -64.188 1 19.33 12 GLY B CA 1
ATOM 5311 C C . GLY B 1 12 ? -18.203 36.812 -62.656 1 19.33 12 GLY B C 1
ATOM 5312 O O . GLY B 1 12 ? -19.172 36.438 -62 1 19.33 12 GLY B O 1
ATOM 5313 N N . LEU B 1 13 ? -17.016 36.812 -61.812 1 20.8 13 LEU B N 1
ATOM 5314 C CA . LEU B 1 13 ? -16.406 36.5 -60.531 1 20.8 13 LEU B CA 1
ATOM 5315 C C . LEU B 1 13 ? -16.625 37.656 -59.531 1 20.8 13 LEU B C 1
ATOM 5317 O O . LEU B 1 13 ? -15.945 38.656 -59.562 1 20.8 13 LEU B O 1
ATOM 5321 N N . VAL B 1 14 ? -17.859 38.25 -59.219 1 19.94 14 VAL B N 1
ATOM 5322 C CA . VAL B 1 14 ? -17.984 39.625 -58.719 1 19.94 14 VAL B CA 1
ATOM 5323 C C . VAL B 1 14 ? -17.562 39.688 -57.25 1 19.94 14 VAL B C 1
ATOM 5325 O O . VAL B 1 14 ? -18.078 38.938 -56.406 1 19.94 14 VAL B O 1
ATOM 5328 N N . MET B 1 15 ? -16.469 40.438 -56.75 1 20.23 15 MET B N 1
ATOM 5329 C CA . MET B 1 15 ? -15.523 40.594 -55.656 1 20.23 15 MET B CA 1
ATOM 5330 C C . MET B 1 15 ? -16.109 41.406 -54.5 1 20.23 15 MET B C 1
ATOM 5332 O O . MET B 1 15 ? -16.125 42.656 -54.594 1 20.23 15 MET B O 1
ATOM 5336 N N . THR B 1 16 ? -17.359 41.344 -53.938 1 20.62 16 THR B N 1
ATOM 5337 C CA . THR B 1 16 ? -17.953 42.531 -53.312 1 20.62 16 THR B CA 1
ATOM 5338 C C . THR B 1 16 ? -17.234 42.875 -52 1 20.62 16 THR B C 1
ATOM 5340 O O . THR B 1 16 ? -16.938 41.969 -51.188 1 20.62 16 THR B O 1
ATOM 5343 N N . THR B 1 17 ? -16.828 44.188 -51.719 1 20.42 17 THR B N 1
ATOM 5344 C CA . THR B 1 17 ? -16 45.031 -50.906 1 20.42 17 THR B CA 1
ATOM 5345 C C . THR B 1 17 ? -16.531 45.094 -49.469 1 20.42 17 THR B C 1
ATOM 5347 O O . THR B 1 17 ? -17.75 45.156 -49.25 1 20.42 17 THR B O 1
ATOM 5350 N N . VAL B 1 18 ? -15.688 45.062 -48.25 1 21.09 18 VAL B N 1
ATOM 5351 C CA . VAL B 1 18 ? -15.492 44.531 -46.906 1 21.09 18 VAL B CA 1
ATOM 5352 C C . VAL B 1 18 ? -15.875 45.562 -45.875 1 21.09 18 VAL B C 1
ATOM 5354 O O . VAL B 1 18 ? -15.898 45.281 -44.688 1 21.09 18 VAL B O 1
ATOM 5357 N N . THR B 1 19 ? -16.891 46.5 -45.969 1 19.94 19 THR B N 1
ATOM 5358 C CA . THR B 1 19 ? -16.828 47.812 -45.312 1 19.94 19 THR B CA 1
ATOM 5359 C C . THR B 1 19 ? -17.016 47.656 -43.812 1 19.94 19 THR B C 1
ATOM 5361 O O . THR B 1 19 ? -18.031 47.125 -43.344 1 19.94 19 THR B O 1
ATOM 5364 N N . MET B 1 20 ? -15.93 48 -42.938 1 20.39 20 MET B N 1
ATOM 5365 C CA . MET B 1 20 ? -15.414 47.938 -41.562 1 20.39 20 MET B CA 1
ATOM 5366 C C . MET B 1 20 ? -16.047 49 -40.688 1 20.39 20 MET B C 1
ATOM 5368 O O . MET B 1 20 ? -15.648 50.156 -40.719 1 20.39 20 MET B O 1
ATOM 5372 N N . THR B 1 21 ? -17.297 49.281 -40.594 1 20.14 21 THR B N 1
ATOM 5373 C CA . THR B 1 21 ? -17.781 50.5 -40 1 20.14 21 THR B CA 1
ATOM 5374 C C . THR B 1 21 ? -17.5 50.531 -38.5 1 20.14 21 THR B C 1
ATOM 5376 O O . THR B 1 21 ? -18.016 49.688 -37.75 1 20.14 21 THR B O 1
ATOM 5379 N N . MET B 1 22 ? -16.312 51.156 -37.969 1 20.28 22 MET B N 1
ATOM 5380 C CA . MET B 1 22 ? -15.586 51.438 -36.75 1 20.28 22 MET B CA 1
ATOM 5381 C C . MET B 1 22 ? -16.344 52.469 -35.875 1 20.28 22 MET B C 1
ATOM 5383 O O . MET B 1 22 ? -16.328 53.656 -36.188 1 20.28 22 MET B O 1
ATOM 5387 N N . THR B 1 23 ? -17.562 52.406 -35.469 1 20.98 23 THR B N 1
ATOM 5388 C CA . THR B 1 23 ? -18.203 53.531 -34.781 1 20.98 23 THR B CA 1
ATOM 5389 C C . THR B 1 23 ? -17.516 53.812 -33.469 1 20.98 23 THR B C 1
ATOM 5391 O O . THR B 1 23 ? -17.469 52.969 -32.562 1 20.98 23 THR B O 1
ATOM 5394 N N . MET B 1 24 ? -16.484 54.812 -33.375 1 20.33 24 MET B N 1
ATOM 5395 C CA . MET B 1 24 ? -15.508 55.406 -32.469 1 20.33 24 MET B CA 1
ATOM 5396 C C . MET B 1 24 ? -16.203 56.188 -31.359 1 20.33 24 MET B C 1
ATOM 5398 O O . MET B 1 24 ? -16.609 57.344 -31.562 1 20.33 24 MET B O 1
ATOM 5402 N N . LYS B 1 25 ? -17.172 55.719 -30.578 1 21.69 25 LYS B N 1
ATOM 5403 C CA . LYS B 1 25 ? -17.812 56.625 -29.609 1 21.69 25 LYS B CA 1
ATOM 5404 C C . LYS B 1 25 ? -16.766 57.281 -28.703 1 21.69 25 LYS B C 1
ATOM 5406 O O . LYS B 1 25 ? -15.805 56.625 -28.281 1 21.69 25 LYS B O 1
ATOM 5411 N N . ASN B 1 26 ? -16.547 58.594 -28.5 1 21.8 26 ASN B N 1
ATOM 5412 C CA . ASN B 1 26 ? -15.781 59.781 -28.156 1 21.8 26 ASN B CA 1
ATOM 5413 C C . ASN B 1 26 ? -15.477 59.844 -26.656 1 21.8 26 ASN B C 1
ATOM 5415 O O . ASN B 1 26 ? -14.969 60.844 -26.156 1 21.8 26 ASN B O 1
ATOM 5419 N N . GLU B 1 27 ? -16.047 59.031 -25.766 1 23.25 27 GLU B N 1
ATOM 5420 C CA . GLU B 1 27 ? -16.141 59.625 -24.438 1 23.25 27 GLU B CA 1
ATOM 5421 C C . GLU B 1 27 ? -14.758 59.938 -23.875 1 23.25 27 GLU B C 1
ATOM 5423 O O . GLU B 1 27 ? -13.789 59.25 -24.172 1 23.25 27 GLU B O 1
ATOM 5428 N N . ASN B 1 28 ? -14.484 61.156 -23.234 1 22.47 28 ASN B N 1
ATOM 5429 C CA . ASN B 1 28 ? -13.469 62.031 -22.688 1 22.47 28 ASN B CA 1
ATOM 5430 C C . ASN B 1 28 ? -12.594 61.344 -21.656 1 22.47 28 ASN B C 1
ATOM 5432 O O . ASN B 1 28 ? -12.891 61.375 -20.469 1 22.47 28 ASN B O 1
ATOM 5436 N N . LEU B 1 29 ? -12.406 60 -21.734 1 19.97 29 LEU B N 1
ATOM 5437 C CA . LEU B 1 29 ? -11.695 59.375 -20.641 1 19.97 29 LEU B CA 1
ATOM 5438 C C . LEU B 1 29 ? -10.312 59.969 -20.453 1 19.97 29 LEU B C 1
ATOM 5440 O O . LEU B 1 29 ? -9.523 60.031 -21.406 1 19.97 29 LEU B O 1
ATOM 5444 N N . SER B 1 30 ? -10.07 60.875 -19.391 1 21.41 30 SER B N 1
ATOM 5445 C CA . SER B 1 30 ? -8.977 61.688 -18.906 1 21.41 30 SER B CA 1
ATOM 5446 C C . SER B 1 30 ? -7.648 60.938 -18.969 1 21.41 30 SER B C 1
ATOM 5448 O O . SER B 1 30 ? -7.586 59.75 -18.703 1 21.41 30 SER B O 1
ATOM 5450 N N . SER B 1 31 ? -6.586 61.375 -19.797 1 24.2 31 SER B N 1
ATOM 5451 C CA . SER B 1 31 ? -5.262 61.219 -20.391 1 24.2 31 SER B CA 1
ATOM 5452 C C . SER B 1 31 ? -4.191 61 -19.328 1 24.2 31 SER B C 1
ATOM 5454 O O . SER B 1 31 ? -3.025 60.75 -19.656 1 24.2 31 SER B O 1
ATOM 5456 N N . ASP B 1 32 ? -4.5 61.406 -18.062 1 23.23 32 ASP B N 1
ATOM 5457 C CA . ASP B 1 32 ? -3.414 61.875 -17.203 1 23.23 32 ASP B CA 1
ATOM 5458 C C . ASP B 1 32 ? -2.537 60.719 -16.75 1 23.23 32 ASP B C 1
ATOM 5460 O O . ASP B 1 32 ? -1.445 60.938 -16.219 1 23.23 32 ASP B O 1
ATOM 5464 N N . TYR B 1 33 ? -3.207 59.594 -16.484 1 23.19 33 TYR B N 1
ATOM 5465 C CA . TYR B 1 33 ? -2.49 58.719 -15.555 1 23.19 33 TYR B CA 1
ATOM 5466 C C . TYR B 1 33 ? -1.273 58.094 -16.234 1 23.19 33 TYR B C 1
ATOM 5468 O O . TYR B 1 33 ? -1.121 56.875 -16.234 1 23.19 33 TYR B O 1
ATOM 5476 N N . SER B 1 34 ? -0.983 58.594 -17.547 1 25.25 34 SER B N 1
ATOM 5477 C CA . SER B 1 34 ? 0.051 58 -18.406 1 25.25 34 SER B CA 1
ATOM 5478 C C . SER B 1 34 ? 1.434 58.156 -17.781 1 25.25 34 SER B C 1
ATOM 5480 O O . SER B 1 34 ? 2.254 57.25 -17.844 1 25.25 34 SER B O 1
ATOM 5482 N N . LEU B 1 35 ? 1.621 59.438 -17.484 1 24.75 35 LEU B N 1
ATOM 5483 C CA . LEU B 1 35 ? 2.975 60 -17.438 1 24.75 35 LEU B CA 1
ATOM 5484 C C . LEU B 1 35 ? 3.736 59.438 -16.234 1 24.75 35 LEU B C 1
ATOM 5486 O O . LEU B 1 35 ? 4.953 59.25 -16.297 1 24.75 35 LEU B O 1
ATOM 5490 N N . ARG B 1 36 ? 2.934 59.312 -15.125 1 24.84 36 ARG B N 1
ATOM 5491 C CA . ARG B 1 36 ? 3.643 59.219 -13.852 1 24.84 36 ARG B CA 1
ATOM 5492 C C . ARG B 1 36 ? 4.398 57.906 -13.766 1 24.84 36 ARG B C 1
ATOM 5494 O O . ARG B 1 36 ? 5.359 57.781 -13.008 1 24.84 36 ARG B O 1
ATOM 5501 N N . GLN B 1 37 ? 3.777 56.938 -14.531 1 25.19 37 GLN B N 1
ATOM 5502 C CA . GLN B 1 37 ? 4.395 55.625 -14.383 1 25.19 37 GLN B CA 1
ATOM 5503 C C . GLN B 1 37 ? 5.785 55.594 -15.008 1 25.19 37 GLN B C 1
ATOM 5505 O O . GLN B 1 37 ? 6.664 54.844 -14.555 1 25.19 37 GLN B O 1
ATOM 5510 N N . ALA B 1 38 ? 5.918 56.438 -16.125 1 29.44 38 ALA B N 1
ATOM 5511 C CA . ALA B 1 38 ? 7.16 56.438 -16.875 1 29.44 38 ALA B CA 1
ATOM 5512 C C . ALA B 1 38 ? 8.336 56.938 -16.031 1 29.44 38 ALA B C 1
ATOM 5514 O O . ALA B 1 38 ? 9.43 56.375 -16.094 1 29.44 38 ALA B O 1
ATOM 5515 N N . ALA B 1 39 ? 7.977 58 -15.266 1 28.91 39 ALA B N 1
ATOM 5516 C CA . ALA B 1 39 ? 9.047 58.719 -14.562 1 28.91 39 ALA B CA 1
ATOM 5517 C C . ALA B 1 39 ? 9.703 57.812 -13.523 1 28.91 39 ALA B C 1
ATOM 5519 O O . ALA B 1 39 ? 10.922 57.844 -13.344 1 28.91 39 ALA B O 1
ATOM 5520 N N . ALA B 1 40 ? 8.789 57 -12.844 1 29.95 40 ALA B N 1
ATOM 5521 C CA . ALA B 1 40 ? 9.32 56.312 -11.68 1 29.95 40 ALA B CA 1
ATOM 5522 C C . ALA B 1 40 ? 10.305 55.219 -12.094 1 29.95 40 ALA B C 1
ATOM 5524 O O . ALA B 1 40 ? 11.195 54.844 -11.328 1 29.95 40 ALA B O 1
ATOM 5525 N N . LEU B 1 41 ? 10.18 54.781 -13.367 1 32.66 41 LEU B N 1
ATOM 5526 C CA . LEU B 1 41 ? 11.094 53.75 -13.898 1 32.66 41 LEU B CA 1
ATOM 5527 C C . LEU B 1 41 ? 12.516 54.312 -13.992 1 32.66 41 LEU B C 1
ATOM 5529 O O . LEU B 1 41 ? 13.484 53.594 -13.695 1 32.66 41 LEU B O 1
ATOM 5533 N N . LEU B 1 42 ? 12.547 55.594 -14.484 1 33.38 42 LEU B N 1
ATOM 5534 C CA . LEU B 1 42 ? 13.836 56.188 -14.789 1 33.38 42 LEU B CA 1
ATOM 5535 C C . LEU B 1 42 ? 14.656 56.406 -13.523 1 33.38 42 LEU B C 1
ATOM 5537 O O . LEU B 1 42 ? 15.875 56.219 -13.523 1 33.38 42 LEU B O 1
ATOM 5541 N N . ALA B 1 43 ? 13.953 56.844 -12.438 1 32.12 43 ALA B N 1
ATOM 5542 C CA . ALA B 1 43 ? 14.695 57.156 -11.227 1 32.12 43 ALA B CA 1
ATOM 5543 C C . ALA B 1 43 ? 15.367 55.938 -10.633 1 32.12 43 ALA B C 1
ATOM 5545 O O . ALA B 1 43 ? 16.484 56 -10.125 1 32.12 43 ALA B O 1
ATOM 5546 N N . ALA B 1 44 ? 14.656 54.75 -10.805 1 31.48 44 ALA B N 1
ATOM 5547 C CA . ALA B 1 44 ? 15.195 53.562 -10.156 1 31.48 44 ALA B CA 1
ATOM 5548 C C . ALA B 1 44 ? 16.484 53.094 -10.836 1 31.48 44 ALA B C 1
ATOM 5550 O O . ALA B 1 44 ? 17.328 52.469 -10.211 1 31.48 44 ALA B O 1
ATOM 5551 N N . ARG B 1 45 ? 16.641 53.375 -12.133 1 34.44 45 ARG B N 1
ATOM 5552 C CA . ARG B 1 45 ? 17.859 53.031 -12.859 1 34.44 45 ARG B CA 1
ATOM 5553 C C . ARG B 1 45 ? 19.062 53.75 -12.297 1 34.44 45 ARG B C 1
ATOM 5555 O O . ARG B 1 45 ? 20.141 53.156 -12.18 1 34.44 45 ARG B O 1
ATOM 5562 N N . ARG B 1 46 ? 18.844 55.062 -12.016 1 33.25 46 ARG B N 1
ATOM 5563 C CA . ARG B 1 46 ? 19.953 55.906 -11.602 1 33.25 46 ARG B CA 1
ATOM 5564 C C . ARG B 1 46 ? 20.547 55.406 -10.289 1 33.25 46 ARG B C 1
ATOM 5566 O O . ARG B 1 46 ? 21.766 55.469 -10.094 1 33.25 46 ARG B O 1
ATOM 5573 N N . HIS B 1 47 ? 19.562 55.031 -9.359 1 33.56 47 HIS B N 1
ATOM 5574 C CA . HIS B 1 47 ? 20.094 54.719 -8.039 1 33.56 47 HIS B CA 1
ATOM 5575 C C . HIS B 1 47 ? 20.922 53.438 -8.078 1 33.56 47 HIS B C 1
ATOM 5577 O O . HIS B 1 47 ? 21.844 53.281 -7.266 1 33.56 47 HIS B O 1
ATOM 5583 N N . ALA B 1 48 ? 20.672 52.531 -9.047 1 34.19 48 ALA B N 1
ATOM 5584 C CA . ALA B 1 48 ? 21.422 51.281 -9.164 1 34.19 48 ALA B CA 1
ATOM 5585 C C . ALA B 1 48 ? 22.875 51.531 -9.531 1 34.19 48 ALA B C 1
ATOM 5587 O O . ALA B 1 48 ? 23.781 50.875 -9.023 1 34.19 48 ALA B O 1
ATOM 5588 N N . GLU B 1 49 ? 23.047 52.531 -10.375 1 36.91 49 GLU B N 1
ATOM 5589 C CA . GLU B 1 49 ? 24.391 52.781 -10.891 1 36.91 49 GLU B CA 1
ATOM 5590 C C . GLU B 1 49 ? 25.344 53.219 -9.773 1 36.91 49 GLU B C 1
ATOM 5592 O O . GLU B 1 49 ? 26.5 52.812 -9.75 1 36.91 49 GLU B O 1
ATOM 5597 N N . ARG B 1 50 ? 24.75 54.094 -8.859 1 31.3 50 ARG B N 1
ATOM 5598 C CA . ARG B 1 50 ? 25.656 54.656 -7.867 1 31.3 50 ARG B CA 1
ATOM 5599 C C . ARG B 1 50 ? 26.172 53.594 -6.91 1 31.3 50 ARG B C 1
ATOM 5601 O O . ARG B 1 50 ? 27.312 53.688 -6.438 1 31.3 50 ARG B O 1
ATOM 5608 N N . MET B 1 51 ? 25.25 52.656 -6.625 1 32.06 51 MET B N 1
ATOM 5609 C CA . MET B 1 51 ? 25.672 51.75 -5.539 1 32.06 51 MET B CA 1
ATOM 5610 C C . MET B 1 51 ? 26.75 50.812 -6.004 1 32.06 51 MET B C 1
ATOM 5612 O O . MET B 1 51 ? 27.469 50.219 -5.184 1 32.06 51 MET B O 1
ATOM 5616 N N . TRP B 1 52 ? 26.906 50.656 -7.297 1 35.16 52 TRP B N 1
ATOM 5617 C CA . TRP B 1 52 ? 27.938 49.781 -7.836 1 35.16 52 TRP B CA 1
ATOM 5618 C C . TRP B 1 52 ? 29.328 50.281 -7.492 1 35.16 52 TRP B C 1
ATOM 5620 O O . TRP B 1 52 ? 30.219 49.5 -7.148 1 35.16 52 TRP B O 1
ATOM 5630 N N . ILE B 1 53 ? 29.422 51.625 -7.715 1 37.97 53 ILE B N 1
ATOM 5631 C CA . ILE B 1 53 ? 30.75 52.25 -7.605 1 37.97 53 ILE B CA 1
ATOM 5632 C C . ILE B 1 53 ? 31.281 52.062 -6.184 1 37.97 53 ILE B C 1
ATOM 5634 O O . ILE B 1 53 ? 32.469 51.781 -5.98 1 37.97 53 ILE B O 1
ATOM 5638 N N . TRP B 1 54 ? 30.297 52.219 -5.18 1 34.78 54 TRP B N 1
ATOM 5639 C CA . TRP B 1 54 ? 30.766 52.219 -3.793 1 34.78 54 TRP B CA 1
ATOM 5640 C C . TRP B 1 54 ? 31.25 50.812 -3.396 1 34.78 54 TRP B C 1
ATOM 5642 O O . TRP B 1 54 ? 32.312 50.688 -2.762 1 34.78 54 TRP B O 1
ATOM 5652 N N . TYR B 1 55 ? 30.641 49.781 -4.043 1 33.72 55 TYR B N 1
ATOM 5653 C CA . TYR B 1 55 ? 31.047 48.469 -3.621 1 33.72 55 TYR B CA 1
ATOM 5654 C C . TYR B 1 55 ? 32.438 48.125 -4.141 1 33.72 55 TYR B C 1
ATOM 5656 O O . TYR B 1 55 ? 33.156 47.312 -3.555 1 33.72 55 TYR B O 1
ATOM 5664 N N . PHE B 1 56 ? 32.75 48.781 -5.27 1 37.47 56 PHE B N 1
ATOM 5665 C CA . PHE B 1 56 ? 34.062 48.5 -5.859 1 37.47 56 PHE B CA 1
ATOM 5666 C C . PHE B 1 56 ? 35.188 48.938 -4.93 1 37.47 56 PHE B C 1
ATOM 5668 O O . PHE B 1 56 ? 36.156 48.219 -4.746 1 37.47 56 PHE B O 1
ATOM 5675 N N . LYS B 1 57 ? 35.031 50.188 -4.379 1 32.78 57 LYS B N 1
ATOM 5676 C CA . LYS B 1 57 ? 36.094 50.781 -3.584 1 32.78 57 LYS B CA 1
ATOM 5677 C C . LYS B 1 57 ? 36.344 49.969 -2.311 1 32.78 57 LYS B C 1
ATOM 5679 O O . LYS B 1 57 ? 37.5 49.812 -1.891 1 32.78 57 LYS B O 1
ATOM 5684 N N . VAL B 1 58 ? 35.156 49.5 -1.678 1 33.47 58 VAL B N 1
ATOM 5685 C CA . VAL B 1 58 ? 35.344 48.906 -0.366 1 33.47 58 VAL B CA 1
ATOM 5686 C C . VAL B 1 58 ? 36.031 47.531 -0.525 1 33.47 58 VAL B C 1
ATOM 5688 O O . VAL B 1 58 ? 36.625 47 0.41 1 33.47 58 VAL B O 1
ATOM 5691 N N . SER B 1 59 ? 36 46.969 -1.731 1 32.22 59 SER B N 1
ATOM 5692 C CA . SER B 1 59 ? 36.625 45.688 -1.989 1 32.22 59 SER B CA 1
ATOM 5693 C C . SER B 1 59 ? 38.125 45.75 -1.838 1 32.22 59 SER B C 1
ATOM 5695 O O . SER B 1 59 ? 38.781 44.75 -1.474 1 32.22 59 SER B O 1
ATOM 5697 N N . LEU B 1 60 ? 38.625 46.875 -2.369 1 35.03 60 LEU B N 1
ATOM 5698 C CA . LEU B 1 60 ? 40.094 46.938 -2.473 1 35.03 60 LEU B CA 1
ATOM 5699 C C . LEU B 1 60 ? 40.719 46.969 -1.091 1 35.03 60 LEU B C 1
ATOM 5701 O O . LEU B 1 60 ? 41.781 46.344 -0.89 1 35.03 60 LEU B O 1
ATOM 5705 N N . SER B 1 61 ? 40.125 47.75 -0.156 1 27.89 61 SER B N 1
ATOM 5706 C CA . SER B 1 61 ? 40.875 48 1.077 1 27.89 61 SER B CA 1
ATOM 5707 C C . SER B 1 61 ? 41 46.75 1.917 1 27.89 61 SER B C 1
ATOM 5709 O O . SER B 1 61 ? 41.875 46.656 2.768 1 27.89 61 SER B O 1
ATOM 5711 N N . PHE B 1 62 ? 39.969 45.812 1.797 1 30.98 62 PHE B N 1
ATOM 5712 C CA . PHE B 1 62 ? 40.031 44.75 2.783 1 30.98 62 PHE B CA 1
ATOM 5713 C C . PHE B 1 62 ? 41.094 43.719 2.42 1 30.98 62 PHE B C 1
ATOM 5715 O O . PHE B 1 62 ? 41.344 42.781 3.17 1 30.98 62 PHE B O 1
ATOM 5722 N N . VAL B 1 63 ? 41.719 43.812 1.288 1 32.03 63 VAL B N 1
ATOM 5723 C CA . VAL B 1 63 ? 42.812 42.906 0.893 1 32.03 63 VAL B CA 1
ATOM 5724 C C . VAL B 1 63 ? 43.938 42.969 1.905 1 32.03 63 VAL B C 1
ATOM 5726 O O . VAL B 1 63 ? 44.5 41.938 2.307 1 32.03 63 VAL B O 1
ATOM 5729 N N . VAL B 1 64 ? 44.375 44.219 2.18 1 29.81 64 VAL B N 1
ATOM 5730 C CA . VAL B 1 64 ? 45.688 44.469 2.797 1 29.81 64 VAL B CA 1
ATOM 5731 C C . VAL B 1 64 ? 45.688 43.906 4.227 1 29.81 64 VAL B C 1
ATOM 5733 O O . VAL B 1 64 ? 46.656 43.281 4.668 1 29.81 64 VAL B O 1
ATOM 5736 N N . PHE B 1 65 ? 44.562 44.25 4.98 1 26.42 65 PHE B N 1
ATOM 5737 C CA . PHE B 1 65 ? 44.656 44.094 6.426 1 26.42 65 PHE B CA 1
ATOM 5738 C C . PHE B 1 65 ? 44.75 42.625 6.805 1 26.42 65 PHE B C 1
ATOM 5740 O O . PHE B 1 65 ? 45.25 42.281 7.871 1 26.42 65 PHE B O 1
ATOM 5747 N N . PHE B 1 66 ? 44.281 41.656 5.902 1 27.97 66 PHE B N 1
ATOM 5748 C CA . PHE B 1 66 ? 44.344 40.281 6.316 1 27.97 66 PHE B CA 1
ATOM 5749 C C . PHE B 1 66 ? 45.781 39.781 6.309 1 27.97 66 PHE B C 1
ATOM 5751 O O . PHE B 1 66 ? 46.062 38.656 6.691 1 27.97 66 PHE B O 1
ATOM 5758 N N . MET B 1 67 ? 46.625 40.469 5.66 1 26.89 67 MET B N 1
ATOM 5759 C CA . MET B 1 67 ? 47.969 39.906 5.617 1 26.89 67 MET B CA 1
ATOM 5760 C C . MET B 1 67 ? 48.531 39.719 7.02 1 26.89 67 MET B C 1
ATOM 5762 O O . MET B 1 67 ? 49.219 38.719 7.301 1 26.89 67 MET B O 1
ATOM 5766 N N . ILE B 1 68 ? 48.531 40.781 7.875 1 24.77 68 ILE B N 1
ATOM 5767 C CA . ILE B 1 68 ? 49.469 40.875 8.977 1 24.77 68 ILE B CA 1
ATOM 5768 C C . ILE B 1 68 ? 49.031 39.969 10.133 1 24.77 68 ILE B C 1
ATOM 5770 O O . ILE B 1 68 ? 49.844 39.344 10.797 1 24.77 68 ILE B O 1
ATOM 5774 N N . TRP B 1 69 ? 47.688 40.094 10.477 1 22.12 69 TRP B N 1
ATOM 5775 C CA . TRP B 1 69 ? 47.375 39.812 11.883 1 22.12 69 TRP B CA 1
ATOM 5776 C C . TRP B 1 69 ? 47.469 38.312 12.18 1 22.12 69 TRP B C 1
ATOM 5778 O O . TRP B 1 69 ? 47.031 37.875 13.25 1 22.12 69 TRP B O 1
ATOM 5788 N N . SER B 1 70 ? 47.844 37.469 11.195 1 20.61 70 SER B N 1
ATOM 5789 C CA . SER B 1 70 ? 47.906 36.031 11.477 1 20.61 70 SER B CA 1
ATOM 5790 C C . SER B 1 70 ? 48.969 35.719 12.531 1 20.61 70 SER B C 1
ATOM 5792 O O . SER B 1 70 ? 49.281 34.562 12.797 1 20.61 70 SER B O 1
ATOM 5794 N N . GLN B 1 71 ? 49.812 36.594 12.867 1 19.52 71 GLN B N 1
ATOM 5795 C CA . GLN B 1 71 ? 50.969 36.031 13.523 1 19.52 71 GLN B CA 1
ATOM 5796 C C . GLN B 1 71 ? 50.625 35.469 14.906 1 19.52 71 GLN B C 1
ATOM 5798 O O . GLN B 1 71 ? 51.281 34.531 15.383 1 19.52 71 GLN B O 1
ATOM 5803 N N . MET B 1 72 ? 50 36.156 15.898 1 17.17 72 MET B N 1
ATOM 5804 C CA . MET B 1 72 ? 50.531 36.031 17.25 1 17.17 72 MET B CA 1
ATOM 5805 C C . MET B 1 72 ? 49.875 34.875 17.984 1 17.17 72 MET B C 1
ATOM 5807 O O . MET B 1 72 ? 48.75 35.031 18.516 1 17.17 72 MET B O 1
ATOM 5811 N N . LYS B 1 73 ? 49.844 33.719 17.484 1 19.19 73 LYS B N 1
ATOM 5812 C CA . LYS B 1 73 ? 49.219 32.625 18.25 1 19.19 73 LYS B CA 1
ATOM 5813 C C . LYS B 1 73 ? 49.906 32.438 19.594 1 19.19 73 LYS B C 1
ATOM 5815 O O . LYS B 1 73 ? 51.062 32.094 19.656 1 19.19 73 LYS B O 1
ATOM 5820 N N . PRO B 1 74 ? 49.344 33.094 20.703 1 16.12 74 PRO B N 1
ATOM 5821 C CA . PRO B 1 74 ? 50.062 32.906 21.953 1 16.12 74 PRO B CA 1
ATOM 5822 C C . PRO B 1 74 ? 49.969 31.469 22.469 1 16.12 74 PRO B C 1
ATOM 5824 O O . PRO B 1 74 ? 49.062 30.734 22.094 1 16.12 74 PRO B O 1
ATOM 5827 N N . LEU B 1 75 ? 50.688 31.156 23.641 1 17.08 75 LEU B N 1
ATOM 5828 C CA . LEU B 1 75 ? 51.5 30.141 24.328 1 17.08 75 LEU B CA 1
ATOM 5829 C C . LEU B 1 75 ? 50.625 29.359 25.312 1 17.08 75 LEU B C 1
ATOM 5831 O O . LEU B 1 75 ? 50.875 28.172 25.531 1 17.08 75 LEU B O 1
ATOM 5835 N N . HIS B 1 76 ? 49.531 29.859 25.984 1 16.47 76 HIS B N 1
ATOM 5836 C CA . HIS B 1 76 ? 49.75 29.562 27.391 1 16.47 76 HIS B CA 1
ATOM 5837 C C . HIS B 1 76 ? 49.594 28.062 27.688 1 16.47 76 HIS B C 1
ATOM 5839 O O . HIS B 1 76 ? 48.969 27.344 26.891 1 16.47 76 HIS B O 1
ATOM 5845 N N . PRO B 1 77 ? 49.406 27.75 29.156 1 16.39 77 PRO B N 1
ATOM 5846 C CA . PRO B 1 77 ? 50.062 26.844 30.109 1 16.39 77 PRO B CA 1
ATOM 5847 C C . PRO B 1 77 ? 49.312 25.531 30.297 1 16.39 77 PRO B C 1
ATOM 5849 O O . PRO B 1 77 ? 48.188 25.406 29.844 1 16.39 77 PRO B O 1
ATOM 5852 N N . LEU B 1 78 ? 49.188 25.094 31.656 1 15.51 78 LEU B N 1
ATOM 5853 C CA . LEU B 1 78 ? 49.688 23.953 32.406 1 15.51 78 LEU B CA 1
ATOM 5854 C C . LEU B 1 78 ? 48.531 22.969 32.688 1 15.51 78 LEU B C 1
ATOM 5856 O O . LEU B 1 78 ? 48.719 21.75 32.531 1 15.51 78 LEU B O 1
ATOM 5860 N N . ARG B 1 79 ? 47.438 23.422 33.531 1 15.3 79 ARG B N 1
ATOM 5861 C CA . ARG B 1 79 ? 47.344 22.734 34.812 1 15.3 79 ARG B CA 1
ATOM 5862 C C . ARG B 1 79 ? 46.781 21.328 34.625 1 15.3 79 ARG B C 1
ATOM 5864 O O . ARG B 1 79 ? 46.156 21.031 33.594 1 15.3 79 ARG B O 1
ATOM 5871 N N . ARG B 1 80 ? 45.625 20.953 35.594 1 16.25 80 ARG B N 1
ATOM 5872 C CA . ARG B 1 80 ? 45.625 20.078 36.75 1 16.25 80 ARG B CA 1
ATOM 5873 C C . ARG B 1 80 ? 44.969 18.734 36.438 1 16.25 80 ARG B C 1
ATOM 5875 O O . ARG B 1 80 ? 44.094 18.672 35.562 1 16.25 80 ARG B O 1
ATOM 5882 N N . ILE B 1 81 ? 45.344 17.734 37.188 1 16.11 81 ILE B N 1
ATOM 5883 C CA . ILE B 1 81 ? 45.469 16.281 37.188 1 16.11 81 ILE B CA 1
ATOM 5884 C C . ILE B 1 81 ? 44.125 15.641 37.531 1 16.11 81 ILE B C 1
ATOM 5886 O O . ILE B 1 81 ? 43.688 14.734 36.812 1 16.11 81 ILE B O 1
ATOM 5890 N N . HIS B 1 82 ? 43.5 15.695 38.844 1 15.55 82 HIS B N 1
ATOM 5891 C CA . HIS B 1 82 ? 43.562 14.453 39.594 1 15.55 82 HIS B CA 1
ATOM 5892 C C . HIS B 1 82 ? 42.375 13.547 39.281 1 15.55 82 HIS B C 1
ATOM 5894 O O . HIS B 1 82 ? 42.562 12.375 38.938 1 15.55 82 HIS B O 1
ATOM 5900 N N . PRO B 1 83 ? 41.344 13.336 40.375 1 16.36 83 PRO B N 1
ATOM 5901 C CA . PRO B 1 83 ? 41.219 12.086 41.125 1 16.36 83 PRO B CA 1
ATOM 5902 C C . PRO B 1 83 ? 40.156 11.164 40.562 1 16.36 83 PRO B C 1
ATOM 5904 O O . PRO B 1 83 ? 39.281 11.609 39.812 1 16.36 83 PRO B O 1
ATOM 5907 N N . GLN B 1 84 ? 39.906 9.867 41.25 1 16.58 84 GLN B N 1
ATOM 5908 C CA . GLN B 1 84 ? 39.656 8.445 41.031 1 16.58 84 GLN B CA 1
ATOM 5909 C C . GLN B 1 84 ? 38.188 8.102 41.219 1 16.58 84 GLN B C 1
ATOM 5911 O O . GLN B 1 84 ? 37.75 7.012 40.875 1 16.58 84 GLN B O 1
ATOM 5916 N N . ARG B 1 85 ? 37.219 8.859 41.75 1 15.82 85 ARG B N 1
ATOM 5917 C CA . ARG B 1 85 ? 36.438 8.117 42.719 1 15.82 85 ARG B CA 1
ATOM 5918 C C . ARG B 1 85 ? 35.625 7.02 42.031 1 15.82 85 ARG B C 1
ATOM 5920 O O . ARG B 1 85 ? 35.344 7.109 40.812 1 15.82 85 ARG B O 1
ATOM 5927 N N . SER B 1 86 ? 34.719 6.309 42.938 1 16.19 86 SER B N 1
ATOM 5928 C CA . SER B 1 86 ? 34.312 4.977 43.375 1 16.19 86 SER B CA 1
ATOM 5929 C C . SER B 1 86 ? 33.125 4.465 42.594 1 16.19 86 SER B C 1
ATOM 5931 O O . SER B 1 86 ? 32.5 5.223 41.844 1 16.19 86 SER B O 1
ATOM 5933 N N . GLN B 1 87 ? 32.094 3.705 43.344 1 16.17 87 GLN B N 1
ATOM 5934 C CA . GLN B 1 87 ? 31.656 2.309 43.344 1 16.17 87 GLN B CA 1
ATOM 5935 C C . GLN B 1 87 ? 30.359 2.121 42.594 1 16.17 87 GLN B C 1
ATOM 5937 O O . GLN B 1 87 ? 30.266 1.255 41.719 1 16.17 87 GLN B O 1
ATOM 5942 N N . GLU B 1 88 ? 29.031 2.162 43.25 1 17.08 88 GLU B N 1
ATOM 5943 C CA . GLU B 1 88 ? 28.203 1.017 43.625 1 17.08 88 GLU B CA 1
ATOM 5944 C C . GLU B 1 88 ? 27.156 0.741 42.531 1 17.08 88 GLU B C 1
ATOM 5946 O O . GLU B 1 88 ? 26.812 1.632 41.75 1 17.08 88 GLU B O 1
ATOM 5951 N N . ALA B 1 89 ? 26.266 -0.493 42.75 1 16.8 89 ALA B N 1
ATOM 5952 C CA . ALA B 1 89 ? 25.672 -1.65 42.062 1 16.8 89 ALA B CA 1
ATOM 5953 C C . ALA B 1 89 ? 24.344 -1.292 41.438 1 16.8 89 ALA B C 1
ATOM 5955 O O . ALA B 1 89 ? 23.734 -0.276 41.781 1 16.8 89 ALA B O 1
ATOM 5956 N N . LYS B 1 90 ? 23.469 -2.455 41.188 1 17.05 90 LYS B N 1
ATOM 5957 C CA . LYS B 1 90 ? 22.797 -3.195 40.125 1 17.05 90 LYS B CA 1
ATOM 5958 C C . LYS B 1 90 ? 21.281 -3.061 40.219 1 17.05 90 LYS B C 1
ATOM 5960 O O . LYS B 1 90 ? 20.547 -3.734 39.5 1 17.05 90 LYS B O 1
ATOM 5965 N N . ALA B 1 91 ? 20.562 -2.191 40.812 1 17.62 91 ALA B N 1
ATOM 5966 C CA . ALA B 1 91 ? 19.25 -2.682 41.219 1 17.62 91 ALA B CA 1
ATOM 5967 C C . ALA B 1 91 ? 18.359 -2.986 40.031 1 17.62 91 ALA B C 1
ATOM 5969 O O . ALA B 1 91 ? 18.391 -2.262 39.031 1 17.62 91 ALA B O 1
ATOM 5970 N N . ASN B 1 92 ? 17.656 -4.25 40 1 17.8 92 ASN B N 1
ATOM 5971 C CA . ASN B 1 92 ? 16.938 -5.18 39.125 1 17.8 92 ASN B CA 1
ATOM 5972 C C . ASN B 1 92 ? 15.531 -4.68 38.812 1 17.8 92 ASN B C 1
ATOM 5974 O O . ASN B 1 92 ? 14.555 -5.383 39.062 1 17.8 92 ASN B O 1
ATOM 5978 N N . PRO B 1 93 ? 15.242 -3.52 38.406 1 17.48 93 PRO B N 1
ATOM 5979 C CA . PRO B 1 93 ? 13.82 -3.205 38.531 1 17.48 93 PRO B CA 1
ATOM 5980 C C . PRO B 1 93 ? 12.93 -4.16 37.719 1 17.48 93 PRO B C 1
ATOM 5982 O O . PRO B 1 93 ? 13.367 -4.734 36.719 1 17.48 93 PRO B O 1
ATOM 5985 N N . SER B 1 94 ? 11.734 -4.578 38.344 1 17.89 94 SER B N 1
ATOM 5986 C CA . SER B 1 94 ? 10.578 -5.457 38.25 1 17.89 94 SER B CA 1
ATOM 5987 C C . SER B 1 94 ? 9.805 -5.207 36.969 1 17.89 94 SER B C 1
ATOM 5989 O O . SER B 1 94 ? 9.852 -4.109 36.406 1 17.89 94 SER B O 1
ATOM 5991 N N . ASP B 1 95 ? 9.094 -6.281 36.375 1 17.7 95 ASP B N 1
ATOM 5992 C CA . ASP B 1 95 ? 8.555 -6.98 35.188 1 17.7 95 ASP B CA 1
ATOM 5993 C C . ASP B 1 95 ? 7.164 -6.465 34.844 1 17.7 95 ASP B C 1
ATOM 5995 O O . ASP B 1 95 ? 6.48 -7.039 34 1 17.7 95 ASP B O 1
ATOM 5999 N N . THR B 1 96 ? 6.547 -5.355 35.25 1 17.75 96 THR B N 1
ATOM 6000 C CA . THR B 1 96 ? 5.09 -5.383 35.25 1 17.75 96 THR B CA 1
ATOM 6001 C C . THR B 1 96 ? 4.551 -5.398 33.812 1 17.75 96 THR B C 1
ATOM 6003 O O . THR B 1 96 ? 4.828 -4.488 33.031 1 17.75 96 THR B O 1
ATOM 6006 N N . THR B 1 97 ? 4.121 -6.582 33.312 1 17.83 97 THR B N 1
ATOM 6007 C CA . THR B 1 97 ? 3.646 -6.996 31.984 1 17.83 97 THR B CA 1
ATOM 6008 C C . THR B 1 97 ? 2.266 -6.414 31.703 1 17.83 97 THR B C 1
ATOM 6010 O O . THR B 1 97 ? 1.301 -6.715 32.406 1 17.83 97 THR B O 1
ATOM 6013 N N . ILE B 1 98 ? 2.049 -5.156 31.359 1 17.42 98 ILE B N 1
ATOM 6014 C CA . ILE B 1 98 ? 0.717 -4.598 31.156 1 17.42 98 ILE B CA 1
ATOM 6015 C C . ILE B 1 98 ? 0.055 -5.281 29.953 1 17.42 98 ILE B C 1
ATOM 6017 O O . ILE B 1 98 ? 0.61 -5.297 28.859 1 17.42 98 ILE B O 1
ATOM 6021 N N . SER B 1 99 ? -0.851 -6.262 30.25 1 17.92 99 SER B N 1
ATOM 6022 C CA . SER B 1 99 ? -1.667 -7.098 29.375 1 17.92 99 SER B CA 1
ATOM 6023 C C . SER B 1 99 ? -2.664 -6.258 28.578 1 17.92 99 SER B C 1
ATOM 6025 O O . SER B 1 99 ? -3.457 -5.516 29.156 1 17.92 99 SER B O 1
ATOM 6027 N N . LEU B 1 100 ? -2.363 -5.781 27.422 1 17.38 100 LEU B N 1
ATOM 6028 C CA . LEU B 1 100 ? -3.215 -4.961 26.562 1 17.38 100 LEU B CA 1
ATOM 6029 C C . LEU B 1 100 ? -4.449 -5.738 26.125 1 17.38 100 LEU B C 1
ATOM 6031 O O . LEU B 1 100 ? -4.336 -6.855 25.625 1 17.38 100 LEU B O 1
ATOM 6035 N N . LEU B 1 101 ? -5.543 -5.574 26.828 1 17.58 101 LEU B N 1
ATOM 6036 C CA . LEU B 1 101 ? -6.859 -6.168 26.625 1 17.58 101 LEU B CA 1
ATOM 6037 C C . LEU B 1 101 ? -7.34 -5.945 25.188 1 17.58 101 LEU B C 1
ATOM 6039 O O . LEU B 1 101 ? -7.293 -4.82 24.688 1 17.58 101 LEU B O 1
ATOM 6043 N N . ALA B 1 102 ? -7.359 -7.008 24.328 1 18.27 102 ALA B N 1
ATOM 6044 C CA . ALA B 1 102 ? -7.801 -7.148 22.938 1 18.27 102 ALA B CA 1
ATOM 6045 C C . ALA B 1 102 ? -9.273 -6.781 22.797 1 18.27 102 ALA B C 1
ATOM 6047 O O . ALA B 1 102 ? -10.133 -7.363 23.469 1 18.27 102 ALA B O 1
ATOM 6048 N N . CYS B 1 103 ? -9.578 -5.496 22.703 1 18.23 103 CYS B N 1
ATOM 6049 C CA . CYS B 1 103 ? -10.953 -5.043 22.516 1 18.23 103 CYS B CA 1
ATOM 6050 C C . CYS B 1 103 ? -11.625 -5.816 21.391 1 18.23 103 CYS B C 1
ATOM 6052 O O . CYS B 1 103 ? -10.977 -6.168 20.391 1 18.23 103 CYS B O 1
ATOM 6054 N N . ASP B 1 104 ? -12.758 -6.414 21.703 1 19.08 104 ASP B N 1
ATOM 6055 C CA . ASP B 1 104 ? -13.766 -7.168 20.953 1 19.08 104 ASP B CA 1
ATOM 6056 C C . ASP B 1 104 ? -14.164 -6.438 19.672 1 19.08 104 ASP B C 1
ATOM 6058 O O . ASP B 1 104 ? -14.352 -5.219 19.672 1 19.08 104 ASP B O 1
ATOM 6062 N N . ASP B 1 105 ? -13.953 -7.082 18.531 1 20.58 105 ASP B N 1
ATOM 6063 C CA . ASP B 1 105 ? -14.047 -6.82 17.094 1 20.58 105 ASP B CA 1
ATOM 6064 C C . ASP B 1 105 ? -15.453 -6.383 16.703 1 20.58 105 ASP B C 1
ATOM 6066 O O . ASP B 1 105 ? -16.234 -7.176 16.172 1 20.58 105 ASP B O 1
ATOM 6070 N N . HIS B 1 106 ? -16.281 -5.793 17.625 1 20.11 106 HIS B N 1
ATOM 6071 C CA . HIS B 1 106 ? -17.578 -5.531 17 1 20.11 106 HIS B CA 1
ATOM 6072 C C . HIS B 1 106 ? -17.422 -4.734 15.711 1 20.11 106 HIS B C 1
ATOM 6074 O O . HIS B 1 106 ? -16.719 -3.721 15.688 1 20.11 106 HIS B O 1
ATOM 6080 N N . VAL B 1 107 ? -17.609 -5.414 14.633 1 21.11 107 VAL B N 1
ATOM 6081 C CA . VAL B 1 107 ? -17.578 -5.078 13.219 1 21.11 107 VAL B CA 1
ATOM 6082 C C . VAL B 1 107 ? -18.453 -3.863 12.953 1 21.11 107 VAL B C 1
ATOM 6084 O O . VAL B 1 107 ? -19.688 -3.939 13.078 1 21.11 107 VAL B O 1
ATOM 6087 N N . LEU B 1 108 ? -18.234 -2.77 13.625 1 20.23 108 LEU B N 1
ATOM 6088 C CA . LEU B 1 108 ? -19.062 -1.641 13.227 1 20.23 108 LEU B CA 1
ATOM 6089 C C . LEU B 1 108 ? -18.938 -1.379 11.727 1 20.23 108 LEU B C 1
ATOM 6091 O O . LEU B 1 108 ? -17.844 -1.469 11.164 1 20.23 108 LEU B O 1
ATOM 6095 N N . THR B 1 109 ? -20.062 -1.507 11.016 1 20.81 109 THR B N 1
ATOM 6096 C CA . THR B 1 109 ? -20.516 -1.349 9.633 1 20.81 109 THR B CA 1
ATOM 6097 C C . THR B 1 109 ? -20.094 0.014 9.086 1 20.81 109 THR B C 1
ATOM 6099 O O . THR B 1 109 ? -20.453 1.05 9.656 1 20.81 109 THR B O 1
ATOM 6102 N N . SER B 1 110 ? -18.875 0.079 8.695 1 20.86 110 SER B N 1
ATOM 6103 C CA . SER B 1 110 ? -18.312 1.284 8.102 1 20.86 110 SER B CA 1
ATOM 6104 C C . SER B 1 110 ? -19.188 1.791 6.953 1 20.86 110 SER B C 1
ATOM 6106 O O . SER B 1 110 ? -19.516 1.035 6.039 1 20.86 110 SER B O 1
ATOM 6108 N N . THR B 1 111 ? -20.031 2.676 7.25 1 23.17 111 THR B N 1
ATOM 6109 C CA . THR B 1 111 ? -20.828 3.438 6.289 1 23.17 111 THR B CA 1
ATOM 6110 C C . THR B 1 111 ? -19.922 4.039 5.207 1 23.17 111 THR B C 1
ATOM 6112 O O . THR B 1 111 ? -19.031 4.824 5.508 1 23.17 111 THR B O 1
ATOM 6115 N N . SER B 1 112 ? -19.516 3.248 4.273 1 23.56 112 SER B N 1
ATOM 6116 C CA . SER B 1 112 ? -18.734 3.586 3.086 1 23.56 112 SER B CA 1
ATOM 6117 C C . SER B 1 112 ? -19.234 4.879 2.451 1 23.56 112 SER B C 1
ATOM 6119 O O . SER B 1 112 ? -20.422 5.031 2.191 1 23.56 112 SER B O 1
ATOM 6121 N N . LEU B 1 113 ? -18.516 5.914 2.59 1 24.09 113 LEU B N 1
ATOM 6122 C CA . LEU B 1 113 ? -18.766 7.262 2.096 1 24.09 113 LEU B CA 1
ATOM 6123 C C . LEU B 1 113 ? -18.781 7.289 0.571 1 24.09 113 LEU B C 1
ATOM 6125 O O . LEU B 1 113 ? -18.531 8.336 -0.039 1 24.09 113 LEU B O 1
ATOM 6129 N N . ILE B 1 114 ? -18.578 6.156 -0.124 1 24.72 114 ILE B N 1
ATOM 6130 C CA . ILE B 1 114 ? -18.766 6.539 -1.521 1 24.72 114 ILE B CA 1
ATOM 6131 C C . ILE B 1 114 ? -20.172 7.094 -1.731 1 24.72 114 ILE B C 1
ATOM 6133 O O . ILE B 1 114 ? -21.156 6.461 -1.358 1 24.72 114 ILE B O 1
ATOM 6137 N N . PRO B 1 115 ? -20.25 8.328 -2.16 1 25.11 115 PRO B N 1
ATOM 6138 C CA . PRO B 1 115 ? -21.609 8.797 -2.445 1 25.11 115 PRO B CA 1
ATOM 6139 C C . PRO B 1 115 ? -22.359 7.871 -3.4 1 25.11 115 PRO B C 1
ATOM 6141 O O . PRO B 1 115 ? -21.891 7.613 -4.512 1 25.11 115 PRO B O 1
ATOM 6144 N N . ASP B 1 116 ? -22.656 6.637 -3.008 1 25.02 116 ASP B N 1
ATOM 6145 C CA . ASP B 1 116 ? -23.766 6.102 -3.801 1 25.02 116 ASP B CA 1
ATOM 6146 C C . ASP B 1 116 ? -24.719 7.211 -4.23 1 25.02 116 ASP B C 1
ATOM 6148 O O . ASP B 1 116 ? -25 8.125 -3.457 1 25.02 116 ASP B O 1
ATOM 6152 N N . GLU B 1 117 ? -24.828 7.344 -5.57 1 26.55 117 GLU B N 1
ATOM 6153 C CA . GLU B 1 117 ? -25.812 8.289 -6.055 1 26.55 117 GLU B CA 1
ATOM 6154 C C . GLU B 1 117 ? -27.078 8.258 -5.191 1 26.55 117 GLU B C 1
ATOM 6156 O O . GLU B 1 117 ? -27.703 9.289 -4.965 1 26.55 117 GLU B O 1
ATOM 6161 N N . ASN B 1 118 ? -27.469 6.914 -4.922 1 24.89 118 ASN B N 1
ATOM 6162 C CA . ASN B 1 118 ? -28.734 6.75 -4.238 1 24.89 118 ASN B CA 1
ATOM 6163 C C . ASN B 1 118 ? -28.578 6.832 -2.723 1 24.89 118 ASN B C 1
ATOM 6165 O O . ASN B 1 118 ? -29.438 6.344 -1.979 1 24.89 118 ASN B O 1
ATOM 6169 N N . VAL B 1 119 ? -27.422 6.672 -2.168 1 26.05 119 VAL B N 1
ATOM 6170 C CA . VAL B 1 119 ? -27.656 7.043 -0.774 1 26.05 119 VAL B CA 1
ATOM 6171 C C . VAL B 1 119 ? -28.25 8.453 -0.705 1 26.05 119 VAL B C 1
ATOM 6173 O O . VAL B 1 119 ? -27.578 9.43 -1.036 1 26.05 119 VAL B O 1
ATOM 6176 N N . LEU B 1 120 ? -29.438 8.43 -0.844 1 23.73 120 LEU B N 1
ATOM 6177 C CA . LEU B 1 120 ? -30.172 9.625 -0.428 1 23.73 120 LEU B CA 1
ATOM 6178 C C . LEU B 1 120 ? -29.547 10.227 0.827 1 23.73 120 LEU B C 1
ATOM 6180 O O . LEU B 1 120 ? -29.594 9.625 1.902 1 23.73 120 LEU B O 1
ATOM 6184 N N . ILE B 1 121 ? -28.25 10.625 0.822 1 26.05 121 ILE B N 1
ATOM 6185 C CA . ILE B 1 121 ? -28.188 11.656 1.856 1 26.05 121 ILE B CA 1
ATOM 6186 C C . ILE B 1 121 ? -29.594 12.141 2.178 1 26.05 121 ILE B C 1
ATOM 6188 O O . ILE B 1 121 ? -30.297 12.672 1.308 1 26.05 121 ILE B O 1
ATOM 6192 N N . LYS B 1 122 ? -30.125 11.422 3.068 1 28.84 122 LYS B N 1
ATOM 6193 C CA . LYS B 1 122 ? -31.328 12.172 3.461 1 28.84 122 LYS B CA 1
ATOM 6194 C C . LYS B 1 122 ? -31.125 13.672 3.24 1 28.84 122 LYS B C 1
ATOM 6196 O O . LYS B 1 122 ? -30.344 14.305 3.939 1 28.84 122 LYS B O 1
ATOM 6201 N N . ILE B 1 123 ? -30.969 13.992 1.932 1 29.78 123 ILE B N 1
ATOM 6202 C CA . ILE B 1 123 ? -31.203 15.422 1.749 1 29.78 123 ILE B CA 1
ATOM 6203 C C . ILE B 1 123 ? -32.031 15.961 2.912 1 29.78 123 ILE B C 1
ATOM 6205 O O . ILE B 1 123 ? -33.125 15.445 3.199 1 29.78 123 ILE B O 1
ATOM 6209 N N . ASN B 1 124 ? -31.25 16.438 3.879 1 34.72 124 ASN B N 1
ATOM 6210 C CA . ASN B 1 124 ? -32.156 17.172 4.746 1 34.72 124 ASN B CA 1
ATOM 6211 C C . ASN B 1 124 ? -33.438 17.578 4.004 1 34.72 124 ASN B C 1
ATOM 6213 O O . ASN B 1 124 ? -33.375 17.938 2.826 1 34.72 124 ASN B O 1
ATOM 6217 N N . PRO B 1 125 ? -34.5 16.922 4.297 1 39.53 125 PRO B N 1
ATOM 6218 C CA . PRO B 1 125 ? -35.656 17.516 3.592 1 39.53 125 PRO B CA 1
ATOM 6219 C C . PRO B 1 125 ? -35.375 18.953 3.135 1 39.53 125 PRO B C 1
ATOM 6221 O O . PRO B 1 125 ? -34.562 19.656 3.75 1 39.53 125 PRO B O 1
ATOM 6224 N N . PRO B 1 126 ? -35.344 19.156 1.873 1 41.56 126 PRO B N 1
ATOM 6225 C CA . PRO B 1 126 ? -35.312 20.594 1.584 1 41.56 126 PRO B CA 1
ATOM 6226 C C . PRO B 1 126 ? -35.75 21.453 2.762 1 41.56 126 PRO B C 1
ATOM 6228 O O . PRO B 1 126 ? -36.75 21.141 3.406 1 41.56 126 PRO B O 1
ATOM 6231 N N . ILE B 1 127 ? -34.719 21.938 3.461 1 49.66 127 ILE B N 1
ATOM 6232 C CA . ILE B 1 127 ? -35.156 22.938 4.426 1 49.66 127 ILE B CA 1
ATOM 6233 C C . ILE B 1 127 ? -36.469 23.562 3.941 1 49.66 127 ILE B C 1
ATOM 6235 O O . ILE B 1 127 ? -36.5 24.172 2.869 1 49.66 127 ILE B O 1
ATOM 6239 N N . ASP B 1 128 ? -37.469 22.891 4.332 1 59.34 128 ASP B N 1
ATOM 6240 C CA . ASP B 1 128 ? -38.781 23.516 4.137 1 59.34 128 ASP B CA 1
ATOM 6241 C C . ASP B 1 128 ? -38.656 25.047 4.168 1 59.34 128 ASP B C 1
ATOM 6243 O O . ASP B 1 128 ? -37.781 25.594 4.824 1 59.34 128 ASP B O 1
ATOM 6247 N N . ASP B 1 129 ? -39.094 25.672 3.141 1 64.75 129 ASP B N 1
ATOM 6248 C CA . ASP B 1 129 ? -39.125 27.125 3.033 1 64.75 129 ASP B CA 1
ATOM 6249 C C . ASP B 1 129 ? -39.406 27.766 4.395 1 64.75 129 ASP B C 1
ATOM 6251 O O . ASP B 1 129 ? -38.812 28.797 4.723 1 64.75 129 ASP B O 1
ATOM 6255 N N . GLU B 1 130 ? -40.094 26.969 5.203 1 72.25 130 GLU B N 1
ATOM 6256 C CA . GLU B 1 130 ? -40.406 27.516 6.527 1 72.25 130 GLU B CA 1
ATOM 6257 C C . GLU B 1 130 ? -39.188 27.406 7.445 1 72.25 130 GLU B C 1
ATOM 6259 O O . GLU B 1 130 ? -38.906 28.328 8.219 1 72.25 130 GLU B O 1
ATOM 6264 N N . TYR B 1 131 ? -38.438 26.344 7.223 1 77.38 131 TYR B N 1
ATOM 6265 C CA . TYR B 1 131 ? -37.25 26.125 8.031 1 77.38 131 TYR B CA 1
ATOM 6266 C C . TYR B 1 131 ? -36.156 27.109 7.66 1 77.38 131 TYR B C 1
ATOM 6268 O O . TYR B 1 131 ? -35.531 27.719 8.539 1 77.38 131 TYR B O 1
ATOM 6276 N N . ARG B 1 132 ? -36 27.297 6.492 1 78.38 132 ARG B N 1
ATOM 6277 C CA . ARG B 1 132 ? -35.031 28.25 6.016 1 78.38 132 ARG B CA 1
ATOM 6278 C C . ARG B 1 132 ? -35.375 29.672 6.492 1 78.38 132 ARG B C 1
ATOM 6280 O O . ARG B 1 132 ? -34.469 30.438 6.871 1 78.38 132 ARG B O 1
ATOM 6287 N N . LYS B 1 133 ? -36.656 29.938 6.531 1 82.25 133 LYS B N 1
ATOM 6288 C CA . LYS B 1 133 ? -37.094 31.25 6.996 1 82.25 133 LYS B CA 1
ATOM 6289 C C . LYS B 1 133 ? -36.75 31.453 8.469 1 82.25 133 LYS B C 1
ATOM 6291 O O . LYS B 1 133 ? -36.312 32.531 8.867 1 82.25 133 LYS B O 1
ATOM 6296 N N . LYS B 1 134 ? -36.969 30.422 9.25 1 86.5 134 LYS B N 1
ATOM 6297 C CA . LYS B 1 134 ? -36.656 30.516 10.68 1 86.5 134 LYS B CA 1
ATOM 6298 C C . LYS B 1 134 ? -35.156 30.688 10.922 1 86.5 134 LYS B C 1
ATOM 6300 O O . LYS B 1 134 ? -34.75 31.453 11.805 1 86.5 134 LYS B O 1
ATOM 6305 N N . VAL B 1 135 ? -34.406 29.984 10.195 1 88.19 135 VAL B N 1
ATOM 6306 C CA . VAL B 1 135 ? -32.938 30.078 10.328 1 88.19 135 VAL B CA 1
ATOM 6307 C C . VAL B 1 135 ? -32.469 31.484 9.953 1 88.19 135 VAL B C 1
ATOM 6309 O O . VAL B 1 135 ? -31.703 32.094 10.688 1 88.19 135 VAL B O 1
ATOM 6312 N N . LEU B 1 136 ? -33.062 32.062 8.891 1 87.31 136 LEU B N 1
ATOM 6313 C CA . LEU B 1 136 ? -32.656 33.375 8.422 1 87.31 136 LEU B CA 1
ATOM 6314 C C . LEU B 1 136 ? -33.125 34.438 9.406 1 87.31 136 LEU B C 1
ATOM 6316 O O . LEU B 1 136 ? -32.406 35.438 9.625 1 87.31 136 LEU B O 1
ATOM 6320 N N . GLU B 1 137 ? -34.25 34.219 9.977 1 89.62 137 GLU B N 1
ATOM 6321 C CA . GLU B 1 137 ? -34.75 35.156 10.992 1 89.62 137 GLU B CA 1
ATOM 6322 C C . GLU B 1 137 ? -33.844 35.156 12.227 1 89.62 137 GLU B C 1
ATOM 6324 O O . GLU B 1 137 ? -33.562 36.188 12.805 1 89.62 137 GLU B O 1
ATOM 6329 N N . THR B 1 138 ? -33.531 33.969 12.633 1 93.44 138 THR B N 1
ATOM 6330 C CA . THR B 1 138 ? -32.625 33.812 13.781 1 93.44 138 THR B CA 1
ATOM 6331 C C . THR B 1 138 ? -31.297 34.5 13.531 1 93.44 138 THR B C 1
ATOM 6333 O O . THR B 1 138 ? -30.766 35.188 14.406 1 93.44 138 THR B O 1
ATOM 6336 N N . LEU B 1 139 ? -30.781 34.375 12.352 1 93.06 139 LEU B N 1
ATOM 6337 C CA . LEU B 1 139 ? -29.5 35 11.992 1 93.06 139 LEU B CA 1
ATOM 6338 C C . LEU B 1 139 ? -29.625 36.531 11.906 1 93.06 139 LEU B C 1
ATOM 6340 O O . LEU B 1 139 ? -28.703 37.25 12.242 1 93.06 139 LEU B O 1
ATOM 6344 N N . LYS B 1 140 ? -30.75 36.938 11.461 1 90.94 140 LYS B N 1
ATOM 6345 C CA . LYS B 1 140 ? -31 38.406 11.414 1 90.94 140 LYS B CA 1
ATOM 6346 C C . LYS B 1 140 ? -31.016 39 12.82 1 90.94 140 LYS B C 1
ATOM 6348 O O . LYS B 1 140 ? -30.453 40.062 13.062 1 90.94 140 LYS B O 1
ATOM 6353 N N . ASN B 1 141 ? -31.719 38.281 13.68 1 93.25 141 ASN B N 1
ATOM 6354 C CA . ASN B 1 141 ? -31.766 38.719 15.07 1 93.25 141 ASN B CA 1
ATOM 6355 C C . ASN B 1 141 ? -30.359 38.75 15.688 1 93.25 141 ASN B C 1
ATOM 6357 O O . ASN B 1 141 ? -30.031 39.688 16.438 1 93.25 141 ASN B O 1
ATOM 6361 N N . LEU B 1 142 ? -29.609 37.75 15.391 1 94.56 142 LEU B N 1
ATOM 6362 C CA . LEU B 1 142 ? -28.234 37.719 15.883 1 94.56 142 LEU B CA 1
ATOM 6363 C C . LEU B 1 142 ? -27.422 38.875 15.328 1 94.56 142 LEU B C 1
ATOM 6365 O O . LEU B 1 142 ? -26.609 39.469 16.047 1 94.56 142 LEU B O 1
ATOM 6369 N N . ASP B 1 143 ? -27.609 39.188 14.102 1 94.19 143 ASP B N 1
ATOM 6370 C CA . ASP B 1 143 ? -26.891 40.281 13.438 1 94.19 143 ASP B CA 1
ATOM 6371 C C . ASP B 1 143 ? -27.125 41.594 14.156 1 94.19 143 ASP B C 1
ATOM 6373 O O . ASP B 1 143 ? -26.234 42.438 14.203 1 94.19 143 ASP B O 1
ATOM 6377 N N . GLU B 1 144 ? -28.266 41.781 14.695 1 93.75 144 GLU B N 1
ATOM 6378 C CA . GLU B 1 144 ? -28.609 43 15.398 1 93.75 144 GLU B CA 1
ATOM 6379 C C . GLU B 1 144 ? -27.938 43.062 16.766 1 93.75 144 GLU B C 1
ATOM 6381 O O . GLU B 1 144 ? -27.766 44.156 17.328 1 93.75 144 GLU B O 1
ATOM 6386 N N . GLU B 1 145 ? -27.594 41.969 17.25 1 94.88 145 GLU B N 1
ATOM 6387 C CA . GLU B 1 145 ? -27.078 41.906 18.625 1 94.88 145 GLU B CA 1
ATOM 6388 C C . GLU B 1 145 ? -25.547 41.906 18.641 1 94.88 145 GLU B C 1
ATOM 6390 O O . GLU B 1 145 ? -24.938 42.406 19.594 1 94.88 145 GLU B O 1
ATOM 6395 N N . ILE B 1 146 ? -24.922 41.375 17.641 1 95.88 146 ILE B N 1
ATOM 6396 C CA . ILE B 1 146 ? -23.469 41.25 17.672 1 95.88 146 ILE B CA 1
ATOM 6397 C C . ILE B 1 146 ? -22.828 42.531 17.078 1 95.88 146 ILE B C 1
ATOM 6399 O O . ILE B 1 146 ? -23.5 43.281 16.391 1 95.88 146 ILE B O 1
ATOM 6403 N N . GLN B 1 147 ? -21.578 42.781 17.438 1 96.88 147 GLN B N 1
ATOM 6404 C CA . GLN B 1 147 ? -20.828 43.906 16.875 1 96.88 147 GLN B CA 1
ATOM 6405 C C . GLN B 1 147 ? -20.281 43.562 15.5 1 96.88 147 GLN B C 1
ATOM 6407 O O . GLN B 1 147 ? -20.125 44.438 14.656 1 96.88 147 GLN B O 1
ATOM 6412 N N . GLY B 1 148 ? -19.984 42.281 15.297 1 96.25 148 GLY B N 1
ATOM 6413 C CA . GLY B 1 148 ? -19.547 41.844 13.984 1 96.25 148 GLY B CA 1
ATOM 6414 C C . GLY B 1 148 ? -20.641 41.844 12.945 1 96.25 148 GLY B C 1
ATOM 6415 O O . GLY B 1 148 ? -21.578 42.656 13.023 1 96.25 148 GLY B O 1
ATOM 6416 N N . ASP B 1 149 ? -20.406 41.031 11.883 1 93.81 149 ASP B N 1
ATOM 6417 C CA . ASP B 1 149 ? -21.344 41.031 10.758 1 93.81 149 ASP B CA 1
ATOM 6418 C C . ASP B 1 149 ? -21.75 39.594 10.375 1 93.81 149 ASP B C 1
ATOM 6420 O O . ASP B 1 149 ? -21.016 38.656 10.625 1 93.81 149 ASP B O 1
ATOM 6424 N N . ILE B 1 150 ? -22.922 39.531 9.922 1 94.19 150 ILE B N 1
ATOM 6425 C CA . ILE B 1 150 ? -23.359 38.281 9.297 1 94.19 150 ILE B CA 1
ATOM 6426 C C . ILE B 1 150 ? -23.484 38.469 7.789 1 94.19 150 ILE B C 1
ATOM 6428 O O . ILE B 1 150 ? -24.234 39.344 7.332 1 94.19 150 ILE B O 1
ATOM 6432 N N . VAL B 1 151 ? -22.734 37.75 7.062 1 92.69 151 VAL B N 1
ATOM 6433 C CA . VAL B 1 151 ? -22.75 37.812 5.605 1 92.69 151 VAL B CA 1
ATOM 6434 C C . VAL B 1 151 ? -23.516 36.656 5.027 1 92.69 151 VAL B C 1
ATOM 6436 O O . VAL B 1 151 ? -23.156 35.5 5.234 1 92.69 151 VAL B O 1
ATOM 6439 N N . LEU B 1 152 ? -24.531 36.969 4.34 1 90.75 152 LEU B N 1
ATOM 6440 C CA . LEU B 1 152 ? -25.344 35.906 3.729 1 90.75 152 LEU B CA 1
ATOM 6441 C C . LEU B 1 152 ? -24.844 35.562 2.334 1 90.75 152 LEU B C 1
ATOM 6443 O O . LEU B 1 152 ? -24.25 36.406 1.657 1 90.75 152 LEU B O 1
ATOM 6447 N N . LEU B 1 153 ? -25.125 34.344 1.947 1 86.81 153 LEU B N 1
ATOM 6448 C CA . LEU B 1 153 ? -24.75 33.875 0.62 1 86.81 153 LEU B CA 1
ATOM 6449 C C . LEU B 1 153 ? -25.328 34.75 -0.465 1 86.81 153 LEU B C 1
ATOM 6451 O O . LEU B 1 153 ? -24.719 34.938 -1.518 1 86.81 153 LEU B O 1
ATOM 6455 N N . SER B 1 154 ? -26.453 35.375 -0.204 1 82.94 154 SER B N 1
ATOM 6456 C CA . SER B 1 154 ? -27.141 36.219 -1.178 1 82.94 154 SER B CA 1
ATOM 6457 C C . SER B 1 154 ? -26.344 37.5 -1.471 1 82.94 154 SER B C 1
ATOM 6459 O O . SER B 1 154 ? -26.516 38.094 -2.527 1 82.94 154 SER B O 1
ATOM 6461 N N . ASN B 1 155 ? -25.516 37.938 -0.473 1 87.5 155 ASN B N 1
ATOM 6462 C CA . ASN B 1 155 ? -24.594 39.062 -0.707 1 87.5 155 ASN B CA 1
ATOM 6463 C C . ASN B 1 155 ? -23.297 38.594 -1.343 1 87.5 155 ASN B C 1
ATOM 6465 O O . ASN B 1 155 ? -22.266 38.469 -0.663 1 87.5 155 ASN B O 1
ATOM 6469 N N . LYS B 1 156 ? -23.297 38.469 -2.578 1 83.75 156 LYS B N 1
ATOM 6470 C CA . LYS B 1 156 ? -22.266 37.75 -3.328 1 83.75 156 LYS B CA 1
ATOM 6471 C C . LYS B 1 156 ? -20.891 38.375 -3.141 1 83.75 156 LYS B C 1
ATOM 6473 O O . LYS B 1 156 ? -19.922 37.688 -2.865 1 83.75 156 LYS B O 1
ATOM 6478 N N . THR B 1 157 ? -20.781 39.625 -3.244 1 86.56 157 THR B N 1
ATOM 6479 C CA . THR B 1 157 ? -19.5 40.312 -3.207 1 86.56 157 THR B CA 1
ATOM 6480 C C . THR B 1 157 ? -18.828 40.156 -1.845 1 86.56 157 THR B C 1
ATOM 6482 O O . THR B 1 157 ? -17.656 39.75 -1.763 1 86.56 157 THR B O 1
ATOM 6485 N N . LYS B 1 158 ? -19.594 40.375 -0.794 1 89.69 158 LYS B N 1
ATOM 6486 C CA . LYS B 1 158 ? -19.031 40.281 0.547 1 89.69 158 LYS B CA 1
ATOM 6487 C C . LYS B 1 158 ? -18.828 38.812 0.946 1 89.69 158 LYS B C 1
ATOM 6489 O O . LYS B 1 158 ? -17.938 38.5 1.726 1 89.69 158 LYS B O 1
ATOM 6494 N N . PHE B 1 159 ? -19.656 38.062 0.326 1 91.75 159 PHE B N 1
ATOM 6495 C CA . PHE B 1 159 ? -19.672 36.656 0.714 1 91.75 159 PHE B CA 1
ATOM 6496 C C . PHE B 1 159 ? -18.391 35.938 0.268 1 91.75 159 PHE B C 1
ATOM 6498 O O . PHE B 1 159 ? -17.859 35.094 0.981 1 91.75 159 PHE B O 1
ATOM 6505 N N . ILE B 1 160 ? -17.875 36.25 -0.851 1 87.94 160 ILE B N 1
ATOM 6506 C CA . ILE B 1 160 ? -16.688 35.625 -1.398 1 87.94 160 ILE B CA 1
ATOM 6507 C C . ILE B 1 160 ? -15.5 35.812 -0.452 1 87.94 160 ILE B C 1
ATOM 6509 O O . ILE B 1 160 ? -14.789 34.875 -0.123 1 87.94 160 ILE B O 1
ATOM 6513 N N . GLY B 1 161 ? -15.32 36.969 0.01 1 88.19 161 GLY B N 1
ATOM 6514 C CA . GLY B 1 161 ? -14.25 37.281 0.948 1 88.19 161 GLY B CA 1
ATOM 6515 C C . GLY B 1 161 ? -14.461 36.656 2.311 1 88.19 161 GLY B C 1
ATOM 6516 O O . GLY B 1 161 ? -13.516 36.125 2.908 1 88.19 161 GLY B O 1
ATOM 6517 N N . ALA B 1 162 ? -15.648 36.625 2.734 1 91.31 162 ALA B N 1
ATOM 6518 C CA . ALA B 1 162 ? -15.977 36.156 4.074 1 91.31 162 ALA B CA 1
ATOM 6519 C C . ALA B 1 162 ? -15.836 34.625 4.156 1 91.31 162 ALA B C 1
ATOM 6521 O O . ALA B 1 162 ? -15.438 34.094 5.191 1 91.31 162 ALA B O 1
ATOM 6522 N N . SER B 1 163 ? -16.172 33.969 3.053 1 91.62 163 SER B N 1
ATOM 6523 C CA . SER B 1 163 ? -16.234 32.5 3.072 1 91.62 163 SER B CA 1
ATOM 6524 C C . SER B 1 163 ? -14.93 31.906 2.541 1 91.62 163 SER B C 1
ATOM 6526 O O . SER B 1 163 ? -14.812 30.688 2.406 1 91.62 163 SER B O 1
ATOM 6528 N N . GLN B 1 164 ? -13.984 32.719 2.279 1 87.88 164 GLN B N 1
ATOM 6529 C CA . GLN B 1 164 ? -12.758 32.25 1.63 1 87.88 164 GLN B CA 1
ATOM 6530 C C . GLN B 1 164 ? -11.977 31.312 2.535 1 87.88 164 GLN B C 1
ATOM 6532 O O . GLN B 1 164 ? -11.812 31.578 3.727 1 87.88 164 GLN B O 1
ATOM 6537 N N . VAL B 1 165 ? -11.594 30.125 1.93 1 89.81 165 VAL B N 1
ATOM 6538 C CA . VAL B 1 165 ? -10.68 29.188 2.576 1 89.81 165 VAL B CA 1
ATOM 6539 C C . VAL B 1 165 ? -9.547 28.828 1.617 1 89.81 165 VAL B C 1
ATOM 6541 O O . VAL B 1 165 ? -9.586 29.188 0.438 1 89.81 165 VAL B O 1
ATOM 6544 N N . TRP B 1 166 ? -8.523 28.172 2.137 1 88.62 166 TRP B N 1
ATOM 6545 C CA . TRP B 1 166 ? -7.305 27.844 1.408 1 88.62 166 TRP B CA 1
ATOM 6546 C C . TRP B 1 166 ? -7.609 27.016 0.172 1 88.62 166 TRP B C 1
ATOM 6548 O O . TRP B 1 166 ? -7.031 27.234 -0.895 1 88.62 166 TRP B O 1
ATOM 6558 N N . GLN B 1 167 ? -8.578 26.078 0.249 1 89 167 GLN B N 1
ATOM 6559 C CA . GLN B 1 167 ? -8.922 25.172 -0.849 1 89 167 GLN B CA 1
ATOM 6560 C C . GLN B 1 167 ? -10.109 25.703 -1.646 1 89 167 GLN B C 1
ATOM 6562 O O . GLN B 1 167 ? -11.227 25.797 -1.128 1 89 167 GLN B O 1
ATOM 6567 N N . GLN B 1 168 ? -9.969 25.828 -2.861 1 83.12 168 GLN B N 1
ATOM 6568 C CA . GLN B 1 168 ? -11.008 26.422 -3.705 1 83.12 168 GLN B CA 1
ATOM 6569 C C . GLN B 1 168 ? -12.141 25.438 -3.955 1 83.12 168 GLN B C 1
ATOM 6571 O O . GLN B 1 168 ? -13.297 25.828 -4.133 1 83.12 168 GLN B O 1
ATOM 6576 N N . LYS B 1 169 ? -11.781 24.188 -3.971 1 83.38 169 LYS B N 1
ATOM 6577 C CA . LYS B 1 169 ? -12.781 23.156 -4.211 1 83.38 169 LYS B CA 1
ATOM 6578 C C . LYS B 1 169 ? -13.906 23.219 -3.178 1 83.38 169 LYS B C 1
ATOM 6580 O O . LYS B 1 169 ? -15.039 22.844 -3.467 1 83.38 169 LYS B O 1
ATOM 6585 N N . ALA B 1 170 ? -13.617 23.703 -2.059 1 75.62 170 ALA B N 1
ATOM 6586 C CA . ALA B 1 170 ? -14.594 23.812 -0.979 1 75.62 170 ALA B CA 1
ATOM 6587 C C . ALA B 1 170 ? -15.688 24.812 -1.328 1 75.62 170 ALA B C 1
ATOM 6589 O O . ALA B 1 170 ? -16.781 24.766 -0.753 1 75.62 170 ALA B O 1
ATOM 6590 N N . HIS B 1 171 ? -15.469 25.672 -2.256 1 75.44 171 HIS B N 1
ATOM 6591 C CA . HIS B 1 171 ? -16.422 26.719 -2.609 1 75.44 171 HIS B CA 1
ATOM 6592 C C . HIS B 1 171 ? -17.531 26.188 -3.494 1 75.44 171 HIS B C 1
ATOM 6594 O O . HIS B 1 171 ? -18.547 26.859 -3.697 1 75.44 171 HIS B O 1
ATOM 6600 N N . LEU B 1 172 ? -17.344 24.953 -3.893 1 77.38 172 LEU B N 1
ATOM 6601 C CA . LEU B 1 172 ? -18.375 24.344 -4.73 1 77.38 172 LEU B CA 1
ATOM 6602 C C . LEU B 1 172 ? -19.625 24.016 -3.918 1 77.38 172 LEU B C 1
ATOM 6604 O O . LEU B 1 172 ? -20.703 23.859 -4.477 1 77.38 172 LEU B O 1
ATOM 6608 N N . THR B 1 173 ? -19.484 23.984 -2.613 1 84.69 173 THR B N 1
ATOM 6609 C CA . THR B 1 173 ? -20.594 23.766 -1.686 1 84.69 173 THR B CA 1
ATOM 6610 C C . THR B 1 173 ? -20.531 24.766 -0.53 1 84.69 173 THR B C 1
ATOM 6612 O O . THR B 1 173 ? -20.203 24.391 0.598 1 84.69 173 THR B O 1
ATOM 6615 N N . PRO B 1 174 ? -20.969 25.922 -0.802 1 88.38 174 PRO B N 1
ATOM 6616 C CA . PRO B 1 174 ? -20.766 27.016 0.158 1 88.38 174 PRO B CA 1
ATOM 6617 C C . PRO B 1 174 ? -21.719 26.938 1.345 1 88.38 174 PRO B C 1
ATOM 6619 O O . PRO B 1 174 ? -22.75 26.281 1.264 1 88.38 174 PRO B O 1
ATOM 6622 N N . PRO B 1 175 ? -21.312 27.625 2.447 1 92.38 175 PRO B N 1
ATOM 6623 C CA . PRO B 1 175 ? -22.25 27.781 3.564 1 92.38 175 PRO B CA 1
ATOM 6624 C C . PRO B 1 175 ? -23.406 28.719 3.23 1 92.38 175 PRO B C 1
ATOM 6626 O O . PRO B 1 175 ? -23.359 29.422 2.215 1 92.38 175 PRO B O 1
ATOM 6629 N N . LEU B 1 176 ? -24.422 28.672 4.105 1 90.06 176 LEU B N 1
ATOM 6630 C CA . LEU B 1 176 ? -25.562 29.562 3.971 1 90.06 176 LEU B CA 1
ATOM 6631 C C . LEU B 1 176 ? -25.203 30.984 4.395 1 90.06 176 LEU B C 1
ATOM 6633 O O . LEU B 1 176 ? -25.766 31.953 3.873 1 90.06 176 LEU B O 1
ATOM 6637 N N . ALA B 1 177 ? -24.375 31.031 5.387 1 94.25 177 ALA B N 1
ATOM 6638 C CA . ALA B 1 177 ? -24 32.312 5.957 1 94.25 177 ALA B CA 1
ATOM 6639 C C . ALA B 1 177 ? -22.656 32.219 6.672 1 94.25 177 ALA B C 1
ATOM 6641 O O . ALA B 1 177 ? -22.203 31.125 7.02 1 94.25 177 ALA B O 1
ATOM 6642 N N . VAL B 1 178 ? -22.047 33.375 6.77 1 96.44 178 VAL B N 1
ATOM 6643 C CA . VAL B 1 178 ? -20.828 33.531 7.562 1 96.44 178 VAL B CA 1
ATOM 6644 C C . VAL B 1 178 ? -21.047 34.531 8.672 1 96.44 178 VAL B C 1
ATOM 6646 O O . VAL B 1 178 ? -21.391 35.688 8.406 1 96.44 178 VAL B O 1
ATOM 6649 N N . VAL B 1 179 ? -20.922 34.094 9.906 1 97.5 179 VAL B N 1
ATOM 6650 C CA . VAL B 1 179 ? -20.922 35 11.047 1 97.5 179 VAL B CA 1
ATOM 6651 C C . VAL B 1 179 ? -19.484 35.469 11.336 1 97.5 179 VAL B C 1
ATOM 6653 O O . VAL B 1 179 ? -18.656 34.688 11.789 1 97.5 179 VAL B O 1
ATOM 6656 N N . GLU B 1 180 ? -19.172 36.688 11.078 1 97.25 180 GLU B N 1
ATOM 6657 C CA . GLU B 1 180 ? -17.875 37.281 11.383 1 97.25 180 GLU B CA 1
ATOM 6658 C C . GLU B 1 180 ? -17.906 38 12.734 1 97.25 180 GLU B C 1
ATOM 6660 O O . GLU B 1 180 ? -18.344 39.125 12.828 1 97.25 180 GLU B O 1
ATOM 6665 N N . VAL B 1 181 ? -17.328 37.438 13.703 1 98.06 181 VAL B N 1
ATOM 6666 C CA . VAL B 1 181 ? -17.359 38 15.047 1 98.06 181 VAL B CA 1
ATOM 6667 C C . VAL B 1 181 ? -16.281 39.094 15.156 1 98.06 181 VAL B C 1
ATOM 6669 O O . VAL B 1 181 ? -15.188 38.938 14.594 1 98.06 181 VAL B O 1
ATOM 6672 N N . ALA B 1 182 ? -16.547 40.062 15.984 1 96.88 182 ALA B N 1
ATOM 6673 C CA . ALA B 1 182 ? -15.617 41.188 16.141 1 96.88 182 ALA B CA 1
ATOM 6674 C C . ALA B 1 182 ? -14.891 41.125 17.484 1 96.88 182 ALA B C 1
ATOM 6676 O O . ALA B 1 182 ? -13.828 41.719 17.656 1 96.88 182 ALA B O 1
ATOM 6677 N N . ASN B 1 183 ? -15.492 40.5 18.406 1 96.81 183 ASN B N 1
ATOM 6678 C CA . ASN B 1 183 ? -14.953 40.375 19.75 1 96.81 183 ASN B CA 1
ATOM 6679 C C . ASN B 1 183 ? -15.469 39.125 20.453 1 96.81 183 ASN B C 1
ATOM 6681 O O . ASN B 1 183 ? -16.359 38.438 19.938 1 96.81 183 ASN B O 1
ATOM 6685 N N . PRO B 1 184 ? -14.867 38.75 21.578 1 97.44 184 PRO B N 1
ATOM 6686 C CA . PRO B 1 184 ? -15.281 37.531 22.297 1 97.44 184 PRO B CA 1
ATOM 6687 C C . PRO B 1 184 ? -16.75 37.562 22.703 1 97.44 184 PRO B C 1
ATOM 6689 O O . PRO B 1 184 ? -17.406 36.531 22.766 1 97.44 184 PRO B O 1
ATOM 6692 N N . GLN B 1 185 ? -17.281 38.75 22.969 1 97.56 185 GLN B N 1
ATOM 6693 C CA . GLN B 1 185 ? -18.672 38.844 23.344 1 97.56 185 GLN B CA 1
ATOM 6694 C C . GLN B 1 185 ? -19.594 38.406 22.219 1 97.56 185 GLN B C 1
ATOM 6696 O O . GLN B 1 185 ? -20.641 37.781 22.469 1 97.56 185 GLN B O 1
ATOM 6701 N N . ASP B 1 186 ? -19.203 38.75 21 1 98.31 186 ASP B N 1
ATOM 6702 C CA . ASP B 1 186 ? -19.953 38.25 19.844 1 98.31 186 ASP B CA 1
ATOM 6703 C C . ASP B 1 186 ? -20.016 36.719 19.828 1 98.31 186 ASP B C 1
ATOM 6705 O O . ASP B 1 186 ? -21.031 36.156 19.438 1 98.31 186 ASP B O 1
ATOM 6709 N N . VAL B 1 187 ? -18.922 36.062 20.203 1 98.56 187 VAL B N 1
ATOM 6710 C CA . VAL B 1 187 ? -18.875 34.594 20.234 1 98.56 187 VAL B CA 1
ATOM 6711 C C . VAL B 1 187 ? -19.844 34.062 21.297 1 98.56 187 VAL B C 1
ATOM 6713 O O . VAL B 1 187 ? -20.562 33.094 21.078 1 98.56 187 VAL B O 1
ATOM 6716 N N . GLU B 1 188 ? -19.875 34.719 22.469 1 98.12 188 GLU B N 1
ATOM 6717 C CA . GLU B 1 188 ? -20.766 34.344 23.578 1 98.12 188 GLU B CA 1
ATOM 6718 C C . GLU B 1 188 ? -22.219 34.375 23.141 1 98.12 188 GLU B C 1
ATOM 6720 O O . GLU B 1 188 ? -23.047 33.594 23.625 1 98.12 188 GLU B O 1
ATOM 6725 N N . LEU B 1 189 ? -22.484 35.281 22.266 1 97.62 189 LEU B N 1
ATOM 6726 C CA . LEU B 1 189 ? -23.859 35.438 21.781 1 97.62 189 LEU B CA 1
ATOM 6727 C C . LEU B 1 189 ? -24.156 34.469 20.656 1 97.62 189 LEU B C 1
ATOM 6729 O O . LEU B 1 189 ? -25.219 33.844 20.609 1 97.62 189 LEU B O 1
ATOM 6733 N N . ALA B 1 190 ? -23.25 34.312 19.734 1 98.12 190 ALA B N 1
ATOM 6734 C CA . ALA B 1 190 ? -23.469 33.562 18.5 1 98.12 190 ALA B CA 1
ATOM 6735 C C . ALA B 1 190 ? -23.484 32.062 18.781 1 98.12 190 ALA B C 1
ATOM 6737 O O . ALA B 1 190 ? -24.297 31.328 18.203 1 98.12 190 ALA B O 1
ATOM 6738 N N . LEU B 1 191 ? -22.609 31.562 19.641 1 97.94 191 LEU B N 1
ATOM 6739 C CA . LEU B 1 191 ? -22.375 30.125 19.766 1 97.94 191 LEU B CA 1
ATOM 6740 C C . LEU B 1 191 ? -23.625 29.422 20.297 1 97.94 191 LEU B C 1
ATOM 6742 O O . LEU B 1 191 ? -24.016 28.375 19.781 1 97.94 191 LEU B O 1
ATOM 6746 N N . PRO B 1 192 ? -24.266 29.953 21.406 1 97.31 192 PRO B N 1
ATOM 6747 C CA . PRO B 1 192 ? -25.5 29.297 21.844 1 97.31 192 PRO B CA 1
ATOM 6748 C C . PRO B 1 192 ? -26.594 29.281 20.781 1 97.31 192 PRO B C 1
ATOM 6750 O O . PRO B 1 192 ? -27.359 28.328 20.703 1 97.31 192 PRO B O 1
ATOM 6753 N N . ILE B 1 193 ? -26.625 30.281 20 1 96.94 193 ILE B N 1
ATOM 6754 C CA . ILE B 1 193 ? -27.641 30.375 18.953 1 96.94 193 ILE B CA 1
ATOM 6755 C C . ILE B 1 193 ? -27.344 29.344 17.859 1 96.94 193 ILE B C 1
ATOM 6757 O O . ILE B 1 193 ? -28.25 28.625 17.438 1 96.94 193 ILE B O 1
ATOM 6761 N N . LEU B 1 194 ? -26.141 29.312 17.4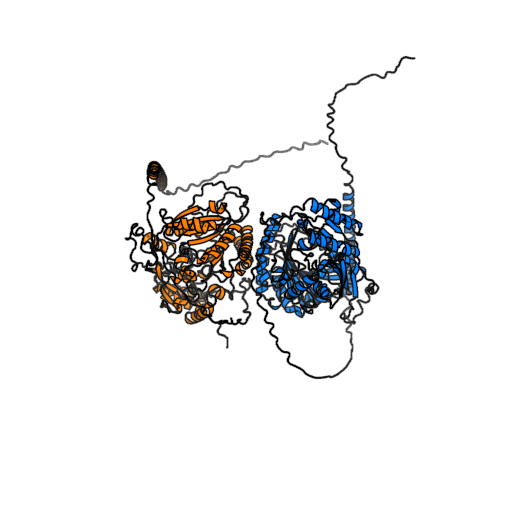22 1 97.25 194 LEU B N 1
ATOM 6762 C CA . LEU B 1 194 ? -25.75 28.344 16.406 1 97.25 194 LEU B CA 1
ATOM 6763 C C . LEU B 1 194 ? -25.938 26.906 16.922 1 97.25 194 LEU B C 1
ATOM 6765 O O . LEU B 1 194 ? -26.359 26.031 16.188 1 97.25 194 LEU B O 1
ATOM 6769 N N . SER B 1 195 ? -25.594 26.719 18.172 1 97.19 195 SER B N 1
ATOM 6770 C CA . SER B 1 195 ? -25.812 25.422 18.812 1 97.19 195 SER B CA 1
ATOM 6771 C C . SER B 1 195 ? -27.297 25.047 18.812 1 97.19 195 SER B C 1
ATOM 6773 O O . SER B 1 195 ? -27.641 23.891 18.578 1 97.19 195 SER B O 1
ATOM 6775 N N . GLY B 1 196 ? -28.078 25.984 19.109 1 95.44 196 GLY B N 1
ATOM 6776 C CA . GLY B 1 196 ? -29.516 25.766 19.078 1 95.44 196 GLY B CA 1
ATOM 6777 C C . GLY B 1 196 ? -30.016 25.422 17.688 1 95.44 196 GLY B C 1
ATOM 6778 O O . GLY B 1 196 ? -30.875 24.547 17.516 1 95.44 196 GLY B O 1
ATOM 6779 N N . LEU B 1 197 ? -29.5 26.172 16.703 1 94.44 197 LEU B N 1
ATOM 6780 C CA . LEU B 1 197 ? -29.891 25.891 15.32 1 94.44 197 LEU B CA 1
ATOM 6781 C C . LEU B 1 197 ? -29.5 24.469 14.922 1 94.44 197 LEU B C 1
ATOM 6783 O O . LEU B 1 197 ? -30.266 23.797 14.211 1 94.44 197 LEU B O 1
ATOM 6787 N N . LYS B 1 198 ? -28.344 24.016 15.281 1 95.19 198 LYS B N 1
ATOM 6788 C CA . LYS B 1 198 ? -27.922 22.641 15.008 1 95.19 198 LYS B CA 1
ATOM 6789 C C . LYS B 1 198 ? -28.828 21.625 15.711 1 95.19 198 LYS B C 1
ATOM 6791 O O . LYS B 1 198 ? -29.266 20.656 15.109 1 95.19 198 LYS B O 1
ATOM 6796 N N . ARG B 1 199 ? -29.094 21.828 16.953 1 92.88 199 ARG B N 1
ATOM 6797 C CA . ARG B 1 199 ? -29.859 20.891 17.781 1 92.88 199 ARG B CA 1
ATOM 6798 C C . ARG B 1 199 ? -31.297 20.812 17.312 1 92.88 199 ARG B C 1
ATOM 6800 O O . ARG B 1 199 ? -31.844 19.703 17.188 1 92.88 199 ARG B O 1
ATOM 6807 N N . ASP B 1 200 ? -31.844 21.969 17.047 1 89.81 200 ASP B N 1
ATOM 6808 C CA . ASP B 1 200 ? -33.281 22.031 16.875 1 89.81 200 ASP B CA 1
ATOM 6809 C C . ASP B 1 200 ? -33.656 22 15.391 1 89.81 200 ASP B C 1
ATOM 6811 O O . ASP B 1 200 ? -34.75 21.547 15.031 1 89.81 200 ASP B O 1
ATOM 6815 N N . TYR B 1 201 ? -32.719 22.469 14.523 1 88.5 201 TYR B N 1
ATOM 6816 C CA . TYR B 1 201 ? -33.062 22.578 13.109 1 88.5 201 TYR B CA 1
ATOM 6817 C C . TYR B 1 201 ? -32.062 21.828 12.25 1 88.5 201 TYR B C 1
ATOM 6819 O O . TYR B 1 201 ? -32.094 21.906 11.016 1 88.5 201 TYR B O 1
ATOM 6827 N N . HIS B 1 202 ? -31.109 21.219 12.781 1 91.06 202 HIS B N 1
ATOM 6828 C CA . HIS B 1 202 ? -30.094 20.391 12.117 1 91.06 202 HIS B CA 1
ATOM 6829 C C . HIS B 1 202 ? -29.266 21.219 11.148 1 91.06 202 HIS B C 1
ATOM 6831 O O . HIS B 1 202 ? -28.859 20.719 10.094 1 91.06 202 HIS B O 1
ATOM 6837 N N . VAL B 1 203 ? -29.125 22.5 11.461 1 93.06 203 VAL B N 1
ATOM 6838 C CA . VAL B 1 203 ? -28.234 23.375 10.695 1 93.06 203 VAL B CA 1
ATOM 6839 C C . VAL B 1 203 ? -26.828 23.297 11.273 1 93.06 203 VAL B C 1
ATOM 6841 O O . VAL B 1 203 ? -26.547 23.828 12.352 1 93.06 203 VAL B O 1
ATOM 6844 N N . PRO B 1 204 ? -25.969 22.672 10.492 1 94.5 204 PRO B N 1
ATOM 6845 C CA . PRO B 1 204 ? -24.609 22.562 11.031 1 94.5 204 PRO B CA 1
ATOM 6846 C C . PRO B 1 204 ? -23.859 23.891 11.008 1 94.5 204 PRO B C 1
ATOM 6848 O O . PRO B 1 204 ? -24.25 24.812 10.289 1 94.5 204 PRO B O 1
ATOM 6851 N N . PHE B 1 205 ? -22.859 24.031 11.828 1 96 205 PHE B N 1
ATOM 6852 C CA . PHE B 1 205 ? -21.969 25.188 11.773 1 96 205 PHE B CA 1
ATOM 6853 C C . PHE B 1 205 ? -20.531 24.766 11.969 1 96 205 PHE B C 1
ATOM 6855 O O . PHE B 1 205 ? -20.266 23.656 12.438 1 96 205 PHE B O 1
ATOM 6862 N N . ARG B 1 206 ? -19.641 25.625 11.484 1 96.5 206 ARG B N 1
ATOM 6863 C CA . ARG B 1 206 ? -18.203 25.344 11.539 1 96.5 206 ARG B CA 1
ATOM 6864 C C . ARG B 1 206 ? -17.438 26.562 12.039 1 96.5 206 ARG B C 1
ATOM 6866 O O . ARG B 1 206 ? -17.734 27.688 11.664 1 96.5 206 ARG B O 1
ATOM 6873 N N . ILE B 1 207 ? -16.547 26.266 12.945 1 97 207 ILE B N 1
ATOM 6874 C CA . ILE B 1 207 ? -15.68 27.312 13.492 1 97 207 ILE B CA 1
ATOM 6875 C C . ILE B 1 207 ? -14.422 27.438 12.641 1 97 207 ILE B C 1
ATOM 6877 O O . ILE B 1 207 ? -13.766 26.438 12.344 1 97 207 ILE B O 1
ATOM 6881 N N . ARG B 1 208 ? -14.07 28.672 12.25 1 95.69 208 ARG B N 1
ATOM 6882 C CA . ARG B 1 208 ? -12.898 28.875 11.406 1 95.69 208 ARG B CA 1
ATOM 6883 C C . ARG B 1 208 ? -11.977 29.938 11.992 1 95.69 208 ARG B C 1
ATOM 6885 O O . ARG B 1 208 ? -12.406 31.047 12.266 1 95.69 208 ARG B O 1
ATOM 6892 N N . SER B 1 209 ? -10.781 29.594 12.188 1 93.81 209 SER B N 1
ATOM 6893 C CA . SER B 1 209 ? -9.734 30.562 12.461 1 93.81 209 SER B CA 1
ATOM 6894 C C . SER B 1 209 ? -9.078 31.047 11.164 1 93.81 209 SER B C 1
ATOM 6896 O O . SER B 1 209 ? -9.656 31.859 10.438 1 93.81 209 SER B O 1
ATOM 6898 N N . GLY B 1 210 ? -8.094 30.391 10.648 1 90.06 210 GLY B N 1
ATOM 6899 C CA . GLY B 1 210 ? -7.391 30.812 9.445 1 90.06 210 GLY B CA 1
ATOM 6900 C C . GLY B 1 210 ? -7.93 30.156 8.18 1 90.06 210 GLY B C 1
ATOM 6901 O O . GLY B 1 210 ? -7.719 30.672 7.078 1 90.06 210 GLY B O 1
ATOM 6902 N N . GLY B 1 211 ? -8.57 29.031 8.305 1 91.38 211 GLY B N 1
ATOM 6903 C CA . GLY B 1 211 ? -9.18 28.375 7.16 1 91.38 211 GLY B CA 1
ATOM 6904 C C . GLY B 1 211 ? -8.172 27.625 6.297 1 91.38 211 GLY B C 1
ATOM 6905 O O . GLY B 1 211 ? -8.367 27.484 5.086 1 91.38 211 GLY B O 1
ATOM 6906 N N . HIS B 1 212 ? -7.133 27.125 6.848 1 90.31 212 HIS B N 1
ATOM 6907 C CA . HIS B 1 212 ? -6.043 26.531 6.09 1 90.31 212 HIS B CA 1
ATOM 6908 C C . HIS B 1 212 ? -5.969 25.016 6.332 1 90.31 212 HIS B C 1
ATOM 6910 O O . HIS B 1 212 ? -4.883 24.438 6.336 1 90.31 212 HIS B O 1
ATOM 6916 N N . SER B 1 213 ? -7.074 24.312 6.434 1 91.31 213 SER B N 1
ATOM 6917 C CA . SER B 1 213 ? -7.094 22.891 6.727 1 91.31 213 SER B CA 1
ATOM 6918 C C . SER B 1 213 ? -7.016 22.062 5.449 1 91.31 213 SER B C 1
ATOM 6920 O O . SER B 1 213 ? -7.516 22.469 4.402 1 91.31 213 SER B O 1
ATOM 6922 N N . TYR B 1 214 ? -6.445 20.891 5.551 1 90.62 214 TYR B N 1
ATOM 6923 C CA . TYR B 1 214 ? -6.418 19.938 4.457 1 90.62 214 TYR B CA 1
ATOM 6924 C C . TYR B 1 214 ? -7.789 19.297 4.254 1 90.62 214 TYR B C 1
ATOM 6926 O O . TYR B 1 214 ? -8.062 18.734 3.193 1 90.62 214 TYR B O 1
ATOM 6934 N N . LEU B 1 215 ? -8.594 19.312 5.246 1 89.19 215 LEU B N 1
ATOM 6935 C CA . LEU B 1 215 ? -9.969 18.828 5.16 1 89.19 215 LEU B CA 1
ATOM 6936 C C . LEU B 1 215 ? -10.969 19.969 5.238 1 89.19 215 LEU B C 1
ATOM 6938 O O . LEU B 1 215 ? -11.055 20.656 6.266 1 89.19 215 LEU B O 1
ATOM 6942 N N . SER B 1 216 ? -11.703 20.062 4.211 1 82.5 216 SER B N 1
ATOM 6943 C CA . SER B 1 216 ? -12.594 21.219 4.117 1 82.5 216 SER B CA 1
ATOM 6944 C C . SER B 1 216 ? -13.656 21.188 5.219 1 82.5 216 SER B C 1
ATOM 6946 O O . SER B 1 216 ? -14.062 22.234 5.723 1 82.5 216 SER B O 1
ATOM 6948 N N . ASP B 1 217 ? -14.008 20.109 5.621 1 87.88 217 ASP B N 1
ATOM 6949 C CA . ASP B 1 217 ? -15.07 20 6.617 1 87.88 217 ASP B CA 1
ATOM 6950 C C . ASP B 1 217 ? -14.602 20.484 7.984 1 87.88 217 ASP B C 1
ATOM 6952 O O . ASP B 1 217 ? -15.414 20.703 8.891 1 87.88 217 ASP B O 1
ATOM 6956 N N . PHE B 1 218 ? -13.367 20.734 8.078 1 89.5 218 PHE B N 1
ATOM 6957 C CA . PHE B 1 218 ? -12.836 21.266 9.328 1 89.5 218 PHE B CA 1
ATOM 6958 C C . PHE B 1 218 ? -13.078 22.766 9.422 1 89.5 218 PHE B C 1
ATOM 6960 O O . PHE B 1 218 ? -13.156 23.328 10.523 1 89.5 218 PHE B O 1
ATOM 6967 N N . ASN B 1 219 ? -13.172 23.406 8.227 1 88.69 219 ASN B N 1
ATOM 6968 C CA . ASN B 1 219 ? -13.203 24.875 8.328 1 88.69 219 ASN B CA 1
ATOM 6969 C C . ASN B 1 219 ? -14.328 25.469 7.488 1 88.69 219 ASN B C 1
ATOM 6971 O O . ASN B 1 219 ? -14.539 26.688 7.5 1 88.69 219 ASN B O 1
ATOM 6975 N N . THR B 1 220 ? -14.992 24.688 6.84 1 91.56 220 THR B N 1
ATOM 6976 C CA . THR B 1 220 ? -16.188 25.141 6.145 1 91.56 220 THR B CA 1
ATOM 6977 C C . THR B 1 220 ? -17.281 24.062 6.184 1 91.56 220 THR B C 1
ATOM 6979 O O . THR B 1 220 ? -17.047 22.969 6.688 1 91.56 220 THR B O 1
ATOM 6982 N N . VAL B 1 221 ? -18.469 24.469 5.797 1 93.38 221 VAL B N 1
ATOM 6983 C CA . VAL B 1 221 ? -19.609 23.562 5.875 1 93.38 221 VAL B CA 1
ATOM 6984 C C . VAL B 1 221 ? -20.609 23.891 4.766 1 93.38 221 VAL B C 1
ATOM 6986 O O . VAL B 1 221 ? -20.828 25.062 4.457 1 93.38 221 VAL B O 1
ATOM 6989 N N . SER B 1 222 ? -21.078 22.859 4.156 1 89.81 222 SER B N 1
ATOM 6990 C CA . SER B 1 222 ? -22.109 23.047 3.143 1 89.81 222 SER B CA 1
ATOM 6991 C C . SER B 1 222 ? -23.469 23.266 3.777 1 89.81 222 SER B C 1
ATOM 6993 O O . SER B 1 222 ? -23.844 22.547 4.711 1 89.81 222 SER B O 1
ATOM 6995 N N . ASP B 1 223 ? -24.156 24.266 3.354 1 88.38 223 ASP B N 1
ATOM 6996 C CA . ASP B 1 223 ? -25.531 24.531 3.738 1 88.38 223 ASP B CA 1
ATOM 6997 C C . ASP B 1 223 ? -25.656 24.766 5.242 1 88.38 223 ASP B C 1
ATOM 6999 O O . ASP B 1 223 ? -26.672 24.453 5.852 1 88.38 223 ASP B O 1
ATOM 7003 N N . GLY B 1 224 ? -24.641 25.203 5.832 1 93.62 224 GLY B N 1
ATOM 7004 C CA . GLY B 1 224 ? -24.609 25.578 7.238 1 93.62 224 GLY B CA 1
ATOM 7005 C C . GLY B 1 224 ? -24.078 26.969 7.469 1 93.62 224 GLY B C 1
ATOM 7006 O O . GLY B 1 224 ? -24.219 27.859 6.617 1 93.62 224 GLY B O 1
ATOM 7007 N N . VAL B 1 225 ? -23.656 27.172 8.727 1 95.38 225 VAL B N 1
ATOM 7008 C CA . VAL B 1 225 ? -23.188 28.516 9.086 1 95.38 225 VAL B CA 1
ATOM 7009 C C . VAL B 1 225 ? -21.703 28.438 9.484 1 95.38 225 VAL B C 1
ATOM 7011 O O . VAL B 1 225 ? -21.312 27.578 10.273 1 95.38 225 VAL B O 1
ATOM 7014 N N . MET B 1 226 ? -20.922 29.328 8.891 1 96.38 226 MET B N 1
ATOM 7015 C CA . MET B 1 226 ? -19.516 29.453 9.289 1 96.38 226 MET B CA 1
ATOM 7016 C C . MET B 1 226 ? -19.359 30.516 10.367 1 96.38 226 MET B C 1
ATOM 7018 O O . MET B 1 226 ? -19.844 31.641 10.211 1 96.38 226 MET B O 1
ATOM 7022 N N . LEU B 1 227 ? -18.828 30.156 11.477 1 97.62 227 LEU B N 1
ATOM 7023 C CA . LEU B 1 227 ? -18.438 31.109 12.516 1 97.62 227 LEU B CA 1
ATOM 7024 C C . LEU B 1 227 ? -16.969 31.5 12.367 1 97.62 227 LEU B C 1
ATOM 7026 O O . LEU B 1 227 ? -16.094 30.75 12.781 1 97.62 227 LEU B O 1
ATOM 7030 N N . SER B 1 228 ? -16.719 32.656 11.82 1 97.5 228 SER B N 1
ATOM 7031 C CA . SER B 1 228 ? -15.367 33.094 11.492 1 97.5 228 SER B CA 1
ATOM 7032 C C . SER B 1 228 ? -14.758 33.906 12.641 1 97.5 228 SER B C 1
ATOM 7034 O O . SER B 1 228 ? -15.336 34.906 13.07 1 97.5 228 SER B O 1
ATOM 7036 N N . LEU B 1 229 ? -13.602 33.5 13.039 1 97.56 229 LEU B N 1
ATOM 7037 C CA . LEU B 1 229 ? -12.852 34.219 14.078 1 97.56 229 LEU B CA 1
ATOM 7038 C C . LEU B 1 229 ? -11.758 35.094 13.477 1 97.56 229 LEU B C 1
ATOM 7040 O O . LEU B 1 229 ? -10.883 35.562 14.188 1 97.56 229 LEU B O 1
ATOM 7044 N N . ALA B 1 230 ? -11.773 35.281 12.195 1 94.06 230 ALA B N 1
ATOM 7045 C CA . ALA B 1 230 ? -10.695 35.906 11.445 1 94.06 230 ALA B CA 1
ATOM 7046 C C . ALA B 1 230 ? -10.445 37.344 11.938 1 94.06 230 ALA B C 1
ATOM 7048 O O . ALA B 1 230 ? -9.336 37.875 11.805 1 94.06 230 ALA B O 1
ATOM 7049 N N . LYS B 1 231 ? -11.43 37.969 12.547 1 94.94 231 LYS B N 1
ATOM 7050 C CA . LYS B 1 231 ? -11.289 39.344 12.961 1 94.94 231 LYS B CA 1
ATOM 7051 C C . LYS B 1 231 ? -10.812 39.438 14.406 1 94.94 231 LYS B C 1
ATOM 7053 O O . LYS B 1 231 ? -10.484 40.531 14.883 1 94.94 231 LYS B O 1
ATOM 7058 N N . LEU B 1 232 ? -10.758 38.375 15.109 1 97.69 232 LEU B N 1
ATOM 7059 C CA . LEU B 1 232 ? -10.164 38.344 16.453 1 97.69 232 LEU B CA 1
ATOM 7060 C C . LEU B 1 232 ? -8.641 38.281 16.359 1 97.69 232 LEU B C 1
ATOM 7062 O O . LEU B 1 232 ? -8.047 37.219 16.5 1 97.69 232 LEU B O 1
ATOM 7066 N N . LYS B 1 233 ? -7.969 39.438 16.281 1 97.12 233 LYS B N 1
ATOM 7067 C CA . LYS B 1 233 ? -6.555 39.5 15.93 1 97.12 233 LYS B CA 1
ATOM 7068 C C . LYS B 1 233 ? -5.75 40.25 16.984 1 97.12 233 LYS B C 1
ATOM 7070 O O . LYS B 1 233 ? -4.586 40.594 16.75 1 97.12 233 LYS B O 1
ATOM 7075 N N . ALA B 1 234 ? -6.289 40.531 18.094 1 97 234 ALA B N 1
ATOM 7076 C CA . ALA B 1 234 ? -5.566 41.281 19.109 1 97 234 ALA B CA 1
ATOM 7077 C C . ALA B 1 234 ? -4.402 40.5 19.672 1 97 234 ALA B C 1
ATOM 7079 O O . ALA B 1 234 ? -4.516 39.281 19.875 1 97 234 ALA B O 1
ATOM 7080 N N . MET B 1 235 ? -3.293 41.188 19.859 1 97 235 MET B N 1
ATOM 7081 C CA . MET B 1 235 ? -2.115 40.688 20.547 1 97 235 MET B CA 1
ATOM 7082 C C . MET B 1 235 ? -1.66 41.625 21.641 1 97 235 MET B C 1
ATOM 7084 O O . MET B 1 235 ? -1.521 42.844 21.391 1 97 235 MET B O 1
ATOM 7088 N N . ASP B 1 236 ? -1.46 41.125 22.797 1 95.69 236 ASP B N 1
ATOM 7089 C CA . ASP B 1 236 ? -1.035 41.938 23.938 1 95.69 236 ASP B CA 1
ATOM 7090 C C . ASP B 1 236 ? 0.365 41.531 24.406 1 95.69 236 ASP B C 1
ATOM 7092 O O . ASP B 1 236 ? 0.569 40.438 24.906 1 95.69 236 ASP B O 1
ATOM 7096 N N . PHE B 1 237 ? 1.278 42.469 24.266 1 91.81 237 PHE B N 1
ATOM 7097 C CA . PHE B 1 237 ? 2.672 42.25 24.641 1 91.81 237 PHE B CA 1
ATOM 7098 C C . PHE B 1 237 ? 3.01 43 25.922 1 91.81 237 PHE B C 1
ATOM 7100 O O . PHE B 1 237 ? 4.184 43.219 26.234 1 91.81 237 PHE B O 1
ATOM 7107 N N . SER B 1 238 ? 2.131 43.5 26.641 1 82.81 238 SER B N 1
ATOM 7108 C CA . SER B 1 238 ? 2.342 44.375 27.781 1 82.81 238 SER B CA 1
ATOM 7109 C C . SER B 1 238 ? 3.148 43.688 28.875 1 82.81 238 SER B C 1
ATOM 7111 O O . SER B 1 238 ? 3.863 44.344 29.641 1 82.81 238 SER B O 1
ATOM 7113 N N . ASN B 1 239 ? 3.055 42.469 28.938 1 77 239 ASN B N 1
ATOM 7114 C CA . ASN B 1 239 ? 3.727 41.75 30.016 1 77 239 ASN B CA 1
ATOM 7115 C C . ASN B 1 239 ? 5.137 41.344 29.625 1 77 239 ASN B C 1
ATOM 7117 O O . ASN B 1 239 ? 5.785 40.562 30.328 1 77 239 ASN B O 1
ATOM 7121 N N . ILE B 1 240 ? 5.504 41.844 28.422 1 78.38 240 ILE B N 1
ATOM 7122 C CA . ILE B 1 240 ? 6.832 41.406 28 1 78.38 240 ILE B CA 1
ATOM 7123 C C . ILE B 1 240 ? 7.816 42.562 28.109 1 78.38 240 ILE B C 1
ATOM 7125 O O . ILE B 1 240 ? 7.441 43.719 27.906 1 78.38 240 ILE B O 1
ATOM 7129 N N . ASP B 1 241 ? 9.039 42.344 28.656 1 63.72 241 ASP B N 1
ATOM 7130 C CA . ASP B 1 241 ? 10.109 43.344 28.703 1 63.72 241 ASP B CA 1
ATOM 7131 C C . ASP B 1 241 ? 10.727 43.531 27.328 1 63.72 241 ASP B C 1
ATOM 7133 O O . ASP B 1 241 ? 11.008 42.562 26.609 1 63.72 241 ASP B O 1
ATOM 7137 N N . SER B 1 242 ? 10.203 44.625 26.609 1 52.09 242 SER B N 1
ATOM 7138 C CA . SER B 1 242 ? 10.703 44.875 25.25 1 52.09 242 SER B CA 1
ATOM 7139 C C . SER B 1 242 ? 12.219 44.688 25.188 1 52.09 242 SER B C 1
ATOM 7141 O O . SER B 1 242 ? 12.961 45.188 26.016 1 52.09 242 SER B O 1
ATOM 7143 N N . MET B 1 243 ? 12.609 43.594 24.688 1 47.09 243 MET B N 1
ATOM 7144 C CA . MET B 1 243 ? 14.031 43.406 24.406 1 47.09 243 MET B CA 1
ATOM 7145 C C . MET B 1 243 ? 14.523 44.438 23.391 1 47.09 243 MET B C 1
ATOM 7147 O O . MET B 1 243 ? 15.711 44.469 23.078 1 47.09 243 MET B O 1
ATOM 7151 N N . MET B 1 244 ? 13.625 45.094 22.766 1 41.88 244 MET B N 1
ATOM 7152 C CA . MET B 1 244 ? 14.164 45.969 21.719 1 41.88 244 MET B CA 1
ATOM 7153 C C . MET B 1 244 ? 15.164 46.969 22.297 1 41.88 244 MET B C 1
ATOM 7155 O O . MET B 1 244 ? 15.891 47.625 21.547 1 41.88 244 MET B O 1
ATOM 7159 N N . GLY B 1 245 ? 14.883 47.625 23.391 1 35.5 245 GLY B N 1
ATOM 7160 C CA . GLY B 1 245 ? 15.992 48.5 23.781 1 35.5 245 GLY B CA 1
ATOM 7161 C C . GLY B 1 245 ? 17.297 47.75 23.969 1 35.5 245 GLY B C 1
ATOM 7162 O O . GLY B 1 245 ? 18.312 48.344 24.359 1 35.5 245 GLY B O 1
ATOM 7163 N N . MET B 1 246 ? 17.297 46.5 24.359 1 33.66 246 MET B N 1
ATOM 7164 C CA . MET B 1 246 ? 18.562 45.781 24.344 1 33.66 246 MET B CA 1
ATOM 7165 C C . MET B 1 246 ? 19.016 45.531 22.906 1 33.66 246 MET B C 1
ATOM 7167 O O . MET B 1 246 ? 18.391 44.781 22.156 1 33.66 246 MET B O 1
ATOM 7171 N N . THR B 1 247 ? 19.406 46.562 22.125 1 31.38 247 THR B N 1
ATOM 7172 C CA . THR B 1 247 ? 20.047 46.625 20.828 1 31.38 247 THR B CA 1
ATOM 7173 C C . THR B 1 247 ? 20.891 45.375 20.562 1 31.38 247 THR B C 1
ATOM 7175 O O . THR B 1 247 ? 21.188 44.625 21.484 1 31.38 247 THR B O 1
ATOM 7178 N N . ASN B 1 248 ? 21.734 45.375 19.375 1 32.84 248 ASN B N 1
ATOM 7179 C CA . ASN B 1 248 ? 22.844 44.594 18.859 1 32.84 248 ASN B CA 1
ATOM 7180 C C . ASN B 1 248 ? 23.812 44.219 19.969 1 32.84 248 ASN B C 1
ATOM 7182 O O . ASN B 1 248 ? 24.719 43.406 19.75 1 32.84 248 ASN B O 1
ATOM 7186 N N . ASN B 1 249 ? 24 44.969 20.938 1 29.28 249 ASN B N 1
ATOM 7187 C CA . ASN B 1 249 ? 25.109 44.906 21.891 1 29.28 249 ASN B CA 1
ATOM 7188 C C . ASN B 1 249 ? 24.922 43.781 22.906 1 29.28 249 ASN B C 1
ATOM 7190 O O . ASN B 1 249 ? 25.875 43.375 23.562 1 29.28 249 ASN B O 1
ATOM 7194 N N . MET B 1 250 ? 23.75 43.562 23.375 1 31.55 250 MET B N 1
ATOM 7195 C CA . MET B 1 250 ? 23.672 42.531 24.391 1 31.55 250 MET B CA 1
ATOM 7196 C C . MET B 1 250 ? 23.797 41.156 23.766 1 31.55 250 MET B C 1
ATOM 7198 O O . MET B 1 250 ? 23.812 40.125 24.469 1 31.55 250 MET B O 1
ATOM 7202 N N . ILE B 1 251 ? 23.531 40.938 22.469 1 33.88 251 ILE B N 1
ATOM 7203 C CA . ILE B 1 251 ? 23.891 39.656 21.875 1 33.88 251 ILE B CA 1
ATOM 7204 C C . ILE B 1 251 ? 25.406 39.438 22.031 1 33.88 251 ILE B C 1
ATOM 7206 O O . ILE B 1 251 ? 25.906 38.344 21.688 1 33.88 251 ILE B O 1
ATOM 7210 N N . ARG B 1 252 ? 26.234 40.469 22.156 1 29.72 252 ARG B N 1
ATOM 7211 C CA . ARG B 1 252 ? 27.672 40.312 22.266 1 29.72 252 ARG B CA 1
ATOM 7212 C C . ARG B 1 252 ? 28.078 39.75 23.625 1 29.72 252 ARG B C 1
ATOM 7214 O O . ARG B 1 252 ? 29.25 39.531 23.891 1 29.72 252 ARG B O 1
ATOM 7221 N N . ASN B 1 253 ? 27.359 40.094 24.672 1 29.22 253 ASN B N 1
ATOM 7222 C CA . ASN B 1 253 ? 28.016 39.625 25.891 1 29.22 253 ASN B CA 1
ATOM 7223 C C . ASN B 1 253 ? 27.969 38.094 26.016 1 29.22 253 ASN B C 1
ATOM 7225 O O . ASN B 1 253 ? 26.906 37.5 25.844 1 29.22 253 ASN B O 1
ATOM 7229 N N . GLU B 1 254 ? 29.156 37.406 25.875 1 32 254 GLU B N 1
ATOM 7230 C CA . GLU B 1 254 ? 29.609 36.031 25.812 1 32 254 GLU B CA 1
ATOM 7231 C C . GLU B 1 254 ? 28.766 35.125 26.703 1 32 254 GLU B C 1
ATOM 7233 O O . GLU B 1 254 ? 28.609 33.938 26.422 1 32 254 GLU B O 1
ATOM 7238 N N . ALA B 1 255 ? 28.859 35.375 28.078 1 32.06 255 ALA B N 1
ATOM 7239 C CA . ALA B 1 255 ? 28.922 34.406 29.172 1 32.06 255 ALA B CA 1
ATOM 7240 C C . ALA B 1 255 ? 27.516 34 29.609 1 32.06 255 ALA B C 1
ATOM 7242 O O . ALA B 1 255 ? 27.359 33.281 30.609 1 32.06 255 ALA B O 1
ATOM 7243 N N . GLN B 1 256 ? 26.547 34.844 29.406 1 32.25 256 GLN B N 1
ATOM 7244 C CA . GLN B 1 256 ? 25.484 34.156 30.141 1 32.25 256 GLN B CA 1
ATOM 7245 C C . GLN B 1 256 ? 25 32.938 29.391 1 32.25 256 GLN B C 1
ATOM 7247 O O . GLN B 1 256 ? 24.781 32.969 28.172 1 32.25 256 GLN B O 1
ATOM 7252 N N . PRO B 1 257 ? 25.328 31.719 29.859 1 33.69 257 PRO B N 1
ATOM 7253 C CA . PRO B 1 257 ? 24.797 30.5 29.25 1 33.69 257 PRO B CA 1
ATOM 7254 C C . PRO B 1 257 ? 23.375 30.672 28.734 1 33.69 257 PRO B C 1
ATOM 7256 O O . PRO B 1 257 ? 22.531 31.281 29.406 1 33.69 257 PRO B O 1
ATOM 7259 N N . ARG B 1 258 ? 23.078 30.859 27.438 1 37.19 258 ARG B N 1
ATOM 7260 C CA . ARG B 1 258 ? 21.844 30.938 26.672 1 37.19 258 ARG B CA 1
ATOM 7261 C C . ARG B 1 258 ? 20.719 30.156 27.344 1 37.19 258 ARG B C 1
ATOM 7263 O O . ARG B 1 258 ? 19.609 30.047 26.812 1 37.19 258 ARG B O 1
ATOM 7270 N N . GLY B 1 259 ? 20.969 29.328 28.281 1 38.12 259 GLY B N 1
ATOM 7271 C CA . GLY B 1 259 ? 20.016 28.422 28.906 1 38.12 259 GLY B CA 1
ATOM 7272 C C . GLY B 1 259 ? 18.812 29.125 29.5 1 38.12 259 GLY B C 1
ATOM 7273 O O . GLY B 1 259 ? 17.719 28.562 29.547 1 38.12 259 GLY B O 1
ATOM 7274 N N . GLN B 1 260 ? 18.969 30.156 30.453 1 41.06 260 GLN B N 1
ATOM 7275 C CA . GLN B 1 260 ? 17.828 30.578 31.266 1 41.06 260 GLN B CA 1
ATOM 7276 C C . GLN B 1 260 ? 17.078 31.734 30.609 1 41.06 260 GLN B C 1
ATOM 7278 O O . GLN B 1 260 ? 16.672 32.688 31.281 1 41.06 260 GLN B O 1
ATOM 7283 N N . ILE B 1 261 ? 17.234 31.984 29.422 1 51.22 261 ILE B N 1
ATOM 7284 C CA . ILE B 1 261 ? 16.469 33.094 28.891 1 51.22 261 ILE B CA 1
ATOM 7285 C C . ILE B 1 261 ? 14.977 32.844 29.109 1 51.22 261 ILE B C 1
ATOM 7287 O O . ILE B 1 261 ? 14.43 31.844 28.656 1 51.22 261 ILE B O 1
ATOM 7291 N N . SER B 1 262 ? 14.43 33.5 30.109 1 66 262 SER B N 1
ATOM 7292 C CA . SER B 1 262 ? 13.102 33.312 30.688 1 66 262 SER B CA 1
ATOM 7293 C C . SER B 1 262 ? 12.008 33.531 29.656 1 66 262 SER B C 1
ATOM 7295 O O . SER B 1 262 ? 12.023 34.531 28.922 1 66 262 SER B O 1
ATOM 7297 N N . ALA B 1 263 ? 11.328 32.562 29.188 1 79.62 263 ALA B N 1
ATOM 7298 C CA . ALA B 1 263 ? 10.086 32.656 28.422 1 79.62 263 ALA B CA 1
ATOM 7299 C C . ALA B 1 263 ? 9.164 33.719 28.984 1 79.62 263 ALA B C 1
ATOM 7301 O O . ALA B 1 263 ? 9.109 33.938 30.188 1 79.62 263 ALA B O 1
ATOM 7302 N N . GLN B 1 264 ? 8.82 34.594 28.078 1 89.94 264 GLN B N 1
ATOM 7303 C CA . GLN B 1 264 ? 7.742 35.531 28.406 1 89.94 264 GLN B CA 1
ATOM 7304 C C . GLN B 1 264 ? 6.418 35.094 27.812 1 89.94 264 GLN B C 1
ATOM 7306 O O . GLN B 1 264 ? 6.383 34.156 27 1 89.94 264 GLN B O 1
ATOM 7311 N N . THR B 1 265 ? 5.379 35.656 28.328 1 93.94 265 THR B N 1
ATOM 7312 C CA . THR B 1 265 ? 4.066 35.219 27.859 1 93.94 265 THR B CA 1
ATOM 7313 C C . THR B 1 265 ? 3.316 36.375 27.219 1 93.94 265 THR B C 1
ATOM 7315 O O . THR B 1 265 ? 3.303 37.5 27.766 1 93.94 265 THR B O 1
ATOM 7318 N N . ILE B 1 266 ? 2.773 36.156 26.078 1 96 266 ILE B N 1
ATOM 7319 C CA . ILE B 1 266 ? 1.877 37.125 25.469 1 96 266 ILE B CA 1
ATOM 7320 C C . ILE B 1 266 ? 0.46 36.562 25.406 1 96 266 ILE B C 1
ATOM 7322 O O . ILE B 1 266 ? 0.266 35.344 25.531 1 96 266 ILE B O 1
ATOM 7326 N N . THR B 1 267 ? -0.454 37.406 25.281 1 97.12 267 THR B N 1
ATOM 7327 C CA . THR B 1 267 ? -1.834 37 25.047 1 97.12 267 THR B CA 1
ATOM 7328 C C . THR B 1 267 ? -2.248 37.312 23.609 1 97.12 267 THR B C 1
ATOM 7330 O O . THR B 1 267 ? -1.978 38.406 23.109 1 97.12 267 THR B O 1
ATOM 7333 N N . MET B 1 268 ? -2.871 36.406 22.938 1 97.5 268 MET B N 1
ATOM 7334 C CA . MET B 1 268 ? -3.295 36.656 21.562 1 97.5 268 MET B CA 1
ATOM 7335 C C . MET B 1 268 ? -4.641 36 21.281 1 97.5 268 MET B C 1
ATOM 7337 O O . MET B 1 268 ? -5.043 35.062 22 1 97.5 268 MET B O 1
ATOM 7341 N N . GLN B 1 269 ? -5.32 36.562 20.344 1 98.44 269 GLN B N 1
ATOM 7342 C CA . GLN B 1 269 ? -6.586 36 19.875 1 98.44 269 GLN B CA 1
ATOM 7343 C C . GLN B 1 269 ? -6.367 35 18.75 1 98.44 269 GLN B C 1
ATOM 7345 O O . GLN B 1 269 ? -5.32 35.031 18.094 1 98.44 269 GLN B O 1
ATOM 7350 N N . PRO B 1 270 ? -7.32 34.031 18.562 1 97.62 270 PRO B N 1
ATOM 7351 C CA . PRO B 1 270 ? -7.109 32.875 17.672 1 97.62 270 PRO B CA 1
ATOM 7352 C C . PRO B 1 270 ? -7.082 33.281 16.203 1 97.62 270 PRO B C 1
ATOM 7354 O O . PRO B 1 270 ? -6.648 32.5 15.359 1 97.62 270 PRO B O 1
ATOM 7357 N N . GLY B 1 271 ? -7.539 34.406 15.789 1 97.19 271 GLY B N 1
ATOM 7358 C CA . GLY B 1 271 ? -7.586 34.812 14.398 1 97.19 271 GLY B CA 1
ATOM 7359 C C . GLY B 1 271 ? -6.258 35.344 13.891 1 97.19 271 GLY B C 1
ATOM 7360 O O . GLY B 1 271 ? -6.094 35.594 12.695 1 97.19 271 GLY B O 1
ATOM 7361 N N . VAL B 1 272 ? -5.277 35.562 14.781 1 97.5 272 VAL B N 1
ATOM 7362 C CA . VAL B 1 272 ? -3.945 36 14.391 1 97.5 272 VAL B CA 1
ATOM 7363 C C . VAL B 1 272 ? -3.307 35 13.445 1 97.5 272 VAL B C 1
ATOM 7365 O O . VAL B 1 272 ? -3.309 33.781 13.719 1 97.5 272 VAL B O 1
ATOM 7368 N N . THR B 1 273 ? -2.826 35.438 12.289 1 94.62 273 THR B N 1
ATOM 7369 C CA . THR B 1 273 ? -2.117 34.562 11.367 1 94.62 273 THR B CA 1
ATOM 7370 C C . THR B 1 273 ? -0.643 34.469 11.742 1 94.62 273 THR B C 1
ATOM 7372 O O . THR B 1 273 ? -0.131 35.281 12.508 1 94.62 273 THR B O 1
ATOM 7375 N N . VAL B 1 274 ? -0.013 33.5 11.211 1 94.56 274 VAL B N 1
ATOM 7376 C CA . VAL B 1 274 ? 1.415 33.281 11.445 1 94.56 274 VAL B CA 1
ATOM 7377 C C . VAL B 1 274 ? 2.184 34.531 10.984 1 94.56 274 VAL B C 1
ATOM 7379 O O . VAL B 1 274 ? 3.09 35 11.672 1 94.56 274 VAL B O 1
ATOM 7382 N N . GLU B 1 275 ? 1.864 35.031 9.844 1 91.69 275 GLU B N 1
ATOM 7383 C CA . GLU B 1 275 ? 2.529 36.219 9.312 1 91.69 275 GLU B CA 1
ATOM 7384 C C . GLU B 1 275 ? 2.412 37.406 10.273 1 91.69 275 GLU B C 1
ATOM 7386 O O . GLU B 1 275 ? 3.4 38.094 10.547 1 91.69 275 GLU B O 1
ATOM 7391 N N . GLU B 1 276 ? 1.264 37.656 10.766 1 93.81 276 GLU B N 1
ATOM 7392 C CA . GLU B 1 276 ? 1.027 38.781 11.695 1 93.81 276 GLU B CA 1
ATOM 7393 C C . GLU B 1 276 ? 1.782 38.562 13 1 93.81 276 GLU B C 1
ATOM 7395 O O . GLU B 1 276 ? 2.375 39.5 13.539 1 93.81 276 GLU B O 1
ATOM 7400 N N . PHE B 1 277 ? 1.728 37.406 13.484 1 96.12 277 PHE B N 1
ATOM 7401 C CA . PHE B 1 277 ? 2.438 37.062 14.719 1 96.12 277 PHE B CA 1
ATOM 7402 C C . PHE B 1 277 ? 3.936 37.312 14.555 1 96.12 277 PHE B C 1
ATOM 7404 O O . PHE B 1 277 ? 4.57 37.938 15.414 1 96.12 277 PHE B O 1
ATOM 7411 N N . MET B 1 278 ? 4.5 36.75 13.484 1 93.94 278 MET B N 1
ATOM 7412 C CA . MET B 1 278 ? 5.941 36.875 13.25 1 93.94 278 MET B CA 1
ATOM 7413 C C . MET B 1 278 ? 6.355 38.312 13.031 1 93.94 278 MET B C 1
ATOM 7415 O O . MET B 1 278 ? 7.438 38.719 13.453 1 93.94 278 MET B O 1
ATOM 7419 N N . LYS B 1 279 ? 5.594 39.062 12.383 1 91.81 279 LYS B N 1
ATOM 7420 C CA . LYS B 1 279 ? 5.887 40.5 12.188 1 91.81 279 LYS B CA 1
ATOM 7421 C C . LYS B 1 279 ? 5.914 41.219 13.523 1 91.81 279 LYS B C 1
ATOM 7423 O O . LYS B 1 279 ? 6.879 41.938 13.828 1 91.81 279 LYS B O 1
ATOM 7428 N N . GLU B 1 280 ? 4.91 41 14.312 1 92.88 280 GLU B N 1
ATOM 7429 C CA . GLU B 1 280 ? 4.766 41.75 15.555 1 92.88 280 GLU B CA 1
ATOM 7430 C C . GLU B 1 280 ? 5.719 41.25 16.625 1 92.88 280 GLU B C 1
ATOM 7432 O O . GLU B 1 280 ? 6.312 42.031 17.359 1 92.88 280 GLU B O 1
ATOM 7437 N N . SER B 1 281 ? 5.824 39.969 16.766 1 92.94 281 SER B N 1
ATOM 7438 C CA . SER B 1 281 ? 6.59 39.375 17.859 1 92.94 281 SER B CA 1
ATOM 7439 C C . SER B 1 281 ? 8.078 39.312 17.531 1 92.94 281 SER B C 1
ATOM 7441 O O . SER B 1 281 ? 8.914 39.75 18.328 1 92.94 281 SER B O 1
ATOM 7443 N N . LEU B 1 282 ? 8.367 38.844 16.375 1 91.12 282 LEU B N 1
ATOM 7444 C CA . LEU B 1 282 ? 9.773 38.625 16.047 1 91.12 282 LEU B CA 1
ATOM 7445 C C . LEU B 1 282 ? 10.391 39.875 15.422 1 91.12 282 LEU B C 1
ATOM 7447 O O . LEU B 1 282 ? 11.375 40.406 15.945 1 91.12 282 LEU B O 1
ATOM 7451 N N . TYR B 1 283 ? 9.875 40.281 14.336 1 89.88 283 TYR B N 1
ATOM 7452 C CA . TYR B 1 283 ? 10.477 41.406 13.586 1 89.88 283 TYR B CA 1
ATOM 7453 C C . TYR B 1 283 ? 10.508 42.656 14.43 1 89.88 283 TYR B C 1
ATOM 7455 O O . TYR B 1 283 ? 11.539 43.344 14.516 1 89.88 283 TYR B O 1
ATOM 7463 N N . GLU B 1 284 ? 9.398 43 15.086 1 90.69 284 GLU B N 1
ATOM 7464 C CA . GLU B 1 284 ? 9.273 44.281 15.789 1 90.69 284 GLU B CA 1
ATOM 7465 C C . GLU B 1 284 ? 9.859 44.188 17.188 1 90.69 284 GLU B C 1
ATOM 7467 O O . GLU B 1 284 ? 10.391 45.156 17.719 1 90.69 284 GLU B O 1
ATOM 7472 N N . ARG B 1 285 ? 9.789 42.938 17.859 1 91 285 ARG B N 1
ATOM 7473 C CA . ARG B 1 285 ? 10.047 42.938 19.297 1 91 285 ARG B CA 1
ATOM 7474 C C . ARG B 1 285 ? 11.156 41.938 19.641 1 91 285 ARG B C 1
ATOM 7476 O O . ARG B 1 285 ? 11.648 41.938 20.781 1 91 285 ARG B O 1
ATOM 7483 N N . GLY B 1 286 ? 11.539 41.031 18.719 1 89.88 286 GLY B N 1
ATOM 7484 C CA . GLY B 1 286 ? 12.68 40.156 18.938 1 89.88 286 GLY B CA 1
ATOM 7485 C C . GLY B 1 286 ? 12.328 38.906 19.703 1 89.88 286 GLY B C 1
ATOM 7486 O O . GLY B 1 286 ? 13.148 38.375 20.453 1 89.88 286 GLY B O 1
ATOM 7487 N N . PHE B 1 287 ? 11.07 38.531 19.641 1 92.5 287 PHE B N 1
ATOM 7488 C CA . PHE B 1 287 ? 10.633 37.312 20.281 1 92.5 287 PHE B CA 1
ATOM 7489 C C . PHE B 1 287 ? 10.031 36.344 19.25 1 92.5 287 PHE B C 1
ATOM 7491 O O . PHE B 1 287 ? 9.328 36.781 18.344 1 92.5 287 PHE B O 1
ATOM 7498 N N . SER B 1 288 ? 10.414 35.125 19.391 1 92.62 288 SER B N 1
ATOM 7499 C CA . SER B 1 288 ? 9.812 34.125 18.531 1 92.62 288 SER B CA 1
ATOM 7500 C C . SER B 1 288 ? 9.156 33.031 19.359 1 92.62 288 SER B C 1
ATOM 7502 O O . SER B 1 288 ? 9.266 33 20.578 1 92.62 288 SER B O 1
ATOM 7504 N N . SER B 1 289 ? 8.477 32.156 18.719 1 95.81 289 SER B N 1
ATOM 7505 C CA . SER B 1 289 ? 7.891 30.938 19.281 1 95.81 289 SER B CA 1
ATOM 7506 C C . SER B 1 289 ? 7.59 29.922 18.188 1 95.81 289 SER B C 1
ATOM 7508 O O . SER B 1 289 ? 8.117 30.016 17.078 1 95.81 289 SER B O 1
ATOM 7510 N N . ILE B 1 290 ? 6.801 28.906 18.547 1 97.5 290 ILE B N 1
ATOM 7511 C CA . ILE B 1 290 ? 6.484 27.875 17.578 1 97.5 290 ILE B CA 1
ATOM 7512 C C . ILE B 1 290 ? 5.414 28.391 16.609 1 97.5 290 ILE B C 1
ATOM 7514 O O . ILE B 1 290 ? 4.359 28.859 17.047 1 97.5 290 ILE B O 1
ATOM 7518 N N . VAL B 1 291 ? 5.688 28.312 15.312 1 96.12 291 VAL B N 1
ATOM 7519 C CA . VAL B 1 291 ? 4.75 28.766 14.289 1 96.12 291 VAL B CA 1
ATOM 7520 C C . VAL B 1 291 ? 4.762 27.781 13.109 1 96.12 291 VAL B C 1
ATOM 7522 O O . VAL B 1 291 ? 5.715 27.016 12.945 1 96.12 291 VAL B O 1
ATOM 7525 N N . ALA B 1 292 ? 3.676 27.828 12.367 1 93.75 292 ALA B N 1
ATOM 7526 C CA . ALA B 1 292 ? 3.607 27.047 11.133 1 93.75 292 ALA B CA 1
ATOM 7527 C C . ALA B 1 292 ? 4.508 27.641 10.055 1 93.75 292 ALA B C 1
ATOM 7529 O O . ALA B 1 292 ? 5.074 28.719 10.242 1 93.75 292 ALA B O 1
ATOM 7530 N N . SER B 1 293 ? 4.641 26.906 9.016 1 86.31 293 SER B N 1
ATOM 7531 C CA . SER B 1 293 ? 5.5 27.344 7.922 1 86.31 293 SER B CA 1
ATOM 7532 C C . SER B 1 293 ? 4.781 28.344 7.016 1 86.31 293 SER B C 1
ATOM 7534 O O . SER B 1 293 ? 5.398 29.266 6.48 1 86.31 293 SER B O 1
ATOM 7536 N N . ALA B 1 294 ? 3.516 28.219 6.895 1 86.19 294 ALA B N 1
ATOM 7537 C CA . ALA B 1 294 ? 2.752 29.094 6.008 1 86.19 294 ALA B CA 1
ATOM 7538 C C . ALA B 1 294 ? 2.223 30.312 6.758 1 86.19 294 ALA B C 1
ATOM 7540 O O . ALA B 1 294 ? 1.691 30.188 7.863 1 86.19 294 ALA B O 1
ATOM 7541 N N . GLY B 1 295 ? 2.275 31.406 6.145 1 87.81 295 GLY B N 1
ATOM 7542 C CA . GLY B 1 295 ? 1.932 32.688 6.77 1 87.81 295 GLY B CA 1
ATOM 7543 C C . GLY B 1 295 ? 0.442 32.844 7.004 1 87.81 295 GLY B C 1
ATOM 7544 O O . GLY B 1 295 ? 0.028 33.5 7.953 1 87.81 295 GLY B O 1
ATOM 7545 N N . GLU B 1 296 ? -0.373 32.219 6.219 1 87.75 296 GLU B N 1
ATOM 7546 C CA . GLU B 1 296 ? -1.815 32.438 6.273 1 87.75 296 GLU B CA 1
ATOM 7547 C C . GLU B 1 296 ? -2.473 31.516 7.301 1 87.75 296 GLU B C 1
ATOM 7549 O O . GLU B 1 296 ? -3.65 31.672 7.625 1 87.75 296 GLU B O 1
ATOM 7554 N N . VAL B 1 297 ? -1.727 30.641 7.828 1 92.62 297 VAL B N 1
ATOM 7555 C CA . VAL B 1 297 ? -2.258 29.734 8.852 1 92.62 297 VAL B CA 1
ATOM 7556 C C . VAL B 1 297 ? -2.656 30.547 10.086 1 92.62 297 VAL B C 1
ATOM 7558 O O . VAL B 1 297 ? -1.931 31.453 10.508 1 92.62 297 VAL B O 1
ATOM 7561 N N . GLY B 1 298 ? -3.852 30.297 10.562 1 95.19 298 GLY B N 1
ATOM 7562 C CA . GLY B 1 298 ? -4.273 30.906 11.82 1 95.19 298 GLY B CA 1
ATOM 7563 C C . GLY B 1 298 ? -3.623 30.266 13.039 1 95.19 298 GLY B C 1
ATOM 7564 O O . GLY B 1 298 ? -3.521 29.047 13.125 1 95.19 298 GLY B O 1
ATOM 7565 N N . MET B 1 299 ? -3.191 31.078 13.93 1 97.44 299 MET B N 1
ATOM 7566 C CA . MET B 1 299 ? -2.52 30.578 15.125 1 97.44 299 MET B CA 1
ATOM 7567 C C . MET B 1 299 ? -3.457 29.719 15.961 1 97.44 299 MET B C 1
ATOM 7569 O O . MET B 1 299 ? -3.021 28.766 16.594 1 97.44 299 MET B O 1
ATOM 7573 N N . GLY B 1 300 ? -4.734 30.062 15.953 1 97.5 300 GLY B N 1
ATOM 7574 C CA . GLY B 1 300 ? -5.691 29.297 16.719 1 97.5 300 GLY B CA 1
ATOM 7575 C C . GLY B 1 300 ? -5.738 27.828 16.312 1 97.5 300 GLY B C 1
ATOM 7576 O O . GLY B 1 300 ? -5.441 26.953 17.125 1 97.5 300 GLY B O 1
ATOM 7577 N N . GLY B 1 301 ? -6.133 27.594 15.07 1 96.56 301 GLY B N 1
ATOM 7578 C CA . GLY B 1 301 ? -6.184 26.234 14.562 1 96.56 301 GLY B CA 1
ATOM 7579 C C . GLY B 1 301 ? -4.852 25.516 14.656 1 96.56 301 GLY B C 1
ATOM 7580 O O . GLY B 1 301 ? -4.797 24.328 15.016 1 96.56 301 GLY B O 1
ATOM 7581 N N . PHE B 1 302 ? -3.758 26.203 14.422 1 97.12 302 PHE B N 1
ATOM 7582 C CA . PHE B 1 302 ? -2.408 25.656 14.445 1 97.12 302 PHE B CA 1
ATOM 7583 C C . PHE B 1 302 ? -2.053 25.141 15.836 1 97.12 302 PHE B C 1
ATOM 7585 O O . PHE B 1 302 ? -1.596 24 15.984 1 97.12 302 PHE B O 1
ATOM 7592 N N . ILE B 1 303 ? -2.307 25.922 16.844 1 98.38 303 ILE B N 1
ATOM 7593 C CA . ILE B 1 303 ? -1.907 25.609 18.203 1 98.38 303 ILE B CA 1
ATOM 7594 C C . ILE B 1 303 ? -2.777 24.469 18.75 1 98.38 303 ILE B C 1
ATOM 7596 O O . ILE B 1 303 ? -2.266 23.5 19.297 1 98.38 303 ILE B O 1
ATOM 7600 N N . LEU B 1 304 ? -4.031 24.516 18.516 1 98.19 304 LEU B N 1
ATOM 7601 C CA . LEU B 1 304 ? -4.977 23.594 19.156 1 98.19 304 LEU B CA 1
ATOM 7602 C C . LEU B 1 304 ? -4.816 22.188 18.594 1 98.19 304 LEU B C 1
ATOM 7604 O O . LEU B 1 304 ? -5.297 21.219 19.203 1 98.19 304 LEU B O 1
ATOM 7608 N N . GLY B 1 305 ? -4.188 22.078 17.438 1 97.5 305 GLY B N 1
ATOM 7609 C CA . GLY B 1 305 ? -3.955 20.766 16.844 1 97.5 305 GLY B CA 1
ATOM 7610 C C . GLY B 1 305 ? -2.598 20.188 17.203 1 97.5 305 GLY B C 1
ATOM 7611 O O . GLY B 1 305 ? -2.25 19.094 16.75 1 97.5 305 GLY B O 1
ATOM 7612 N N . GLY B 1 306 ? -1.857 20.781 17.984 1 97.69 306 GLY B N 1
ATOM 7613 C CA . GLY B 1 306 ? -0.5 20.406 18.344 1 97.69 306 GLY B CA 1
ATOM 7614 C C . GLY B 1 306 ? 0.524 21.469 18.031 1 97.69 306 GLY B C 1
ATOM 7615 O O . GLY B 1 306 ? 1.091 22.094 18.938 1 97.69 306 GLY B O 1
ATOM 7616 N N . GLY B 1 307 ? 0.696 21.688 16.812 1 98.44 307 GLY B N 1
ATOM 7617 C CA . GLY B 1 307 ? 1.5 22.812 16.359 1 98.44 307 GLY B CA 1
ATOM 7618 C C . GLY B 1 307 ? 2.98 22.5 16.266 1 98.44 307 GLY B C 1
ATOM 7619 O O . GLY B 1 307 ? 3.754 22.875 17.156 1 98.44 307 GLY B O 1
ATOM 7620 N N . TYR B 1 308 ? 3.354 21.859 15.18 1 98.25 308 TYR B N 1
ATOM 7621 C CA . TYR B 1 308 ? 4.762 21.609 14.891 1 98.25 308 TYR B CA 1
ATOM 7622 C C . TYR B 1 308 ? 5.352 22.734 14.055 1 98.25 308 TYR B C 1
ATOM 7624 O O . TYR B 1 308 ? 4.715 23.234 13.125 1 98.25 308 TYR B O 1
ATOM 7632 N N . GLY B 1 309 ? 6.535 23.156 14.461 1 96.94 309 GLY B N 1
ATOM 7633 C CA . GLY B 1 309 ? 7.273 24.156 13.711 1 96.94 309 GLY B CA 1
ATOM 7634 C C . GLY B 1 309 ? 8.773 23.969 13.781 1 96.94 309 GLY B C 1
ATOM 7635 O O . GLY B 1 309 ? 9.258 23.047 14.445 1 96.94 309 GLY B O 1
ATOM 7636 N N . LEU B 1 310 ? 9.508 24.812 13.172 1 95.81 310 LEU B N 1
ATOM 7637 C CA . LEU B 1 310 ? 10.945 24.672 13 1 95.81 310 LEU B CA 1
ATOM 7638 C C . LEU B 1 310 ? 11.672 24.781 14.336 1 95.81 310 LEU B C 1
ATOM 7640 O O . LEU B 1 310 ? 12.789 24.297 14.484 1 95.81 310 LEU B O 1
ATOM 7644 N N . GLN B 1 311 ? 11.07 25.375 15.344 1 96.31 311 GLN B N 1
ATOM 7645 C CA . GLN B 1 311 ? 11.719 25.516 16.641 1 96.31 311 GLN B CA 1
ATOM 7646 C C . GLN B 1 311 ? 11.156 24.516 17.656 1 96.31 311 GLN B C 1
ATOM 7648 O O . GLN B 1 311 ? 11.422 24.609 18.844 1 96.31 311 GLN B O 1
ATOM 7653 N N . SER B 1 312 ? 10.359 23.594 17.172 1 97.94 312 SER B N 1
ATOM 7654 C CA . SER B 1 312 ? 9.719 22.641 18.078 1 97.94 312 SER B CA 1
ATOM 7655 C C . SER B 1 312 ? 10.75 21.766 18.781 1 97.94 312 SER B C 1
ATOM 7657 O O . SER B 1 312 ? 10.547 21.344 19.922 1 97.94 312 SER B O 1
ATOM 7659 N N . ARG B 1 313 ? 11.867 21.484 18.156 1 97.69 313 ARG B N 1
ATOM 7660 C CA . ARG B 1 313 ? 12.891 20.672 18.797 1 97.69 313 ARG B CA 1
ATOM 7661 C C . ARG B 1 313 ? 13.539 21.422 19.953 1 97.69 313 ARG B C 1
ATOM 7663 O O . ARG B 1 313 ? 14.18 20.828 20.828 1 97.69 313 ARG B O 1
ATOM 7670 N N . MET B 1 314 ? 13.422 22.734 19.938 1 96.25 314 MET B N 1
ATOM 7671 C CA . MET B 1 314 ? 13.977 23.578 21 1 96.25 314 MET B CA 1
ATOM 7672 C C . MET B 1 314 ? 13 23.719 22.156 1 96.25 314 MET B C 1
ATOM 7674 O O . MET B 1 314 ? 13.398 23.625 23.328 1 96.25 314 MET B O 1
ATOM 7678 N N . TYR B 1 315 ? 11.727 23.906 21.812 1 96.62 315 TYR B N 1
ATOM 7679 C CA . TYR B 1 315 ? 10.805 24.375 22.844 1 96.62 315 TYR B CA 1
ATOM 7680 C C . TYR B 1 315 ? 9.57 23.5 22.906 1 96.62 315 TYR B C 1
ATOM 7682 O O . TYR B 1 315 ? 8.586 23.844 23.578 1 96.62 315 TYR B O 1
ATOM 7690 N N . GLY B 1 316 ? 9.508 22.375 22.156 1 97.81 316 GLY B N 1
ATOM 7691 C CA . GLY B 1 316 ? 8.328 21.531 22.094 1 97.81 316 GLY B CA 1
ATOM 7692 C C . GLY B 1 316 ? 7.332 21.984 21.047 1 97.81 316 GLY B C 1
ATOM 7693 O O . GLY B 1 316 ? 7.668 22.766 20.156 1 97.81 316 GLY B O 1
ATOM 7694 N N . LEU B 1 317 ? 6.16 21.391 21.125 1 98.56 317 LEU B N 1
ATOM 7695 C CA . LEU B 1 317 ? 5.09 21.766 20.219 1 98.56 317 LEU B CA 1
ATOM 7696 C C . LEU B 1 317 ? 4.434 23.078 20.656 1 98.56 317 LEU B C 1
ATOM 7698 O O . LEU B 1 317 ? 4.691 23.562 21.766 1 98.56 317 LEU B O 1
ATOM 7702 N N . ALA B 1 318 ? 3.633 23.672 19.797 1 98.69 318 ALA B N 1
ATOM 7703 C CA . ALA B 1 318 ? 2.934 24.906 20.156 1 98.69 318 ALA B CA 1
ATOM 7704 C C . ALA B 1 318 ? 2.094 24.719 21.422 1 98.69 318 ALA B C 1
ATOM 7706 O O . ALA B 1 318 ? 2.045 25.594 22.281 1 98.69 318 ALA B O 1
ATOM 7707 N N . ILE B 1 319 ? 1.441 23.594 21.547 1 98.5 319 ILE B N 1
ATOM 7708 C CA . ILE B 1 319 ? 0.567 23.312 22.688 1 98.5 319 ILE B CA 1
ATOM 7709 C C . ILE B 1 319 ? 1.386 23.281 23.969 1 98.5 319 ILE B C 1
ATOM 7711 O O . ILE B 1 319 ? 0.847 23.484 25.062 1 98.5 319 ILE B O 1
ATOM 7715 N N . ASP B 1 320 ? 2.648 22.969 23.922 1 98.06 320 ASP B N 1
ATOM 7716 C CA . ASP B 1 320 ? 3.51 22.922 25.094 1 98.06 320 ASP B CA 1
ATOM 7717 C C . ASP B 1 320 ? 3.854 24.328 25.578 1 98.06 320 ASP B C 1
ATOM 7719 O O . ASP B 1 320 ? 4.363 24.5 26.688 1 98.06 320 ASP B O 1
ATOM 7723 N N . ASN B 1 321 ? 3.549 25.328 24.75 1 97.81 321 ASN B N 1
ATOM 7724 C CA . ASN B 1 321 ? 3.896 26.719 25.062 1 97.81 321 ASN B CA 1
ATOM 7725 C C . ASN B 1 321 ? 2.656 27.547 25.375 1 97.81 321 ASN B C 1
ATOM 7727 O O . ASN B 1 321 ? 2.732 28.781 25.438 1 97.81 321 ASN B O 1
ATOM 7731 N N . VAL B 1 322 ? 1.515 26.922 25.438 1 98.12 322 VAL B N 1
ATOM 7732 C CA . VAL B 1 322 ? 0.289 27.578 25.875 1 98.12 322 VAL B CA 1
ATOM 7733 C C . VAL B 1 322 ? 0.188 27.531 27.391 1 98.12 322 VAL B C 1
ATOM 7735 O O . VAL B 1 322 ? 0.344 26.469 28 1 98.12 322 VAL B O 1
ATOM 7738 N N . VAL B 1 323 ? -0.128 28.656 28.016 1 97.12 323 VAL B N 1
ATOM 7739 C CA . VAL B 1 323 ? -0.14 28.672 29.484 1 97.12 323 VAL B CA 1
ATOM 7740 C C . VAL B 1 323 ? -1.572 28.828 29.984 1 97.12 323 VAL B C 1
ATOM 7742 O O . VAL B 1 323 ? -1.884 28.453 31.125 1 97.12 323 VAL B O 1
ATOM 7745 N N . GLU B 1 324 ? -2.412 29.391 29.203 1 97.56 324 GLU B N 1
ATOM 7746 C CA . GLU B 1 324 ? -3.818 29.578 29.562 1 97.56 324 GLU B CA 1
ATOM 7747 C C . GLU B 1 324 ? -4.668 29.797 28.312 1 97.56 324 GLU B C 1
ATOM 7749 O O . GLU B 1 324 ? -4.148 30.172 27.25 1 97.56 324 GLU B O 1
ATOM 7754 N N . MET B 1 325 ? -5.965 29.531 28.391 1 98.44 325 MET B N 1
ATOM 7755 C CA . MET B 1 325 ? -6.922 29.797 27.328 1 98.44 325 MET B CA 1
ATOM 7756 C C . MET B 1 325 ? -8.25 30.281 27.891 1 98.44 325 MET B C 1
ATOM 7758 O O . MET B 1 325 ? -8.609 29.953 29.016 1 98.44 325 MET B O 1
ATOM 7762 N N . GLN B 1 326 ? -8.859 31.125 27.172 1 98.56 326 GLN B N 1
ATOM 7763 C CA . GLN B 1 326 ? -10.266 31.438 27.391 1 98.56 326 GLN B CA 1
ATOM 7764 C C . GLN B 1 326 ? -11.148 30.766 26.344 1 98.56 326 GLN B C 1
ATOM 7766 O O . GLN B 1 326 ? -10.891 30.859 25.141 1 98.56 326 GLN B O 1
ATOM 7771 N N . VAL B 1 327 ? -12.188 30.047 26.859 1 98.38 327 VAL B N 1
ATOM 7772 C CA . VAL B 1 327 ? -13.023 29.266 25.969 1 98.38 327 VAL B CA 1
ATOM 7773 C C . VAL B 1 327 ? -14.492 29.594 26.203 1 98.38 327 VAL B C 1
ATOM 7775 O O . VAL B 1 327 ? -14.945 29.672 27.344 1 98.38 327 VAL B O 1
ATOM 7778 N N . VAL B 1 328 ? -15.219 29.859 25.125 1 98.62 328 VAL B N 1
ATOM 7779 C CA . VAL B 1 328 ? -16.672 30 25.188 1 98.62 328 VAL B CA 1
ATOM 7780 C C . VAL B 1 328 ? -17.312 28.641 24.891 1 98.62 328 VAL B C 1
ATOM 7782 O O . VAL B 1 328 ? -17.062 28.031 23.859 1 98.62 328 VAL B O 1
ATOM 7785 N N . LEU B 1 329 ? -18.109 28.156 25.812 1 98.12 329 LEU B N 1
ATOM 7786 C CA . LEU B 1 329 ? -18.781 26.875 25.672 1 98.12 329 LEU B CA 1
ATOM 7787 C C . LEU B 1 329 ? -20.078 27.016 24.875 1 98.12 329 LEU B C 1
ATOM 7789 O O . LEU B 1 329 ? -20.5 28.141 24.578 1 98.12 329 LEU B O 1
ATOM 7793 N N . THR B 1 330 ? -20.703 25.906 24.5 1 97.25 330 THR B N 1
ATOM 7794 C CA . THR B 1 330 ? -21.844 25.891 23.594 1 97.25 330 THR B CA 1
ATOM 7795 C C . THR B 1 330 ? -23.031 26.609 24.219 1 97.25 330 THR B C 1
ATOM 7797 O O . THR B 1 330 ? -23.953 27.031 23.5 1 97.25 330 THR B O 1
ATOM 7800 N N . ASN B 1 331 ? -23.062 26.797 25.531 1 96.19 331 ASN B N 1
ATOM 7801 C CA . ASN B 1 331 ? -24.141 27.5 26.203 1 96.19 331 ASN B CA 1
ATOM 7802 C C . ASN B 1 331 ? -23.828 29 26.328 1 96.19 331 ASN B C 1
ATOM 7804 O O . ASN B 1 331 ? -24.625 29.75 26.891 1 96.19 331 ASN B O 1
ATOM 7808 N N . GLY B 1 332 ? -22.656 29.406 25.812 1 97 332 GLY B N 1
ATOM 7809 C CA . GLY B 1 332 ? -22.312 30.812 25.828 1 97 332 GLY B CA 1
ATOM 7810 C C . GLY B 1 332 ? -21.453 31.203 27 1 97 332 GLY B C 1
ATOM 7811 O O . GLY B 1 332 ? -20.922 32.312 27.062 1 97 332 GLY B O 1
ATOM 7812 N N . GLN B 1 333 ? -21.281 30.281 27.953 1 97.5 333 GLN B N 1
ATOM 7813 C CA . GLN B 1 333 ? -20.453 30.562 29.125 1 97.5 333 GLN B CA 1
ATOM 7814 C C . GLN B 1 333 ? -18.984 30.609 28.766 1 97.5 333 GLN B C 1
ATOM 7816 O O . GLN B 1 333 ? -18.5 29.781 27.984 1 97.5 333 GLN B O 1
ATOM 7821 N N . THR B 1 334 ? -18.281 31.594 29.312 1 98.19 334 THR B N 1
ATOM 7822 C CA . THR B 1 334 ? -16.844 31.703 29.125 1 98.19 334 THR B CA 1
ATOM 7823 C C . THR B 1 334 ? -16.094 31.062 30.297 1 98.19 334 THR B C 1
ATOM 7825 O O . THR B 1 334 ? -16.438 31.281 31.453 1 98.19 334 THR B O 1
ATOM 7828 N N . LYS B 1 335 ? -15.133 30.266 29.984 1 97.94 335 LYS B N 1
ATOM 7829 C CA . LYS B 1 335 ? -14.281 29.625 30.984 1 97.94 335 LYS B CA 1
ATOM 7830 C C . LYS B 1 335 ? -12.812 29.953 30.734 1 97.94 335 LYS B C 1
ATOM 7832 O O . LYS B 1 335 ? -12.328 29.875 29.609 1 97.94 335 LYS B O 1
ATOM 7837 N N . ASP B 1 336 ? -12.133 30.359 31.828 1 98.06 336 ASP B N 1
ATOM 7838 C CA . ASP B 1 336 ? -10.68 30.453 31.828 1 98.06 336 ASP B CA 1
ATOM 7839 C C . ASP B 1 336 ? -10.047 29.141 32.281 1 98.06 336 ASP B C 1
ATOM 7841 O O . ASP B 1 336 ? -10.359 28.641 33.375 1 98.06 336 ASP B O 1
ATOM 7845 N N . VAL B 1 337 ? -9.188 28.562 31.422 1 98.31 337 VAL B N 1
ATOM 7846 C CA . VAL B 1 337 ? -8.625 27.25 31.766 1 98.31 337 VAL B CA 1
ATOM 7847 C C . VAL B 1 337 ? -7.102 27.312 31.719 1 98.31 337 VAL B C 1
ATOM 7849 O O . VAL B 1 337 ? -6.527 28.031 30.891 1 98.31 337 VAL B O 1
ATOM 7852 N N . THR B 1 338 ? -6.445 26.625 32.625 1 97.56 338 THR B N 1
ATOM 7853 C CA . THR B 1 338 ? -4.996 26.5 32.719 1 97.56 338 THR B CA 1
ATOM 7854 C C . THR B 1 338 ? -4.594 25.078 33.062 1 97.56 338 THR B C 1
ATOM 7856 O O . THR B 1 338 ? -5.43 24.172 33.062 1 97.56 338 THR B O 1
ATOM 7859 N N . LYS B 1 339 ? -3.295 24.953 33.281 1 96.12 339 LYS B N 1
ATOM 7860 C CA . LYS B 1 339 ? -2.785 23.625 33.656 1 96.12 339 LYS B CA 1
ATOM 7861 C C . LYS B 1 339 ? -3.566 23.047 34.844 1 96.12 339 LYS B C 1
ATOM 7863 O O . LYS B 1 339 ? -3.848 23.766 35.812 1 96.12 339 LYS B O 1
ATOM 7868 N N . GLY B 1 340 ? -3.885 21.781 34.75 1 95.62 340 GLY B N 1
ATOM 7869 C CA . GLY B 1 340 ? -4.668 21.109 35.781 1 95.62 340 GLY B CA 1
ATOM 7870 C C . GLY B 1 340 ? -6.125 20.938 35.406 1 95.62 340 GLY B C 1
ATOM 7871 O O . GLY B 1 340 ? -6.812 20.062 35.938 1 95.62 340 GLY B O 1
ATOM 7872 N N . ASP B 1 341 ? -6.664 21.797 34.531 1 97.69 341 ASP B N 1
ATOM 7873 C CA . ASP B 1 341 ? -8.031 21.688 34.031 1 97.69 341 ASP B CA 1
ATOM 7874 C C . ASP B 1 341 ? -8.141 20.609 32.969 1 97.69 341 ASP B C 1
ATOM 7876 O O . ASP B 1 341 ? -7.312 20.531 32.031 1 97.69 341 ASP B O 1
ATOM 7880 N N . ASP B 1 342 ? -9.219 19.812 33.031 1 98.06 342 ASP B N 1
ATOM 7881 C CA . ASP B 1 342 ? -9.469 18.766 32.062 1 98.06 342 ASP B CA 1
ATOM 7882 C C . ASP B 1 342 ? -9.68 19.375 30.672 1 98.06 342 ASP B C 1
ATOM 7884 O O . ASP B 1 342 ? -9.25 18.812 29.656 1 98.06 342 ASP B O 1
ATOM 7888 N N . LEU B 1 343 ? -10.336 20.453 30.625 1 98.44 343 LEU B N 1
ATOM 7889 C CA . LEU B 1 343 ? -10.586 21.109 29.344 1 98.44 343 LEU B CA 1
ATOM 7890 C C . LEU B 1 343 ? -9.297 21.672 28.75 1 98.44 343 LEU B C 1
ATOM 7892 O O . LEU B 1 343 ? -9.102 21.625 27.531 1 98.44 343 LEU B O 1
ATOM 7896 N N . PHE B 1 344 ? -8.414 22.203 29.594 1 98.56 344 PHE B N 1
ATOM 7897 C CA . PHE B 1 344 ? -7.105 22.656 29.141 1 98.56 344 PHE B CA 1
ATOM 7898 C C . PHE B 1 344 ? -6.328 21.5 28.516 1 98.56 344 PHE B C 1
ATOM 7900 O O . PHE B 1 344 ? -5.703 21.672 27.453 1 98.56 344 PHE B O 1
ATOM 7907 N N . TRP B 1 345 ? -6.402 20.359 29.172 1 98.62 345 TRP B N 1
ATOM 7908 C CA . TRP B 1 345 ? -5.77 19.141 28.672 1 98.62 345 TRP B CA 1
ATOM 7909 C C . TRP B 1 345 ? -6.324 18.781 27.297 1 98.62 345 TRP B C 1
ATOM 7911 O O . TRP B 1 345 ? -5.566 18.516 26.359 1 98.62 345 TRP B O 1
ATOM 7921 N N . ALA B 1 346 ? -7.605 18.797 27.125 1 98.75 346 ALA B N 1
ATOM 7922 C CA . ALA B 1 346 ? -8.289 18.359 25.922 1 98.75 346 ALA B CA 1
ATOM 7923 C C . ALA B 1 346 ? -8.023 19.312 24.766 1 98.75 346 ALA B C 1
ATOM 7925 O O . ALA B 1 346 ? -7.848 18.891 23.609 1 98.75 346 ALA B O 1
ATOM 7926 N N . LEU B 1 347 ? -7.965 20.578 25.047 1 98.69 347 LEU B N 1
ATOM 7927 C CA . LEU B 1 347 ? -7.809 21.609 24.031 1 98.69 347 LEU B CA 1
ATOM 7928 C C . LEU B 1 347 ? -6.414 21.547 23.422 1 98.69 347 LEU B C 1
ATOM 7930 O O . LEU B 1 347 ? -6.203 22.031 22.297 1 98.69 347 LEU B O 1
ATOM 7934 N N . ARG B 1 348 ? -5.477 21.047 24.172 1 98.62 348 ARG B N 1
ATOM 7935 C CA . ARG B 1 348 ? -4.105 20.922 23.672 1 98.62 348 ARG B CA 1
ATOM 7936 C C . ARG B 1 348 ? -3.92 19.625 22.891 1 98.62 348 ARG B C 1
ATOM 7938 O O . ARG B 1 348 ? -3.318 18.672 23.406 1 98.62 348 ARG B O 1
ATOM 7945 N N . GLY B 1 349 ? -4.312 19.703 21.656 1 98.25 349 GLY B N 1
ATOM 7946 C CA . GLY B 1 349 ? -4.172 18.562 20.766 1 98.25 349 GLY B CA 1
ATOM 7947 C C . GLY B 1 349 ? -5.48 18.141 20.125 1 98.25 349 GLY B C 1
ATOM 7948 O O . GLY B 1 349 ? -5.484 17.484 19.094 1 98.25 349 GLY B O 1
ATOM 7949 N N . ALA B 1 350 ? -6.57 18.469 20.703 1 97.94 350 ALA B N 1
ATOM 7950 C CA . ALA B 1 350 ? -7.883 18.094 20.172 1 97.94 350 ALA B CA 1
ATOM 7951 C C . ALA B 1 350 ? -8.844 19.281 20.234 1 97.94 350 ALA B C 1
ATOM 7953 O O . ALA B 1 350 ? -10.062 19.094 20.25 1 97.94 350 ALA B O 1
ATOM 7954 N N . GLY B 1 351 ? -8.391 20.422 20.234 1 93.31 351 GLY B N 1
ATOM 7955 C CA . GLY B 1 351 ? -9.195 21.594 20.547 1 93.31 351 GLY B CA 1
ATOM 7956 C C . GLY B 1 351 ? -9.961 22.125 19.359 1 93.31 351 GLY B C 1
ATOM 7957 O O . GLY B 1 351 ? -10.945 22.859 19.516 1 93.31 351 GLY B O 1
ATOM 7958 N N . GLY B 1 352 ? -9.539 21.797 18.172 1 93.31 352 GLY B N 1
ATOM 7959 C CA . GLY B 1 352 ? -10.172 22.375 16.984 1 93.31 352 GLY B CA 1
ATOM 7960 C C . GLY B 1 352 ? -11.617 21.938 16.812 1 93.31 352 GLY B C 1
ATOM 7961 O O . GLY B 1 352 ? -11.883 20.844 16.312 1 93.31 352 GLY B O 1
ATOM 7962 N N . GLY B 1 353 ? -12.5 22.781 17.266 1 93.69 353 GLY B N 1
ATOM 7963 C CA . GLY B 1 353 ? -13.906 22.609 16.969 1 93.69 353 GLY B CA 1
ATOM 7964 C C . GLY B 1 353 ? -14.57 21.531 17.812 1 93.69 353 GLY B C 1
ATOM 7965 O O . GLY B 1 353 ? -15.672 21.094 17.5 1 93.69 353 GLY B O 1
ATOM 7966 N N . ASN B 1 354 ? -13.984 21.125 18.859 1 96.94 354 ASN B N 1
ATOM 7967 C CA . ASN B 1 354 ? -14.508 19.938 19.547 1 96.94 354 ASN B CA 1
ATOM 7968 C C . ASN B 1 354 ? -15.18 20.297 20.859 1 96.94 354 ASN B C 1
ATOM 7970 O O . ASN B 1 354 ? -16.016 19.531 21.375 1 96.94 354 ASN B O 1
ATOM 7974 N N . PHE B 1 355 ? -14.867 21.469 21.516 1 98.06 355 PHE B N 1
ATOM 7975 C CA . PHE B 1 355 ? -15.32 21.656 22.891 1 98.06 355 PHE B CA 1
ATOM 7976 C C . PHE B 1 355 ? -15.922 23.047 23.062 1 98.06 355 PHE B C 1
ATOM 7978 O O . PHE B 1 355 ? -16.594 23.328 24.062 1 98.06 355 PHE B O 1
ATOM 7985 N N . GLY B 1 356 ? -15.695 23.875 22.203 1 98 356 GLY B N 1
ATOM 7986 C CA . GLY B 1 356 ? -16.078 25.281 22.234 1 98 356 GLY B CA 1
ATOM 7987 C C . GLY B 1 356 ? -15.227 26.156 21.328 1 98 356 GLY B C 1
ATOM 7988 O O . GLY B 1 356 ? -14.625 25.656 20.375 1 98 356 GLY B O 1
ATOM 7989 N N . VAL B 1 357 ? -15.297 27.453 21.594 1 98.56 357 VAL B N 1
ATOM 7990 C CA . VAL B 1 357 ? -14.516 28.391 20.812 1 98.56 357 VAL B CA 1
ATOM 7991 C C . VAL B 1 357 ? -13.477 29.062 21.703 1 98.56 357 VAL B C 1
ATOM 7993 O O . VAL B 1 357 ? -13.828 29.75 22.656 1 98.56 357 VAL B O 1
ATOM 7996 N N . VAL B 1 358 ? -12.219 28.844 21.422 1 98.69 358 VAL B N 1
ATOM 7997 C CA . VAL B 1 358 ? -11.148 29.547 22.109 1 98.69 358 VAL B CA 1
ATOM 7998 C C . VAL B 1 358 ? -11.078 30.984 21.625 1 98.69 358 VAL B C 1
ATOM 8000 O O . VAL B 1 358 ? -11 31.234 20.422 1 98.69 358 VAL B O 1
ATOM 8003 N N . THR B 1 359 ? -11.078 31.938 22.547 1 98.44 359 THR B N 1
ATOM 8004 C CA . THR B 1 359 ? -11.109 33.344 22.156 1 98.44 359 THR B CA 1
ATOM 8005 C C . THR B 1 359 ? -9.82 34.031 22.578 1 98.44 359 THR B C 1
ATOM 8007 O O . THR B 1 359 ? -9.539 35.156 22.125 1 98.44 359 THR B O 1
ATOM 8010 N N . SER B 1 360 ? -9.117 33.406 23.422 1 98 360 SER B N 1
ATOM 8011 C CA . SER B 1 360 ? -7.848 33.969 23.875 1 98 360 SER B CA 1
ATOM 8012 C C . SER B 1 360 ? -6.863 32.875 24.25 1 98 360 SER B C 1
ATOM 8014 O O . SER B 1 360 ? -7.258 31.828 24.797 1 98 360 SER B O 1
ATOM 8016 N N . LEU B 1 361 ? -5.582 33.125 23.969 1 97.69 361 LEU B N 1
ATOM 8017 C CA . LEU B 1 361 ? -4.492 32.188 24.281 1 97.69 361 LEU B CA 1
ATOM 8018 C C . LEU B 1 361 ? -3.33 32.938 24.938 1 97.69 361 LEU B C 1
ATOM 8020 O O . LEU B 1 361 ? -2.895 33.969 24.453 1 97.69 361 LEU B O 1
ATOM 8024 N N . GLY B 1 362 ? -2.879 32.438 26.125 1 97.62 362 GLY B N 1
ATOM 8025 C CA . GLY B 1 362 ? -1.564 32.812 26.625 1 97.62 362 GLY B CA 1
ATOM 8026 C C . GLY B 1 362 ? -0.448 31.953 26.031 1 97.62 362 GLY B C 1
ATOM 8027 O O . GLY B 1 362 ? -0.454 30.734 26.172 1 97.62 362 GLY B O 1
ATOM 8028 N N . TYR B 1 363 ? 0.504 32.594 25.391 1 97.44 363 TYR B N 1
ATOM 8029 C CA . TYR B 1 363 ? 1.494 31.906 24.578 1 97.44 363 TYR B CA 1
ATOM 8030 C C . TYR B 1 363 ? 2.906 32.344 24.938 1 97.44 363 TYR B C 1
ATOM 8032 O O . TYR B 1 363 ? 3.205 33.531 24.969 1 97.44 363 TYR B O 1
ATOM 8040 N N . ARG B 1 364 ? 3.787 31.375 25.281 1 96.25 364 ARG B N 1
ATOM 8041 C CA . ARG B 1 364 ? 5.172 31.672 25.625 1 96.25 364 ARG B CA 1
ATOM 8042 C C . ARG B 1 364 ? 5.965 32.094 24.406 1 96.25 364 ARG B C 1
ATOM 8044 O O . ARG B 1 364 ? 5.801 31.531 23.312 1 96.25 364 ARG B O 1
ATOM 8051 N N . VAL B 1 365 ? 6.773 33.094 24.531 1 95.31 365 VAL B N 1
ATOM 8052 C CA . VAL B 1 365 ? 7.684 33.562 23.5 1 95.31 365 VAL B CA 1
ATOM 8053 C C . VAL B 1 365 ? 9.109 33.625 24.047 1 95.31 365 VAL B C 1
ATOM 8055 O O . VAL B 1 365 ? 9.305 33.75 25.25 1 95.31 365 VAL B O 1
ATOM 8058 N N . TYR B 1 366 ? 10.047 33.5 23.172 1 92.88 366 TYR B N 1
ATOM 8059 C CA . TYR B 1 366 ? 11.453 33.406 23.531 1 92.88 366 TYR B CA 1
ATOM 8060 C C . TYR B 1 366 ? 12.273 34.438 22.766 1 92.88 366 TYR B C 1
ATOM 8062 O O . TYR B 1 366 ? 12.016 34.719 21.594 1 92.88 366 TYR B O 1
ATOM 8070 N N . PRO B 1 367 ? 13.273 35.031 23.453 1 91.06 367 PRO B N 1
ATOM 8071 C CA . PRO B 1 367 ? 14.164 35.906 22.703 1 91.06 367 PRO B CA 1
ATOM 8072 C C . PRO B 1 367 ? 14.797 35.25 21.484 1 91.06 367 PRO B C 1
ATOM 8074 O O . PRO B 1 367 ? 15.242 34.094 21.578 1 91.06 367 PRO B O 1
ATOM 8077 N N . SER B 1 368 ? 14.781 35.969 20.391 1 90.31 368 SER B N 1
ATOM 8078 C CA . SER B 1 368 ? 15.281 35.375 19.156 1 90.31 368 SER B CA 1
ATOM 8079 C C . SER B 1 368 ? 15.664 36.438 18.141 1 90.31 368 SER B C 1
ATOM 8081 O O . SER B 1 368 ? 14.953 37.438 17.984 1 90.31 368 SER B O 1
ATOM 8083 N N . SER B 1 369 ? 16.812 36.219 17.469 1 87.62 369 SER B N 1
ATOM 8084 C CA . SER B 1 369 ? 17.125 37 16.281 1 87.62 369 SER B CA 1
ATOM 8085 C C . SER B 1 369 ? 16.266 36.594 15.094 1 87.62 369 SER B C 1
ATOM 8087 O O . SER B 1 369 ? 15.812 35.469 15.016 1 87.62 369 SER B O 1
ATOM 8089 N N . ASP B 1 370 ? 15.953 37.562 14.227 1 89.75 370 ASP B N 1
ATOM 8090 C CA . ASP B 1 370 ? 15.188 37.281 13.016 1 89.75 370 ASP B CA 1
ATOM 8091 C C . ASP B 1 370 ? 16.016 36.5 12.008 1 89.75 370 ASP B C 1
ATOM 8093 O O . ASP B 1 370 ? 15.469 35.75 11.18 1 89.75 370 ASP B O 1
ATOM 8097 N N . ILE B 1 371 ? 17.312 36.594 12.047 1 89.12 371 ILE B N 1
ATOM 8098 C CA . ILE B 1 371 ? 18.188 35.969 11.062 1 89.12 371 ILE B CA 1
ATOM 8099 C C . ILE B 1 371 ? 18.484 34.531 11.469 1 89.12 371 ILE B C 1
ATOM 8101 O O . ILE B 1 371 ? 18.922 34.281 12.594 1 89.12 371 ILE B O 1
ATOM 8105 N N . LYS B 1 372 ? 18.203 33.656 10.578 1 92.31 372 LYS B N 1
ATOM 8106 C CA . LYS B 1 372 ? 18.484 32.219 10.719 1 92.31 372 LYS B CA 1
ATOM 8107 C C . LYS B 1 372 ? 19.312 31.703 9.555 1 92.31 372 LYS B C 1
ATOM 8109 O O . LYS B 1 372 ? 19.656 32.469 8.648 1 92.31 372 LYS B O 1
ATOM 8114 N N . LEU B 1 373 ? 19.75 30.438 9.711 1 92.81 373 LEU B N 1
ATOM 8115 C CA . LEU B 1 373 ? 20.578 29.828 8.68 1 92.81 373 LEU B CA 1
ATOM 8116 C C . LEU B 1 373 ? 19.875 28.625 8.062 1 92.81 373 LEU B C 1
ATOM 8118 O O . LEU B 1 373 ? 19.281 27.812 8.773 1 92.81 373 LEU B O 1
ATOM 8122 N N . GLU B 1 374 ? 19.891 28.547 6.738 1 93 374 GLU B N 1
ATOM 8123 C CA . GLU B 1 374 ? 19.453 27.359 6 1 93 374 GLU B CA 1
ATOM 8124 C C . GLU B 1 374 ? 20.562 26.812 5.117 1 93 374 GLU B C 1
ATOM 8126 O O . GLU B 1 374 ? 21.25 27.578 4.438 1 93 374 GLU B O 1
ATOM 8131 N N . ALA B 1 375 ? 20.844 25.578 5.238 1 94.5 375 ALA B N 1
ATOM 8132 C CA . ALA B 1 375 ? 21.641 24.828 4.266 1 94.5 375 ALA B CA 1
ATOM 8133 C C . ALA B 1 375 ? 20.75 23.906 3.43 1 94.5 375 ALA B C 1
ATOM 8135 O O . ALA B 1 375 ? 19.953 23.141 3.977 1 94.5 375 ALA B O 1
ATOM 8136 N N . SER B 1 376 ? 20.812 23.984 2.139 1 93.44 376 SER B N 1
ATOM 8137 C CA . SER B 1 376 ? 19.891 23.234 1.287 1 93.44 376 SER B CA 1
ATOM 8138 C C . SER B 1 376 ? 20.641 22.516 0.174 1 93.44 376 SER B C 1
ATOM 8140 O O . SER B 1 376 ? 21.688 22.969 -0.278 1 93.44 376 SER B O 1
ATOM 8142 N N . VAL B 1 377 ? 20.109 21.344 -0.205 1 92.25 377 VAL B N 1
ATOM 8143 C CA . VAL B 1 377 ? 20.688 20.562 -1.292 1 92.25 377 VAL B CA 1
ATOM 8144 C C . VAL B 1 377 ? 19.609 19.734 -1.96 1 92.25 377 VAL B C 1
ATOM 8146 O O . VAL B 1 377 ? 18.656 19.297 -1.304 1 92.25 377 VAL B O 1
ATOM 8149 N N . LYS B 1 378 ? 19.688 19.578 -3.289 1 89.56 378 LYS B N 1
ATOM 8150 C CA . LYS B 1 378 ? 18.828 18.672 -4.039 1 89.56 378 LYS B CA 1
ATOM 8151 C C . LYS B 1 378 ? 19.469 17.297 -4.199 1 89.56 378 LYS B C 1
ATOM 8153 O O . LYS B 1 378 ? 20.641 17.203 -4.566 1 89.56 378 LYS B O 1
ATOM 8158 N N . VAL B 1 379 ? 18.75 16.344 -3.852 1 90.44 379 VAL B N 1
ATOM 8159 C CA . VAL B 1 379 ? 19.344 15.008 -3.83 1 90.44 379 VAL B CA 1
ATOM 8160 C C . VAL B 1 379 ? 18.359 13.992 -4.398 1 90.44 379 VAL B C 1
ATOM 8162 O O . VAL B 1 379 ? 17.156 14.266 -4.508 1 90.44 379 VAL B O 1
ATOM 8165 N N . THR B 1 380 ? 18.891 12.789 -4.73 1 87.75 380 THR B N 1
ATOM 8166 C CA . THR B 1 380 ? 18.062 11.68 -5.203 1 87.75 380 THR B CA 1
ATOM 8167 C C . THR B 1 380 ? 17.328 11.031 -4.043 1 87.75 380 THR B C 1
ATOM 8169 O O . THR B 1 380 ? 17.656 11.25 -2.877 1 87.75 380 THR B O 1
ATOM 8172 N N . LEU B 1 381 ? 16.312 10.219 -4.402 1 89 381 LEU B N 1
ATOM 8173 C CA . LEU B 1 381 ? 15.555 9.484 -3.389 1 89 381 LEU B CA 1
ATOM 8174 C C . LEU B 1 381 ? 16.453 8.531 -2.617 1 89 381 LEU B C 1
ATOM 8176 O O . LEU B 1 381 ? 16.312 8.375 -1.402 1 89 381 LEU B O 1
ATOM 8180 N N . SER B 1 382 ? 17.391 7.887 -3.293 1 88.94 382 SER B N 1
ATOM 8181 C CA . SER B 1 382 ? 18.281 6.945 -2.635 1 88.94 382 SER B CA 1
ATOM 8182 C C . SER B 1 382 ? 19.203 7.66 -1.65 1 88.94 382 SER B C 1
ATOM 8184 O O . SER B 1 382 ? 19.453 7.156 -0.552 1 88.94 382 SER B O 1
ATOM 8186 N N . ASP B 1 383 ? 19.641 8.844 -2.012 1 91.44 383 ASP B N 1
ATOM 8187 C CA . ASP B 1 383 ? 20.531 9.609 -1.147 1 91.44 383 ASP B CA 1
ATOM 8188 C C . ASP B 1 383 ? 19.797 10.109 0.096 1 91.44 383 ASP B C 1
ATOM 8190 O O . ASP B 1 383 ? 20.328 10.031 1.207 1 91.44 383 ASP B O 1
ATOM 8194 N N . VAL B 1 384 ? 18.625 10.586 -0.109 1 94 384 VAL B N 1
ATOM 8195 C CA . VAL B 1 384 ? 17.938 11.219 1.007 1 94 384 VAL B CA 1
ATOM 8196 C C . VAL B 1 384 ? 17.484 10.156 2.008 1 94 384 VAL B C 1
ATOM 8198 O O . VAL B 1 384 ? 17.5 10.391 3.219 1 94 384 VAL B O 1
ATOM 8201 N N . THR B 1 385 ? 17.031 8.953 1.551 1 95.12 385 THR B N 1
ATOM 8202 C CA . THR B 1 385 ? 16.562 7.934 2.479 1 95.12 385 THR B CA 1
ATOM 8203 C C . THR B 1 385 ? 17.703 7.406 3.33 1 95.12 385 THR B C 1
ATOM 8205 O O . THR B 1 385 ? 17.547 7.18 4.531 1 95.12 385 THR B O 1
ATOM 8208 N N . LEU B 1 386 ? 18.875 7.254 2.74 1 95.94 386 LEU B N 1
ATOM 8209 C CA . LEU B 1 386 ? 20.047 6.852 3.518 1 95.94 386 LEU B CA 1
ATOM 8210 C C . LEU B 1 386 ? 20.469 7.953 4.488 1 95.94 386 LEU B C 1
ATOM 8212 O O . LEU B 1 386 ? 20.812 7.672 5.637 1 95.94 386 LEU B O 1
ATOM 8216 N N . PHE B 1 387 ? 20.484 9.148 4.043 1 97.44 387 PHE B N 1
ATOM 8217 C CA . PHE B 1 387 ? 20.781 10.297 4.898 1 97.44 387 PHE B CA 1
ATOM 8218 C C . PHE B 1 387 ? 19.828 10.328 6.094 1 97.44 387 PHE B C 1
ATOM 8220 O O . PHE B 1 387 ? 20.281 10.492 7.234 1 97.44 387 PHE B O 1
ATOM 8227 N N . LEU B 1 388 ? 18.484 10.18 5.844 1 98.44 388 LEU B N 1
ATOM 8228 C CA . LEU B 1 388 ? 17.484 10.25 6.906 1 98.44 388 LEU B CA 1
ATOM 8229 C C . LEU B 1 388 ? 17.672 9.102 7.891 1 98.44 388 LEU B C 1
ATOM 8231 O O . LEU B 1 388 ? 17.484 9.273 9.102 1 98.44 388 LEU B O 1
ATOM 8235 N N . GLN B 1 389 ? 17.953 7.902 7.352 1 98.44 389 GLN B N 1
ATOM 8236 C CA . GLN B 1 389 ? 18.203 6.77 8.242 1 98.44 389 GLN B CA 1
ATOM 8237 C C . GLN B 1 389 ? 19.375 7.059 9.172 1 98.44 389 GLN B C 1
ATOM 8239 O O . GLN B 1 389 ? 19.297 6.801 10.375 1 98.44 389 GLN B O 1
ATOM 8244 N N . ARG B 1 390 ? 20.484 7.637 8.688 1 98.12 390 ARG B N 1
ATOM 8245 C CA . ARG B 1 390 ? 21.672 7.957 9.469 1 98.12 390 ARG B CA 1
ATOM 8246 C C . ARG B 1 390 ? 21.375 9.086 10.461 1 98.12 390 ARG B C 1
ATOM 8248 O O . ARG B 1 390 ? 21.812 9.023 11.609 1 98.12 390 ARG B O 1
ATOM 8255 N N . LEU B 1 391 ? 20.703 10.078 9.961 1 98.56 391 LEU B N 1
ATOM 8256 C CA . LEU B 1 391 ? 20.344 11.195 10.828 1 98.56 391 LEU B CA 1
ATOM 8257 C C . LEU B 1 391 ? 19.484 10.719 11.992 1 98.56 391 LEU B C 1
ATOM 8259 O O . LEU B 1 391 ? 19.672 11.141 13.133 1 98.56 391 LEU B O 1
ATOM 8263 N N . GLY B 1 392 ? 18.453 9.875 11.625 1 98.25 392 GLY B N 1
ATOM 8264 C CA . GLY B 1 392 ? 17.578 9.32 12.656 1 98.25 392 GLY B CA 1
ATOM 8265 C C . GLY B 1 392 ? 18.344 8.562 13.727 1 98.25 392 GLY B C 1
ATOM 8266 O O . GLY B 1 392 ? 17.984 8.617 14.906 1 98.25 392 GLY B O 1
ATOM 8267 N N . ALA B 1 393 ? 19.375 7.895 13.359 1 97.12 393 ALA B N 1
ATOM 8268 C CA . ALA B 1 393 ? 20.188 7.145 14.312 1 97.12 393 ALA B CA 1
ATOM 8269 C C . ALA B 1 393 ? 20.922 8.086 15.258 1 97.12 393 ALA B C 1
ATOM 8271 O O . ALA B 1 393 ? 21.219 7.719 16.406 1 97.12 393 ALA B O 1
ATOM 8272 N N . MET B 1 394 ? 21.109 9.312 14.906 1 96.94 394 MET B N 1
ATOM 8273 C CA . MET B 1 394 ? 21.859 10.289 15.68 1 96.94 394 MET B CA 1
ATOM 8274 C C . MET B 1 394 ? 20.938 11.227 16.438 1 96.94 394 MET B C 1
ATOM 8276 O O . MET B 1 394 ? 21.391 12.141 17.125 1 96.94 394 MET B O 1
ATOM 8280 N N . GLU B 1 395 ? 19.672 11.031 16.391 1 95.94 395 GLU B N 1
ATOM 8281 C CA . GLU B 1 395 ? 18.688 12.016 16.844 1 95.94 395 GLU B CA 1
ATOM 8282 C C . GLU B 1 395 ? 18.922 12.414 18.297 1 95.94 395 GLU B C 1
ATOM 8284 O O . GLU B 1 395 ? 18.922 13.602 18.625 1 95.94 395 GLU B O 1
ATOM 8289 N N . PRO B 1 396 ? 19.297 11.492 19.203 1 93.5 396 PRO B N 1
ATOM 8290 C CA . PRO B 1 396 ? 19.484 11.883 20.594 1 93.5 396 PRO B CA 1
ATOM 8291 C C . PRO B 1 396 ? 20.656 12.844 20.781 1 93.5 396 PRO B C 1
ATOM 8293 O O . PRO B 1 396 ? 20.688 13.594 21.766 1 93.5 396 PRO B O 1
ATOM 8296 N N . GLU B 1 397 ? 21.547 12.906 19.828 1 95.5 397 GLU B N 1
ATOM 8297 C CA . GLU B 1 397 ? 22.75 13.711 19.953 1 95.5 397 GLU B CA 1
ATOM 8298 C C . GLU B 1 397 ? 22.656 15 19.141 1 95.5 397 GLU B C 1
ATOM 8300 O O . GLU B 1 397 ? 23.516 15.867 19.234 1 95.5 397 GLU B O 1
ATOM 8305 N N . LEU B 1 398 ? 21.625 15.148 18.438 1 97.5 398 LEU B N 1
ATOM 8306 C CA . LEU B 1 398 ? 21.5 16.328 17.594 1 97.5 398 LEU B CA 1
ATOM 8307 C C . LEU B 1 398 ? 21.312 17.594 18.438 1 97.5 398 LEU B C 1
ATOM 8309 O O . LEU B 1 398 ? 20.609 17.562 19.453 1 97.5 398 LEU B O 1
ATOM 8313 N N . HIS B 1 399 ? 21.938 18.641 18.016 1 96.38 399 HIS B N 1
ATOM 8314 C CA . HIS B 1 399 ? 21.75 19.922 18.672 1 96.38 399 HIS B CA 1
ATOM 8315 C C . HIS B 1 399 ? 20.281 20.344 18.625 1 96.38 399 HIS B C 1
ATOM 8317 O O . HIS B 1 399 ? 19.625 20.219 17.594 1 96.38 399 HIS B O 1
ATOM 8323 N N . PRO B 1 400 ? 19.734 20.875 19.688 1 95.25 400 PRO B N 1
ATOM 8324 C CA . PRO B 1 400 ? 18.312 21.234 19.719 1 95.25 400 PRO B CA 1
ATOM 8325 C C . PRO B 1 400 ? 17.953 22.328 18.719 1 95.25 400 PRO B C 1
ATOM 8327 O O . PRO B 1 400 ? 16.797 22.406 18.281 1 95.25 400 PRO B O 1
ATOM 8330 N N . GLU B 1 401 ? 18.906 23.156 18.328 1 95.94 401 GLU B N 1
ATOM 8331 C CA . GLU B 1 401 ? 18.625 24.266 17.422 1 95.94 401 GLU B CA 1
ATOM 8332 C C . GLU B 1 401 ? 18.672 23.828 15.961 1 95.94 401 GLU B C 1
ATOM 8334 O O . GLU B 1 401 ? 18.359 24.625 15.062 1 95.94 401 GLU B O 1
ATOM 8339 N N . PHE B 1 402 ? 19 22.578 15.758 1 97.12 402 PHE B N 1
ATOM 8340 C CA . PHE B 1 402 ? 19.062 22.016 14.414 1 97.12 402 PHE B CA 1
ATOM 8341 C C . PHE B 1 402 ? 17.719 21.422 14.023 1 97.12 402 PHE B C 1
ATOM 8343 O O . PHE B 1 402 ? 17.047 20.797 14.852 1 97.12 402 PHE B O 1
ATOM 8350 N N . ASN B 1 403 ? 17.312 21.625 12.773 1 97.5 403 ASN B N 1
ATOM 8351 C CA . ASN B 1 403 ? 16.109 21.016 12.219 1 97.5 403 ASN B CA 1
ATOM 8352 C C . ASN B 1 403 ? 16.266 20.703 10.734 1 97.5 403 ASN B C 1
ATOM 8354 O O . ASN B 1 403 ? 17.125 21.281 10.062 1 97.5 403 ASN B O 1
ATOM 8358 N N . VAL B 1 404 ? 15.492 19.703 10.258 1 97.5 404 VAL B N 1
ATOM 8359 C CA . VAL B 1 404 ? 15.555 19.312 8.852 1 97.5 404 VAL B CA 1
ATOM 8360 C C . VAL B 1 404 ? 14.141 19.141 8.297 1 97.5 404 VAL B C 1
ATOM 8362 O O . VAL B 1 404 ? 13.258 18.609 8.977 1 97.5 404 VAL B O 1
ATOM 8365 N N . HIS B 1 405 ? 13.93 19.609 7.074 1 95.5 405 HIS B N 1
ATOM 8366 C CA . HIS B 1 405 ? 12.727 19.375 6.277 1 95.5 405 HIS B CA 1
ATOM 8367 C C . HIS B 1 405 ? 13.078 18.859 4.887 1 95.5 405 HIS B C 1
ATOM 8369 O O . HIS B 1 405 ? 13.938 19.438 4.207 1 95.5 405 HIS B O 1
ATOM 8375 N N . VAL B 1 406 ? 12.445 17.75 4.555 1 95.12 406 VAL B N 1
ATOM 8376 C CA . VAL B 1 406 ? 12.547 17.266 3.184 1 95.12 406 VAL B CA 1
ATOM 8377 C C . VAL B 1 406 ? 11.266 17.594 2.42 1 95.12 406 VAL B C 1
ATOM 8379 O O . VAL B 1 406 ? 10.164 17.344 2.908 1 95.12 406 VAL B O 1
ATOM 8382 N N . HIS B 1 407 ? 11.383 18.109 1.332 1 87.69 407 HIS B N 1
ATOM 8383 C CA . HIS B 1 407 ? 10.219 18.391 0.494 1 87.69 407 HIS B CA 1
ATOM 8384 C C . HIS B 1 407 ? 10.555 18.203 -0.983 1 87.69 407 HIS B C 1
ATOM 8386 O O . HIS B 1 407 ? 11.711 18.328 -1.388 1 87.69 407 HIS B O 1
ATOM 8392 N N . GLY B 1 408 ? 9.625 17.469 -1.733 1 71.19 408 GLY B N 1
ATOM 8393 C CA . GLY B 1 408 ? 9.914 17.078 -3.102 1 71.19 408 GLY B CA 1
ATOM 8394 C C . GLY B 1 408 ? 9.242 17.953 -4.133 1 71.19 408 GLY B C 1
ATOM 8395 O O . GLY B 1 408 ? 8.172 18.516 -3.879 1 71.19 408 GLY B O 1
ATOM 8396 N N . TYR B 1 409 ? 9.867 18.578 -5.051 1 55.03 409 TYR B N 1
ATOM 8397 C CA . TYR B 1 409 ? 9.266 19.375 -6.117 1 55.03 409 TYR B CA 1
ATOM 8398 C C . TYR B 1 409 ? 9.008 18.516 -7.352 1 55.03 409 TYR B C 1
ATOM 8400 O O . TYR B 1 409 ? 7.855 18.297 -7.734 1 55.03 409 TYR B O 1
ATOM 8408 N N . GLU B 1 410 ? 10.094 18.484 -8.383 1 49.12 410 GLU B N 1
ATOM 8409 C CA . GLU B 1 410 ? 9.922 18.516 -9.836 1 49.12 410 GLU B CA 1
ATOM 8410 C C . GLU B 1 410 ? 9.711 17.109 -10.398 1 49.12 410 GLU B C 1
ATOM 8412 O O . GLU B 1 410 ? 10.555 16.234 -10.219 1 49.12 410 GLU B O 1
ATOM 8417 N N . ALA B 1 411 ? 8.539 16.719 -10.398 1 44.62 411 ALA B N 1
ATOM 8418 C CA . ALA B 1 411 ? 8.195 15.523 -11.172 1 44.62 411 ALA B CA 1
ATOM 8419 C C . ALA B 1 411 ? 9.07 15.406 -12.422 1 44.62 411 ALA B C 1
ATOM 8421 O O . ALA B 1 411 ? 9.75 16.359 -12.797 1 44.62 411 ALA B O 1
ATOM 8422 N N . ARG B 1 412 ? 8.641 14.43 -13.383 1 42.28 412 ARG B N 1
ATOM 8423 C CA . ARG B 1 412 ? 9.219 13.875 -14.602 1 42.28 412 ARG B CA 1
ATOM 8424 C C . ARG B 1 412 ? 9.516 14.977 -15.617 1 42.28 412 ARG B C 1
ATOM 8426 O O . ARG B 1 412 ? 9.758 14.688 -16.797 1 42.28 412 ARG B O 1
ATOM 8433 N N . LYS B 1 413 ? 9.602 16.234 -15.742 1 39.19 413 LYS B N 1
ATOM 8434 C CA . LYS B 1 413 ? 9.906 16.547 -17.141 1 39.19 413 LYS B CA 1
ATOM 8435 C C . LYS B 1 413 ? 11.211 15.891 -17.578 1 39.19 413 LYS B C 1
ATOM 8437 O O . LYS B 1 413 ? 12.297 16.391 -17.281 1 39.19 413 LYS B O 1
ATOM 8442 N N . CYS B 1 414 ? 11.344 14.469 -17.703 1 32.75 414 CYS B N 1
ATOM 8443 C CA . CYS B 1 414 ? 12.586 14.219 -18.422 1 32.75 414 CYS B CA 1
ATOM 8444 C C . CYS B 1 414 ? 12.797 15.25 -19.531 1 32.75 414 CYS B C 1
ATOM 8446 O O . CYS B 1 414 ? 13.914 15.445 -20 1 32.75 414 CYS B O 1
ATOM 8448 N N . GLU B 1 415 ? 11.961 15.305 -20.609 1 31.34 415 GLU B N 1
ATOM 8449 C CA . GLU B 1 415 ? 12.266 16.375 -21.562 1 31.34 415 GLU B CA 1
ATOM 8450 C C . GLU B 1 415 ? 12.219 17.75 -20.875 1 31.34 415 GLU B C 1
ATOM 8452 O O . GLU B 1 415 ? 11.172 18.156 -20.375 1 31.34 415 GLU B O 1
ATOM 8457 N N . ILE B 1 416 ? 13.242 18.109 -20.312 1 28.84 416 ILE B N 1
ATOM 8458 C CA . ILE B 1 416 ? 13.555 19.438 -19.797 1 28.84 416 ILE B CA 1
ATOM 8459 C C . ILE B 1 416 ? 13.023 20.5 -20.75 1 28.84 416 ILE B C 1
ATOM 8461 O O . ILE B 1 416 ? 13.641 20.781 -21.797 1 28.84 416 ILE B O 1
ATOM 8465 N N . SER B 1 417 ? 11.914 20.484 -21.422 1 27.16 417 SER B N 1
ATOM 8466 C CA . SER B 1 417 ? 11.719 21.906 -21.641 1 27.16 417 SER B CA 1
ATOM 8467 C C . SER B 1 417 ? 11.758 22.688 -20.328 1 27.16 417 SER B C 1
ATOM 8469 O O . SER B 1 417 ? 11.484 22.141 -19.266 1 27.16 417 SER B O 1
ATOM 8471 N N . THR B 1 418 ? 12.445 23.828 -20.188 1 26.67 418 THR B N 1
ATOM 8472 C CA . THR B 1 418 ? 12.758 24.953 -19.328 1 26.67 418 THR B CA 1
ATOM 8473 C C . THR B 1 418 ? 11.531 25.359 -18.5 1 26.67 418 THR B C 1
ATOM 8475 O O . THR B 1 418 ? 11.547 26.406 -17.844 1 26.67 418 THR B O 1
ATOM 8478 N N . GLN B 1 419 ? 10.32 24.938 -18.797 1 24.09 419 GLN B N 1
ATOM 8479 C CA . GLN B 1 419 ? 9.523 25.875 -18.016 1 24.09 419 GLN B CA 1
ATOM 8480 C C . GLN B 1 419 ? 9.609 25.562 -16.531 1 24.09 419 GLN B C 1
ATOM 8482 O O . GLN B 1 419 ? 9.453 24.406 -16.125 1 24.09 419 GLN B O 1
ATOM 8487 N N . ARG B 1 420 ? 10.367 26.312 -15.703 1 25.91 420 ARG B N 1
ATOM 8488 C CA . ARG B 1 420 ? 10.578 26.625 -14.289 1 25.91 420 ARG B CA 1
ATOM 8489 C C . ARG B 1 420 ? 9.281 26.5 -13.5 1 25.91 420 ARG B C 1
ATOM 8491 O O . ARG B 1 420 ? 8.367 27.312 -13.672 1 25.91 420 ARG B O 1
ATOM 8498 N N . SER B 1 421 ? 8.68 25.5 -13.461 1 25.98 421 SER B N 1
ATOM 8499 C CA . SER B 1 421 ? 7.641 25.797 -12.477 1 25.98 421 SER B CA 1
ATOM 8500 C C . SER B 1 421 ? 8.25 26.312 -11.172 1 25.98 421 SER B C 1
ATOM 8502 O O . SER B 1 421 ? 9.141 25.672 -10.602 1 25.98 421 SER B O 1
ATOM 8504 N N . HIS B 1 422 ? 8.289 27.516 -10.867 1 24.89 422 HIS B N 1
ATOM 8505 C CA . HIS B 1 422 ? 8.586 28.531 -9.859 1 24.89 422 HIS B CA 1
ATOM 8506 C C . HIS B 1 422 ? 8 28.156 -8.508 1 24.89 422 HIS B C 1
ATOM 8508 O O . HIS B 1 422 ? 8.102 28.906 -7.543 1 24.89 422 HIS B O 1
ATOM 8514 N N . ALA B 1 423 ? 7.152 27.266 -8.352 1 26.22 423 ALA B N 1
ATOM 8515 C CA . ALA B 1 423 ? 6.48 27.734 -7.141 1 26.22 423 ALA B CA 1
ATOM 8516 C C . ALA B 1 423 ? 7.477 27.922 -6 1 26.22 423 ALA B C 1
ATOM 8518 O O . ALA B 1 423 ? 7.477 28.969 -5.344 1 26.22 423 ALA B O 1
ATOM 8519 N N . VAL B 1 424 ? 7.949 26.953 -5.234 1 26.45 424 VAL B N 1
ATOM 8520 C CA . VAL B 1 424 ? 8.516 27.547 -4.027 1 26.45 424 VAL B CA 1
ATOM 8521 C C . VAL B 1 424 ? 9.852 28.203 -4.359 1 26.45 424 VAL B C 1
ATOM 8523 O O . VAL B 1 424 ? 10.914 27.609 -4.137 1 26.45 424 VAL B O 1
ATOM 8526 N N . ASP B 1 425 ? 10.102 28.578 -5.617 1 26.3 425 ASP B N 1
ATOM 8527 C CA . ASP B 1 425 ? 11.328 29.344 -5.742 1 26.3 425 ASP B CA 1
ATOM 8528 C C . ASP B 1 425 ? 11.219 30.672 -5 1 26.3 425 ASP B C 1
ATOM 8530 O O . ASP B 1 425 ? 10.656 31.641 -5.52 1 26.3 425 ASP B O 1
ATOM 8534 N N . GLY B 1 426 ? 10.68 31.047 -3.965 1 25.72 426 GLY B N 1
ATOM 8535 C CA . GLY B 1 426 ? 11.102 32.438 -3.713 1 25.72 426 GLY B CA 1
ATOM 8536 C C . GLY B 1 426 ? 12.492 32.719 -4.246 1 25.72 426 GLY B C 1
ATOM 8537 O O . GLY B 1 426 ? 12.68 32.844 -5.457 1 25.72 426 GLY B O 1
ATOM 8538 N N . LEU B 1 427 ? 13.492 33.406 -3.352 1 24.95 427 LEU B N 1
ATOM 8539 C CA . LEU B 1 427 ? 14.547 34.344 -3.725 1 24.95 427 LEU B CA 1
ATOM 8540 C C . LEU B 1 427 ? 15.609 33.688 -4.574 1 24.95 427 LEU B C 1
ATOM 8542 O O . LEU B 1 427 ? 16.609 34.281 -4.934 1 24.95 427 LEU B O 1
ATOM 8546 N N . PHE B 1 428 ? 15.945 32.406 -4.477 1 24.89 428 PHE B N 1
ATOM 8547 C CA . PHE B 1 428 ? 17.234 32.25 -5.125 1 24.89 428 PHE B CA 1
ATOM 8548 C C . PHE B 1 428 ? 17.109 32.375 -6.641 1 24.89 428 PHE B C 1
ATOM 8550 O O . PHE B 1 428 ? 16.188 31.812 -7.234 1 24.89 428 PHE B O 1
ATOM 8557 N N . GLU B 1 429 ? 17.438 33.562 -7.125 1 26.62 429 GLU B N 1
ATOM 8558 C CA . GLU B 1 429 ? 17.906 33.812 -8.484 1 26.62 429 GLU B CA 1
ATOM 8559 C C . GLU B 1 429 ? 18.719 32.656 -9.008 1 26.62 429 GLU B C 1
ATOM 8561 O O . GLU B 1 429 ? 19.891 32.5 -8.664 1 26.62 429 GLU B O 1
ATOM 8566 N N . GLN B 1 430 ? 18.375 31.469 -8.977 1 26.55 430 GLN B N 1
ATOM 8567 C CA . GLN B 1 430 ? 19.359 30.625 -9.648 1 26.55 430 GLN B CA 1
ATOM 8568 C C . GLN B 1 430 ? 19.609 31.094 -11.078 1 26.55 430 GLN B C 1
ATOM 8570 O O . GLN B 1 430 ? 18.656 31.266 -11.852 1 26.55 430 GLN B O 1
ATOM 8575 N N . LYS B 1 431 ? 20.688 31.812 -11.305 1 27.23 431 LYS B N 1
ATOM 8576 C CA . LYS B 1 431 ? 21.359 31.844 -12.602 1 27.23 431 LYS B CA 1
ATOM 8577 C C . LYS B 1 431 ? 21.172 30.531 -13.352 1 27.23 431 LYS B C 1
ATOM 8579 O O . LYS B 1 431 ? 20.984 29.484 -12.742 1 27.23 431 LYS B O 1
ATOM 8584 N N . ASP B 1 432 ? 21.094 30.578 -14.719 1 29.95 432 ASP B N 1
ATOM 8585 C CA . ASP B 1 432 ? 21.047 29.594 -15.789 1 29.95 432 ASP B CA 1
ATOM 8586 C C . ASP B 1 432 ? 21.969 28.406 -15.492 1 29.95 432 ASP B C 1
ATOM 8588 O O . ASP B 1 432 ? 23.141 28.438 -15.859 1 29.95 432 ASP B O 1
ATOM 8592 N N . SER B 1 433 ? 22.266 28.125 -14.32 1 29.2 433 SER B N 1
ATOM 8593 C CA . SER B 1 433 ? 23.203 27 -14.406 1 29.2 433 SER B CA 1
ATOM 8594 C C . SER B 1 433 ? 22.75 25.969 -15.422 1 29.2 433 SER B C 1
ATOM 8596 O O . SER B 1 433 ? 21.547 25.688 -15.523 1 29.2 433 SER B O 1
ATOM 8598 N N . PRO B 1 434 ? 23.672 25.781 -16.469 1 28.11 434 PRO B N 1
ATOM 8599 C CA . PRO B 1 434 ? 23.328 24.766 -17.469 1 28.11 434 PRO B CA 1
ATOM 8600 C C . PRO B 1 434 ? 22.609 23.562 -16.859 1 28.11 434 PRO B C 1
ATOM 8602 O O . PRO B 1 434 ? 22.984 23.094 -15.773 1 28.11 434 PRO B O 1
ATOM 8605 N N . ILE B 1 435 ? 21.391 23.609 -17.016 1 30.48 435 ILE B N 1
ATOM 8606 C CA . ILE B 1 435 ? 20.672 22.359 -16.797 1 30.48 435 ILE B CA 1
ATOM 8607 C C . ILE B 1 435 ? 21.531 21.188 -17.266 1 30.48 435 ILE B C 1
ATOM 8609 O O . ILE B 1 435 ? 21.828 21.062 -18.469 1 30.48 435 ILE B O 1
ATOM 8613 N N . VAL B 1 436 ? 22.656 20.969 -16.641 1 28.62 436 VAL B N 1
ATOM 8614 C CA . VAL B 1 436 ? 23.266 19.688 -16.984 1 28.62 436 VAL B CA 1
ATOM 8615 C C . VAL B 1 436 ? 22.188 18.672 -17.312 1 28.62 436 VAL B C 1
ATOM 8617 O O . VAL B 1 436 ? 21.234 18.5 -16.531 1 28.62 436 VAL B O 1
ATOM 8620 N N . ASP B 1 437 ? 21.844 18.469 -18.516 1 30.53 437 ASP B N 1
ATOM 8621 C CA . ASP B 1 437 ? 21.156 17.344 -19.141 1 30.53 437 ASP B CA 1
ATOM 8622 C C . ASP B 1 437 ? 21.359 16.062 -18.344 1 30.53 437 ASP B C 1
ATOM 8624 O O . ASP B 1 437 ? 22.203 15.234 -18.703 1 30.53 437 ASP B O 1
ATOM 8628 N N . ARG B 1 438 ? 21.797 16.188 -17.094 1 31.09 438 ARG B N 1
ATOM 8629 C CA . ARG B 1 438 ? 21.844 14.828 -16.562 1 31.09 438 ARG B CA 1
ATOM 8630 C C . ARG B 1 438 ? 20.531 14.086 -16.812 1 31.09 438 ARG B C 1
ATOM 8632 O O . ARG B 1 438 ? 19.453 14.664 -16.672 1 31.09 438 ARG B O 1
ATOM 8639 N N . ASP B 1 439 ? 20.406 13.336 -17.781 1 33.94 439 ASP B N 1
ATOM 8640 C CA . ASP B 1 439 ? 19.438 12.242 -17.875 1 33.94 439 ASP B CA 1
ATOM 8641 C C . ASP B 1 439 ? 18.891 11.859 -16.5 1 33.94 439 ASP B C 1
ATOM 8643 O O . ASP B 1 439 ? 19.016 10.711 -16.078 1 33.94 439 ASP B O 1
ATOM 8647 N N . VAL B 1 440 ? 19.156 12.742 -15.609 1 35.28 440 VAL B N 1
ATOM 8648 C CA . VAL B 1 440 ? 18.656 12.312 -14.312 1 35.28 440 VAL B CA 1
ATOM 8649 C C . VAL B 1 440 ? 17.156 12.055 -14.398 1 35.28 440 VAL B C 1
ATOM 8651 O O . VAL B 1 440 ? 16.359 12.992 -14.547 1 35.28 440 VAL B O 1
ATOM 8654 N N . GLY B 1 441 ? 16.656 11.344 -15.211 1 40.03 441 GLY B N 1
ATOM 8655 C CA . GLY B 1 441 ? 15.367 10.711 -15.055 1 40.03 441 GLY B CA 1
ATOM 8656 C C . GLY B 1 441 ? 14.773 10.906 -13.672 1 40.03 441 GLY B C 1
ATOM 8657 O O . GLY B 1 441 ? 13.57 11.148 -13.539 1 40.03 441 GLY B O 1
ATOM 8658 N N . CYS B 1 442 ? 15.406 10.414 -12.484 1 49.66 442 CYS B N 1
ATOM 8659 C CA . CYS B 1 442 ? 14.883 10.016 -11.18 1 49.66 442 CYS B CA 1
ATOM 8660 C C . CYS B 1 442 ? 14.68 11.227 -10.281 1 49.66 442 CYS B C 1
ATOM 8662 O O . CYS B 1 442 ? 15.617 11.984 -10.031 1 49.66 442 CYS B O 1
ATOM 8664 N N . GLY B 1 443 ? 13.352 11.719 -9.812 1 62.88 443 GLY B N 1
ATOM 8665 C CA . GLY B 1 443 ? 12.656 12.352 -8.703 1 62.88 443 GLY B CA 1
ATOM 8666 C C . GLY B 1 443 ? 13.602 12.906 -7.645 1 62.88 443 GLY B C 1
ATOM 8667 O O . GLY B 1 443 ? 14.18 12.148 -6.867 1 62.88 443 GLY B O 1
ATOM 8668 N N . LEU B 1 444 ? 14.094 14.195 -7.82 1 77.94 444 LEU B N 1
ATOM 8669 C CA . LEU B 1 444 ? 14.891 14.844 -6.785 1 77.94 444 LEU B CA 1
ATOM 8670 C C . LEU B 1 444 ? 14 15.453 -5.707 1 77.94 444 LEU B C 1
ATOM 8672 O O . LEU B 1 444 ? 12.875 15.852 -5.984 1 77.94 444 LEU B O 1
ATOM 8676 N N . VAL B 1 445 ? 14.578 15.336 -4.504 1 88.75 445 VAL B N 1
ATOM 8677 C CA . VAL B 1 445 ? 13.945 16 -3.361 1 88.75 445 VAL B CA 1
ATOM 8678 C C . VAL B 1 445 ? 14.906 17.016 -2.762 1 88.75 445 VAL B C 1
ATOM 8680 O O . VAL B 1 445 ? 16.125 16.891 -2.896 1 88.75 445 VAL B O 1
ATOM 8683 N N . THR B 1 446 ? 14.383 18.062 -2.211 1 90.75 446 THR B N 1
ATOM 8684 C CA . THR B 1 446 ? 15.18 19.078 -1.53 1 90.75 446 THR B CA 1
ATOM 8685 C C . THR B 1 446 ? 15.273 18.781 -0.037 1 90.75 446 THR B C 1
ATOM 8687 O O . THR B 1 446 ? 14.258 18.531 0.618 1 90.75 446 THR B O 1
ATOM 8690 N N . VAL B 1 447 ? 16.453 18.75 0.412 1 95.06 447 VAL B N 1
ATOM 8691 C CA . VAL B 1 447 ? 16.688 18.672 1.848 1 95.06 447 VAL B CA 1
ATOM 8692 C C . VAL B 1 447 ? 17.078 20.047 2.379 1 95.06 447 VAL B C 1
ATOM 8694 O O . VAL B 1 447 ? 18.094 20.625 1.968 1 95.06 447 VAL B O 1
ATOM 8697 N N . SER B 1 448 ? 16.266 20.594 3.227 1 94.81 448 SER B N 1
ATOM 8698 C CA . SER B 1 448 ? 16.547 21.844 3.91 1 94.81 448 SER B CA 1
ATOM 8699 C C . SER B 1 448 ? 16.984 21.609 5.352 1 94.81 448 SER B C 1
ATOM 8701 O O . SER B 1 448 ? 16.219 21.078 6.156 1 94.81 448 SER B O 1
ATOM 8703 N N . MET B 1 449 ? 18.172 21.984 5.641 1 97.12 449 MET B N 1
ATOM 8704 C CA . MET B 1 449 ? 18.75 21.891 6.98 1 97.12 449 MET B CA 1
ATOM 8705 C C . MET B 1 449 ? 18.812 23.266 7.637 1 97.12 449 MET B C 1
ATOM 8707 O O . MET B 1 449 ? 19.453 24.188 7.117 1 97.12 449 MET B O 1
ATOM 8711 N N . TYR B 1 450 ? 18.141 23.359 8.805 1 95.88 450 TYR B N 1
ATOM 8712 C CA . TYR B 1 450 ? 18 24.656 9.438 1 95.88 450 TYR B CA 1
ATOM 8713 C C . TYR B 1 450 ? 18.781 24.734 10.742 1 95.88 450 TYR B C 1
ATOM 8715 O O . TYR B 1 450 ? 18.844 23.75 11.492 1 95.88 450 TYR B O 1
ATOM 8723 N N . TRP B 1 451 ? 19.422 25.875 10.992 1 95.62 451 TRP B N 1
ATOM 8724 C CA . TRP B 1 451 ? 19.844 26.297 12.32 1 95.62 451 TRP B CA 1
ATOM 8725 C C . TRP B 1 451 ? 18.922 27.391 12.867 1 95.62 451 TRP B C 1
ATOM 8727 O O . TRP B 1 451 ? 19.016 28.547 12.453 1 95.62 451 TRP B O 1
ATOM 8737 N N . MET B 1 452 ? 18.156 27.047 13.852 1 93.75 452 MET B N 1
ATOM 8738 C CA . MET B 1 452 ? 17.094 27.938 14.305 1 93.75 452 MET B CA 1
ATOM 8739 C C . MET B 1 452 ? 17.516 28.703 15.539 1 93.75 452 MET B C 1
ATOM 8741 O O . MET B 1 452 ? 16.734 29.484 16.094 1 93.75 452 MET B O 1
ATOM 8745 N N . GLY B 1 453 ? 18.719 28.406 15.984 1 89 453 GLY B N 1
ATOM 8746 C CA . GLY B 1 453 ? 19.344 29.344 16.922 1 89 453 GLY B CA 1
ATOM 8747 C C . GLY B 1 453 ? 19.734 30.656 16.266 1 89 453 GLY B C 1
ATOM 8748 O O . GLY B 1 453 ? 19.531 30.844 15.062 1 89 453 GLY B O 1
ATOM 8749 N N . ASP B 1 454 ? 20.188 31.578 17.094 1 80.06 454 ASP B N 1
ATOM 8750 C CA . ASP B 1 454 ? 20.625 32.844 16.531 1 80.06 454 ASP B CA 1
ATOM 8751 C C . ASP B 1 454 ? 21.844 32.656 15.625 1 80.06 454 ASP B C 1
ATOM 8753 O O . ASP B 1 454 ? 22.781 31.938 15.984 1 80.06 454 ASP B O 1
ATOM 8757 N N . ALA B 1 455 ? 21.594 33.156 14.398 1 73.12 455 ALA B N 1
ATOM 8758 C CA . ALA B 1 455 ? 22.641 32.969 13.398 1 73.12 455 ALA B CA 1
ATOM 8759 C C . ALA B 1 455 ? 23.375 34.281 13.133 1 73.12 455 ALA B C 1
ATOM 8761 O O . ALA B 1 455 ? 22.781 35.375 13.195 1 73.12 455 ALA B O 1
ATOM 8762 N N . ASN B 1 456 ? 24.656 34.156 13.164 1 72.06 456 ASN B N 1
ATOM 8763 C CA . ASN B 1 456 ? 25.547 35.281 12.883 1 72.06 456 ASN B CA 1
ATOM 8764 C C . ASN B 1 456 ? 26.625 34.906 11.867 1 72.06 456 ASN B C 1
ATOM 8766 O O . ASN B 1 456 ? 27.344 33.906 12.062 1 72.06 456 ASN B O 1
ATOM 8770 N N . PRO B 1 457 ? 26.562 35.656 10.781 1 69.62 457 PRO B N 1
ATOM 8771 C CA . PRO B 1 457 ? 27.578 35.312 9.781 1 69.62 457 PRO B CA 1
ATOM 8772 C C . PRO B 1 457 ? 29 35.375 10.344 1 69.62 457 PRO B C 1
ATOM 8774 O O . PRO B 1 457 ? 29.891 34.688 9.82 1 69.62 457 PRO B O 1
ATOM 8777 N N . GLU B 1 458 ? 29.125 36.094 11.336 1 65.81 458 GLU B N 1
ATOM 8778 C CA . GLU B 1 458 ? 30.453 36.188 11.93 1 65.81 458 GLU B CA 1
ATOM 8779 C C . GLU B 1 458 ? 30.734 35 12.859 1 65.81 458 GLU B C 1
ATOM 8781 O O . GLU B 1 458 ? 31.875 34.594 13.023 1 65.81 458 GLU B O 1
ATOM 8786 N N . GLU B 1 459 ? 29.703 34.625 13.57 1 65.06 459 GLU B N 1
ATOM 8787 C CA . GLU B 1 459 ? 29.797 33.438 14.43 1 65.06 459 GLU B CA 1
ATOM 8788 C C . GLU B 1 459 ? 29.047 32.25 13.82 1 65.06 459 GLU B C 1
ATOM 8790 O O . GLU B 1 459 ? 27.828 32.156 13.938 1 65.06 459 GLU B O 1
ATOM 8795 N N . ARG B 1 460 ? 29.828 31.344 13.406 1 77.06 460 ARG B N 1
ATOM 8796 C CA . ARG B 1 460 ? 29.25 30.406 12.453 1 77.06 460 ARG B CA 1
ATOM 8797 C C . ARG B 1 460 ? 28.984 29.047 13.102 1 77.06 460 ARG B C 1
ATOM 8799 O O . ARG B 1 460 ? 29.266 28 12.508 1 77.06 460 ARG B O 1
ATOM 8806 N N . LEU B 1 461 ? 28.422 29.203 14.375 1 84.38 461 LEU B N 1
ATOM 8807 C CA . LEU B 1 461 ? 28.156 27.953 15.07 1 84.38 461 LEU B CA 1
ATOM 8808 C C . LEU B 1 461 ? 27.25 27.047 14.242 1 84.38 461 LEU B C 1
ATOM 8810 O O . LEU B 1 461 ? 27.562 25.875 14.008 1 84.38 461 LEU B O 1
ATOM 8814 N N . GLY B 1 462 ? 26.125 27.594 13.805 1 91.56 462 GLY B N 1
ATOM 8815 C CA . GLY B 1 462 ? 25.172 26.797 13.039 1 91.56 462 GLY B CA 1
ATOM 8816 C C . GLY B 1 462 ? 25.75 26.25 11.75 1 91.56 462 GLY B C 1
ATOM 8817 O O . GLY B 1 462 ? 25.547 25.094 11.414 1 91.56 462 GLY B O 1
ATOM 8818 N N . MET B 1 463 ? 26.484 27.016 11.086 1 92.62 463 MET B N 1
ATOM 8819 C CA . MET B 1 463 ? 27.078 26.594 9.828 1 92.62 463 MET B CA 1
ATOM 8820 C C . MET B 1 463 ? 28.125 25.5 10.055 1 92.62 463 MET B C 1
ATOM 8822 O O . MET B 1 463 ? 28.156 24.516 9.32 1 92.62 463 MET B O 1
ATOM 8826 N N . THR B 1 464 ? 28.969 25.719 11.047 1 93.56 464 THR B N 1
ATOM 8827 C CA . THR B 1 464 ? 30 24.75 11.367 1 93.56 464 THR B CA 1
ATOM 8828 C C . THR B 1 464 ? 29.375 23.422 11.789 1 93.56 464 THR B C 1
ATOM 8830 O O . THR B 1 464 ? 29.844 22.344 11.375 1 93.56 464 THR B O 1
ATOM 8833 N N . TYR B 1 465 ? 28.359 23.547 12.562 1 95.62 465 TYR B N 1
ATOM 8834 C CA . TYR B 1 465 ? 27.688 22.328 13.023 1 95.62 465 TYR B CA 1
ATOM 8835 C C . TYR B 1 465 ? 27.109 21.547 11.844 1 95.62 465 TYR B C 1
ATOM 8837 O O . TYR B 1 465 ? 27.312 20.328 11.742 1 95.62 465 TYR B O 1
ATOM 8845 N N . ILE B 1 466 ? 26.406 22.188 10.922 1 96.69 466 ILE B N 1
ATOM 8846 C CA . ILE B 1 466 ? 25.781 21.531 9.781 1 96.69 466 ILE B CA 1
ATOM 8847 C C . ILE B 1 466 ? 26.859 20.969 8.859 1 96.69 466 ILE B C 1
ATOM 8849 O O . ILE B 1 466 ? 26.797 19.812 8.438 1 96.69 466 ILE B O 1
ATOM 8853 N N . LYS B 1 467 ? 27.844 21.719 8.617 1 95.06 467 LYS B N 1
ATOM 8854 C CA . LYS B 1 467 ? 28.906 21.344 7.688 1 95.06 467 LYS B CA 1
ATOM 8855 C C . LYS B 1 467 ? 29.703 20.156 8.219 1 95.06 467 LYS B C 1
ATOM 8857 O O . LYS B 1 467 ? 30.016 19.234 7.473 1 95.06 467 LYS B O 1
ATOM 8862 N N . ASP B 1 468 ? 30 20.156 9.508 1 95.5 468 ASP B N 1
ATOM 8863 C CA . ASP B 1 468 ? 30.938 19.188 10.055 1 95.5 468 ASP B CA 1
ATOM 8864 C C . ASP B 1 468 ? 30.219 17.953 10.578 1 95.5 468 ASP B C 1
ATOM 8866 O O . ASP B 1 468 ? 30.766 16.844 10.562 1 95.5 468 ASP B O 1
ATOM 8870 N N . THR B 1 469 ? 29.016 18.156 11.062 1 96.75 469 THR B N 1
ATOM 8871 C CA . THR B 1 469 ? 28.328 17.062 11.75 1 96.75 469 THR B CA 1
ATOM 8872 C C . THR B 1 469 ? 27.25 16.438 10.852 1 96.75 469 THR B C 1
ATOM 8874 O O . THR B 1 469 ? 27.062 15.227 10.852 1 96.75 469 THR B O 1
ATOM 8877 N N . ILE B 1 470 ? 26.484 17.25 10.062 1 98 470 ILE B N 1
ATOM 8878 C CA . ILE B 1 470 ? 25.281 16.781 9.367 1 98 470 ILE B CA 1
ATOM 8879 C C . ILE B 1 470 ? 25.641 16.422 7.926 1 98 470 ILE B C 1
ATOM 8881 O O . ILE B 1 470 ? 25.281 15.344 7.441 1 98 470 ILE B O 1
ATOM 8885 N N . VAL B 1 471 ? 26.344 17.25 7.191 1 97.25 471 VAL B N 1
ATOM 8886 C CA . VAL B 1 471 ? 26.625 17.125 5.762 1 97.25 471 VAL B CA 1
ATOM 8887 C C . VAL B 1 471 ? 27.344 15.805 5.484 1 97.25 471 VAL B C 1
ATOM 8889 O O . VAL B 1 471 ? 27.062 15.133 4.488 1 97.25 471 VAL B O 1
ATOM 8892 N N . PRO B 1 472 ? 28.234 15.336 6.395 1 97.19 472 PRO B N 1
ATOM 8893 C CA . PRO B 1 472 ? 28.938 14.07 6.141 1 97.19 472 PRO B CA 1
ATOM 8894 C C . PRO B 1 472 ? 28 12.867 6.152 1 97.19 472 PRO B C 1
ATOM 8896 O O . PRO B 1 472 ? 28.391 11.773 5.742 1 97.19 472 PRO B O 1
ATOM 8899 N N . LEU B 1 473 ? 26.781 13.023 6.652 1 97.12 473 LEU B N 1
ATOM 8900 C CA . LEU B 1 473 ? 25.828 11.914 6.715 1 97.12 473 LEU B CA 1
ATOM 8901 C C . LEU B 1 473 ? 25.297 11.57 5.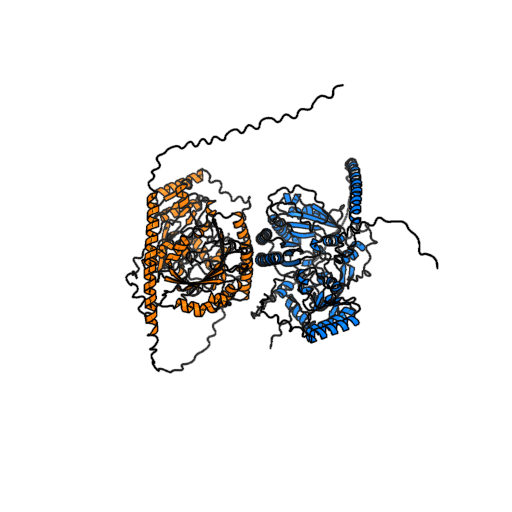328 1 97.12 473 LEU B C 1
ATOM 8903 O O . LEU B 1 473 ? 24.734 10.5 5.125 1 97.12 473 LEU B O 1
ATOM 8907 N N . PHE B 1 474 ? 25.438 12.5 4.344 1 96.5 474 PHE B N 1
ATOM 8908 C CA . PHE B 1 474 ? 25.062 12.18 2.969 1 96.5 474 PHE B CA 1
ATOM 8909 C C . PHE B 1 474 ? 26.016 11.148 2.383 1 96.5 474 PHE B C 1
ATOM 8911 O O . PHE B 1 474 ? 27.234 11.25 2.559 1 96.5 474 PHE B O 1
ATOM 8918 N N . PRO B 1 475 ? 25.469 10.164 1.679 1 93.12 475 PRO B N 1
ATOM 8919 C CA . PRO B 1 475 ? 26.344 9.117 1.146 1 93.12 475 PRO B CA 1
ATOM 8920 C C . PRO B 1 475 ? 27.172 9.594 -0.047 1 93.12 475 PRO B C 1
ATOM 8922 O O . PRO B 1 475 ? 28.266 9.086 -0.278 1 93.12 475 PRO B O 1
ATOM 8925 N N . SER B 1 476 ? 26.719 10.508 -0.787 1 89.56 476 SER B N 1
ATOM 8926 C CA . SER B 1 476 ? 27.359 10.961 -2.02 1 89.56 476 SER B CA 1
ATOM 8927 C C . SER B 1 476 ? 28.25 12.164 -1.767 1 89.56 476 SER B C 1
ATOM 8929 O O . SER B 1 476 ? 27.828 13.148 -1.165 1 89.56 476 SER B O 1
ATOM 8931 N N . ASN B 1 477 ? 29.422 12.148 -2.285 1 84.31 477 ASN B N 1
ATOM 8932 C CA . ASN B 1 477 ? 30.328 13.273 -2.195 1 84.31 477 ASN B CA 1
ATOM 8933 C C . ASN B 1 477 ? 29.828 14.477 -2.986 1 84.31 477 ASN B C 1
ATOM 8935 O O . ASN B 1 477 ? 29.984 15.625 -2.561 1 84.31 477 ASN B O 1
ATOM 8939 N N . THR B 1 478 ? 29.25 14.125 -4.031 1 81.19 478 THR B N 1
ATOM 8940 C CA . THR B 1 478 ? 28.703 15.195 -4.867 1 81.19 478 THR B CA 1
ATOM 8941 C C . THR B 1 478 ? 27.641 15.984 -4.117 1 81.19 478 THR B C 1
ATOM 8943 O O . THR B 1 478 ? 27.609 17.219 -4.168 1 81.19 478 THR B O 1
ATOM 8946 N N . THR B 1 479 ? 26.844 15.273 -3.445 1 85.19 479 THR B N 1
ATOM 8947 C CA . THR B 1 479 ? 25.812 15.914 -2.648 1 85.19 479 THR B CA 1
ATOM 8948 C C . THR B 1 479 ? 26.422 16.812 -1.575 1 85.19 479 THR B C 1
ATOM 8950 O O . THR B 1 479 ? 25.969 17.938 -1.361 1 85.19 479 THR B O 1
ATOM 8953 N N . ARG B 1 480 ? 27.469 16.438 -0.994 1 90.5 480 ARG B N 1
ATOM 8954 C CA . ARG B 1 480 ? 28.125 17.188 0.075 1 90.5 480 ARG B CA 1
ATOM 8955 C C . ARG B 1 480 ? 28.703 18.5 -0.448 1 90.5 480 ARG B C 1
ATOM 8957 O O . ARG B 1 480 ? 28.656 19.516 0.238 1 90.5 480 ARG B O 1
ATOM 8964 N N . GLU B 1 481 ? 29.125 18.406 -1.656 1 89.75 481 GLU B N 1
ATOM 8965 C CA . GLU B 1 481 ? 29.781 19.578 -2.252 1 89.75 481 GLU B CA 1
ATOM 8966 C C . GLU B 1 481 ? 28.734 20.578 -2.766 1 89.75 481 GLU B C 1
ATOM 8968 O O . GLU B 1 481 ? 29.031 21.766 -2.916 1 89.75 481 GLU B O 1
ATOM 8973 N N . GLU B 1 482 ? 27.562 20.125 -2.939 1 90.75 482 GLU B N 1
ATOM 8974 C CA . GLU B 1 482 ? 26.547 20.953 -3.578 1 90.75 482 GLU B CA 1
ATOM 8975 C C . GLU B 1 482 ? 25.672 21.656 -2.541 1 90.75 482 GLU B C 1
ATOM 8977 O O . GLU B 1 482 ? 24.781 22.422 -2.893 1 90.75 482 GLU B O 1
ATOM 8982 N N . VAL B 1 483 ? 25.984 21.438 -1.286 1 93.62 483 VAL B N 1
ATOM 8983 C CA . VAL B 1 483 ? 25.203 22.094 -0.241 1 93.62 483 VAL B CA 1
ATOM 8984 C C . VAL B 1 483 ? 25.406 23.609 -0.298 1 93.62 483 VAL B C 1
ATOM 8986 O O . VAL B 1 483 ? 26.547 24.078 -0.301 1 93.62 483 VAL B O 1
ATOM 8989 N N . THR B 1 484 ? 24.281 24.328 -0.359 1 92.94 484 THR B N 1
ATOM 8990 C CA . THR B 1 484 ? 24.297 25.797 -0.357 1 92.94 484 THR B CA 1
ATOM 8991 C C . THR B 1 484 ? 23.844 26.328 0.993 1 92.94 484 THR B C 1
ATOM 8993 O O . THR B 1 484 ? 22.859 25.859 1.558 1 92.94 484 THR B O 1
ATOM 8996 N N . TYR B 1 485 ? 24.625 27.312 1.51 1 90.88 485 TYR B N 1
ATOM 8997 C CA . TYR B 1 485 ? 24.328 27.938 2.789 1 90.88 485 TYR B CA 1
ATOM 8998 C C . TYR B 1 485 ? 23.844 29.375 2.592 1 90.88 485 TYR B C 1
ATOM 9000 O O . TYR B 1 485 ? 24.406 30.125 1.806 1 90.88 485 TYR B O 1
ATOM 9008 N N . TYR B 1 486 ? 22.734 29.734 3.266 1 86.69 486 TYR B N 1
ATOM 9009 C CA . TYR B 1 486 ? 22.297 31.125 3.195 1 86.69 486 TYR B CA 1
ATOM 9010 C C . TYR B 1 486 ? 21.594 31.531 4.488 1 86.69 486 TYR B C 1
ATOM 9012 O O . TYR B 1 486 ? 20.984 30.703 5.164 1 86.69 486 TYR B O 1
ATOM 9020 N N . TYR B 1 487 ? 21.75 32.75 4.832 1 87.94 487 TYR B N 1
ATOM 9021 C CA . TYR B 1 487 ? 21.047 33.375 5.945 1 87.94 487 TYR B CA 1
ATOM 9022 C C . TYR B 1 487 ? 19.75 34 5.48 1 87.94 487 TYR B C 1
ATOM 9024 O O . TYR B 1 487 ? 19.672 34.562 4.383 1 87.94 487 TYR B O 1
ATOM 9032 N N . PHE B 1 488 ? 18.688 33.844 6.27 1 84.75 488 PHE B N 1
ATOM 9033 C CA . PHE B 1 488 ? 17.406 34.375 5.859 1 84.75 488 PHE B CA 1
ATOM 9034 C C . PHE B 1 488 ? 16.672 35 7.035 1 84.75 488 PHE B C 1
ATOM 9036 O O . PHE B 1 488 ? 16.984 34.719 8.195 1 84.75 488 PHE B O 1
ATOM 9043 N N . SER B 1 489 ? 15.805 35.938 6.699 1 88.5 489 SER B N 1
ATOM 9044 C CA . SER B 1 489 ? 14.867 36.469 7.68 1 88.5 489 SER B CA 1
ATOM 9045 C C . SER B 1 489 ? 13.711 35.531 7.918 1 88.5 489 SER B C 1
ATOM 9047 O O . SER B 1 489 ? 12.922 35.25 7.008 1 88.5 489 SER B O 1
ATOM 9049 N N . TRP B 1 490 ? 13.641 35.031 9.086 1 89.88 490 TRP B N 1
ATOM 9050 C CA . TRP B 1 490 ? 12.594 34.062 9.398 1 89.88 490 TRP B CA 1
ATOM 9051 C C . TRP B 1 490 ? 11.219 34.719 9.367 1 89.88 490 TRP B C 1
ATOM 9053 O O . TRP B 1 490 ? 10.258 34.125 8.852 1 89.88 490 TRP B O 1
ATOM 9063 N N . SER B 1 491 ? 11.062 35.875 9.914 1 86.94 491 SER B N 1
ATOM 9064 C CA . SER B 1 491 ? 9.805 36.625 9.859 1 86.94 491 SER B CA 1
ATOM 9065 C C . SER B 1 491 ? 9.414 36.938 8.422 1 86.94 491 SER B C 1
ATOM 9067 O O . SER B 1 491 ? 8.234 37.031 8.094 1 86.94 491 SER B O 1
ATOM 9069 N N . GLY B 1 492 ? 10.367 37.031 7.562 1 80.88 492 GLY B N 1
ATOM 9070 C CA . GLY B 1 492 ? 10.148 37.344 6.156 1 80.88 492 GLY B CA 1
ATOM 9071 C C . GLY B 1 492 ? 9.766 36.125 5.336 1 80.88 492 GLY B C 1
ATOM 9072 O O . GLY B 1 492 ? 9.086 36.25 4.316 1 80.88 492 GLY B O 1
ATOM 9073 N N . MET B 1 493 ? 10.289 35 5.727 1 75.25 493 MET B N 1
ATOM 9074 C CA . MET B 1 493 ? 10 33.75 5.012 1 75.25 493 MET B CA 1
ATOM 9075 C C . MET B 1 493 ? 8.492 33.531 4.883 1 75.25 493 MET B C 1
ATOM 9077 O O . MET B 1 493 ? 8.008 33.188 3.812 1 75.25 493 MET B O 1
ATOM 9081 N N . SER B 1 494 ? 7.844 33.688 5.922 1 64.44 494 SER B N 1
ATOM 9082 C CA . SER B 1 494 ? 6.391 33.562 5.887 1 64.44 494 SER B CA 1
ATOM 9083 C C . SER B 1 494 ? 5.762 34.562 4.922 1 64.44 494 SER B C 1
ATOM 9085 O O . SER B 1 494 ? 4.809 34.219 4.211 1 64.44 494 SER B O 1
ATOM 9087 N N . ARG B 1 495 ? 6.375 35.656 4.82 1 62.28 495 ARG B N 1
ATOM 9088 C CA . ARG B 1 495 ? 5.879 36.719 3.951 1 62.28 495 ARG B CA 1
ATOM 9089 C C . ARG B 1 495 ? 6.137 36.375 2.484 1 62.28 495 ARG B C 1
ATOM 9091 O O . ARG B 1 495 ? 5.281 36.625 1.63 1 62.28 495 ARG B O 1
ATOM 9098 N N . GLN B 1 496 ? 7.277 35.938 2.256 1 61.31 496 GLN B N 1
ATOM 9099 C CA . GLN B 1 496 ? 7.664 35.625 0.884 1 61.31 496 GLN B CA 1
ATOM 9100 C C . GLN B 1 496 ? 6.824 34.469 0.33 1 61.31 496 GLN B C 1
ATOM 9102 O O . GLN B 1 496 ? 6.414 34.5 -0.832 1 61.31 496 GLN B O 1
ATOM 9107 N N . ARG B 1 497 ? 6.59 33.5 1.096 1 59.19 497 ARG B N 1
ATOM 9108 C CA . ARG B 1 497 ? 5.773 32.375 0.653 1 59.19 497 ARG B CA 1
ATOM 9109 C C . ARG B 1 497 ? 4.371 32.844 0.263 1 59.19 497 ARG B C 1
ATOM 9111 O O . ARG B 1 497 ? 3.799 32.344 -0.706 1 59.19 497 ARG B O 1
ATOM 9118 N N . GLU B 1 498 ? 3.904 33.875 0.962 1 55.44 498 GLU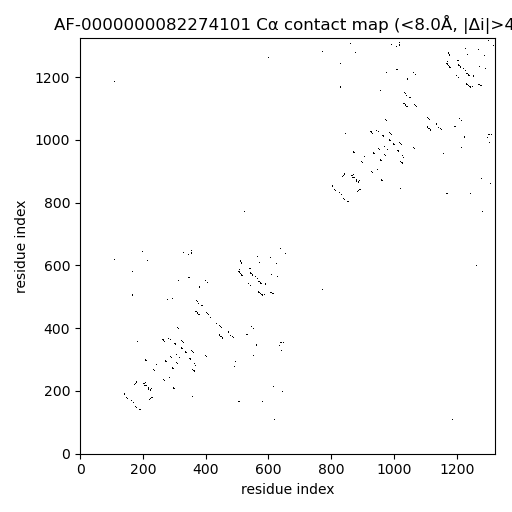 B N 1
ATOM 9119 C CA . GLU B 1 498 ? 2.566 34.406 0.706 1 55.44 498 GLU B CA 1
ATOM 9120 C C . GLU B 1 498 ? 2.523 35.156 -0.606 1 55.44 498 GLU B C 1
ATOM 9122 O O . GLU B 1 498 ? 1.457 35.312 -1.207 1 55.44 498 GLU B O 1
ATOM 9127 N N . GLN B 1 499 ? 3.623 35.656 -0.912 1 57.28 499 GLN B N 1
ATOM 9128 C CA . GLN B 1 499 ? 3.635 36.438 -2.133 1 57.28 499 GLN B CA 1
ATOM 9129 C C . GLN B 1 499 ? 3.723 35.562 -3.371 1 57.28 499 GLN B C 1
ATOM 9131 O O . GLN B 1 499 ? 3.482 36 -4.488 1 57.28 499 GLN B O 1
ATOM 9136 N N . ASP B 1 500 ? 3.969 34.375 -3.104 1 57.47 500 ASP B N 1
ATOM 9137 C CA . ASP B 1 500 ? 4.004 33.406 -4.195 1 57.47 500 ASP B CA 1
ATOM 9138 C C . ASP B 1 500 ? 2.613 32.844 -4.473 1 57.47 500 ASP B C 1
ATOM 9140 O O . ASP B 1 500 ? 2.021 32.188 -3.613 1 57.47 500 ASP B O 1
ATOM 9144 N N . ASP B 1 501 ? 2.039 33.281 -5.629 1 55.88 501 ASP B N 1
ATOM 9145 C CA . ASP B 1 501 ? 0.681 32.906 -6.012 1 55.88 501 ASP B CA 1
ATOM 9146 C C . ASP B 1 501 ? 0.478 31.391 -5.902 1 55.88 501 ASP B C 1
ATOM 9148 O O . ASP B 1 501 ? -0.643 30.922 -5.688 1 55.88 501 ASP B O 1
ATOM 9152 N N . ARG B 1 502 ? 1.496 30.641 -6.012 1 57.34 502 ARG B N 1
ATOM 9153 C CA . ARG B 1 502 ? 1.397 29.188 -6.004 1 57.34 502 ARG B CA 1
ATOM 9154 C C . ARG B 1 502 ? 0.98 28.672 -4.633 1 57.34 502 ARG B C 1
ATOM 9156 O O . ARG B 1 502 ? 0.46 27.547 -4.512 1 57.34 502 ARG B O 1
ATOM 9163 N N . TRP B 1 503 ? 1.25 29.547 -3.719 1 58.44 503 TRP B N 1
ATOM 9164 C CA . TRP B 1 503 ? 1.014 29.094 -2.352 1 58.44 503 TRP B CA 1
ATOM 9165 C C . TRP B 1 503 ? -0.249 29.734 -1.778 1 58.44 503 TRP B C 1
ATOM 9167 O O . TRP B 1 503 ? -0.749 29.297 -0.737 1 58.44 503 TRP B O 1
ATOM 9177 N N . LYS B 1 504 ? -0.683 30.688 -2.41 1 63.06 504 LYS B N 1
ATOM 9178 C CA . LYS B 1 504 ? -1.82 31.438 -1.867 1 63.06 504 LYS B CA 1
ATOM 9179 C C . LYS B 1 504 ? -3.07 30.562 -1.821 1 63.06 504 LYS B C 1
ATOM 9181 O O . LYS B 1 504 ? -3.801 30.562 -0.828 1 63.06 504 LYS B O 1
ATOM 9186 N N . SER B 1 505 ? -3.27 29.875 -2.918 1 71.06 505 SER B N 1
ATOM 9187 C CA . SER B 1 505 ? -4.441 29 -2.967 1 71.06 505 SER B CA 1
ATOM 9188 C C . SER B 1 505 ? -4.195 27.797 -3.867 1 71.06 505 SER B C 1
ATOM 9190 O O . SER B 1 505 ? -3.285 27.812 -4.695 1 71.06 505 SER B O 1
ATOM 9192 N N . VAL B 1 506 ? -4.848 26.734 -3.414 1 81.69 506 VAL B N 1
ATOM 9193 C CA . VAL B 1 506 ? -4.82 25.531 -4.223 1 81.69 506 VAL B CA 1
ATOM 9194 C C . VAL B 1 506 ? -6.242 25.141 -4.625 1 81.69 506 VAL B C 1
ATOM 9196 O O . VAL B 1 506 ? -7.211 25.547 -3.98 1 81.69 506 VAL B O 1
ATOM 9199 N N . TYR B 1 507 ? -6.332 24.531 -5.703 1 84.88 507 TYR B N 1
ATOM 9200 C CA . TYR B 1 507 ? -7.621 23.953 -6.059 1 84.88 507 TYR B CA 1
ATOM 9201 C C . TYR B 1 507 ? -8.062 22.922 -5.02 1 84.88 507 TYR B C 1
ATOM 9203 O O . TYR B 1 507 ? -9.18 23 -4.496 1 84.88 507 TYR B O 1
ATOM 9211 N N . SER B 1 508 ? -7.18 22.031 -4.785 1 88.94 508 SER B N 1
ATOM 9212 C CA . SER B 1 508 ? -7.402 21.016 -3.75 1 88.94 508 SER B CA 1
ATOM 9213 C C . SER B 1 508 ? -6.094 20.609 -3.082 1 88.94 508 SER B C 1
ATOM 9215 O O . SER B 1 508 ? -5.02 20.734 -3.68 1 88.94 508 SER B O 1
ATOM 9217 N N . ALA B 1 509 ? -6.219 20.219 -1.808 1 90.69 509 ALA B N 1
ATOM 9218 C CA . ALA B 1 509 ? -5.07 19.766 -1.025 1 90.69 509 ALA B CA 1
ATOM 9219 C C . ALA B 1 509 ? -5.43 18.547 -0.184 1 90.69 509 ALA B C 1
ATOM 9221 O O . ALA B 1 509 ? -6.516 18.484 0.392 1 90.69 509 ALA B O 1
ATOM 9222 N N . GLN B 1 510 ? -4.598 17.547 -0.238 1 93.19 510 GLN B N 1
ATOM 9223 C CA . GLN B 1 510 ? -4.688 16.375 0.641 1 93.19 510 GLN B CA 1
ATOM 9224 C C . GLN B 1 510 ? -3.314 16 1.197 1 93.19 510 GLN B C 1
ATOM 9226 O O . GLN B 1 510 ? -2.289 16.281 0.575 1 93.19 510 GLN B O 1
ATOM 9231 N N . CYS B 1 511 ? -3.354 15.484 2.369 1 94.94 511 CYS B N 1
ATOM 9232 C CA . CYS B 1 511 ? -2.119 15.055 3.012 1 94.94 511 CYS B CA 1
ATOM 9233 C C . CYS B 1 511 ? -2.283 13.664 3.625 1 94.94 511 CYS B C 1
ATOM 9235 O O . CYS B 1 511 ? -3.314 13.367 4.23 1 94.94 511 CYS B O 1
ATOM 9237 N N . TRP B 1 512 ? -1.424 12.758 3.311 1 96.69 512 TRP B N 1
ATOM 9238 C CA . TRP B 1 512 ? -1.229 11.492 4.016 1 96.69 512 TRP B CA 1
ATOM 9239 C C . TRP B 1 512 ? 0.029 11.539 4.875 1 96.69 512 TRP B C 1
ATOM 9241 O O . TRP B 1 512 ? 1.101 11.922 4.402 1 96.69 512 TRP B O 1
ATOM 9251 N N . ASN B 1 513 ? -0.106 11.227 6.191 1 97.62 513 ASN B N 1
ATOM 9252 C CA . ASN B 1 513 ? 1.095 11.32 7.016 1 97.62 513 ASN B CA 1
ATOM 9253 C C . ASN B 1 513 ? 1.04 10.367 8.203 1 97.62 513 ASN B C 1
ATOM 9255 O O . ASN B 1 513 ? -0.023 9.836 8.531 1 97.62 513 ASN B O 1
ATOM 9259 N N . GLY B 1 514 ? 2.131 10.094 8.781 1 98.25 514 GLY B N 1
ATOM 9260 C CA . GLY B 1 514 ? 2.33 9.289 9.969 1 98.25 514 GLY B CA 1
ATOM 9261 C C . GLY B 1 514 ? 3.697 9.484 10.602 1 98.25 514 GLY B C 1
ATOM 9262 O O . GLY B 1 514 ? 4.547 10.188 10.047 1 98.25 514 GLY B O 1
ATOM 9263 N N . PHE B 1 515 ? 3.887 8.883 11.789 1 98.69 515 PHE B N 1
ATOM 9264 C CA . PHE B 1 515 ? 5.109 9.094 12.555 1 98.69 515 PHE B CA 1
ATOM 9265 C C . PHE B 1 515 ? 6.012 7.863 12.477 1 98.69 515 PHE B C 1
ATOM 9267 O O . PHE B 1 515 ? 5.57 6.746 12.766 1 98.69 515 PHE B O 1
ATOM 9274 N N . LEU B 1 516 ? 7.254 8.07 12.016 1 98.81 516 LEU B N 1
ATOM 9275 C CA . LEU B 1 516 ? 8.258 7.016 12.086 1 98.81 516 LEU B CA 1
ATOM 9276 C C . LEU B 1 516 ? 8.93 6.992 13.461 1 98.81 516 LEU B C 1
ATOM 9278 O O . LEU B 1 516 ? 9.531 7.988 13.875 1 98.81 516 LEU B O 1
ATOM 9282 N N . LEU B 1 517 ? 8.836 5.93 14.172 1 98.38 517 LEU B N 1
ATOM 9283 C CA . LEU B 1 517 ? 9.438 5.762 15.492 1 98.38 517 LEU B CA 1
ATOM 9284 C C . LEU B 1 517 ? 10.867 5.254 15.375 1 98.38 517 LEU B C 1
ATOM 9286 O O . LEU B 1 517 ? 11.242 4.672 14.352 1 98.38 517 LEU B O 1
ATOM 9290 N N . PRO B 1 518 ? 11.656 5.492 16.391 1 97.69 518 PRO B N 1
ATOM 9291 C CA . PRO B 1 518 ? 13.062 5.082 16.344 1 97.69 518 PRO B CA 1
ATOM 9292 C C . PRO B 1 518 ? 13.234 3.598 16.047 1 97.69 518 PRO B C 1
ATOM 9294 O O . PRO B 1 518 ? 14.156 3.219 15.312 1 97.69 518 PRO B O 1
ATOM 9297 N N . ARG B 1 519 ? 12.383 2.709 16.484 1 96.75 519 ARG B N 1
ATOM 9298 C CA . ARG B 1 519 ? 12.492 1.271 16.266 1 96.75 519 ARG B CA 1
ATOM 9299 C C . ARG B 1 519 ? 12.375 0.926 14.781 1 96.75 519 ARG B C 1
ATOM 9301 O O . ARG B 1 519 ? 12.914 -0.09 14.336 1 96.75 519 ARG B O 1
ATOM 9308 N N . ASN B 1 520 ? 11.734 1.76 14.047 1 97.81 520 ASN B N 1
ATOM 9309 C CA . ASN B 1 520 ? 11.523 1.497 12.625 1 97.81 520 ASN B CA 1
ATOM 9310 C C . ASN B 1 520 ? 12.531 2.242 11.758 1 97.81 520 ASN B C 1
ATOM 9312 O O . ASN B 1 520 ? 12.43 2.234 10.531 1 97.81 520 ASN B O 1
ATOM 9316 N N . ASN B 1 521 ? 13.492 2.951 12.375 1 98.19 521 ASN B N 1
ATOM 9317 C CA . ASN B 1 521 ? 14.531 3.639 11.617 1 98.19 521 ASN B CA 1
ATOM 9318 C C . ASN B 1 521 ? 15.602 2.668 11.125 1 98.19 521 ASN B C 1
ATOM 9320 O O . ASN B 1 521 ? 16.75 2.746 11.555 1 98.19 521 ASN B O 1
ATOM 9324 N N . THR B 1 522 ? 15.281 1.81 10.164 1 97.19 522 THR B N 1
ATOM 9325 C CA . THR B 1 522 ? 16.188 0.811 9.609 1 97.19 522 THR B CA 1
ATOM 9326 C C . THR B 1 522 ? 16.359 1.023 8.109 1 97.19 522 THR B C 1
ATOM 9328 O O . THR B 1 522 ? 15.562 1.712 7.473 1 97.19 522 THR B O 1
ATOM 9331 N N . TYR B 1 523 ? 17.391 0.459 7.621 1 94.25 523 TYR B N 1
ATOM 9332 C CA . TYR B 1 523 ? 17.688 0.532 6.195 1 94.25 523 TYR B CA 1
ATOM 9333 C C . TYR B 1 523 ? 16.562 -0.087 5.379 1 94.25 523 TYR B C 1
ATOM 9335 O O . TYR B 1 523 ? 16.141 0.467 4.355 1 94.25 523 TYR B O 1
ATOM 9343 N N . ASP B 1 524 ? 15.977 -1.153 5.812 1 90.81 524 ASP B N 1
ATOM 9344 C CA . ASP B 1 524 ? 14.922 -1.863 5.09 1 90.81 524 ASP B CA 1
ATOM 9345 C C . ASP B 1 524 ? 13.648 -1.022 5.008 1 90.81 524 ASP B C 1
ATOM 9347 O O . ASP B 1 524 ? 13.008 -0.958 3.957 1 90.81 524 ASP B O 1
ATOM 9351 N N . VAL B 1 525 ? 13.32 -0.42 6.094 1 95.94 525 VAL B N 1
ATOM 9352 C CA . VAL B 1 525 ? 12.117 0.403 6.137 1 95.94 525 VAL B CA 1
ATOM 9353 C C . VAL B 1 525 ? 12.266 1.58 5.176 1 95.94 525 VAL B C 1
ATOM 9355 O O . VAL B 1 525 ? 11.359 1.855 4.383 1 95.94 525 VAL B O 1
ATOM 9358 N N . TRP B 1 526 ? 13.367 2.217 5.188 1 96.81 526 TRP B N 1
ATOM 9359 C CA . TRP B 1 526 ? 13.578 3.377 4.328 1 96.81 526 TRP B CA 1
ATOM 9360 C C . TRP B 1 526 ? 13.648 2.965 2.861 1 96.81 526 TRP B C 1
ATOM 9362 O O . TRP B 1 526 ? 13.227 3.713 1.978 1 96.81 526 TRP B O 1
ATOM 9372 N N . THR B 1 527 ? 14.172 1.797 2.584 1 91.94 527 THR B N 1
ATOM 9373 C CA . THR B 1 527 ? 14.195 1.279 1.22 1 91.94 527 THR B CA 1
ATOM 9374 C C . THR B 1 527 ? 12.773 1.037 0.715 1 91.94 527 THR B C 1
ATOM 9376 O O . THR B 1 527 ? 12.461 1.342 -0.437 1 91.94 527 THR B O 1
ATOM 9379 N N . ASP B 1 528 ? 11.977 0.475 1.546 1 91.44 528 ASP B N 1
ATOM 9380 C CA . ASP B 1 528 ? 10.578 0.258 1.189 1 91.44 528 ASP B CA 1
ATOM 9381 C C . ASP B 1 528 ? 9.867 1.582 0.915 1 91.44 528 ASP B C 1
ATOM 9383 O O . ASP B 1 528 ? 9.141 1.709 -0.071 1 91.44 528 ASP B O 1
ATOM 9387 N N . ILE B 1 529 ? 10.055 2.553 1.782 1 95.69 529 ILE B N 1
ATOM 9388 C CA . ILE B 1 529 ? 9.469 3.873 1.608 1 95.69 529 ILE B CA 1
ATOM 9389 C C . ILE B 1 529 ? 9.961 4.492 0.303 1 95.69 529 ILE B C 1
ATOM 9391 O O . ILE B 1 529 ? 9.18 5.082 -0.448 1 95.69 529 ILE B O 1
ATOM 9395 N N . GLN B 1 530 ? 11.234 4.328 0.033 1 93.25 530 GLN B N 1
ATOM 9396 C CA . GLN B 1 530 ? 11.852 4.848 -1.184 1 93.25 530 GLN B CA 1
ATOM 9397 C C . GLN B 1 530 ? 11.164 4.297 -2.428 1 93.25 530 GLN B C 1
ATOM 9399 O O . GLN B 1 530 ? 10.883 5.043 -3.369 1 93.25 530 GLN B O 1
ATOM 9404 N N . GLU B 1 531 ? 10.906 3.059 -2.441 1 89.75 531 GLU B N 1
ATOM 9405 C CA . GLU B 1 531 ? 10.289 2.422 -3.598 1 89.75 531 GLU B CA 1
ATOM 9406 C C . GLU B 1 531 ? 8.875 2.953 -3.826 1 89.75 531 GLU B C 1
ATOM 9408 O O . GLU B 1 531 ? 8.461 3.164 -4.969 1 89.75 531 GLU B O 1
ATOM 9413 N N . SER B 1 532 ? 8.156 3.115 -2.775 1 93.44 532 SER B N 1
ATOM 9414 C CA . SER B 1 532 ? 6.816 3.682 -2.881 1 93.44 532 SER B CA 1
ATOM 9415 C C . SER B 1 532 ? 6.863 5.121 -3.385 1 93.44 532 SER B C 1
ATOM 9417 O O . SER B 1 532 ? 6.051 5.52 -4.219 1 93.44 532 SER B O 1
ATOM 9419 N N . MET B 1 533 ? 7.801 5.883 -2.889 1 92.31 533 MET B N 1
ATOM 9420 C CA . MET B 1 533 ? 7.949 7.27 -3.326 1 92.31 533 MET B CA 1
ATOM 9421 C C . MET B 1 533 ? 8.359 7.336 -4.793 1 92.31 533 MET B C 1
ATOM 9423 O O . MET B 1 533 ? 7.961 8.25 -5.512 1 92.31 533 MET B O 1
ATOM 9427 N N . LYS B 1 534 ? 9.188 6.406 -5.184 1 90.19 534 LYS B N 1
ATOM 9428 C CA . LYS B 1 534 ? 9.586 6.34 -6.586 1 90.19 534 LYS B CA 1
ATOM 9429 C C . LYS B 1 534 ? 8.367 6.191 -7.496 1 90.19 534 LYS B C 1
ATOM 9431 O O . LYS B 1 534 ? 8.297 6.828 -8.547 1 90.19 534 LYS B O 1
ATOM 9436 N N . ALA B 1 535 ? 7.484 5.344 -7.094 1 91.25 535 ALA B N 1
ATOM 9437 C CA . ALA B 1 535 ? 6.258 5.168 -7.863 1 91.25 535 ALA B CA 1
ATOM 9438 C C . ALA B 1 535 ? 5.484 6.48 -7.969 1 91.25 535 ALA B C 1
ATOM 9440 O O . ALA B 1 535 ? 4.977 6.824 -9.039 1 91.25 535 ALA B O 1
ATOM 9441 N N . LEU B 1 536 ? 5.367 7.195 -6.902 1 90.06 536 LEU B N 1
ATOM 9442 C CA . LEU B 1 536 ? 4.668 8.477 -6.914 1 90.06 536 LEU B CA 1
ATOM 9443 C C . LEU B 1 536 ? 5.34 9.453 -7.871 1 90.06 536 LEU B C 1
ATOM 9445 O O . LEU B 1 536 ? 4.664 10.141 -8.633 1 90.06 536 LEU B O 1
ATOM 9449 N N . PHE B 1 537 ? 6.652 9.461 -7.879 1 86.25 537 PHE B N 1
ATOM 9450 C CA . PHE B 1 537 ? 7.402 10.359 -8.75 1 86.25 537 PHE B CA 1
ATOM 9451 C C . PHE B 1 537 ? 7.172 10.008 -10.219 1 86.25 537 PHE B C 1
ATOM 9453 O O . PHE B 1 537 ? 7.141 10.891 -11.07 1 86.25 537 PHE B O 1
ATOM 9460 N N . LEU B 1 538 ? 7.012 8.758 -10.438 1 85.5 538 LEU B N 1
ATOM 9461 C CA . LEU B 1 538 ? 6.871 8.289 -11.812 1 85.5 538 LEU B CA 1
ATOM 9462 C C . LEU B 1 538 ? 5.477 8.586 -12.344 1 85.5 538 LEU B C 1
ATOM 9464 O O . LEU B 1 538 ? 5.309 8.836 -13.547 1 85.5 538 LEU B O 1
ATOM 9468 N N . TYR B 1 539 ? 4.508 8.695 -11.453 1 88.19 539 TYR B N 1
ATOM 9469 C CA . TYR B 1 539 ? 3.154 8.609 -12 1 88.19 539 TYR B CA 1
ATOM 9470 C C . TYR B 1 539 ? 2.318 9.812 -11.57 1 88.19 539 TYR B C 1
ATOM 9472 O O . TYR B 1 539 ? 1.188 9.984 -12.031 1 88.19 539 TYR B O 1
ATOM 9480 N N . THR B 1 540 ? 2.814 10.664 -10.711 1 87.31 540 THR B N 1
ATOM 9481 C CA . THR B 1 540 ? 2.053 11.828 -10.266 1 87.31 540 THR B CA 1
ATOM 9482 C C . THR B 1 540 ? 2.773 13.117 -10.633 1 87.31 540 THR B C 1
ATOM 9484 O O . THR B 1 540 ? 3.998 13.133 -10.789 1 87.31 540 THR B O 1
ATOM 9487 N N . ASN B 1 541 ? 1.954 14.18 -10.758 1 83.94 541 ASN B N 1
ATOM 9488 C CA . ASN B 1 541 ? 2.506 15.492 -11.07 1 83.94 541 ASN B CA 1
ATOM 9489 C C . ASN B 1 541 ? 2.506 16.406 -9.844 1 83.94 541 ASN B C 1
ATOM 9491 O O . ASN B 1 541 ? 3.363 17.281 -9.719 1 83.94 541 ASN B O 1
ATOM 9495 N N . ASN B 1 542 ? 1.562 16.203 -8.953 1 85.75 542 ASN B N 1
ATOM 9496 C CA . ASN B 1 542 ? 1.343 17.188 -7.902 1 85.75 542 ASN B CA 1
ATOM 9497 C C . ASN B 1 542 ? 1.639 16.609 -6.523 1 85.75 542 ASN B C 1
ATOM 9499 O O . ASN B 1 542 ? 1.62 17.344 -5.527 1 85.75 542 ASN B O 1
ATOM 9503 N N . ALA B 1 543 ? 1.874 15.266 -6.465 1 90.12 543 ALA B N 1
ATOM 9504 C CA . ALA B 1 543 ? 2.197 14.648 -5.184 1 90.12 543 ALA B CA 1
ATOM 9505 C C . ALA B 1 543 ? 3.674 14.82 -4.844 1 90.12 543 ALA B C 1
ATOM 9507 O O . ALA B 1 543 ? 4.535 14.734 -5.727 1 90.12 543 ALA B O 1
ATOM 9508 N N . SER B 1 544 ? 3.982 15.117 -3.549 1 88.62 544 SER B N 1
ATOM 9509 C CA . SER B 1 544 ? 5.363 15.297 -3.117 1 88.62 544 SER B CA 1
ATOM 9510 C C . SER B 1 544 ? 5.574 14.773 -1.701 1 88.62 544 SER B C 1
ATOM 9512 O O . SER B 1 544 ? 4.695 14.906 -0.845 1 88.62 544 SER B O 1
ATOM 9514 N N . PRO B 1 545 ? 6.742 14.203 -1.521 1 92.31 545 PRO B N 1
ATOM 9515 C CA . PRO B 1 545 ? 7.047 13.805 -0.146 1 92.31 545 PRO B CA 1
ATOM 9516 C C . PRO B 1 545 ? 7.363 14.992 0.76 1 92.31 545 PRO B C 1
ATOM 9518 O O . PRO B 1 545 ? 7.906 16 0.297 1 92.31 545 PRO B O 1
ATOM 9521 N N . ARG B 1 546 ? 7 14.906 1.96 1 94.69 546 ARG B N 1
ATOM 9522 C CA . ARG B 1 546 ? 7.383 15.82 3.035 1 94.69 546 ARG B CA 1
ATOM 9523 C C . ARG B 1 546 ? 7.805 15.047 4.281 1 94.69 546 ARG B C 1
ATOM 9525 O O . ARG B 1 546 ? 7.039 14.242 4.809 1 94.69 546 ARG B O 1
ATOM 9532 N N . ILE B 1 547 ? 9.016 15.266 4.707 1 97.69 547 ILE B N 1
ATOM 9533 C CA . ILE B 1 547 ? 9.523 14.617 5.906 1 97.69 547 ILE B CA 1
ATOM 9534 C C . ILE B 1 547 ? 10.07 15.664 6.871 1 97.69 547 ILE B C 1
ATOM 9536 O O . ILE B 1 547 ? 10.891 16.5 6.484 1 97.69 547 ILE B O 1
ATOM 9540 N N . GLU B 1 548 ? 9.617 15.617 8.039 1 98.06 548 GLU B N 1
ATOM 9541 C CA . GLU B 1 548 ? 10 16.578 9.062 1 98.06 548 GLU B CA 1
ATOM 9542 C C . GLU B 1 548 ? 10.656 15.891 10.258 1 98.06 548 GLU B C 1
ATOM 9544 O O . GLU B 1 548 ? 10.18 14.836 10.703 1 98.06 548 GLU B O 1
ATOM 9549 N N . LEU B 1 549 ? 11.734 16.516 10.719 1 98.56 549 LEU B N 1
ATOM 9550 C CA . LEU B 1 549 ? 12.445 15.984 11.875 1 98.56 549 LEU B CA 1
ATOM 9551 C C . LEU B 1 549 ? 11.742 16.375 13.172 1 98.56 549 LEU B C 1
ATOM 9553 O O . LEU B 1 549 ? 11.469 17.547 13.406 1 98.56 549 LEU B O 1
ATOM 9557 N N . TRP B 1 550 ? 11.406 15.422 13.898 1 98.44 550 TRP B N 1
ATOM 9558 C CA . TRP B 1 550 ? 10.852 15.602 15.234 1 98.44 550 TRP B CA 1
ATOM 9559 C C . TRP B 1 550 ? 11.891 15.297 16.312 1 98.44 550 TRP B C 1
ATOM 9561 O O . TRP B 1 550 ? 13.086 15.523 16.094 1 98.44 550 TRP B O 1
ATOM 9571 N N . GLY B 1 551 ? 11.508 14.945 17.531 1 97.38 551 GLY B N 1
ATOM 9572 C CA . GLY B 1 551 ? 12.453 14.727 18.609 1 97.38 551 GLY B CA 1
ATOM 9573 C C . GLY B 1 551 ? 12.789 15.992 19.375 1 97.38 551 GLY B C 1
ATOM 9574 O O . GLY B 1 551 ? 12 16.938 19.391 1 97.38 551 GLY B O 1
ATOM 9575 N N . GLY B 1 552 ? 13.977 15.961 20.094 1 96.94 552 GLY B N 1
ATOM 9576 C CA . GLY B 1 552 ? 14.352 17.109 20.906 1 96.94 552 GLY B CA 1
ATOM 9577 C C . GLY B 1 552 ? 13.391 17.359 22.062 1 96.94 552 GLY B C 1
ATOM 9578 O O . GLY B 1 552 ? 13.023 16.438 22.781 1 96.94 552 GLY B O 1
ATOM 9579 N N . ALA B 1 553 ? 13.008 18.562 22.188 1 97.5 553 ALA B N 1
ATOM 9580 C CA . ALA B 1 553 ? 12.141 18.953 23.297 1 97.5 553 ALA B CA 1
ATOM 9581 C C . ALA B 1 553 ? 10.773 18.266 23.188 1 97.5 553 ALA B C 1
ATOM 9583 O O . ALA B 1 553 ? 10.102 18.062 24.203 1 97.5 553 ALA B O 1
ATOM 9584 N N . ILE B 1 554 ? 10.352 17.891 21.984 1 98.19 554 ILE B N 1
ATOM 9585 C CA . ILE B 1 554 ? 9.07 17.219 21.781 1 98.19 554 ILE B CA 1
ATOM 9586 C C . ILE B 1 554 ? 9.039 15.922 22.578 1 98.19 554 ILE B C 1
ATOM 9588 O O . ILE B 1 554 ? 8.047 15.617 23.25 1 98.19 554 ILE B O 1
ATOM 9592 N N . SER B 1 555 ? 10.148 15.188 22.562 1 97 555 SER B N 1
ATOM 9593 C CA . SER B 1 555 ? 10.203 13.844 23.141 1 97 555 SER B CA 1
ATOM 9594 C C . SER B 1 555 ? 10.352 13.906 24.656 1 97 555 SER B C 1
ATOM 9596 O O . SER B 1 555 ? 10.25 12.875 25.328 1 97 555 SER B O 1
ATOM 9598 N N . LYS B 1 556 ? 10.594 15.047 25.188 1 96.19 556 LYS B N 1
ATOM 9599 C CA . LYS B 1 556 ? 10.781 15.188 26.625 1 96.19 556 LYS B CA 1
ATOM 9600 C C . LYS B 1 556 ? 9.445 15.359 27.344 1 96.19 556 LYS B C 1
ATOM 9602 O O . LYS B 1 556 ? 9.383 15.344 28.578 1 96.19 556 LYS B O 1
ATOM 9607 N N . VAL B 1 557 ? 8.406 15.523 26.578 1 96.5 557 VAL B N 1
ATOM 9608 C CA . VAL B 1 557 ? 7.059 15.672 27.125 1 96.5 557 VAL B CA 1
ATOM 9609 C C . VAL B 1 557 ? 6.332 14.328 27.094 1 96.5 557 VAL B C 1
ATOM 9611 O O . VAL B 1 557 ? 6.398 13.602 26.094 1 96.5 557 VAL B O 1
ATOM 9614 N N . SER B 1 558 ? 5.668 14.016 28.156 1 95.94 558 SER B N 1
ATOM 9615 C CA . SER B 1 558 ? 4.938 12.75 28.219 1 95.94 558 SER B CA 1
ATOM 9616 C C . SER B 1 558 ? 3.746 12.75 27.281 1 95.94 558 SER B C 1
ATOM 9618 O O . SER B 1 558 ? 3.135 13.797 27.047 1 95.94 558 SER B O 1
ATOM 9620 N N . SER B 1 559 ? 3.367 11.555 26.797 1 96.19 559 SER B N 1
ATOM 9621 C CA . SER B 1 559 ? 2.293 11.398 25.828 1 96.19 559 SER B CA 1
ATOM 9622 C C . SER B 1 559 ? 0.936 11.727 26.438 1 96.19 559 SER B C 1
ATOM 9624 O O . SER B 1 559 ? -0.034 11.969 25.719 1 96.19 559 SER B O 1
ATOM 9626 N N . ASN B 1 560 ? 0.822 11.781 27.766 1 96.06 560 ASN B N 1
ATOM 9627 C CA . ASN B 1 560 ? -0.463 12.031 28.406 1 96.06 560 ASN B CA 1
ATOM 9628 C C . ASN B 1 560 ? -0.539 13.438 28.984 1 96.06 560 ASN B C 1
ATOM 9630 O O . ASN B 1 560 ? -1.518 13.789 29.656 1 96.06 560 ASN B O 1
ATOM 9634 N N . THR B 1 561 ? 0.478 14.258 28.719 1 96.69 561 THR B N 1
ATOM 9635 C CA . THR B 1 561 ? 0.511 15.625 29.219 1 96.69 561 THR B CA 1
ATOM 9636 C C . THR B 1 561 ? -0.601 16.453 28.594 1 96.69 561 THR B C 1
ATOM 9638 O O . THR B 1 561 ? -1.097 17.406 29.203 1 96.69 561 THR B O 1
ATOM 9641 N N . SER B 1 562 ? -0.98 16.156 27.453 1 97.94 562 SER B N 1
ATOM 9642 C CA . SER B 1 562 ? -2.053 16.781 26.688 1 97.94 562 SER B CA 1
ATOM 9643 C C . SER B 1 562 ? -2.789 15.766 25.828 1 97.94 562 SER B C 1
ATOM 9645 O O . SER B 1 562 ? -2.465 14.578 25.844 1 97.94 562 SER B O 1
ATOM 9647 N N . ALA B 1 563 ? -3.805 16.172 25.125 1 98.44 563 ALA B N 1
ATOM 9648 C CA . ALA B 1 563 ? -4.582 15.273 24.266 1 98.44 563 ALA B CA 1
ATOM 9649 C C . ALA B 1 563 ? -3.729 14.727 23.125 1 98.44 563 ALA B C 1
ATOM 9651 O O . ALA B 1 563 ? -4.023 13.664 22.578 1 98.44 563 ALA B O 1
ATOM 9652 N N . PHE B 1 564 ? -2.709 15.453 22.656 1 98.25 564 PHE B N 1
ATOM 9653 C CA . PHE B 1 564 ? -1.836 15.008 21.578 1 98.25 564 PHE B CA 1
ATOM 9654 C C . PHE B 1 564 ? -0.796 14.016 22.094 1 98.25 564 PHE B C 1
ATOM 9656 O O . PHE B 1 564 ? 0.129 14.398 22.812 1 98.25 564 PHE B O 1
ATOM 9663 N N . PRO B 1 565 ? -0.79 12.789 21.656 1 98.19 565 PRO B N 1
ATOM 9664 C CA . PRO B 1 565 ? 0.017 11.766 22.312 1 98.19 565 PRO B CA 1
ATOM 9665 C C . PRO B 1 565 ? 1.321 11.469 21.578 1 98.19 565 PRO B C 1
ATOM 9667 O O . PRO B 1 565 ? 2.193 10.781 22.109 1 98.19 565 PRO B O 1
ATOM 9670 N N . HIS B 1 566 ? 1.575 11.922 20.375 1 97.88 566 HIS B N 1
ATOM 9671 C CA . HIS B 1 566 ? 2.67 11.469 19.531 1 97.88 566 HIS B CA 1
ATOM 9672 C C . HIS B 1 566 ? 3.951 12.242 19.812 1 97.88 566 HIS B C 1
ATOM 9674 O O . HIS B 1 566 ? 4.316 13.148 19.062 1 97.88 566 HIS B O 1
ATOM 9680 N N . ARG B 1 567 ? 4.676 11.75 20.844 1 97.94 567 ARG B N 1
ATOM 9681 C CA . ARG B 1 567 ? 5.801 12.523 21.344 1 97.94 567 ARG B CA 1
ATOM 9682 C C . ARG B 1 567 ? 7.125 11.844 21.031 1 97.94 567 ARG B C 1
ATOM 9684 O O . ARG B 1 567 ? 8.18 12.484 21.047 1 97.94 567 ARG B O 1
ATOM 9691 N N . ASN B 1 568 ? 7.121 10.602 20.625 1 96.69 568 ASN B N 1
ATOM 9692 C CA . ASN B 1 568 ? 8.352 9.828 20.5 1 96.69 568 ASN B CA 1
ATOM 9693 C C . ASN B 1 568 ? 8.766 9.641 19.047 1 96.69 568 ASN B C 1
ATOM 9695 O O . ASN B 1 568 ? 9.586 8.781 18.734 1 96.69 568 ASN B O 1
ATOM 9699 N N . ALA B 1 569 ? 8.234 10.383 18.219 1 97.94 569 ALA B N 1
ATOM 9700 C CA . ALA B 1 569 ? 8.5 10.242 16.797 1 97.94 569 ALA B CA 1
ATOM 9701 C C . ALA B 1 569 ? 9.875 10.789 16.438 1 97.94 569 ALA B C 1
ATOM 9703 O O . ALA B 1 569 ? 10.312 11.805 16.984 1 97.94 569 ALA B O 1
ATOM 9704 N N . LEU B 1 570 ? 10.547 10.094 15.477 1 98.25 570 LEU B N 1
ATOM 9705 C CA . LEU B 1 570 ? 11.75 10.633 14.844 1 98.25 570 LEU B CA 1
ATOM 9706 C C . LEU B 1 570 ? 11.391 11.578 13.711 1 98.25 570 LEU B C 1
ATOM 9708 O O . LEU B 1 570 ? 11.992 12.648 13.57 1 98.25 570 LEU B O 1
ATOM 9712 N N . TYR B 1 571 ? 10.492 11.07 12.898 1 98.69 571 TYR B N 1
ATOM 9713 C CA . TYR B 1 571 ? 10.055 11.828 11.734 1 98.69 571 TYR B CA 1
ATOM 9714 C C . TYR B 1 571 ? 8.539 11.82 11.609 1 98.69 571 TYR B C 1
ATOM 9716 O O . TYR B 1 571 ? 7.879 10.891 12.07 1 98.69 571 TYR B O 1
ATOM 9724 N N . ASN B 1 572 ? 7.965 12.898 11.141 1 98.62 572 ASN B N 1
ATOM 9725 C CA . ASN B 1 572 ? 6.684 12.844 10.445 1 98.62 572 ASN B CA 1
ATOM 9726 C C . ASN B 1 572 ? 6.871 12.68 8.938 1 98.62 572 ASN B C 1
ATOM 9728 O O . ASN B 1 572 ? 7.465 13.547 8.289 1 98.62 572 ASN B O 1
ATOM 9732 N N . VAL B 1 573 ? 6.512 11.539 8.398 1 98.5 573 VAL B N 1
ATOM 9733 C CA . VAL B 1 573 ? 6.617 11.219 6.977 1 98.5 573 VAL B CA 1
ATOM 9734 C C . VAL B 1 573 ? 5.266 11.438 6.297 1 98.5 573 VAL B C 1
ATOM 9736 O O . VAL B 1 573 ? 4.25 10.891 6.734 1 98.5 573 VAL B O 1
ATOM 9739 N N . ALA B 1 574 ? 5.336 12.258 5.219 1 97.5 574 ALA B N 1
ATOM 9740 C CA . ALA B 1 574 ? 4.062 12.617 4.598 1 97.5 574 ALA B CA 1
ATOM 9741 C C . ALA B 1 574 ? 4.18 12.648 3.078 1 97.5 574 ALA B C 1
ATOM 9743 O O . ALA B 1 574 ? 5.289 12.688 2.537 1 97.5 574 ALA B O 1
ATOM 9744 N N . VAL B 1 575 ? 3.07 12.492 2.424 1 95.94 575 VAL B N 1
ATOM 9745 C CA . VAL B 1 575 ? 2.861 12.812 1.016 1 95.94 575 VAL B CA 1
ATOM 9746 C C . VAL B 1 575 ? 1.797 13.898 0.885 1 95.94 575 VAL B C 1
ATOM 9748 O O . VAL B 1 575 ? 0.666 13.727 1.346 1 95.94 575 VAL B O 1
ATOM 9751 N N . ASP B 1 576 ? 2.184 15 0.322 1 92.75 576 ASP B N 1
ATOM 9752 C CA . ASP B 1 576 ? 1.253 16.094 0.043 1 92.75 576 ASP B CA 1
ATOM 9753 C C . ASP B 1 576 ? 0.803 16.062 -1.416 1 92.75 576 ASP B C 1
ATOM 9755 O O . ASP B 1 576 ? 1.621 15.891 -2.32 1 92.75 576 ASP B O 1
ATOM 9759 N N . LEU B 1 577 ? -0.441 16.141 -1.604 1 92 577 LEU B N 1
ATOM 9760 C CA . LEU B 1 577 ? -1.014 16.375 -2.924 1 92 577 LEU B CA 1
ATOM 9761 C C . LEU B 1 577 ? -1.61 17.766 -3.016 1 92 577 LEU B C 1
ATOM 9763 O O . LEU B 1 577 ? -2.742 18 -2.584 1 92 577 LEU B O 1
ATOM 9767 N N . LEU B 1 578 ? -0.857 18.688 -3.527 1 89.31 578 LEU B N 1
ATOM 9768 C CA . LEU B 1 578 ? -1.273 20.062 -3.713 1 89.31 578 LEU B CA 1
ATOM 9769 C C . LEU B 1 578 ? -1.536 20.359 -5.188 1 89.31 578 LEU B C 1
ATOM 9771 O O . LEU B 1 578 ? -0.597 20.531 -5.969 1 89.31 578 LEU B O 1
ATOM 9775 N N . VAL B 1 579 ? -2.793 20.484 -5.496 1 88.12 579 VAL B N 1
ATOM 9776 C CA . VAL B 1 579 ? -3.193 20.719 -6.879 1 88.12 579 VAL B CA 1
ATOM 9777 C C . VAL B 1 579 ? -3.375 22.203 -7.129 1 88.12 579 VAL B C 1
ATOM 9779 O O . VAL B 1 579 ? -4.199 22.859 -6.484 1 88.12 579 VAL B O 1
ATOM 9782 N N . PRO B 1 580 ? -2.65 22.703 -8.031 1 84.19 580 PRO B N 1
ATOM 9783 C CA . PRO B 1 580 ? -2.754 24.156 -8.281 1 84.19 580 PRO B CA 1
ATOM 9784 C C . PRO B 1 580 ? -4.125 24.562 -8.812 1 84.19 580 PRO B C 1
ATOM 9786 O O . PRO B 1 580 ? -4.855 23.719 -9.352 1 84.19 580 PRO B O 1
ATOM 9789 N N . GLU B 1 581 ? -4.352 25.812 -8.625 1 82.44 581 GLU B N 1
ATOM 9790 C CA . GLU B 1 581 ? -5.57 26.375 -9.195 1 82.44 581 GLU B CA 1
ATOM 9791 C C . GLU B 1 581 ? -5.594 26.219 -10.719 1 82.44 581 GLU B C 1
ATOM 9793 O O . GLU B 1 581 ? -4.555 26.312 -11.367 1 82.44 581 GLU B O 1
ATOM 9798 N N . GLY B 1 582 ? -6.637 26.016 -11.258 1 79.38 582 GLY B N 1
ATOM 9799 C CA . GLY B 1 582 ? -6.781 25.922 -12.703 1 79.38 582 GLY B CA 1
ATOM 9800 C C . GLY B 1 582 ? -6.539 24.516 -13.227 1 79.38 582 GLY B C 1
ATOM 9801 O O . GLY B 1 582 ? -6.723 24.25 -14.422 1 79.38 582 GLY B O 1
ATOM 9802 N N . SER B 1 583 ? -6.117 23.609 -12.352 1 81.69 583 SER B N 1
ATOM 9803 C CA . SER B 1 583 ? -5.883 22.234 -12.766 1 81.69 583 SER B CA 1
ATOM 9804 C C . SER B 1 583 ? -7.191 21.531 -13.125 1 81.69 583 SER B C 1
ATOM 9806 O O . SER B 1 583 ? -8.266 21.953 -12.703 1 81.69 583 SER B O 1
ATOM 9808 N N . ASP B 1 584 ? -7.035 20.469 -13.922 1 84.88 584 ASP B N 1
ATOM 9809 C CA . ASP B 1 584 ? -8.18 19.625 -14.25 1 84.88 584 ASP B CA 1
ATOM 9810 C C . ASP B 1 584 ? -8.633 18.812 -13.039 1 84.88 584 ASP B C 1
ATOM 9812 O O . ASP B 1 584 ? -7.855 18.047 -12.469 1 84.88 584 ASP B O 1
ATOM 9816 N N . PRO B 1 585 ? -9.891 19.016 -12.688 1 84.88 585 PRO B N 1
ATOM 9817 C CA . PRO B 1 585 ? -10.391 18.312 -11.508 1 84.88 585 PRO B CA 1
ATOM 9818 C C . PRO B 1 585 ? -10.266 16.781 -11.633 1 84.88 585 PRO B C 1
ATOM 9820 O O . PRO B 1 585 ? -10.008 16.109 -10.641 1 84.88 585 PRO B O 1
ATOM 9823 N N . LYS B 1 586 ? -10.445 16.266 -12.766 1 85.31 586 LYS B N 1
ATOM 9824 C CA . LYS B 1 586 ? -10.367 14.82 -12.945 1 85.31 586 LYS B CA 1
ATOM 9825 C C . LYS B 1 586 ? -8.945 14.32 -12.688 1 85.31 586 LYS B C 1
ATOM 9827 O O . LYS B 1 586 ? -8.758 13.289 -12.039 1 85.31 586 LYS B O 1
ATOM 9832 N N . SER B 1 587 ? -8.016 15.07 -13.203 1 83.31 587 SER B N 1
ATOM 9833 C CA . SER B 1 587 ? -6.621 14.688 -12.984 1 83.31 587 SER B CA 1
ATOM 9834 C C . SER B 1 587 ? -6.266 14.727 -11.5 1 83.31 587 SER B C 1
ATOM 9836 O O . SER B 1 587 ? -5.52 13.867 -11.016 1 83.31 587 SER B O 1
ATOM 9838 N N . ALA B 1 588 ? -6.828 15.695 -10.844 1 85.56 588 ALA B N 1
ATOM 9839 C CA . ALA B 1 588 ? -6.602 15.812 -9.406 1 85.56 588 ALA B CA 1
ATOM 9840 C C . ALA B 1 588 ? -7.188 14.617 -8.664 1 85.56 588 ALA B C 1
ATOM 9842 O O . ALA B 1 588 ? -6.539 14.055 -7.777 1 85.56 588 ALA B O 1
ATOM 9843 N N . ASP B 1 589 ? -8.297 14.234 -9.094 1 88.31 589 ASP B N 1
ATOM 9844 C CA . ASP B 1 589 ? -8.969 13.102 -8.461 1 88.31 589 ASP B CA 1
ATOM 9845 C C . ASP B 1 589 ? -8.227 11.797 -8.734 1 88.31 589 ASP B C 1
ATOM 9847 O O . ASP B 1 589 ? -8.102 10.945 -7.848 1 88.31 589 ASP B O 1
ATOM 9851 N N . ASP B 1 590 ? -7.762 11.648 -9.93 1 88.88 590 ASP B N 1
ATOM 9852 C CA . ASP B 1 590 ? -7.02 10.453 -10.305 1 88.88 590 ASP B CA 1
ATOM 9853 C C . ASP B 1 590 ? -5.738 10.32 -9.484 1 88.88 590 ASP B C 1
ATOM 9855 O O . ASP B 1 590 ? -5.391 9.227 -9.023 1 88.88 590 ASP B O 1
ATOM 9859 N N . GLU B 1 591 ? -5.055 11.398 -9.266 1 91.31 591 GLU B N 1
ATOM 9860 C CA . GLU B 1 591 ? -3.828 11.344 -8.477 1 91.31 591 GLU B CA 1
ATOM 9861 C C . GLU B 1 591 ? -4.125 11.008 -7.016 1 91.31 591 GLU B C 1
ATOM 9863 O O . GLU B 1 591 ? -3.361 10.289 -6.371 1 91.31 591 GLU B O 1
ATOM 9868 N N . ALA B 1 592 ? -5.227 11.562 -6.598 1 93.12 592 ALA B N 1
ATOM 9869 C CA . ALA B 1 592 ? -5.609 11.242 -5.227 1 93.12 592 ALA B CA 1
ATOM 9870 C C . ALA B 1 592 ? -5.863 9.75 -5.059 1 93.12 592 ALA B C 1
ATOM 9872 O O . ALA B 1 592 ? -5.465 9.156 -4.055 1 93.12 592 ALA B O 1
ATOM 9873 N N . ILE B 1 593 ? -6.496 9.164 -6.016 1 92.19 593 ILE B N 1
ATOM 9874 C CA . ILE B 1 593 ? -6.773 7.73 -6 1 92.19 593 ILE B CA 1
ATOM 9875 C C . ILE B 1 593 ? -5.461 6.949 -5.953 1 92.19 593 ILE B C 1
ATOM 9877 O O . ILE B 1 593 ? -5.328 5.992 -5.188 1 92.19 593 ILE B O 1
ATOM 9881 N N . LEU B 1 594 ? -4.531 7.398 -6.727 1 94.06 594 LEU B N 1
ATOM 9882 C CA . LEU B 1 594 ? -3.248 6.707 -6.793 1 94.06 594 LEU B CA 1
ATOM 9883 C C . LEU B 1 594 ? -2.498 6.832 -5.469 1 94.06 594 LEU B C 1
ATOM 9885 O O . LEU B 1 594 ? -1.985 5.84 -4.949 1 94.06 594 LEU B O 1
ATOM 9889 N N . VAL B 1 595 ? -2.424 8.016 -4.93 1 95.75 595 VAL B N 1
ATOM 9890 C CA . VAL B 1 595 ? -1.712 8.219 -3.67 1 95.75 595 VAL B CA 1
ATOM 9891 C C . VAL B 1 595 ? -2.363 7.387 -2.568 1 95.75 595 VAL B C 1
ATOM 9893 O O . VAL B 1 595 ? -1.672 6.766 -1.758 1 95.75 595 VAL B O 1
ATOM 9896 N N . HIS B 1 596 ? -3.654 7.383 -2.582 1 94.31 596 HIS B N 1
ATOM 9897 C CA . HIS B 1 596 ? -4.391 6.594 -1.602 1 94.31 596 HIS B CA 1
ATOM 9898 C C . HIS B 1 596 ? -4.051 5.113 -1.721 1 94.31 596 HIS B C 1
ATOM 9900 O O . HIS B 1 596 ? -3.941 4.414 -0.711 1 94.31 596 HIS B O 1
ATOM 9906 N N . ALA B 1 597 ? -3.883 4.684 -2.887 1 94.75 597 ALA B N 1
ATOM 9907 C CA . ALA B 1 597 ? -3.592 3.271 -3.125 1 94.75 597 ALA B CA 1
ATOM 9908 C C . ALA B 1 597 ? -2.164 2.928 -2.713 1 94.75 597 ALA B C 1
ATOM 9910 O O . ALA B 1 597 ? -1.889 1.807 -2.279 1 94.75 597 ALA B O 1
ATOM 9911 N N . ILE B 1 598 ? -1.248 3.826 -2.795 1 96.31 598 ILE B N 1
ATOM 9912 C CA . ILE B 1 598 ? 0.164 3.586 -2.52 1 96.31 598 ILE B CA 1
ATOM 9913 C C . ILE B 1 598 ? 0.438 3.773 -1.028 1 96.31 598 ILE B C 1
ATOM 9915 O O . ILE B 1 598 ? 1.308 3.109 -0.462 1 96.31 598 ILE B O 1
ATOM 9919 N N . TRP B 1 599 ? -0.275 4.574 -0.374 1 96.38 599 TRP B N 1
ATOM 9920 C CA . TRP B 1 599 ? 0.029 5.074 0.962 1 96.38 599 TRP B CA 1
ATOM 9921 C C . TRP B 1 599 ? 0.153 3.928 1.959 1 96.38 599 TRP B C 1
ATOM 9923 O O . TRP B 1 599 ? 1.035 3.938 2.82 1 96.38 599 TRP B O 1
ATOM 9933 N N . PRO B 1 600 ? -0.645 2.936 1.858 1 94.12 600 PRO B N 1
ATOM 9934 C CA . PRO B 1 600 ? -0.514 1.854 2.838 1 94.12 600 PRO B CA 1
ATOM 9935 C C . PRO B 1 600 ? 0.872 1.215 2.83 1 94.12 600 PRO B C 1
ATOM 9937 O O . PRO B 1 600 ? 1.33 0.711 3.859 1 94.12 600 PRO B O 1
ATOM 9940 N N . SER B 1 601 ? 1.554 1.275 1.681 1 93.88 601 SER B N 1
ATOM 9941 C CA . SER B 1 601 ? 2.906 0.731 1.603 1 93.88 601 SER B CA 1
ATOM 9942 C C . SER B 1 601 ? 3.875 1.535 2.461 1 93.88 601 SER B C 1
ATOM 9944 O O . SER B 1 601 ? 4.879 1.002 2.938 1 93.88 601 SER B O 1
ATOM 9946 N N . ILE B 1 602 ? 3.555 2.721 2.684 1 96.81 602 ILE B N 1
ATOM 9947 C CA . ILE B 1 602 ? 4.363 3.59 3.531 1 96.81 602 ILE B CA 1
ATOM 9948 C C . ILE B 1 602 ? 3.838 3.549 4.965 1 96.81 602 ILE B C 1
ATOM 9950 O O . ILE B 1 602 ? 4.609 3.381 5.91 1 96.81 602 ILE B O 1
ATOM 9954 N N . ALA B 1 603 ? 2.539 3.635 5.102 1 96.19 603 ALA B N 1
ATOM 9955 C CA . ALA B 1 603 ? 1.854 3.771 6.383 1 96.19 603 ALA B CA 1
ATOM 9956 C C . ALA B 1 603 ? 2.141 2.576 7.289 1 96.19 603 ALA B C 1
ATOM 9958 O O . ALA B 1 603 ? 2.152 2.707 8.516 1 96.19 603 ALA B O 1
ATOM 9959 N N . ARG B 1 604 ? 2.4 1.435 6.711 1 93.19 604 ARG B N 1
ATOM 9960 C CA . ARG B 1 604 ? 2.605 0.228 7.504 1 93.19 604 ARG B CA 1
ATOM 9961 C C . ARG B 1 604 ? 3.824 0.369 8.414 1 93.19 604 ARG B C 1
ATOM 9963 O O . ARG B 1 604 ? 3.988 -0.399 9.359 1 93.19 604 ARG B O 1
ATOM 9970 N N . HIS B 1 605 ? 4.684 1.314 8.094 1 96.88 605 HIS B N 1
ATOM 9971 C CA . HIS B 1 605 ? 5.891 1.525 8.883 1 96.88 605 HIS B CA 1
ATOM 9972 C C . HIS B 1 605 ? 5.711 2.666 9.875 1 96.88 605 HIS B C 1
ATOM 9974 O O . HIS B 1 605 ? 6.637 3.004 10.617 1 96.88 605 HIS B O 1
ATOM 9980 N N . LEU B 1 606 ? 4.562 3.264 9.906 1 97.69 606 LEU B N 1
ATOM 9981 C CA . LEU B 1 606 ? 4.352 4.492 10.664 1 97.69 606 LEU B CA 1
ATOM 9982 C C . LEU B 1 606 ? 3.295 4.297 11.742 1 97.69 606 LEU B C 1
ATOM 9984 O O . LEU B 1 606 ? 2.566 3.301 11.727 1 97.69 606 LEU B O 1
ATOM 9988 N N . ASP B 1 607 ? 3.334 5.301 12.672 1 96.5 607 ASP B N 1
ATOM 9989 C CA . ASP B 1 607 ? 2.367 5.316 13.766 1 96.5 607 ASP B CA 1
ATOM 9990 C C . ASP B 1 607 ? 1.627 6.652 13.82 1 96.5 607 ASP B C 1
ATOM 9992 O O . ASP B 1 607 ? 2.207 7.703 13.539 1 96.5 607 ASP B O 1
ATOM 9996 N N . GLY B 1 608 ? 0.344 6.555 14.102 1 96.69 608 GLY B N 1
ATOM 9997 C CA . GLY B 1 608 ? -0.423 7.766 14.359 1 96.69 608 GLY B CA 1
ATOM 9998 C C . GLY B 1 608 ? -0.483 8.695 13.164 1 96.69 608 GLY B C 1
ATOM 9999 O O . GLY B 1 608 ? 0.013 8.359 12.086 1 96.69 608 GLY B O 1
ATOM 10000 N N . VAL B 1 609 ? -1.204 9.805 13.336 1 97.56 609 VAL B N 1
ATOM 10001 C CA . VAL B 1 609 ? -1.39 10.828 12.312 1 97.56 609 VAL B CA 1
ATOM 10002 C C . VAL B 1 609 ? -1.395 12.211 12.961 1 97.56 609 VAL B C 1
ATOM 10004 O O . VAL B 1 609 ? -1.949 12.391 14.047 1 97.56 609 VAL B O 1
ATOM 10007 N N . TYR B 1 610 ? -0.699 13.109 12.367 1 97.81 610 TYR B N 1
ATOM 10008 C CA . TYR B 1 610 ? -0.687 14.492 12.828 1 97.81 610 TYR B CA 1
ATOM 10009 C C . TYR B 1 610 ? -1.98 15.203 12.445 1 97.81 610 TYR B C 1
ATOM 10011 O O . TYR B 1 610 ? -2.234 15.453 11.266 1 97.81 610 TYR B O 1
ATOM 10019 N N . ILE B 1 611 ? -2.754 15.617 13.367 1 96.31 611 ILE B N 1
ATOM 10020 C CA . ILE B 1 611 ? -4.129 16.062 13.156 1 96.31 611 ILE B CA 1
ATOM 10021 C C . ILE B 1 611 ? -4.133 17.391 12.406 1 96.31 611 ILE B C 1
ATOM 10023 O O . ILE B 1 611 ? -5.105 17.719 11.727 1 96.31 611 ILE B O 1
ATOM 10027 N N . ASN B 1 612 ? -3.068 18.234 12.57 1 96.81 612 ASN B N 1
ATOM 10028 C CA . ASN B 1 612 ? -3.023 19.469 11.805 1 96.81 612 ASN B CA 1
ATOM 10029 C C . ASN B 1 612 ? -2.885 19.203 10.312 1 96.81 612 ASN B C 1
ATOM 10031 O O . ASN B 1 612 ? -3.109 20.094 9.492 1 96.81 612 ASN B O 1
ATOM 10035 N N . ASN B 1 613 ? -2.467 18.062 9.969 1 95.88 613 ASN B N 1
ATOM 10036 C CA . ASN B 1 613 ? -2.514 17.547 8.602 1 95.88 613 ASN B CA 1
ATOM 10037 C C . ASN B 1 613 ? -3.51 16.406 8.461 1 95.88 613 ASN B C 1
ATOM 10039 O O . ASN B 1 613 ? -3.125 15.281 8.133 1 95.88 613 ASN B O 1
ATOM 10043 N N . ALA B 1 614 ? -4.707 16.734 8.641 1 94.69 614 ALA B N 1
ATOM 10044 C CA . ALA B 1 614 ? -5.777 15.75 8.711 1 94.69 614 ALA B CA 1
ATOM 10045 C C . ALA B 1 614 ? -5.852 14.93 7.422 1 94.69 614 ALA B C 1
ATOM 10047 O O . ALA B 1 614 ? -5.656 15.461 6.328 1 94.69 614 ALA B O 1
ATOM 10048 N N . MET B 1 615 ? -6.117 13.695 7.637 1 93.81 615 MET B N 1
ATOM 10049 C CA . MET B 1 615 ? -6.141 12.758 6.523 1 93.81 615 MET B CA 1
ATOM 10050 C C . MET B 1 615 ? -7.574 12.352 6.18 1 93.81 615 MET B C 1
ATOM 10052 O O . MET B 1 615 ? -8.25 11.711 6.984 1 93.81 615 MET B O 1
ATOM 10056 N N . ALA B 1 616 ? -7.945 12.648 4.984 1 88.81 616 ALA B N 1
ATOM 10057 C CA . ALA B 1 616 ? -9.305 12.375 4.535 1 88.81 616 ALA B CA 1
ATOM 10058 C C . ALA B 1 616 ? -9.57 10.875 4.445 1 88.81 616 ALA B C 1
ATOM 10060 O O . ALA B 1 616 ? -10.711 10.43 4.602 1 88.81 616 ALA B O 1
ATOM 10061 N N . SER B 1 617 ? -8.547 10.125 4.293 1 84.81 617 SER B N 1
ATOM 10062 C CA . SER B 1 617 ? -8.695 8.703 4 1 84.81 617 SER B CA 1
ATOM 10063 C C . SER B 1 617 ? -8.969 7.902 5.27 1 84.81 617 SER B C 1
ATOM 10065 O O . SER B 1 617 ? -9.258 6.707 5.207 1 84.81 617 SER B O 1
ATOM 10067 N N . LEU B 1 618 ? -8.906 8.508 6.379 1 87.12 618 LEU B N 1
ATOM 10068 C CA . LEU B 1 618 ? -9.156 7.777 7.617 1 87.12 618 LEU B CA 1
ATOM 10069 C C . LEU B 1 618 ? -10.648 7.527 7.816 1 87.12 618 LEU B C 1
ATOM 10071 O O . LEU B 1 618 ? -11.461 8.43 7.617 1 87.12 618 LEU B O 1
ATOM 10075 N N . SER B 1 619 ? -10.922 6.266 8.117 1 74.12 619 SER B N 1
ATOM 10076 C CA . SER B 1 619 ? -12.305 5.902 8.375 1 74.12 619 SER B CA 1
ATOM 10077 C C . SER B 1 619 ? -12.758 6.367 9.758 1 74.12 619 SER B C 1
ATOM 10079 O O . SER B 1 619 ? -11.93 6.812 10.562 1 74.12 619 SER B O 1
ATOM 10081 N N . GLY B 1 620 ? -14.031 6.25 9.938 1 71.5 620 GLY B N 1
ATOM 10082 C CA . GLY B 1 620 ? -14.641 6.676 11.188 1 71.5 620 GLY B CA 1
ATOM 10083 C C . GLY B 1 620 ? -14.125 5.914 12.391 1 71.5 620 GLY B C 1
ATOM 10084 O O . GLY B 1 620 ? -14.016 6.469 13.484 1 71.5 620 GLY B O 1
ATOM 10085 N N . PHE B 1 621 ? -13.734 4.781 12.109 1 65.56 621 PHE B N 1
ATOM 10086 C CA . PHE B 1 621 ? -13.305 3.947 13.234 1 65.56 621 PHE B CA 1
ATOM 10087 C C . PHE B 1 621 ? -11.82 4.137 13.508 1 65.56 621 PHE B C 1
ATOM 10089 O O . PHE B 1 621 ? -11.359 3.93 14.633 1 65.56 621 PHE B O 1
ATOM 10096 N N . GLU B 1 622 ? -11.211 4.734 12.633 1 80.69 622 GLU B N 1
ATOM 10097 C CA . GLU B 1 622 ? -9.75 4.73 12.711 1 80.69 622 GLU B CA 1
ATOM 10098 C C . GLU B 1 622 ? -9.219 6.07 13.211 1 80.69 622 GLU B C 1
ATOM 10100 O O . GLU B 1 622 ? -8.195 6.121 13.891 1 80.69 622 GLU B O 1
ATOM 10105 N N . TYR B 1 623 ? -9.945 7.141 12.938 1 90.75 623 TYR B N 1
ATOM 10106 C CA . TYR B 1 623 ? -9.273 8.43 13.055 1 90.75 623 TYR B CA 1
ATOM 10107 C C . TYR B 1 623 ? -9.062 8.797 14.516 1 90.75 623 TYR B C 1
ATOM 10109 O O . TYR B 1 623 ? -8.055 9.414 14.867 1 90.75 623 TYR B O 1
ATOM 10117 N N . PRO B 1 624 ? -9.984 8.391 15.484 1 93.25 624 PRO B N 1
ATOM 10118 C CA . PRO B 1 624 ? -9.688 8.773 16.859 1 93.25 624 PRO B CA 1
ATOM 10119 C C . PRO B 1 624 ? -8.391 8.156 17.391 1 93.25 624 PRO B C 1
ATOM 10121 O O . PRO B 1 624 ? -7.594 8.836 18.031 1 93.25 624 PRO B O 1
ATOM 10124 N N . LEU B 1 625 ? -8.211 6.961 17.062 1 94 625 LEU B N 1
ATOM 10125 C CA . LEU B 1 625 ? -6.984 6.301 17.5 1 94 625 LEU B CA 1
ATOM 10126 C C . LEU B 1 625 ? -5.773 6.836 16.75 1 94 625 LEU B C 1
ATOM 10128 O O . LEU B 1 625 ? -4.684 6.949 17.312 1 94 625 LEU B O 1
ATOM 10132 N N . ALA B 1 626 ? -5.961 7.094 15.508 1 96.12 626 ALA B N 1
ATOM 10133 C CA . ALA B 1 626 ? -4.867 7.625 14.703 1 96.12 626 ALA B CA 1
ATOM 10134 C C . ALA B 1 626 ? -4.41 8.984 15.227 1 96.12 626 ALA B C 1
ATOM 10136 O O . ALA B 1 626 ? -3.211 9.242 15.352 1 96.12 626 ALA B O 1
ATOM 10137 N N . TYR B 1 627 ? -5.324 9.836 15.602 1 97.31 627 TYR B N 1
ATOM 10138 C CA . TYR B 1 627 ? -5.008 11.195 16.016 1 97.31 627 TYR B CA 1
ATOM 10139 C C . TYR B 1 627 ? -4.602 11.242 17.484 1 97.31 627 TYR B C 1
ATOM 10141 O O . TYR B 1 627 ? -3.684 11.969 17.859 1 97.31 627 TYR B O 1
ATOM 10149 N N . TRP B 1 628 ? -5.301 10.406 18.359 1 97.62 628 TRP B N 1
ATOM 10150 C CA . TRP B 1 628 ? -5.176 10.672 19.781 1 97.62 628 TRP B CA 1
ATOM 10151 C C . TRP B 1 628 ? -4.785 9.414 20.547 1 97.62 628 TRP B C 1
ATOM 10153 O O . TRP B 1 628 ? -4.641 9.438 21.766 1 97.62 628 TRP B O 1
ATOM 10163 N N . GLY B 1 629 ? -4.598 8.32 19.859 1 95.5 629 GLY B N 1
ATOM 10164 C CA . GLY B 1 629 ? -4.133 7.098 20.5 1 95.5 629 GLY B CA 1
ATOM 10165 C C . GLY B 1 629 ? -4.949 6.719 21.719 1 95.5 629 GLY B C 1
ATOM 10166 O O . GLY B 1 629 ? -6.18 6.695 21.672 1 95.5 629 GLY B O 1
ATOM 10167 N N . SER B 1 630 ? -4.223 6.434 22.812 1 93.94 630 SER B N 1
ATOM 10168 C CA . SER B 1 630 ? -4.855 5.98 24.047 1 93.94 630 SER B CA 1
ATOM 10169 C C . SER B 1 630 ? -5.633 7.109 24.719 1 93.94 630 SER B C 1
ATOM 10171 O O . SER B 1 630 ? -6.461 6.863 25.594 1 93.94 630 SER B O 1
ATOM 10173 N N . ASN B 1 631 ? -5.371 8.305 24.344 1 97.19 631 ASN B N 1
ATOM 10174 C CA . ASN B 1 631 ? -6.047 9.445 24.938 1 97.19 631 ASN B CA 1
ATOM 10175 C C . ASN B 1 631 ? -7.469 9.602 24.406 1 97.19 631 ASN B C 1
ATOM 10177 O O . ASN B 1 631 ? -8.242 10.422 24.906 1 97.19 631 ASN B O 1
ATOM 10181 N N . SER B 1 632 ? -7.824 8.797 23.406 1 95.94 632 SER B N 1
ATOM 10182 C CA . SER B 1 632 ? -9.125 8.914 22.75 1 95.94 632 SER B CA 1
ATOM 10183 C C . SER B 1 632 ? -10.266 8.656 23.719 1 95.94 632 SER B C 1
ATOM 10185 O O . SER B 1 632 ? -11.312 9.305 23.641 1 95.94 632 SER B O 1
ATOM 10187 N N . TYR B 1 633 ? -10.047 7.758 24.641 1 94.25 633 TYR B N 1
ATOM 10188 C CA . TYR B 1 633 ? -11.117 7.43 25.594 1 94.25 633 TYR B CA 1
ATOM 10189 C C . TYR B 1 633 ? -11.43 8.617 26.484 1 94.25 633 TYR B C 1
ATOM 10191 O O . TYR B 1 633 ? -12.594 8.984 26.656 1 94.25 633 TYR B O 1
ATOM 10199 N N . ARG B 1 634 ? -10.406 9.18 27.062 1 96.44 634 ARG B N 1
ATOM 10200 C CA . ARG B 1 634 ? -10.586 10.352 27.922 1 96.44 634 ARG B CA 1
ATOM 10201 C C . ARG B 1 634 ? -11.219 11.508 27.156 1 96.44 634 ARG B C 1
ATOM 10203 O O . ARG B 1 634 ? -12.062 12.227 27.688 1 96.44 634 ARG B O 1
ATOM 10210 N N . LEU B 1 635 ? -10.828 11.648 25.938 1 97.62 635 LEU B N 1
ATOM 10211 C CA . LEU B 1 635 ? -11.367 12.711 25.094 1 97.62 635 LEU B CA 1
ATOM 10212 C C . LEU B 1 635 ? -12.859 12.523 24.859 1 97.62 635 LEU B C 1
ATOM 10214 O O . LEU B 1 635 ? -13.625 13.492 24.875 1 97.62 635 LEU B O 1
ATOM 10218 N N . ARG B 1 636 ? -13.273 11.328 24.641 1 96.19 636 ARG B N 1
ATOM 10219 C CA . ARG B 1 636 ? -14.695 11.055 24.422 1 96.19 636 ARG B CA 1
ATOM 10220 C C . ARG B 1 636 ? -15.508 11.375 25.672 1 96.19 636 ARG B C 1
ATOM 10222 O O . ARG B 1 636 ? -16.625 11.898 25.578 1 96.19 636 ARG B O 1
ATOM 10229 N N . GLN B 1 637 ? -14.938 11.078 26.844 1 96.5 637 GLN B N 1
ATOM 10230 C CA . GLN B 1 637 ? -15.594 11.422 28.094 1 96.5 637 GLN B CA 1
ATOM 10231 C C . GLN B 1 637 ? -15.742 12.938 28.234 1 96.5 637 GLN B C 1
ATOM 10233 O O . GLN B 1 637 ? -16.812 13.43 28.625 1 96.5 637 GLN B O 1
ATOM 10238 N N . LEU B 1 638 ? -14.75 13.633 27.906 1 97.69 638 LEU B N 1
ATOM 10239 C CA . LEU B 1 638 ? -14.781 15.086 28.031 1 97.69 638 LEU B CA 1
ATOM 10240 C C . LEU B 1 638 ? -15.719 15.695 26.984 1 97.69 638 LEU B C 1
ATOM 10242 O O . LEU B 1 638 ? -16.375 16.703 27.25 1 97.69 638 LEU B O 1
ATOM 10246 N N . LYS B 1 639 ? -15.727 15.07 25.766 1 97.12 639 LYS B N 1
ATOM 10247 C CA . LYS B 1 639 ? -16.688 15.5 24.75 1 97.12 639 LYS B CA 1
ATOM 10248 C C . LYS B 1 639 ? -18.109 15.375 25.266 1 97.12 639 LYS B C 1
ATOM 10250 O O . LYS B 1 639 ? -18.938 16.281 25.062 1 97.12 639 LYS B O 1
ATOM 10255 N N . GLN B 1 640 ? -18.406 14.336 25.938 1 95.5 640 GLN B N 1
ATOM 10256 C CA . GLN B 1 640 ? -19.734 14.125 26.5 1 95.5 640 GLN B CA 1
ATOM 10257 C C . GLN B 1 640 ? -20.047 15.18 27.562 1 95.5 640 GLN B C 1
ATOM 10259 O O . GLN B 1 640 ? -21.188 15.625 27.688 1 95.5 640 GLN B O 1
ATOM 10264 N N . GLN B 1 641 ? -19.109 15.484 28.312 1 95.75 641 GLN B N 1
ATOM 10265 C CA . GLN B 1 641 ? -19.281 16.453 29.391 1 95.75 641 GLN B CA 1
ATOM 10266 C C . GLN B 1 641 ? -19.516 17.859 28.844 1 95.75 641 GLN B C 1
ATOM 10268 O O . GLN B 1 641 ? -20.391 18.578 29.312 1 95.75 641 GLN B O 1
ATOM 10273 N N . TYR B 1 642 ? -18.75 18.281 27.844 1 96.62 642 TYR B N 1
ATOM 10274 C CA . TYR B 1 642 ? -18.719 19.672 27.422 1 96.62 642 TYR B CA 1
ATOM 10275 C C . TYR B 1 642 ? -19.625 19.906 26.219 1 96.62 642 TYR B C 1
ATOM 10277 O O . TYR B 1 642 ? -19.969 21.047 25.906 1 96.62 642 TYR B O 1
ATOM 10285 N N . ASP B 1 643 ? -19.938 18.906 25.516 1 95.88 643 ASP B N 1
ATOM 10286 C CA . ASP B 1 643 ? -20.828 18.953 24.359 1 95.88 643 ASP B CA 1
ATOM 10287 C C . ASP B 1 643 ? -21.812 17.781 24.375 1 95.88 643 ASP B C 1
ATOM 10289 O O . ASP B 1 643 ? -21.844 16.984 23.438 1 95.88 643 ASP B O 1
ATOM 10293 N N . PRO B 1 644 ? -22.641 17.703 25.375 1 92.44 644 PRO B N 1
ATOM 10294 C CA . PRO B 1 644 ? -23.5 16.531 25.547 1 92.44 644 PRO B CA 1
ATOM 10295 C C . PRO B 1 644 ? -24.484 16.344 24.406 1 92.44 644 PRO B C 1
ATOM 10297 O O . PRO B 1 644 ? -24.938 15.227 24.141 1 92.44 644 PRO B O 1
ATOM 10300 N N . PHE B 1 645 ? -24.828 17.406 23.641 1 92.44 645 PHE B N 1
ATOM 10301 C CA . PHE B 1 645 ? -25.797 17.297 22.562 1 92.44 645 PHE B CA 1
ATOM 10302 C C . PHE B 1 645 ? -25.078 17.094 21.219 1 92.44 645 PHE B C 1
ATOM 10304 O O . PHE B 1 645 ? -25.703 17.062 20.172 1 92.44 645 PHE B O 1
ATOM 10311 N N . HIS B 1 646 ? -23.797 17.031 21.266 1 94.31 646 HIS B N 1
ATOM 10312 C CA . HIS B 1 646 ? -22.953 16.766 20.109 1 94.31 646 HIS B CA 1
ATOM 10313 C C . HIS B 1 646 ? -23.203 17.766 18.984 1 94.31 646 HIS B C 1
ATOM 10315 O O . HIS B 1 646 ? -23.391 17.375 17.828 1 94.31 646 HIS B O 1
ATOM 10321 N N . VAL B 1 647 ? -23.312 18.984 19.359 1 95.94 647 VAL B N 1
ATOM 10322 C CA . VAL B 1 647 ? -23.562 20.031 18.359 1 95.94 647 VAL B CA 1
ATOM 10323 C C . VAL B 1 647 ? -22.281 20.391 17.641 1 95.94 647 VAL B C 1
ATOM 10325 O O . VAL B 1 647 ? -22.297 20.812 16.484 1 95.94 647 VAL B O 1
ATOM 10328 N N . LEU B 1 648 ? -21.172 20.312 18.359 1 96.69 648 LEU B N 1
ATOM 10329 C CA . LEU B 1 648 ? -19.859 20.5 17.734 1 96.69 648 LEU B CA 1
ATOM 10330 C C . LEU B 1 648 ? -19.422 19.234 17 1 96.69 648 LEU B C 1
ATOM 10332 O O . LEU B 1 648 ? -18.562 18.5 17.484 1 96.69 648 LEU B O 1
ATOM 10336 N N . THR B 1 649 ? -19.969 19.047 15.836 1 93.69 649 THR B N 1
ATOM 10337 C CA . THR B 1 649 ? -19.734 17.812 15.102 1 93.69 649 THR B CA 1
ATOM 10338 C C . THR B 1 649 ? -19.312 18.109 13.664 1 93.69 649 THR B C 1
ATOM 10340 O O . THR B 1 649 ? -19.859 19.016 13.031 1 93.69 649 THR B O 1
ATOM 10343 N N . PHE B 1 650 ? -18.266 17.469 13.164 1 91.25 650 PHE B N 1
ATOM 10344 C CA . PHE B 1 650 ? -17.766 17.453 11.797 1 91.25 650 PHE B CA 1
ATOM 10345 C C . PHE B 1 650 ? -17.172 16.094 11.445 1 91.25 650 PHE B C 1
ATOM 10347 O O . PHE B 1 650 ? -17.266 15.156 12.234 1 91.25 650 PHE B O 1
ATOM 10354 N N . SER B 1 651 ? -16.688 15.734 10.242 1 87.19 651 SER B N 1
ATOM 10355 C CA . SER B 1 651 ? -16.312 14.422 9.711 1 87.19 651 SER B CA 1
ATOM 10356 C C . SER B 1 651 ? -15.367 13.695 10.648 1 87.19 651 SER B C 1
ATOM 10358 O O . SER B 1 651 ? -15.445 12.469 10.797 1 87.19 651 SER B O 1
ATOM 10360 N N . GLN B 1 652 ? -14.438 14.344 11.32 1 93.06 652 GLN B N 1
ATOM 10361 C CA . GLN B 1 652 ? -13.477 13.672 12.188 1 93.06 652 GLN B CA 1
ATOM 10362 C C . GLN B 1 652 ? -13.438 14.32 13.57 1 93.06 652 GLN B C 1
ATOM 10364 O O . GLN B 1 652 ? -12.375 14.43 14.18 1 93.06 652 GLN B O 1
ATOM 10369 N N . SER B 1 653 ? -14.664 14.727 13.984 1 94.69 653 SER B N 1
ATOM 10370 C CA . SER B 1 653 ? -14.805 15.219 15.352 1 94.69 653 SER B CA 1
ATOM 10371 C C . SER B 1 653 ? -14.789 14.07 16.359 1 94.69 653 SER B C 1
ATOM 10373 O O . SER B 1 653 ? -15.016 12.914 15.992 1 94.69 653 SER B O 1
ATOM 10375 N N . ILE B 1 654 ? -14.523 14.367 17.594 1 95.44 654 ILE B N 1
ATOM 10376 C CA . ILE B 1 654 ? -14.492 13.359 18.656 1 95.44 654 ILE B CA 1
ATOM 10377 C C . ILE B 1 654 ? -15.883 12.75 18.812 1 95.44 654 ILE B C 1
ATOM 10379 O O . ILE B 1 654 ? -16.859 13.461 19.047 1 95.44 654 ILE B O 1
ATOM 10383 N N . PRO B 1 655 ? -15.953 11.43 18.656 1 91.69 655 PRO B N 1
ATOM 10384 C CA . PRO B 1 655 ? -17.266 10.789 18.844 1 91.69 655 PRO B CA 1
ATOM 10385 C C . PRO B 1 655 ? -17.672 10.711 20.312 1 91.69 655 PRO B C 1
ATOM 10387 O O . PRO B 1 655 ? -16.812 10.742 21.203 1 91.69 655 PRO B O 1
ATOM 10390 N N . LEU B 1 656 ? -18.984 10.648 20.516 1 89.25 656 LEU B N 1
ATOM 10391 C CA . LEU B 1 656 ? -19.484 10.453 21.875 1 89.25 656 LEU B CA 1
ATOM 10392 C C . LEU B 1 656 ? -19.297 9.008 22.328 1 89.25 656 LEU B C 1
ATOM 10394 O O . LEU B 1 656 ? -19.047 8.125 21.5 1 89.25 656 LEU B O 1
ATOM 10398 N N . VAL B 1 657 ? -19.203 8.773 23.609 1 78.69 657 VAL B N 1
ATOM 10399 C CA . VAL B 1 657 ? -19.109 7.422 24.156 1 78.69 657 VAL B CA 1
ATOM 10400 C C . VAL B 1 657 ? -20.375 6.633 23.797 1 78.69 657 VAL B C 1
ATOM 10402 O O . VAL B 1 657 ? -21.469 7.184 23.781 1 78.69 657 VAL B O 1
ATOM 10405 N N . ASN B 1 658 ? -20.312 5.719 22.812 1 61.19 658 ASN B N 1
ATOM 10406 C CA . ASN B 1 658 ? -21.516 4.945 22.562 1 61.19 658 ASN B CA 1
ATOM 10407 C C . ASN B 1 658 ? -22.188 4.523 23.859 1 61.19 658 ASN B C 1
ATOM 10409 O O . ASN B 1 658 ? -21.547 3.982 24.766 1 61.19 658 ASN B O 1
ATOM 10413 N N . VAL B 1 659 ? -23.219 5.242 24.406 1 44 659 VAL B N 1
ATOM 10414 C CA . VAL B 1 659 ? -24.062 4.664 25.453 1 44 659 VAL B CA 1
ATOM 10415 C C . VAL B 1 659 ? -24.406 3.221 25.094 1 44 659 VAL B C 1
ATOM 10417 O O . VAL B 1 659 ? -24.875 2.939 23.984 1 44 659 VAL B O 1
ATOM 10420 N N . SER B 1 660 ? -23.688 2.277 25.547 1 35.25 660 SER B N 1
ATOM 10421 C CA . SER B 1 660 ? -24.266 0.932 25.5 1 35.25 660 SER B CA 1
ATOM 10422 C C . SER B 1 660 ? -25.781 0.968 25.562 1 35.25 660 SER B C 1
ATOM 10424 O O . SER B 1 660 ? -26.359 1.676 26.406 1 35.25 660 SER B O 1
ATOM 10426 N N . LEU B 1 661 ? -26.531 0.917 24.531 1 28.95 661 LEU B N 1
ATOM 10427 C CA . LEU B 1 661 ? -27.875 0.402 24.812 1 28.95 661 LEU B CA 1
ATOM 10428 C C . LEU B 1 661 ? -27.828 -0.632 25.938 1 28.95 661 LEU B C 1
ATOM 10430 O O . LEU B 1 661 ? -27.125 -1.642 25.828 1 28.95 661 LEU B O 1
ATOM 10434 N N . GLU B 1 662 ? -27.984 -0.302 27.188 1 23.69 662 GLU B N 1
ATOM 10435 C CA . GLU B 1 662 ? -28.688 -1.296 27.984 1 23.69 662 GLU B CA 1
ATOM 10436 C C . GLU B 1 662 ? -29.812 -1.958 27.188 1 23.69 662 GLU B C 1
ATOM 10438 O O . GLU B 1 662 ? -30.578 -1.28 26.5 1 23.69 662 GLU B O 1
#

InterPro domains:
  IPR006094 FAD linked oxidase, N-terminal [PF01565] (175-337)
  IPR012951 Berberine/berberine-like [PF08031] (609-655)
  IPR016166 FAD-binding domain, PCMH-type [PS51387] (171-368)
  IPR050416 FAD-linked Oxidoreductases in Biosynthetic Pathways [PTHR42973] (137-654)

Nearest PDB structures (foldseek):
  6fye-assembly1_B-2  TM=8.823E-01  e=3.285E-31  Streptomyces maritimus
  6fyc-assembly1_B-2  TM=8.765E-01  e=8.809E-31  Streptomyces maritimus
  6fyd-assembly1_D  TM=8.833E-01  e=3.467E-30  Streptomyces maritimus
  6fyb-assembly1_A  TM=8.835E-01  e=1.523E-29  Streptomyces maritimus
  6yaq-assembly1_A  TM=7.213E-01  e=7.004E-18  Zea mays

Solvent-accessible surface area (backbone atoms only — not comparable to full-atom values): 73378 Å² total; per-residue (Å²): 141,74,88,91,67,92,71,94,72,81,97,76,87,67,83,78,73,84,76,77,71,79,70,79,84,77,74,84,78,84,76,75,77,62,63,72,59,59,59,62,55,58,62,56,57,61,63,55,58,62,56,56,58,58,54,58,62,66,58,57,70,60,62,66,74,68,66,66,91,74,68,88,74,86,82,91,87,83,89,89,92,84,94,84,91,92,89,86,89,90,87,80,86,84,83,81,78,81,77,80,77,81,75,80,78,74,78,71,79,74,77,69,76,64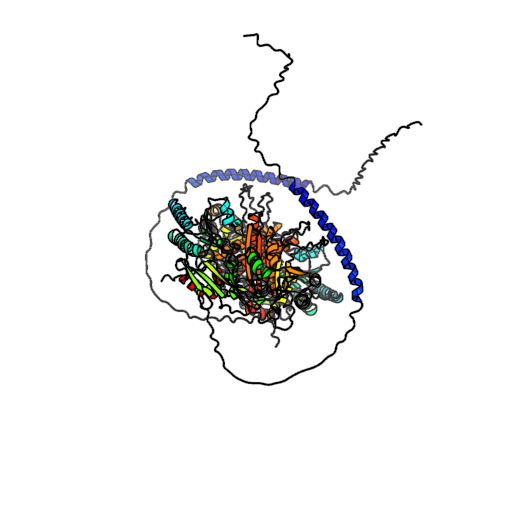,78,43,90,73,55,60,57,72,56,61,65,71,65,44,72,66,50,48,49,51,54,50,50,53,50,50,55,47,41,73,71,36,84,32,49,64,40,40,52,85,45,55,76,64,24,55,69,69,68,57,48,38,38,50,58,54,63,79,46,50,40,50,28,32,38,36,33,53,44,64,65,29,46,32,56,46,37,29,50,49,38,45,37,24,71,74,67,67,34,49,58,22,56,19,37,39,29,66,55,44,40,55,59,62,39,37,41,62,68,12,35,30,41,34,32,51,59,29,51,58,69,47,59,82,74,39,80,70,45,53,82,58,52,84,64,65,78,62,62,82,72,68,72,81,76,72,72,71,66,37,52,32,39,33,22,25,17,27,26,34,34,58,49,28,43,55,36,22,66,67,36,33,24,38,63,56,44,62,78,52,22,65,35,11,44,34,54,42,29,19,30,28,28,71,28,79,45,12,28,57,64,15,34,26,38,70,33,50,61,35,36,32,33,28,31,51,81,25,52,75,44,80,32,33,87,92,36,69,64,40,30,40,31,28,25,52,26,68,53,38,54,42,45,65,53,34,36,30,37,46,32,34,83,38,64,47,40,25,35,39,36,36,35,75,37,41,52,71,44,48,39,51,23,49,36,52,49,56,74,41,48,91,73,52,60,44,44,49,37,44,40,34,44,35,66,63,40,61,62,61,68,72,66,77,80,70,82,51,55,91,50,69,80,74,74,74,70,82,62,75,72,68,77,59,83,65,55,76,48,45,29,36,42,40,37,34,26,66,41,76,51,38,93,86,53,48,60,57,57,50,47,42,58,69,66,50,42,70,49,42,78,46,68,66,54,53,69,56,51,44,76,46,75,43,51,55,46,48,49,20,50,52,50,54,69,29,69,68,62,58,38,28,29,40,48,44,31,48,53,21,23,32,36,68,93,54,58,40,71,66,51,38,50,50,39,40,48,38,50,49,30,45,33,73,73,33,75,46,55,26,49,33,36,35,60,52,27,56,36,30,45,74,44,61,42,77,72,29,31,43,33,86,25,67,29,42,27,42,46,32,39,37,36,54,35,50,62,89,59,59,67,64,61,53,50,54,45,50,42,38,51,62,21,31,42,45,48,46,48,75,64,37,44,52,32,56,57,68,49,33,47,83,84,53,48,85,83,45,41,52,45,33,46,19,45,85,46,35,61,62,47,16,54,49,34,39,72,55,32,70,82,56,52,55,57,51,91,85,43,80,56,65,65,76,70,68,79,126,142,85,88,88,88,93,84,86,85,82,85,88,87,84,81,83,85,84,85,78,86,78,85,77,82,76,78,82,73,82,76,68,85,58,59,66,64,58,54,59,57,57,57,57,55,57,59,55,59,56,55,53,58,57,54,56,60,62,57,59,63,61,60,63,67,66,66,65,76,74,63,80,78,82,80,85,91,80,87,88,82,86,89,81,86,91,87,89,89,75,86,75,83,83,76,87,75,81,80,79,78,79,76,78,78,74,78,72,80,74,78,70,75,64,78,45,88,73,56,60,59,71,56,63,63,70,66,46,72,65,52,48,49,52,53,52,50,52,50,51,56,47,42,73,70,34,84,32,48,63,41,40,53,88,46,54,76,64,25,53,69,68,66,57,48,37,38,51,59,53,62,80,45,49,41,48,29,33,39,36,32,52,46,65,67,28,47,32,57,44,38,30,50,49,36,44,38,24,71,75,66,67,34,50,56,21,56,18,38,39,27,65,56,42,40,54,58,63,40,36,40,62,67,12,36,30,40,33,32,53,59,29,51,58,69,46,58,81,74,41,82,70,46,52,82,60,51,85,61,63,80,60,60,81,73,66,71,81,76,73,72,72,67,36,53,30,40,32,22,27,18,28,26,33,36,57,46,28,42,55,35,22,67,68,36,32,25,39,62,56,43,61,79,51,22,65,35,10,45,34,54,41,28,18,31,27,28,70,28,79,47,13,27,59,64,14,36,25,39,70,34,49,62,33,37,31,33,30,30,50,82,24,52,74,44,82,35,33,88,91,36,70,64,40,29,39,31,27,26,52,27,70,54,38,55,43,45,65,54,34,37,29,37,47,31,35,84,39,65,48,38,26,36,39,37,37,35,72,36,42,54,72,45,49,40,50,22,49,37,50,48,56,73,40,48,92,73,52,59,44,44,50,38,45,39,34,42,37,67,61,39,55,64,62,71,68,67,78,79,70,80,51,58,92,48,69,81,73,73,71,69,82,62,75,73,68,78,59,82,61,62,72,47,43,31,36,42,38,38,34,25,66,42,76,50,36,94,86,54,48,60,56,57,49,46,41,59,69,65,50,43,68,49,42,79,46,67,66,54,51,71,56,53,44,76,48,74,43,49,56,45,47,50,19,49,51,50,56,69,31,68,67,62,57,40,28,29,41,50,44,32,48,53,22,24,33,36,67,92,55,58,39,72,68,51,39,49,50,38,42,48,38,50,49,31,45,34,74,73,32,74,46,55,24,49,35,35,36,60,52,27,56,36,31,45,74,44,62,41,77,71,30,31,43,33,87,26,69,27,41,29,43,45,32,40,35,35,55,33,50,61,90,57,59,67,65,62,52,51,53,46,50,41,39,50,61,20,30,41,46,48,46,48,76,63,37,46,52,33,55,58,69,48,33,48,82,84,54,48,86,82,44,41,52,46,31,46,19,43,84,45,35,62,62,48,16,54,48,34,39,72,55,32,69,80,57,52,54,56,50,92,84,43,80,57,65,65,76,71,69,79,123

Foldseek 3Di:
DDDPDDDDDDDCPCPPPPPPVPPDPPDPPDPPPPPVVPVVVVVVVVVVVVVVVVVVVVVPVVPPVVPPPPDDPDDDDYDDYDDDDDDYDDDDDDDPPPDPPPPDPPPPDFPPPPPPVPPCPVPVPPCPPVNVVVVVVLVVVLQVVAPWHKAAVVNPPVQCVQQDAQAQLLVVFAEGIETEHQALLSQLSVLLSLLCCCLPVVAAEEEAQLRHFQDNLLQGDGHHYYYYDLNQWDKFCPQPDQCVVVPPPVVPPPDDPPPPQPWDKMKTFQNHWQLNCCCVAPVVRQKADQHDLARSDTNNLQQQQFGHHLLCLPQNTQLSFWAWWWFQFSNSDIDIDGQPDLVSQASGNAVRLQFGDTTMTIGIIGGAHQKWKKKKFKDALVQVLQLLLLCLVCQVVDDSQKWKKKKWAAFFPLVPPPDPPPFVPPPDPPDCPPPPNPSPRFTIIMMMMIRRHHDDPVDHPVVCCCLPPRLVSGPDPVRSVRIDMDMDRNSCSNVRNCVRLQSSHFNHKAKDKFFAASVLSDPVLSVLVSVLVRVLSHPDNQKMKMKIAAHRPLLVDALSSHQFRPRRGGIIIMIMRTHHPPDDPVSSVVSVVVCLVSRCSNCVNGAADSPSRPHPPDGQVGNLCRSRNPSLVVSLVSSCVSPVSVSSDTRHHRHHDPPPPD/DDDDDDDDDDDDDDPDDDDPPPPPPDDPPDPPVPPPVVVVVVVVVVVVVVVVVVVVVVVVVVVPVVPPPPPDPDDDDDDDDDDDDDDDDDDDDDDPPPDPPPPDPPPPDFPPPPPPVPPCPVPVPPCPPVNVVVVVVLVVVLQVVAPFHKAAVVNPVVQCVQQDAQAQLLVVFAEGIETEHQALLSQLSVLLSLLCCCLPVVAAEEEAQLRHFQDNLLQGDGHHYYYYDLNQWDKFCPQPDQCVVVDPPVVPPPDDPLPPQDWDKMKTFQNHWQLNCLCVAPVVRQKADQHDLARSDTNNLQQQQFGHHLLCLPQNTQLSFWAWWWFQFSNSDIDIDGQPDLVSQASGNAVRLQFGDTTMTIGIIGGAHQKWKKKKFKDFLVQVLQLLLLCLVCQVVDDSQKWKKKKFAFFAPLVPPPPPPPFVPPPDPPDCPPPPNPSPRGTIIMMMMIRRHHDDPVDHPVVCCCLPPRLVSGPDPVRSVRIDMDMDRNSCSNVRNCVRLQSSHFNHKAKDKFFAASVLSDPVLSVLVSVLVRVLSHPDGQKMKMKIAAHRPLLVDALSSHQFRPRRGGIIIMIMRTHHPPDDPVSSVVSVVVCLVSVCSNCVNGAADSPSRPHPPDTQVGNLCRSRNPSLVVSLVSSCVSPVSVSSDTRHHRHHDPPPPD

Sequence (1324 aa):
MPLTTLPFTFCGLVMTTVTMTMTMKNENLSSDYSLRQAAALLAARRHAERMWIWYFKVSLSFVVFFMIWSQMKPLHPLRRIHPQRSQEAKANPSDTTISLLACDDHVLTSTSLIPDENVLIKINPPIDDEYRKKVLETLKNLDEEIQGDIVLLSNKTKFIGASQVWQQKAHLTPPLAVVEVANPQDVELALPILSGLKRDYHVPFRIRSGGHSYLSDFNTVSDGVMLSLAKLKAMDFSNIDSMMGMTNNMIRNEAQPRGQISAQTITMQPGVTVEEFMKESLYERGFSSIVASAGEVGMGGFILGGGYGLQSRMYGLAIDNVVEMQVVLTNGQTKDVTKGDDLFWALRGAGGGNFGVVTSLGYRVYPSSDIKLEASVKVTLSDVTLFLQRLGAMEPELHPEFNVHVHGYEARKCEISTQRSHAVDGLFEQKDSPIVDRDVGCGLVTVSMYWMGDANPEERLGMTYIKDTIVPLFPSNTTREEVTYYYFSWSGMSRQREQDDRWKSVYSAQCWNGFLLPRNNTYDVWTDIQESMKALFLYTNNASPRIELWGGAISKVSSNTSAFPHRNALYNVAVDLLVPEGSDPKSADDEAILVHAIWPSIARHLDGVYINNAMASLSGFEYPLAYWGSNSYRLRQLKQQYDPFHVLTFSQSIPLVNVSLEMPLTTLPFTFCGLVMTTVTMTMTMKNENLSSDYSLRQAAALLAARRHAERMWIWYFKVSLSFVVFFMIWSQMKPLHPLRRIHPQRSQEAKANPSDTTISLLACDDHVLTSTSLIPDENVLIKINPPIDDEYRKKVLETLKNLDEEIQGDIVLLSNKTKFIGASQVWQQKAHLTPPLAVVEVANPQDVELALPILSGLKRDYHVPFRIRSGGHSYLSDFNTVSDGVMLSLAKLKAMDFSNIDSMMGMTNNMIRNEAQPRGQISAQTITMQPGVTVEEFMKESLYERGFSSIVASAGEVGMGGFILGGGYGLQSRMYGLAIDNVVEMQVVLTNGQTKDVTKGDDLFWALRGAGGGNFGVVTSLGYRVYPSSDIKLEASVKVTLSDVTLFLQRLGAMEPELHPEFNVHVHGYEARKCEISTQRSHAVDGLFEQKDSPIVDRDVGCGLVTVSMYWMGDANPEERLGMTYIKDTIVPLFPSNTTREEVTYYYFSWSGMSRQREQDDRWKSVYSAQCWNGFLLPRNNTYDVWTDIQESMKALFLYTNNASPRIELWGGAISKVSSNTSAFPHRNALYNVAVDLLVPEGSDPKSADDEAILVHAIWPSIARHLDGVYINNAMASLSGFEYPLAYWGSNSYRLRQLKQQYDPFHVLTFSQSIPLVNVSLE